Protein 4ZQE (pdb70)

Sequence (800 aa):
TLQSLAILGATGSIGDSTLAIIRQHPNRYRIHALTGFSRVDKLLALAMEFHPVKICTSPDNYAQLSQKVTDAGLDTIILSGDEGLIEIASDEAVDTVVAAIVGAAGLSSTLAAAGAGKRILLANKESLVMAGDLVIKTAKKHGATILPIDSEHNAIYQCLPAAIQADNTAIHHTSYGIKKLWLTASGGSFLDKSIKQMQNASVKEAVNQKISIDSATMMNKGLELIEACHLFDLKEHHQIQVVIHPNSVVHSLVEYVDGSFLAQLGTPDMKTPIAHALAYPERIKSGVMPLDLYQLGSLKFLAPDLDKFACLKLARYAARLGTGACIALNTANEIAVEAFLAEKICLTDIAVIVKACLDDKTIAQDYSQDFGDEEVLGLERILTMDKKVRKIATAKIKLLKQTLQSLAILGATGSIGDSTLAIIRQHPNRYRIHALTGFSRVDKLLALAMEFHPVKICTSPDNYAQLSQKVTDAGLDTIILSGDEGLIEIASDEAVDTVVAAIVGAAGLSSTLAAAGAGKRILLANKESLVMAGDLVIKTAKKHGATILPIDDSEHNAIYQCLPAAIQADNTAIHHTSYGIKKLWLTASGGSFLDKSIKQMQNASVKEAVQKISIDSATMMNKGLELIEACHLFDLKEHQIQVVIHPNSVVHSLVEYVDGSFLAQLGTPDMKTPIAHALAYPERIKSGVMPLDLYQLGSLKFLAPDLDKFACLKLARYAARLGTGACIALNTANEIAVEAFLAEKICLTDIAVIVKACLDDKTIAQDYSQDFGDEVLGLERILTMDKKVRKIATAKIKLLKQG

B-factor: mean 39.27, std 13.98, range [19.8, 108.77]

Foldseek 3Di:
DAFEEEEEAQQDQLNVLLVLQCVVCVPHYAYQEYEEAPCLVSRLVVCVVRVHQEYEYAPVCQVVSVVVCVVVVHPHHYYYDLVRLLCRLQPPSHAEYEQADEAPSRQVNLLSNLQNQHAYADDHLNNCLLQLLQNLVSNVVRNHQYAYLDLQVLFVLVAADPVCSRPLVCVPPCVSQFQAKEAEALCAQCNVPDLVCQQVDAPVSQQCPLVSLCSSLVLNVLSVLSSCCRVNVHASVRYYYKYKNQCQWRIWIAGNVGDIDTDGWDPRSLVSSQVSSVPVDGDDSPDPTDDVVPGDDIDIHHRDCVSNVSNVQSNVLRVLDNLLSLLLVLLLVLLSVCSNVVLHGSVCSSVLSVCSSPPPVSSVLSPDDLNDNPCNVVSSVVSSVVSNVSSVVVSVVVRD/DAFEEEEEALQDQVNVLLVLQCVVCVPHYAYQEYEEAPCLVSRLVVCVVRVHQEYEYAPVCQVVSVVVCVVVVHDHHYYYALVSLLCRLQPPNHAEYEQADEAPSRQPSLLSNLQNQHAYADDHLNNCLLQLLQSLVSNVVRNYQYAYLDQQVLFVLVQADPVCNRPLVCVPPCVSQFQAKEAEALCAPCNVPDLVCQQVPALVRQQPLVSLCNSLVLNVLSVLSSCCRVNVHASVRYYYKYKNQCQFRIWIAGNVGDIDTDGWDNRSLQSSQVSSVPVDGDDSPDPTDDPVDDDDIDIHHHDCVSNVSNVQSNVLRVLDSLLSLLLVLLLVLLVVCVNVVLHTSVCSSVLSVCSSPPPVSSVLSPDDLNDNPCNVVSSVVSSVVSNVVSVVVSVVVSPD

CATH classification: 3.40.50.720 (+1 more: 1.10.1740.10)

Secondary structure (DSSP, 8-state):
-PEEEEEES-SSHHHHHHHHHHHH-TTTEEEEEEE-SS-HHHHHHHHHHH--SEEEB-GGGHHHHHHHHHHTT---B--BHHHHHHHHHH-TT--EEEE---GGGGHHHHHHHHHTT-EEEE--HHHHHHHHHHHHHHHHHHT-EEEE-SHHHHHHHHTS-HHHHH-GGGGG-GGG-EEEEEEEE---TTTTS-HHHHHH--HHHHH--HHHHHHHHTHHHHHHHHHHHHHHT--GGGEEEEE-TT--EEEEEEETTS-EEEEE--S-THHHHHHHHHTTS-----PPPP-GGG---B--B---TTT-HHHHHHHHHHHH-HHHHHHHHHHHHHHHHHHHTTSS-TTHHHHHHHHHHT-HHHHTTTTS-TT-TTTHHHHHHHHHHHHHHHHHHHHHHHH-/-PEEEEEES-SSHHHHHHHHHHHH-TTTEEEEEEE-SS-HHHHHHHHHHH--SEEEE-GGGHHHHHHHHHHTT---EEEEHHHHHHHHHH-TT-SEEEE---GGGGHHHHHHHHHTT-EEEE--HHHHHHHHHHHHHHHHHHT-EEEE-SHHHHHHHHTS-HHHHH-GGGGGSGGG-EEEEEEEE---TTTTS-HHHHHT--HHHH--HHHHHHHHTHHHHHHHHHHHHHHT--GGGEEEEE-TT--EEEEEEETTS-EEEEE--S-THHHHHHHHHTTS----------GGGPPPB--B---TTT-HHHHHHHHHHHH-HHHHHHHHHHHHHHHHHHHTTSS-GGGHHHHHHHHHH-HHHHTTTTS-TT-TTTHHHHHHHHHHHHHHHHHHHHHHHTT-

Radius of gyration: 30.83 Å; Cα contacts (8 Å, |Δi|>4): 1662; chains: 2; bounding box: 64×92×59 Å

Structure (mmCIF, N/CA/C/O backbone):
data_4ZQE
#
_entry.id   4ZQE
#
_cell.length_a   133.210
_cell.length_b   133.210
_cell.length_c   77.510
_cell.angle_alpha   90.00
_cell.angle_beta   90.00
_cell.angle_gamma   90.00
#
_symmetry.space_group_name_H-M   'P 41'
#
loop_
_entity.id
_entity.type
_entity.pdbx_description
1 polymer '1-deoxy-D-xylulose 5-phosphate reductoisomerase'
2 non-polymer 'SULFATE ION'
3 non-polymer GLYCEROL
4 water water
#
loop_
_atom_site.group_PDB
_atom_site.id
_atom_site.type_symbol
_atom_site.label_atom_id
_atom_site.label_alt_id
_atom_site.label_comp_id
_atom_site.label_asym_id
_atom_site.label_entity_id
_atom_site.label_seq_id
_atom_site.pdbx_PDB_ins_code
_atom_site.Cartn_x
_atom_site.Cartn_y
_atom_site.Cartn_z
_atom_site.occupancy
_atom_site.B_iso_or_equiv
_atom_site.auth_seq_id
_atom_site.auth_comp_id
_atom_site.auth_asym_id
_atom_site.auth_atom_id
_atom_site.pdbx_PDB_model_num
ATOM 1 N N . THR A 1 22 ? 31.966 -2.471 18.734 1.00 69.46 4 THR A N 1
ATOM 2 C CA . THR A 1 22 ? 33.218 -1.798 18.239 1.00 64.19 4 THR A CA 1
ATOM 3 C C . THR A 1 22 ? 34.510 -2.546 18.584 1.00 56.47 4 THR A C 1
ATOM 4 O O . THR A 1 22 ? 35.477 -2.346 17.864 1.00 53.47 4 THR A O 1
ATOM 8 N N . LEU A 1 23 ? 34.550 -3.366 19.646 1.00 51.74 5 LEU A N 1
ATOM 9 C CA . LEU A 1 23 ? 35.762 -4.117 20.015 1.00 47.58 5 LEU A CA 1
ATOM 10 C C . LEU A 1 23 ? 36.195 -5.035 18.853 1.00 44.41 5 LEU A C 1
ATOM 11 O O . LEU A 1 23 ? 35.400 -5.821 18.376 1.00 45.57 5 LEU A O 1
ATOM 16 N N . GLN A 1 24 ? 37.426 -4.910 18.375 1.00 38.18 6 GLN A N 1
ATOM 17 C CA . GLN A 1 24 ? 37.908 -5.790 17.333 1.00 37.35 6 GLN A CA 1
ATOM 18 C C . GLN A 1 24 ? 38.818 -6.852 17.904 1.00 35.36 6 GLN A C 1
ATOM 19 O O . GLN A 1 24 ? 39.746 -6.559 18.694 1.00 33.49 6 GLN A O 1
ATOM 25 N N . SER A 1 25 ? 38.616 -8.061 17.456 1.00 34.87 7 SER A N 1
ATOM 26 C CA . SER A 1 25 ? 39.502 -9.135 17.771 1.00 35.06 7 SER A CA 1
ATOM 27 C C . SER A 1 25 ? 40.600 -9.285 16.637 1.00 33.76 7 SER A C 1
ATOM 28 O O . SER A 1 25 ? 40.259 -9.483 15.435 1.00 32.01 7 SER A O 1
ATOM 31 N N . LEU A 1 26 ? 41.868 -9.242 17.036 1.00 29.90 8 LEU A N 1
ATOM 32 C CA . LEU A 1 26 ? 43.010 -9.207 16.139 1.00 30.56 8 LEU A CA 1
ATOM 33 C C . LEU A 1 26 ? 43.824 -10.476 16.115 1.00 29.49 8 LEU A C 1
ATOM 34 O O . LEU A 1 26 ? 44.026 -11.166 17.130 1.00 28.51 8 LEU A O 1
ATOM 39 N N . ALA A 1 27 ? 44.281 -10.779 14.916 1.00 27.56 9 ALA A N 1
ATOM 40 C CA . ALA A 1 27 ? 45.342 -11.733 14.720 1.00 26.58 9 ALA A CA 1
ATOM 41 C C . ALA A 1 27 ? 46.536 -10.997 14.159 1.00 26.52 9 ALA A C 1
ATOM 42 O O . ALA A 1 27 ? 46.404 -10.231 13.159 1.00 25.17 9 ALA A O 1
ATOM 44 N N . ILE A 1 28 ? 47.693 -11.179 14.791 1.00 26.28 10 ILE A N 1
ATOM 45 C CA . ILE A 1 28 ? 48.891 -10.551 14.276 1.00 26.11 10 ILE A CA 1
ATOM 46 C C . ILE A 1 28 ? 49.766 -11.609 13.685 1.00 26.77 10 ILE A C 1
ATOM 47 O O . ILE A 1 28 ? 50.293 -12.474 14.425 1.00 28.24 10 ILE A O 1
ATOM 52 N N . LEU A 1 29 ? 49.879 -11.593 12.350 1.00 26.04 11 LEU A N 1
ATOM 53 C CA . LEU A 1 29 ? 50.685 -12.542 11.600 1.00 27.75 11 LEU A CA 1
ATOM 54 C C . LEU A 1 29 ? 52.110 -11.902 11.465 1.00 27.75 11 LEU A C 1
ATOM 55 O O . LEU A 1 29 ? 52.282 -10.974 10.731 1.00 27.62 11 LEU A O 1
ATOM 60 N N . GLY A 1 30 ? 53.072 -12.389 12.244 1.00 28.88 12 GLY A N 1
ATOM 61 C CA . GLY A 1 30 ? 54.469 -11.812 12.340 1.00 28.79 12 GLY A CA 1
ATOM 62 C C . GLY A 1 30 ? 54.475 -10.794 13.447 1.00 28.73 12 GLY A C 1
ATOM 63 O O . GLY A 1 30 ? 54.545 -9.582 13.200 1.00 28.77 12 GLY A O 1
ATOM 64 N N . ALA A 1 31 ? 54.259 -11.285 14.661 1.00 27.67 13 ALA A N 1
ATOM 65 C CA . ALA A 1 31 ? 54.043 -10.457 15.832 1.00 28.30 13 ALA A CA 1
ATOM 66 C C . ALA A 1 31 ? 55.291 -10.057 16.673 1.00 29.14 13 ALA A C 1
ATOM 67 O O . ALA A 1 31 ? 55.187 -9.231 17.579 1.00 29.01 13 ALA A O 1
ATOM 69 N N . THR A 1 32 ? 56.436 -10.633 16.345 1.00 30.35 14 THR A N 1
ATOM 70 C CA . THR A 1 32 ? 57.636 -10.489 17.154 1.00 33.46 14 THR A CA 1
ATOM 71 C C . THR A 1 32 ? 58.644 -9.459 16.643 1.00 34.49 14 THR A C 1
ATOM 72 O O . THR A 1 32 ? 59.607 -9.203 17.344 1.00 35.38 14 THR A O 1
ATOM 76 N N . GLY A 1 33 ? 58.393 -8.857 15.477 1.00 32.84 15 GLY A N 1
ATOM 77 C CA . GLY A 1 33 ? 59.222 -7.787 14.928 1.00 33.23 15 GLY A CA 1
ATOM 78 C C . GLY A 1 33 ? 58.627 -6.408 15.162 1.00 31.56 15 GLY A C 1
ATOM 79 O O . GLY A 1 33 ? 57.788 -6.211 16.035 1.00 29.27 15 GLY A O 1
ATOM 80 N N . SER A 1 34 ? 59.091 -5.472 14.356 1.00 30.47 16 SER A N 1
ATOM 81 C CA . SER A 1 34 ? 58.793 -4.072 14.449 1.00 31.68 16 SER A CA 1
ATOM 82 C C . SER A 1 34 ? 57.292 -3.740 14.345 1.00 29.28 16 SER A C 1
ATOM 83 O O . SER A 1 34 ? 56.744 -3.039 15.185 1.00 29.52 16 SER A O 1
ATOM 86 N N . ILE A 1 35 ? 56.616 -4.297 13.362 1.00 27.79 17 ILE A N 1
ATOM 87 C CA . ILE A 1 35 ? 55.181 -4.055 13.191 1.00 27.59 17 ILE A CA 1
ATOM 88 C C . ILE A 1 35 ? 54.406 -4.581 14.371 1.00 27.16 17 ILE A C 1
ATOM 89 O O . ILE A 1 35 ? 53.506 -3.944 14.882 1.00 27.35 17 ILE A O 1
ATOM 94 N N . GLY A 1 36 ? 54.768 -5.768 14.829 1.00 26.51 18 GLY A N 1
ATOM 95 C CA . GLY A 1 36 ? 54.169 -6.348 15.976 1.00 26.51 18 GLY A CA 1
ATOM 96 C C . GLY A 1 36 ? 54.369 -5.556 17.239 1.00 27.05 18 GLY A C 1
ATOM 97 O O . GLY A 1 36 ? 53.411 -5.333 17.993 1.00 25.76 18 GLY A O 1
ATOM 98 N N . ASP A 1 37 ? 55.577 -5.038 17.433 1.00 27.60 19 ASP A N 1
ATOM 99 C CA . ASP A 1 37 ? 55.841 -4.212 18.594 1.00 28.44 19 ASP A CA 1
ATOM 100 C C . ASP A 1 37 ? 54.931 -2.998 18.564 1.00 27.33 19 ASP A C 1
ATOM 101 O O . ASP A 1 37 ? 54.363 -2.607 19.584 1.00 26.45 19 ASP A O 1
ATOM 106 N N . SER A 1 38 ? 54.891 -2.310 17.422 1.00 27.05 20 SER A N 1
ATOM 107 C CA . SER A 1 38 ? 54.129 -1.069 17.369 1.00 26.36 20 SER A CA 1
ATOM 108 C C . SER A 1 38 ? 52.607 -1.328 17.534 1.00 26.58 20 SER A C 1
ATOM 109 O O . SER A 1 38 ? 51.890 -0.564 18.242 1.00 26.80 20 SER A O 1
ATOM 112 N N . THR A 1 39 ? 52.144 -2.411 16.906 1.00 24.52 21 THR A N 1
ATOM 113 C CA . THR A 1 39 ? 50.741 -2.770 17.009 1.00 25.33 21 THR A CA 1
ATOM 114 C C . THR A 1 39 ? 50.361 -3.092 18.454 1.00 26.07 21 THR A C 1
ATOM 115 O O . THR A 1 39 ? 49.351 -2.593 18.954 1.00 26.65 21 THR A O 1
ATOM 119 N N . LEU A 1 40 ? 51.157 -3.917 19.103 1.00 25.78 22 LEU A N 1
ATOM 120 C CA . LEU A 1 40 ? 50.884 -4.303 20.476 1.00 26.86 22 LEU A CA 1
ATOM 121 C C . LEU A 1 40 ? 50.949 -3.149 21.440 1.00 27.26 22 LEU A C 1
ATOM 122 O O . LEU A 1 40 ? 50.123 -3.091 22.359 1.00 28.86 22 LEU A O 1
ATOM 127 N N . ALA A 1 41 ? 51.814 -2.153 21.181 1.00 27.16 23 ALA A N 1
ATOM 128 C CA . ALA A 1 41 ? 51.902 -0.988 21.992 1.00 26.54 23 ALA A CA 1
ATOM 129 C C . ALA A 1 41 ? 50.612 -0.200 21.880 1.00 29.19 23 ALA A C 1
ATOM 130 O O . ALA A 1 41 ? 50.150 0.346 22.868 1.00 28.94 23 ALA A O 1
ATOM 132 N N . ILE A 1 42 ? 50.033 -0.112 20.678 1.00 28.01 24 ILE A N 1
ATOM 133 C CA . ILE A 1 42 ? 48.729 0.557 20.553 1.00 29.12 24 ILE A CA 1
ATOM 134 C C . ILE A 1 42 ? 47.616 -0.193 21.293 1.00 28.59 24 ILE A C 1
ATOM 135 O O . ILE A 1 42 ? 46.784 0.414 22.012 1.00 29.50 24 ILE A O 1
ATOM 140 N N . ILE A 1 43 ? 47.646 -1.504 21.208 1.00 28.49 25 ILE A N 1
ATOM 141 C CA . ILE A 1 43 ? 46.642 -2.293 21.896 1.00 30.84 25 ILE A CA 1
ATOM 142 C C . ILE A 1 43 ? 46.711 -2.135 23.434 1.00 32.33 25 ILE A C 1
ATOM 143 O O . ILE A 1 43 ? 45.678 -2.077 24.102 1.00 32.41 25 ILE A O 1
ATOM 148 N N . ARG A 1 44 ? 47.919 -2.116 23.991 1.00 30.28 26 ARG A N 1
ATOM 149 C CA . ARG A 1 44 ? 48.118 -1.791 25.404 1.00 31.83 26 ARG A CA 1
ATOM 150 C C . ARG A 1 44 ? 47.454 -0.513 25.819 1.00 30.94 26 ARG A C 1
ATOM 151 O O . ARG A 1 44 ? 46.912 -0.454 26.893 1.00 34.50 26 ARG A O 1
ATOM 159 N N . GLN A 1 45 ? 47.489 0.509 24.985 1.00 31.34 27 GLN A N 1
ATOM 160 C CA . GLN A 1 45 ? 46.885 1.774 25.273 1.00 33.26 27 GLN A CA 1
ATOM 161 C C . GLN A 1 45 ? 45.352 1.783 25.049 1.00 33.08 27 GLN A C 1
ATOM 162 O O . GLN A 1 45 ? 44.681 2.682 25.490 1.00 33.19 27 GLN A O 1
ATOM 168 N N . HIS A 1 46 ? 44.809 0.831 24.319 1.00 31.13 28 HIS A N 1
ATOM 169 C CA . HIS A 1 46 ? 43.369 0.921 23.967 1.00 31.64 28 HIS A CA 1
ATOM 170 C C . HIS A 1 46 ? 42.654 -0.406 24.124 1.00 32.58 28 HIS A C 1
ATOM 171 O O . HIS A 1 46 ? 42.125 -0.934 23.145 1.00 31.92 28 HIS A O 1
ATOM 178 N N . PRO A 1 47 ? 42.610 -0.958 25.360 1.00 35.03 29 PRO A N 1
ATOM 179 C CA . PRO A 1 47 ? 41.971 -2.257 25.619 1.00 36.06 29 PRO A CA 1
ATOM 180 C C . PRO A 1 47 ? 40.471 -2.278 25.301 1.00 37.94 29 PRO A C 1
ATOM 181 O O . PRO A 1 47 ? 39.939 -3.322 25.012 1.00 39.24 29 PRO A O 1
ATOM 185 N N . ASN A 1 48 ? 39.780 -1.154 25.343 1.00 39.04 30 ASN A N 1
ATOM 186 C CA . ASN A 1 48 ? 38.361 -1.191 24.969 1.00 41.91 30 ASN A CA 1
ATOM 187 C C . ASN A 1 48 ? 38.109 -1.343 23.470 1.00 40.62 30 ASN A C 1
ATOM 188 O O . ASN A 1 48 ? 37.016 -1.701 23.093 1.00 41.09 30 ASN A O 1
ATOM 193 N N . ARG A 1 49 ? 39.107 -1.118 22.633 1.00 36.02 31 ARG A N 1
ATOM 194 C CA . ARG A 1 49 ? 38.894 -1.196 21.214 1.00 36.55 31 ARG A CA 1
ATOM 195 C C . ARG A 1 49 ? 39.495 -2.440 20.585 1.00 35.42 31 ARG A C 1
ATOM 196 O O . ARG A 1 49 ? 38.992 -2.940 19.567 1.00 35.14 31 ARG A O 1
ATOM 204 N N . TYR A 1 50 ? 40.587 -2.941 21.155 1.00 32.60 32 TYR A N 1
ATOM 205 C CA . TYR A 1 50 ? 41.326 -4.031 20.516 1.00 31.63 32 TYR A CA 1
ATOM 206 C C . TYR A 1 50 ? 41.655 -5.080 21.527 1.00 34.19 32 TYR A C 1
ATOM 207 O O . TYR A 1 50 ? 42.118 -4.775 22.668 1.00 34.51 32 TYR A O 1
ATOM 216 N N . ARG A 1 51 ? 41.454 -6.320 21.135 1.00 35.18 33 ARG A N 1
ATOM 217 C CA . ARG A 1 51 ? 41.931 -7.491 21.892 1.00 38.52 33 ARG A CA 1
ATOM 218 C C . ARG A 1 51 ? 42.604 -8.526 20.954 1.00 39.10 33 ARG A C 1
ATOM 219 O O . ARG A 1 51 ? 42.221 -8.673 19.769 1.00 38.74 33 ARG A O 1
ATOM 227 N N . ILE A 1 52 ? 43.607 -9.199 21.489 1.00 32.14 34 ILE A N 1
ATOM 228 C CA . ILE A 1 52 ? 44.374 -10.162 20.779 1.00 32.50 34 ILE A CA 1
ATOM 229 C C . ILE A 1 52 ? 43.742 -11.521 20.818 1.00 33.18 34 ILE A C 1
ATOM 230 O O . ILE A 1 52 ? 43.556 -12.095 21.896 1.00 32.66 34 ILE A O 1
ATOM 235 N N . HIS A 1 53 ? 43.431 -12.057 19.640 1.00 29.53 35 HIS A N 1
ATOM 236 C CA . HIS A 1 53 ? 42.993 -13.401 19.526 1.00 31.81 35 HIS A CA 1
ATOM 237 C C . HIS A 1 53 ? 44.148 -14.346 19.197 1.00 31.38 35 HIS A C 1
ATOM 238 O O . HIS A 1 53 ? 44.152 -15.501 19.661 1.00 31.82 35 HIS A O 1
ATOM 245 N N . ALA A 1 54 ? 45.123 -13.898 18.397 1.00 28.69 36 ALA A N 1
ATOM 246 C CA . ALA A 1 54 ? 46.204 -14.794 17.976 1.00 29.14 36 ALA A CA 1
ATOM 247 C C . ALA A 1 54 ? 47.460 -14.039 17.588 1.00 29.92 36 ALA A C 1
ATOM 248 O O . ALA A 1 54 ? 47.406 -12.883 17.157 1.00 29.39 36 ALA A O 1
ATOM 250 N N . LEU A 1 55 ? 48.586 -14.707 17.764 1.00 30.22 37 LEU A N 1
ATOM 251 C CA . LEU A 1 55 ? 49.891 -14.150 17.444 1.00 30.45 37 LEU A CA 1
ATOM 252 C C . LEU A 1 55 ? 50.708 -15.217 16.805 1.00 31.20 37 LEU A C 1
ATOM 253 O O . LEU A 1 55 ? 50.601 -16.424 17.139 1.00 31.12 37 LEU A O 1
ATOM 258 N N . THR A 1 56 ? 51.555 -14.810 15.889 1.00 30.03 38 THR A N 1
ATOM 259 C CA . THR A 1 56 ? 52.430 -15.749 15.241 1.00 29.74 38 THR A CA 1
ATOM 260 C C . THR A 1 56 ? 53.851 -15.262 15.237 1.00 32.15 38 THR A C 1
ATOM 261 O O . THR A 1 56 ? 54.094 -14.066 15.228 1.00 30.60 38 THR A O 1
ATOM 265 N N . GLY A 1 57 ? 54.791 -16.211 15.213 1.00 31.54 39 GLY A N 1
ATOM 266 C CA . GLY A 1 57 ? 56.210 -15.856 15.132 1.00 33.04 39 GLY A CA 1
ATOM 267 C C . GLY A 1 57 ? 56.997 -17.104 14.835 1.00 35.06 39 GLY A C 1
ATOM 268 O O . GLY A 1 57 ? 56.969 -18.066 15.595 1.00 36.28 39 GLY A O 1
ATOM 269 N N . PHE A 1 58 ? 57.749 -17.029 13.775 1.00 37.20 40 PHE A N 1
ATOM 270 C CA . PHE A 1 58 ? 58.371 -18.164 13.211 1.00 45.90 40 PHE A CA 1
ATOM 271 C C . PHE A 1 58 ? 59.651 -18.570 14.032 1.00 48.15 40 PHE A C 1
ATOM 272 O O . PHE A 1 58 ? 59.901 -19.761 14.226 1.00 45.06 40 PHE A O 1
ATOM 280 N N . SER A 1 59 ? 60.387 -17.575 14.535 1.00 47.77 41 SER A N 1
ATOM 281 C CA . SER A 1 59 ? 61.721 -17.759 15.090 1.00 51.46 41 SER A CA 1
ATOM 282 C C . SER A 1 59 ? 61.918 -17.349 16.550 1.00 51.38 41 SER A C 1
ATOM 283 O O . SER A 1 59 ? 62.767 -17.924 17.215 1.00 54.52 41 SER A O 1
ATOM 286 N N . ARG A 1 60 ? 61.163 -16.381 17.050 1.00 45.83 42 ARG A N 1
ATOM 287 C CA . ARG A 1 60 ? 61.403 -15.816 18.345 1.00 46.11 42 ARG A CA 1
ATOM 288 C C . ARG A 1 60 ? 60.525 -16.407 19.365 1.00 44.00 42 ARG A C 1
ATOM 289 O O . ARG A 1 60 ? 59.537 -15.804 19.826 1.00 41.07 42 ARG A O 1
ATOM 297 N N . VAL A 1 61 ? 60.929 -17.597 19.787 1.00 42.31 43 VAL A N 1
ATOM 298 C CA . VAL A 1 61 ? 60.076 -18.423 20.606 1.00 42.06 43 VAL A CA 1
ATOM 299 C C . VAL A 1 61 ? 59.873 -17.812 21.965 1.00 39.47 43 VAL A C 1
ATOM 300 O O . VAL A 1 61 ? 58.762 -17.789 22.493 1.00 40.35 43 VAL A O 1
ATOM 304 N N . ASP A 1 62 ? 60.961 -17.355 22.578 1.00 41.78 44 ASP A N 1
ATOM 305 C CA . ASP A 1 62 ? 60.831 -16.775 23.918 1.00 42.34 44 ASP A CA 1
ATOM 306 C C . ASP A 1 62 ? 60.036 -15.495 23.916 1.00 38.57 44 ASP A C 1
ATOM 307 O O . ASP A 1 62 ? 59.173 -15.275 24.793 1.00 38.13 44 ASP A O 1
ATOM 312 N N . LYS A 1 63 ? 60.301 -14.644 22.938 1.00 38.97 45 LYS A N 1
ATOM 313 C CA . LYS A 1 63 ? 59.447 -13.405 22.818 1.00 39.91 45 LYS A CA 1
ATOM 314 C C . LYS A 1 63 ? 57.963 -13.762 22.575 1.00 37.80 45 LYS A C 1
ATOM 315 O O . LYS A 1 63 ? 57.038 -13.258 23.260 1.00 35.35 45 LYS A O 1
ATOM 321 N N . LEU A 1 64 ? 57.725 -14.727 21.667 1.00 40.95 46 LEU A N 1
ATOM 322 C CA . LEU A 1 64 ? 56.317 -15.153 21.405 1.00 38.00 46 LEU A CA 1
ATOM 323 C C . LEU A 1 64 ? 55.706 -15.638 22.679 1.00 40.43 46 LEU A C 1
ATOM 324 O O . LEU A 1 64 ? 54.581 -15.258 23.049 1.00 36.86 46 LEU A O 1
ATOM 329 N N . LEU A 1 65 ? 56.475 -16.449 23.449 1.00 42.10 47 LEU A N 1
ATOM 330 C CA . LEU A 1 65 ? 55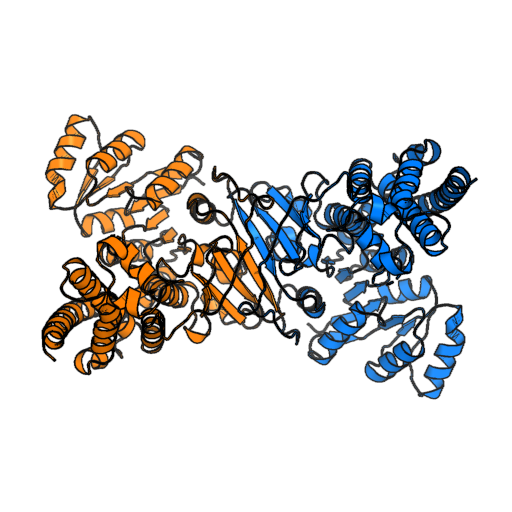.948 -16.916 24.726 1.00 43.04 47 LEU A CA 1
ATOM 331 C C . LEU A 1 65 ? 55.616 -15.756 25.643 1.00 41.52 47 LEU A C 1
ATOM 332 O O . LEU A 1 65 ? 54.533 -15.710 26.249 1.00 41.03 47 LEU A O 1
ATOM 337 N N . ALA A 1 66 ? 56.535 -14.791 25.767 1.00 43.42 48 ALA A N 1
ATOM 338 C CA . ALA A 1 66 ? 56.235 -13.616 26.618 1.00 41.52 48 ALA A CA 1
ATOM 339 C C . ALA A 1 66 ? 54.967 -12.842 26.175 1.00 37.63 48 ALA A C 1
ATOM 340 O O . ALA A 1 66 ? 54.178 -12.393 27.006 1.00 37.75 48 ALA A O 1
ATOM 342 N N . LEU A 1 67 ? 54.775 -12.708 24.864 1.00 39.77 49 LEU A N 1
ATOM 343 C CA . LEU A 1 67 ? 53.560 -12.041 24.339 1.00 36.85 49 LEU A CA 1
ATOM 344 C C . LEU A 1 67 ? 52.322 -12.818 24.677 1.00 38.24 49 LEU A C 1
ATOM 345 O O . LEU A 1 67 ? 51.303 -12.237 25.092 1.00 38.66 49 LEU A O 1
ATOM 350 N N . ALA A 1 68 ? 52.425 -14.147 24.584 1.00 38.59 50 ALA A N 1
ATOM 351 C CA . ALA A 1 68 ? 51.310 -15.019 24.936 1.00 40.20 50 ALA A CA 1
ATOM 352 C C . ALA A 1 68 ? 50.959 -14.924 26.403 1.00 42.72 50 ALA A C 1
ATOM 353 O O . ALA A 1 68 ? 49.766 -14.825 26.787 1.00 40.86 50 ALA A O 1
ATOM 355 N N . MET A 1 69 ? 51.995 -14.898 27.255 1.00 44.82 51 MET A N 1
ATOM 356 C CA . MET A 1 69 ? 51.752 -14.717 28.703 1.00 46.54 51 MET A CA 1
ATOM 357 C C . MET A 1 69 ? 51.104 -13.363 29.013 1.00 43.68 51 MET A C 1
ATOM 358 O O . MET A 1 69 ? 50.261 -13.260 29.900 1.00 42.53 51 MET A O 1
ATOM 363 N N . GLU A 1 70 ? 51.448 -12.324 28.242 1.00 39.06 52 GLU A N 1
ATOM 364 C CA . GLU A 1 70 ? 50.825 -11.017 28.436 1.00 36.39 52 GLU A CA 1
ATOM 365 C C . GLU A 1 70 ? 49.424 -10.912 27.833 1.00 35.23 52 GLU A C 1
ATOM 366 O O . GLU A 1 70 ? 48.517 -10.352 28.449 1.00 33.52 52 GLU A O 1
ATOM 372 N N . PHE A 1 71 ? 49.249 -11.379 26.585 1.00 35.63 53 PHE A N 1
ATOM 373 C CA . PHE A 1 71 ? 47.957 -11.102 25.890 1.00 35.79 53 PHE A CA 1
ATOM 374 C C . PHE A 1 71 ? 46.947 -12.258 25.933 1.00 39.59 53 PHE A C 1
ATOM 375 O O . PHE A 1 71 ? 45.768 -12.035 25.710 1.00 40.32 53 PHE A O 1
ATOM 383 N N . HIS A 1 72 ? 47.373 -13.451 26.328 1.00 39.99 54 HIS A N 1
ATOM 384 C CA . HIS A 1 72 ? 46.466 -14.595 26.452 1.00 42.86 54 HIS A CA 1
ATOM 385 C C . HIS A 1 72 ? 45.701 -14.846 25.131 1.00 40.83 54 HIS A C 1
ATOM 386 O O . HIS A 1 72 ? 44.468 -14.923 25.110 1.00 38.07 54 HIS A O 1
ATOM 393 N N . PRO A 1 73 ? 46.451 -14.956 24.043 1.00 37.27 55 PRO A N 1
ATOM 394 C CA . PRO A 1 73 ? 45.806 -15.352 22.796 1.00 38.18 55 PRO A CA 1
ATOM 395 C C . PRO A 1 73 ? 45.182 -16.745 22.865 1.00 38.53 55 PRO A C 1
ATOM 396 O O . PRO A 1 73 ? 45.709 -17.663 23.542 1.00 39.37 55 PRO A O 1
ATOM 400 N N . VAL A 1 74 ? 44.097 -16.944 22.101 1.00 37.74 56 VAL A N 1
ATOM 401 C CA . VAL A 1 74 ? 43.512 -18.262 21.982 1.00 36.11 56 VAL A CA 1
ATOM 402 C C . VAL A 1 74 ? 44.490 -19.189 21.231 1.00 35.05 56 VAL A C 1
ATOM 403 O O . VAL A 1 74 ? 44.598 -20.348 21.529 1.00 34.25 56 VAL A O 1
ATOM 407 N N . LYS A 1 75 ? 45.166 -18.665 20.225 1.00 32.19 57 LYS A N 1
ATOM 408 C CA . LYS A 1 75 ? 46.044 -19.447 19.371 1.00 32.95 57 LYS A CA 1
ATOM 409 C C . LYS A 1 75 ? 47.340 -18.732 19.053 1.00 30.01 57 LYS A C 1
ATOM 410 O O . LYS A 1 75 ? 47.365 -17.504 18.962 1.00 30.83 57 LYS A O 1
ATOM 416 N N . ILE A 1 76 ? 48.407 -19.494 18.864 1.00 29.36 58 ILE A N 1
ATOM 417 C CA . ILE A 1 76 ? 49.648 -18.965 18.372 1.00 30.70 58 ILE A CA 1
ATOM 418 C C . ILE A 1 76 ? 50.216 -19.936 17.420 1.00 31.36 58 ILE A C 1
ATOM 419 O O . ILE A 1 76 ? 49.779 -21.031 17.414 1.00 34.51 58 ILE A O 1
ATOM 424 N N . CYS A 1 77 ? 51.158 -19.540 16.581 1.00 29.70 59 CYS A N 1
ATOM 425 C CA . CYS A 1 77 ? 51.715 -20.392 15.567 1.00 29.72 59 CYS A CA 1
ATOM 426 C C . CYS A 1 77 ? 53.179 -20.088 15.441 1.00 31.44 59 CYS A C 1
ATOM 427 O O . CYS A 1 77 ? 53.580 -18.917 15.518 1.00 33.17 59 CYS A O 1
ATOM 430 N N . THR A 1 78 ? 53.992 -21.107 15.237 1.00 31.72 60 THR A N 1
ATOM 431 C CA . THR A 1 78 ? 55.400 -20.910 15.036 1.00 32.64 60 THR A CA 1
ATOM 432 C C . THR A 1 78 ? 55.814 -21.812 13.920 1.00 33.41 60 THR A C 1
ATOM 433 O O . THR A 1 78 ? 54.972 -22.439 13.299 1.00 35.06 60 THR A O 1
ATOM 437 N N . SER A 1 79 ? 57.098 -21.930 13.655 1.00 35.44 61 SER A N 1
ATOM 438 C CA . SER A 1 79 ? 57.582 -22.811 12.566 1.00 38.09 61 SER A CA 1
ATOM 439 C C . SER A 1 79 ? 57.487 -24.274 13.005 1.00 40.49 61 SER A C 1
ATOM 440 O O . SER A 1 79 ? 57.507 -24.552 14.228 1.00 38.81 61 SER A O 1
ATOM 443 N N . PRO A 1 80 ? 57.413 -25.194 12.052 1.00 41.32 62 PRO A N 1
ATOM 444 C CA . PRO A 1 80 ? 57.424 -26.637 12.390 1.00 46.05 62 PRO A CA 1
ATOM 445 C C . PRO A 1 80 ? 58.614 -27.071 13.292 1.00 47.41 62 PRO A C 1
ATOM 446 O O . PRO A 1 80 ? 58.421 -27.777 14.286 1.00 47.97 62 PRO A O 1
ATOM 450 N N . ASP A 1 81 ? 59.805 -26.589 12.969 1.00 50.88 63 ASP A N 1
ATOM 451 C CA . ASP A 1 81 ? 61.006 -26.823 13.794 1.00 55.71 63 ASP A CA 1
ATOM 452 C C . ASP A 1 81 ? 60.927 -26.289 15.228 1.00 55.34 63 ASP A C 1
ATOM 453 O O . ASP A 1 81 ? 61.553 -26.885 16.099 1.00 55.55 63 ASP A O 1
ATOM 458 N N . ASN A 1 82 ? 60.182 -25.209 15.496 1.00 46.76 64 ASN A N 1
ATOM 459 C CA . ASN A 1 82 ? 60.091 -24.681 16.864 1.00 45.49 64 ASN A CA 1
ATOM 460 C C . ASN A 1 82 ? 58.863 -25.088 17.632 1.00 43.59 64 ASN A C 1
ATOM 461 O O . ASN A 1 82 ? 58.686 -24.667 18.765 1.00 43.04 64 ASN A O 1
ATOM 466 N N . TYR A 1 83 ? 57.998 -25.870 17.010 1.00 40.96 65 TYR A N 1
ATOM 467 C CA . TYR A 1 83 ? 56.767 -26.257 17.622 1.00 41.18 65 TYR A CA 1
ATOM 468 C C . TYR A 1 83 ? 56.977 -26.972 18.979 1.00 41.28 65 TYR A C 1
ATOM 469 O O . TYR A 1 83 ? 56.290 -26.635 19.943 1.00 42.59 65 TYR A O 1
ATOM 478 N N . ALA A 1 84 ? 57.842 -27.983 19.011 1.00 44.12 66 ALA A N 1
ATOM 479 C CA . ALA A 1 84 ? 58.048 -28.802 20.248 1.00 46.72 66 ALA A CA 1
ATOM 480 C C . ALA A 1 84 ? 58.570 -27.900 21.384 1.00 48.25 66 ALA A C 1
ATOM 481 O O . ALA A 1 84 ? 57.964 -27.834 22.468 1.00 48.21 66 ALA A O 1
ATOM 483 N N . GLN A 1 85 ? 59.609 -27.126 21.106 1.00 47.53 67 GLN A N 1
ATOM 484 C CA . GLN A 1 85 ? 60.096 -26.166 22.076 1.00 48.83 67 GLN A CA 1
ATOM 485 C C . GLN A 1 85 ? 59.060 -25.194 22.581 1.00 49.25 67 GLN A C 1
ATOM 486 O O . GLN A 1 85 ? 58.903 -24.987 23.807 1.00 45.19 67 GLN A O 1
ATOM 492 N N . LEU A 1 86 ? 58.332 -24.555 21.659 1.00 46.86 68 LEU A N 1
ATOM 493 C CA . LEU A 1 86 ? 57.308 -23.632 22.090 1.00 43.58 68 LEU A CA 1
ATOM 494 C C . LEU A 1 86 ? 56.231 -24.339 22.927 1.00 45.58 68 LEU A C 1
ATOM 495 O O . LEU A 1 86 ? 55.712 -23.764 23.902 1.00 46.13 68 LEU A O 1
ATOM 500 N N . SER A 1 87 ? 55.794 -25.520 22.486 1.00 47.97 69 SER A N 1
ATOM 501 C CA . SER A 1 87 ? 54.735 -26.215 23.237 1.00 53.17 69 SER A CA 1
ATOM 502 C C . SER A 1 87 ? 55.186 -26.559 24.686 1.00 53.12 69 SER A C 1
ATOM 503 O O . SER A 1 87 ? 54.427 -26.332 25.642 1.00 51.93 69 SER A O 1
ATOM 506 N N . GLN A 1 88 ? 56.417 -27.021 24.827 1.00 53.60 70 GLN A N 1
ATOM 507 C CA . GLN A 1 88 ? 57.067 -27.202 26.150 1.00 59.61 70 GLN A CA 1
ATOM 508 C C . GLN A 1 88 ? 56.933 -25.972 27.078 1.00 57.50 70 GLN A C 1
ATOM 509 O O . GLN A 1 88 ? 56.511 -26.093 28.277 1.00 55.90 70 GLN A O 1
ATOM 515 N N . LYS A 1 89 ? 57.302 -24.811 26.521 1.00 52.41 71 LYS A N 1
ATOM 516 C CA . LYS A 1 89 ? 57.372 -23.568 27.294 1.00 51.49 71 LYS A CA 1
ATOM 517 C C . LYS A 1 89 ? 55.994 -23.076 27.650 1.00 50.26 71 LYS A C 1
ATOM 518 O O . LYS A 1 89 ? 55.754 -22.586 28.748 1.00 50.47 71 LYS A O 1
ATOM 524 N N . VAL A 1 90 ? 55.056 -23.291 26.757 1.00 48.37 72 VAL A N 1
ATOM 525 C CA . VAL A 1 90 ? 53.698 -22.859 26.996 1.00 48.72 72 VAL A CA 1
ATOM 526 C C . VAL A 1 90 ? 53.091 -23.647 28.162 1.00 51.74 72 VAL A C 1
ATOM 527 O O . VAL A 1 90 ? 52.384 -23.089 29.021 1.00 49.60 72 VAL A O 1
ATOM 531 N N . THR A 1 91 ? 53.351 -24.954 28.157 1.00 54.90 73 THR A N 1
ATOM 532 C CA . THR A 1 91 ? 52.756 -25.842 29.153 1.00 55.30 73 THR A CA 1
ATOM 533 C C . THR A 1 91 ? 53.462 -25.640 30.500 1.00 56.45 73 THR A C 1
ATOM 534 O O . THR A 1 91 ? 52.776 -25.628 31.550 1.00 56.97 73 THR A O 1
ATOM 538 N N . ASP A 1 92 ? 54.782 -25.406 30.479 1.00 55.00 74 ASP A N 1
ATOM 539 C CA . ASP A 1 92 ? 55.519 -24.943 31.685 1.00 59.93 74 ASP A CA 1
ATOM 540 C C . ASP A 1 92 ? 54.913 -23.711 32.341 1.00 59.53 74 ASP A C 1
ATOM 541 O O . ASP A 1 92 ? 54.981 -23.579 33.584 1.00 62.24 74 ASP A O 1
ATOM 546 N N . ALA A 1 93 ? 54.406 -22.775 31.538 1.00 52.75 75 ALA A N 1
ATOM 547 C CA . ALA A 1 93 ? 53.861 -21.551 32.087 1.00 52.60 75 ALA A CA 1
ATOM 548 C C . ALA A 1 93 ? 52.388 -21.744 32.467 1.00 55.20 75 ALA A C 1
ATOM 549 O O . ALA A 1 93 ? 51.751 -20.803 32.907 1.00 56.63 75 ALA A O 1
ATOM 551 N N . GLY A 1 94 ? 51.827 -22.942 32.297 1.00 54.98 76 GLY A N 1
ATOM 552 C CA . GLY A 1 94 ? 50.443 -23.188 32.723 1.00 58.13 76 GLY A CA 1
ATOM 553 C C . GLY A 1 94 ? 49.401 -22.514 31.824 1.00 56.86 76 GLY A C 1
ATOM 554 O O . GLY A 1 94 ? 48.235 -22.372 32.205 1.00 57.40 76 GLY A O 1
ATOM 555 N N . LEU A 1 95 ? 49.826 -22.137 30.627 1.00 55.04 77 LEU A N 1
ATOM 556 C CA . LEU A 1 95 ? 48.959 -21.481 29.638 1.00 55.62 77 LEU A CA 1
ATOM 557 C C . LEU A 1 95 ? 48.069 -22.443 28.867 1.00 52.52 77 LEU A C 1
ATOM 558 O O . LEU A 1 95 ? 48.494 -23.496 28.428 1.00 50.38 77 LEU A O 1
ATOM 563 N N . ASP A 1 96 ? 46.864 -21.998 28.639 1.00 52.32 78 ASP A N 1
ATOM 564 C CA . ASP A 1 96 ? 45.844 -22.737 27.934 1.00 56.16 78 ASP A CA 1
ATOM 565 C C . ASP A 1 96 ? 45.858 -22.579 26.375 1.00 54.64 78 ASP A C 1
ATOM 566 O O . ASP A 1 96 ? 44.933 -23.023 25.631 1.00 54.47 78 ASP A O 1
ATOM 571 N N . THR A 1 97 ? 46.905 -21.984 25.852 1.00 46.61 79 THR A N 1
ATOM 572 C CA . THR A 1 97 ? 46.864 -21.573 24.437 1.00 45.31 79 THR A CA 1
ATOM 573 C C . THR A 1 97 ? 47.014 -22.757 23.439 1.00 42.56 79 THR A C 1
ATOM 574 O O . THR A 1 97 ? 47.692 -23.749 23.673 1.00 40.00 79 THR A O 1
ATOM 578 N N . ILE A 1 98 ? 46.322 -22.649 22.320 1.00 40.01 80 ILE A N 1
ATOM 579 C CA . ILE A 1 98 ? 46.444 -23.629 21.256 1.00 39.57 80 ILE A CA 1
ATOM 580 C C . ILE A 1 98 ? 47.691 -23.313 20.439 1.00 39.65 80 ILE A C 1
ATOM 581 O O . ILE A 1 98 ? 47.826 -22.183 19.923 1.00 37.98 80 ILE A O 1
ATOM 586 N N . ILE A 1 99 ? 48.555 -24.282 20.192 1.00 39.17 81 ILE A N 1
ATOM 587 C CA . ILE A 1 99 ? 49.701 -23.985 19.429 1.00 41.90 81 ILE A CA 1
ATOM 588 C C . ILE A 1 99 ? 49.629 -23.847 17.882 1.00 48.92 81 ILE A C 1
ATOM 589 O O . ILE A 1 99 ? 49.537 -22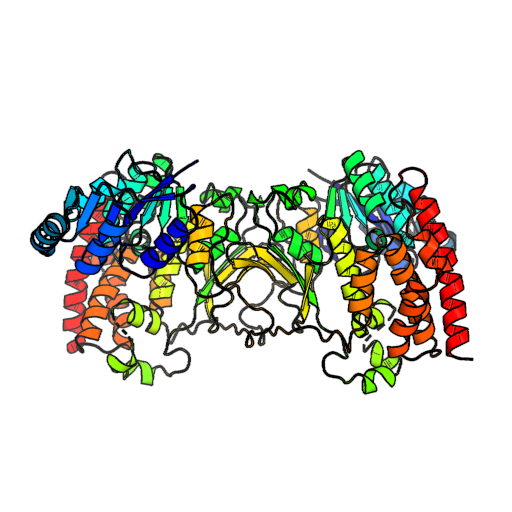.756 17.393 1.00 69.97 81 ILE A O 1
ATOM 594 N N . LEU A 1 100 ? 49.742 -24.820 17.079 1.00 49.16 82 LEU A N 1
ATOM 595 C CA . LEU A 1 100 ? 49.830 -24.496 15.584 1.00 39.17 82 LEU A CA 1
ATOM 596 C C . LEU A 1 100 ? 51.190 -24.225 15.020 1.00 39.06 82 LEU A C 1
ATOM 597 O O . LEU A 1 100 ? 52.055 -23.551 15.619 1.00 35.47 82 LEU A O 1
ATOM 602 N N . SER A 1 101 ? 51.419 -24.808 13.861 1.00 37.57 83 SER A N 1
ATOM 603 C CA . SER A 1 101 ? 52.663 -24.606 13.187 1.00 40.41 83 SER A CA 1
ATOM 604 C C . SER A 1 101 ? 52.506 -24.522 11.663 1.00 39.30 83 SER A C 1
ATOM 605 O O . SER A 1 101 ? 51.531 -25.024 11.090 1.00 37.36 83 SER A O 1
ATOM 608 N N . GLY A 1 102 ? 53.465 -23.888 11.012 1.00 36.43 84 GLY A N 1
ATOM 609 C CA . GLY A 1 102 ? 53.605 -24.008 9.541 1.00 36.97 84 GLY A CA 1
ATOM 610 C C . GLY A 1 102 ? 52.591 -23.156 8.756 1.00 34.29 84 GLY A C 1
ATOM 611 O O . GLY A 1 102 ? 51.824 -22.377 9.317 1.00 31.37 84 GLY A O 1
ATOM 612 N N . ASP A 1 103 ? 52.585 -23.363 7.439 1.00 36.74 85 ASP A N 1
ATOM 613 C CA . ASP A 1 103 ? 51.764 -22.562 6.513 1.00 36.68 85 ASP A CA 1
ATOM 614 C C . ASP A 1 103 ? 50.286 -22.699 6.869 1.00 32.02 85 ASP A C 1
ATOM 615 O O . ASP A 1 103 ? 49.567 -21.718 6.888 1.00 29.59 85 ASP A O 1
ATOM 620 N N . GLU A 1 104 ? 49.850 -23.899 7.212 1.00 32.44 86 GLU A N 1
ATOM 621 C CA . GLU A 1 104 ? 48.427 -24.124 7.478 1.00 32.02 86 GLU A CA 1
ATOM 622 C C . GLU A 1 104 ? 48.031 -23.569 8.818 1.00 31.55 86 GLU A C 1
ATOM 623 O O . GLU A 1 104 ? 46.896 -23.178 9.025 1.00 30.61 86 GLU A O 1
ATOM 629 N N . GLY A 1 105 ? 48.971 -23.469 9.757 1.00 31.60 87 GLY A N 1
ATOM 630 C CA . GLY A 1 105 ? 48.612 -22.742 10.992 1.00 31.22 87 GLY A CA 1
ATOM 631 C C . GLY A 1 105 ? 48.328 -21.280 10.806 1.00 28.30 87 GLY A C 1
ATOM 632 O O . GLY A 1 105 ? 47.431 -20.722 11.424 1.00 28.54 87 GLY A O 1
ATOM 633 N N . LEU A 1 106 ? 49.120 -20.628 9.963 1.00 28.97 88 LEU A N 1
ATOM 634 C CA . LEU A 1 106 ? 48.890 -19.210 9.589 1.00 28.09 88 LEU A CA 1
ATOM 635 C C . LEU A 1 106 ? 47.575 -19.013 8.919 1.00 27.03 88 LEU A C 1
ATOM 636 O O . LEU A 1 106 ? 46.820 -18.096 9.240 1.00 26.99 88 LEU A O 1
ATOM 641 N N . ILE A 1 107 ? 47.285 -19.892 7.950 1.00 28.06 89 ILE A N 1
ATOM 642 C CA . ILE A 1 107 ? 45.982 -19.842 7.270 1.00 27.42 89 ILE A CA 1
ATOM 643 C C . ILE A 1 107 ? 44.834 -20.006 8.233 1.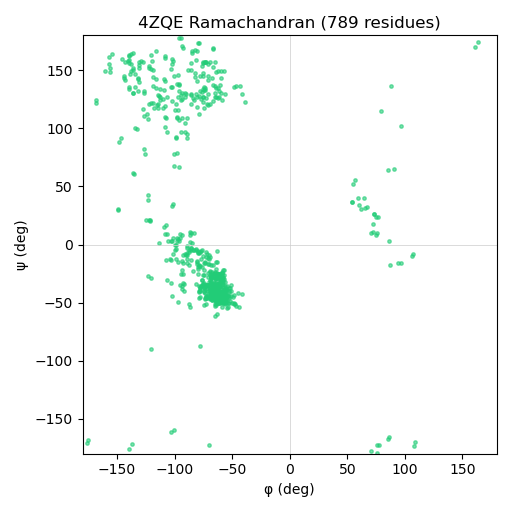00 27.88 89 ILE A C 1
ATOM 644 O O . ILE A 1 107 ? 43.847 -19.280 8.168 1.00 28.75 89 ILE A O 1
ATOM 649 N N . GLU A 1 108 ? 44.921 -21.001 9.125 1.00 30.20 90 GLU A N 1
ATOM 650 C CA . GLU A 1 108 ? 43.871 -21.183 10.130 1.00 30.17 90 GLU A CA 1
ATOM 651 C C . GLU A 1 108 ? 43.667 -19.914 10.930 1.00 29.21 90 GLU A C 1
ATOM 652 O O . GLU A 1 108 ? 42.533 -19.407 11.089 1.00 28.73 90 GLU A O 1
ATOM 658 N N . ILE A 1 109 ? 44.758 -19.332 11.405 1.00 29.94 91 ILE A N 1
ATOM 659 C CA . ILE A 1 109 ? 44.597 -18.123 12.234 1.00 30.78 91 ILE A CA 1
ATOM 660 C C . ILE A 1 109 ? 43.968 -16.937 11.453 1.00 31.94 91 ILE A C 1
ATOM 661 O O . ILE A 1 109 ? 43.075 -16.224 11.949 1.00 32.32 91 ILE A O 1
ATOM 666 N N . ALA A 1 110 ? 44.427 -16.763 10.215 1.00 30.70 92 ALA A N 1
ATOM 667 C CA . ALA A 1 110 ? 43.983 -15.636 9.386 1.00 29.77 92 ALA A CA 1
ATOM 668 C C . ALA A 1 110 ? 42.530 -15.771 8.986 1.00 29.19 92 ALA A C 1
ATOM 669 O O . ALA A 1 110 ? 41.867 -14.774 8.715 1.00 30.23 92 ALA A O 1
ATOM 671 N N . SER A 1 111 ? 42.031 -16.994 8.892 1.00 29.11 93 SER A N 1
ATOM 672 C CA . SER A 1 111 ? 40.636 -17.217 8.453 1.00 31.19 93 SER A CA 1
ATOM 673 C C . SER A 1 111 ? 39.641 -17.531 9.551 1.00 33.22 93 SER A C 1
ATOM 674 O O . SER A 1 111 ? 38.466 -17.825 9.298 1.00 31.41 93 SER A O 1
ATOM 677 N N . ASP A 1 112 ? 40.117 -17.518 10.781 1.00 33.67 94 ASP A N 1
ATOM 678 C CA . ASP A 1 112 ? 39.341 -17.870 11.977 1.00 35.16 94 ASP A CA 1
ATOM 679 C C . ASP A 1 112 ? 38.150 -16.969 12.121 1.00 33.90 94 ASP A C 1
ATOM 680 O O . ASP A 1 112 ? 38.238 -15.754 12.056 1.00 31.07 94 ASP A O 1
ATOM 685 N N . GLU A 1 113 ? 36.987 -17.568 12.334 1.00 34.08 95 GLU A N 1
ATOM 686 C CA . GLU A 1 113 ? 35.765 -16.839 12.532 1.00 38.31 95 GLU A CA 1
ATOM 687 C C . GLU A 1 113 ? 35.777 -15.858 13.733 1.00 35.03 95 GLU A C 1
ATOM 688 O O . GLU A 1 113 ? 35.084 -14.867 13.724 1.00 34.03 95 GLU A O 1
ATOM 694 N N . ALA A 1 114 ? 36.515 -16.149 14.765 1.00 34.67 96 ALA A N 1
ATOM 695 C CA . ALA A 1 114 ? 36.581 -15.238 15.927 1.00 37.38 96 ALA A CA 1
ATOM 696 C C . ALA A 1 114 ? 37.505 -14.016 15.676 1.00 38.05 96 ALA A C 1
ATOM 697 O O . ALA A 1 114 ? 37.562 -13.069 16.494 1.00 40.67 96 ALA A O 1
ATOM 699 N N . VAL A 1 115 ? 38.214 -13.998 14.533 1.00 34.39 97 VAL A N 1
ATOM 700 C CA . VAL A 1 115 ? 39.107 -12.847 14.181 1.00 31.26 97 VAL A CA 1
ATOM 701 C C . VAL A 1 115 ? 38.346 -11.807 13.359 1.00 32.06 97 VAL A C 1
ATOM 702 O O . VAL A 1 115 ? 37.682 -12.159 12.384 1.00 32.45 97 VAL A O 1
ATOM 706 N N . ASP A 1 116 ? 38.415 -10.537 13.731 1.00 31.13 98 ASP A N 1
ATOM 707 C CA . ASP A 1 116 ? 37.877 -9.450 12.904 1.00 31.44 98 ASP A CA 1
ATOM 708 C C . ASP A 1 116 ? 38.946 -8.870 11.950 1.00 31.95 98 ASP A C 1
ATOM 709 O O . ASP A 1 116 ? 38.633 -8.524 10.793 1.00 28.80 98 ASP A O 1
ATOM 714 N N . THR A 1 117 ? 40.179 -8.722 12.441 1.00 30.29 99 THR A N 1
ATOM 715 C CA . THR A 1 117 ? 41.199 -7.896 11.799 1.00 28.46 99 THR A CA 1
ATOM 716 C C . THR A 1 117 ? 42.477 -8.627 11.810 1.00 27.58 99 THR A C 1
ATOM 717 O O . THR A 1 117 ? 42.900 -9.133 12.878 1.00 27.07 99 THR A O 1
ATOM 721 N N . VAL A 1 118 ? 43.124 -8.698 10.648 1.00 24.08 100 VAL A N 1
ATOM 722 C CA . VAL A 1 118 ? 44.401 -9.409 10.502 1.00 24.50 100 VAL A CA 1
ATOM 723 C C . VAL A 1 118 ? 45.478 -8.373 10.202 1.00 24.43 100 VAL A C 1
ATOM 724 O O . VAL A 1 118 ? 45.342 -7.564 9.244 1.00 23.41 100 VAL A O 1
ATOM 728 N N . VAL A 1 119 ? 46.522 -8.356 11.018 1.00 23.64 101 VAL A N 1
ATOM 729 C CA . VAL A 1 119 ? 47.703 -7.565 10.770 1.00 24.03 101 VAL A CA 1
ATOM 730 C C . VAL A 1 119 ? 48.701 -8.446 10.037 1.00 25.10 101 VAL A C 1
ATOM 731 O O . VAL A 1 119 ? 49.229 -9.428 10.587 1.00 26.23 101 VAL A O 1
ATOM 735 N N . ALA A 1 120 ? 48.914 -8.153 8.749 1.00 24.60 102 ALA A N 1
ATOM 736 C CA . ALA A 1 120 ? 49.689 -9.028 7.921 1.00 25.39 102 ALA A CA 1
ATOM 737 C C . ALA A 1 120 ? 51.105 -8.522 7.789 1.00 27.70 102 ALA A C 1
ATOM 738 O O . ALA A 1 120 ? 51.415 -7.652 6.919 1.00 26.51 102 ALA A O 1
ATOM 740 N N . ALA A 1 121 ? 51.988 -9.016 8.681 1.00 26.66 103 ALA A N 1
ATOM 741 C CA . ALA A 1 121 ? 53.325 -8.516 8.785 1.00 28.09 103 ALA A CA 1
ATOM 742 C C . ALA A 1 121 ? 54.347 -9.580 8.577 1.00 31.05 103 ALA A C 1
ATOM 743 O O . ALA A 1 121 ? 55.455 -9.400 8.995 1.00 29.96 103 ALA A O 1
ATOM 745 N N . ILE A 1 122 ? 53.999 -10.694 7.926 1.00 29.69 104 ILE A N 1
ATOM 746 C CA . ILE A 1 122 ? 54.965 -11.687 7.630 1.00 34.43 104 ILE A CA 1
ATOM 747 C C . ILE A 1 122 ? 55.664 -11.283 6.341 1.00 42.29 104 ILE A C 1
ATOM 748 O O . ILE A 1 122 ? 55.011 -11.120 5.311 1.00 49.25 104 ILE A O 1
ATOM 753 N N . VAL A 1 123 ? 56.972 -11.211 6.395 1.00 46.78 105 VAL A N 1
ATOM 754 C CA . VAL A 1 123 ? 57.812 -10.770 5.232 1.00 56.80 105 VAL A CA 1
ATOM 755 C C . VAL A 1 123 ? 57.920 -11.822 4.122 1.00 54.27 105 VAL A C 1
ATOM 756 O O . VAL A 1 123 ? 58.199 -12.991 4.395 1.00 53.54 105 VAL A O 1
ATOM 760 N N . GLY A 1 124 ? 57.769 -11.395 2.873 1.00 54.29 106 GLY A N 1
ATOM 761 C CA . GLY A 1 124 ? 58.128 -12.229 1.702 1.00 51.47 106 GLY A CA 1
ATOM 762 C C . GLY A 1 124 ? 57.013 -13.147 1.277 1.00 52.14 106 GLY A C 1
ATOM 763 O O . GLY A 1 124 ? 55.889 -12.976 1.720 1.00 55.70 106 GLY A O 1
ATOM 764 N N . ALA A 1 125 ? 57.338 -14.124 0.447 1.00 46.31 107 ALA A N 1
ATOM 765 C CA . ALA A 1 125 ? 56.399 -15.169 -0.025 1.00 47.87 107 ALA A CA 1
ATOM 766 C C . ALA A 1 125 ? 55.753 -16.009 1.065 1.00 44.89 107 ALA A C 1
ATOM 767 O O . ALA A 1 125 ? 54.645 -16.534 0.887 1.00 43.81 107 ALA A O 1
ATOM 769 N N . ALA A 1 126 ? 56.427 -16.120 2.204 1.00 41.40 108 ALA A N 1
ATOM 770 C CA . ALA A 1 126 ? 55.872 -16.851 3.346 1.00 39.87 108 ALA A CA 1
ATOM 771 C C . ALA A 1 126 ? 54.523 -16.305 3.779 1.00 35.08 108 ALA A C 1
ATOM 772 O O . ALA A 1 126 ? 53.736 -16.997 4.402 1.00 36.25 108 ALA A O 1
ATOM 774 N N . GLY A 1 127 ? 54.257 -15.017 3.520 1.00 31.39 109 GLY A N 1
ATOM 775 C CA . GLY A 1 127 ? 53.025 -14.386 3.927 1.00 29.99 109 GLY A CA 1
ATOM 776 C C . GLY A 1 127 ? 51.882 -14.460 2.968 1.00 28.55 109 GLY A C 1
ATOM 777 O O . GLY A 1 127 ? 50.780 -14.041 3.282 1.00 29.03 109 GLY A O 1
ATOM 778 N N . LEU A 1 128 ? 52.141 -14.927 1.776 1.00 29.29 110 LEU A N 1
ATOM 779 C CA . LEU A 1 128 ? 51.135 -14.837 0.711 1.00 28.49 110 LEU A CA 1
ATOM 780 C C . LEU A 1 128 ? 49.869 -15.668 1.005 1.00 27.90 110 LEU A C 1
ATOM 781 O O . LEU A 1 128 ? 48.775 -15.154 0.947 1.00 29.21 110 LEU A O 1
ATOM 786 N N . SER A 1 129 ? 49.997 -16.932 1.351 1.00 30.24 111 SER A N 1
ATOM 787 C CA . SER A 1 129 ? 48.785 -17.777 1.462 1.00 29.94 111 SER A CA 1
ATOM 788 C C . SER A 1 129 ? 47.917 -17.384 2.640 1.00 28.36 111 SER A C 1
ATOM 789 O O . SER A 1 129 ? 46.681 -17.397 2.511 1.00 26.89 111 SER A O 1
ATOM 792 N N . SER A 1 130 ? 48.496 -16.859 3.746 1.00 26.76 112 SER A N 1
ATOM 793 C CA . SER A 1 130 ? 47.619 -16.405 4.846 1.00 25.89 112 SER A CA 1
ATOM 794 C C . SER A 1 130 ? 46.963 -15.098 4.500 1.00 24.94 112 SER A C 1
ATOM 795 O O . SER A 1 130 ? 45.880 -14.789 4.926 1.00 24.46 112 SER A O 1
ATOM 798 N N . THR A 1 131 ? 47.649 -14.247 3.774 1.00 24.76 113 THR A N 1
ATOM 799 C CA . THR A 1 131 ? 47.012 -13.013 3.310 1.00 25.42 113 THR A CA 1
ATOM 800 C C . THR A 1 131 ? 45.810 -13.328 2.399 1.00 25.36 113 THR A C 1
ATOM 801 O O . THR A 1 131 ? 44.762 -12.736 2.552 1.00 26.67 113 THR A O 1
ATOM 805 N N . LEU A 1 132 ? 45.978 -14.250 1.488 1.00 25.26 114 LEU A N 1
ATOM 806 C CA . LEU A 1 132 ? 44.868 -14.686 0.634 1.00 27.04 114 LEU A CA 1
ATOM 807 C C . LEU A 1 132 ? 43.734 -15.273 1.472 1.00 29.29 114 LEU A C 1
ATOM 808 O O . LEU A 1 132 ? 42.582 -15.019 1.198 1.00 26.75 114 LEU A O 1
ATOM 813 N N . ALA A 1 133 ? 44.067 -16.067 2.495 1.00 30.88 115 ALA A N 1
ATOM 814 C CA . ALA A 1 133 ? 43.004 -16.663 3.384 1.00 30.72 115 ALA A CA 1
ATOM 815 C C . ALA A 1 133 ? 42.270 -15.605 4.104 1.00 28.24 115 ALA A C 1
ATOM 816 O O . ALA A 1 133 ? 41.031 -15.645 4.171 1.00 27.93 115 ALA A O 1
ATOM 818 N N . ALA A 1 134 ? 42.979 -14.577 4.608 1.00 27.52 116 ALA A N 1
ATOM 819 C CA . ALA A 1 134 ? 42.286 -13.507 5.287 1.00 26.66 116 ALA A CA 1
ATOM 820 C C . ALA A 1 134 ? 41.325 -12.762 4.310 1.00 27.93 116 ALA A C 1
ATOM 821 O O . ALA A 1 134 ? 40.210 -12.339 4.649 1.00 26.20 116 ALA A O 1
ATOM 823 N N . ALA A 1 135 ? 41.831 -12.522 3.098 1.00 26.73 117 ALA A N 1
ATOM 824 C CA . ALA A 1 135 ? 41.011 -11.834 2.062 1.00 26.17 117 ALA A CA 1
ATOM 825 C C . ALA A 1 135 ? 39.775 -12.671 1.754 1.00 25.52 117 ALA A C 1
ATOM 826 O O . ALA A 1 135 ? 38.668 -12.133 1.644 1.00 28.14 117 ALA A O 1
ATOM 828 N N . GLY A 1 136 ? 40.001 -13.950 1.596 1.00 26.49 118 GLY A N 1
ATOM 829 C CA . GLY A 1 136 ? 38.963 -14.927 1.262 1.00 29.74 118 GLY A CA 1
ATOM 830 C C . GLY A 1 136 ? 37.904 -15.029 2.391 1.00 33.09 118 GLY A C 1
ATOM 831 O O . GLY A 1 136 ? 36.765 -15.330 2.105 1.00 30.38 118 GLY A O 1
ATOM 832 N N . ALA A 1 137 ? 38.277 -14.702 3.640 1.00 29.82 119 ALA A N 1
ATOM 833 C CA . ALA A 1 137 ? 37.360 -14.740 4.790 1.00 30.95 119 ALA A CA 1
ATOM 834 C C . ALA A 1 137 ? 36.755 -13.407 5.096 1.00 32.47 119 ALA A C 1
ATOM 835 O O . ALA A 1 137 ? 36.035 -13.261 6.093 1.00 33.66 119 ALA A O 1
ATOM 837 N N . GLY A 1 138 ? 37.032 -12.374 4.301 1.00 29.57 120 GLY A N 1
ATOM 838 C CA . GLY A 1 138 ? 36.366 -11.100 4.502 1.00 30.08 120 GLY A CA 1
ATOM 839 C C . GLY A 1 138 ? 36.889 -10.288 5.652 1.00 30.58 120 GLY A C 1
ATOM 840 O O . GLY A 1 138 ? 36.173 -9.452 6.181 1.00 28.16 120 GLY A O 1
ATOM 841 N N . LYS A 1 139 ? 38.149 -10.512 6.056 1.00 29.43 121 LYS A N 1
ATOM 842 C CA . LYS A 1 139 ? 38.724 -9.773 7.193 1.00 27.28 121 LYS A CA 1
ATOM 843 C C . LYS A 1 139 ? 39.116 -8.376 6.855 1.00 28.68 121 LYS A C 1
ATOM 844 O O . LYS A 1 139 ? 39.407 -8.066 5.670 1.00 28.68 121 LYS A O 1
ATOM 850 N N . ARG A 1 140 ? 39.131 -7.490 7.857 1.00 26.57 122 ARG A N 1
ATOM 851 C CA . ARG A 1 140 ? 39.887 -6.277 7.688 1.00 28.72 122 ARG A CA 1
ATOM 852 C C . ARG A 1 140 ? 41.391 -6.615 7.761 1.00 28.41 122 ARG A C 1
ATOM 853 O O . ARG A 1 140 ? 41.811 -7.311 8.647 1.00 27.27 122 ARG A O 1
ATOM 861 N N . ILE A 1 141 ? 42.149 -6.215 6.739 1.00 26.33 123 ILE A N 1
ATOM 862 C CA . ILE A 1 141 ? 43.582 -6.543 6.592 1.00 25.63 123 ILE A CA 1
ATOM 863 C C . ILE A 1 141 ? 44.425 -5.284 6.697 1.00 25.60 123 ILE A C 1
ATOM 864 O O . ILE A 1 141 ? 44.269 -4.345 5.890 1.00 26.79 123 ILE A O 1
ATOM 869 N N . LEU A 1 142 ? 45.293 -5.211 7.712 1.00 24.79 124 LEU A N 1
ATOM 870 C CA . LEU A 1 142 ? 46.247 -4.144 7.853 1.00 24.02 124 LEU A CA 1
ATOM 871 C C . LEU A 1 142 ? 47.531 -4.705 7.236 1.00 24.32 124 LEU A C 1
ATOM 872 O O . LEU A 1 142 ? 48.189 -5.605 7.775 1.00 24.04 124 LEU A O 1
ATOM 877 N N . LEU A 1 143 ? 47.859 -4.204 6.064 1.00 23.32 125 LEU A N 1
ATOM 878 C CA . LEU A 1 143 ? 48.854 -4.828 5.243 1.00 25.40 125 LEU A CA 1
ATOM 879 C C . LEU A 1 143 ? 50.236 -4.202 5.385 1.00 25.32 125 LEU A C 1
ATOM 880 O O . LEU A 1 143 ? 50.454 -3.054 5.011 1.00 24.42 125 LEU A O 1
ATOM 885 N N . ALA A 1 144 ? 51.188 -4.992 5.896 1.00 27.15 126 ALA A N 1
ATOM 886 C CA . ALA A 1 144 ? 52.582 -4.631 5.974 1.00 29.27 126 ALA A CA 1
ATOM 887 C C . ALA A 1 144 ? 53.498 -5.590 5.238 1.00 32.76 126 ALA A C 1
ATOM 888 O O . ALA A 1 144 ? 54.622 -5.626 5.541 1.00 45.92 126 ALA A O 1
ATOM 890 N N . ASN A 1 145 ? 53.048 -6.349 4.304 1.00 36.44 127 ASN A N 1
ATOM 891 C CA . ASN A 1 145 ? 53.797 -7.425 3.641 1.00 38.37 127 ASN A CA 1
ATOM 892 C C . ASN A 1 145 ? 53.665 -7.086 2.162 1.00 36.49 127 ASN A C 1
ATOM 893 O O . ASN A 1 145 ? 52.857 -7.754 1.429 1.00 34.65 127 ASN A O 1
ATOM 898 N N . LYS A 1 146 ? 54.501 -6.177 1.668 1.00 34.69 128 LYS A N 1
ATOM 899 C CA . LYS A 1 146 ? 54.361 -5.745 0.305 1.00 34.74 128 LYS A CA 1
ATOM 900 C C . LYS A 1 146 ? 54.632 -6.845 -0.767 1.00 33.32 128 LYS A C 1
ATOM 901 O O . LYS A 1 146 ? 54.084 -6.751 -1.871 1.00 30.96 128 LYS A O 1
ATOM 907 N N . GLU A 1 147 ? 55.426 -7.852 -0.444 1.00 32.77 129 GLU A N 1
ATOM 908 C CA . GLU A 1 147 ? 55.709 -8.915 -1.399 1.00 34.16 129 GLU A CA 1
ATOM 909 C C . GLU A 1 147 ? 54.465 -9.697 -1.778 1.00 34.22 129 GLU A C 1
ATOM 910 O O . GLU A 1 147 ? 54.382 -10.254 -2.886 1.00 31.50 129 GLU A O 1
ATOM 916 N N . SER A 1 148 ? 53.441 -9.718 -0.930 1.00 32.49 130 SER A N 1
ATOM 917 C CA . SER A 1 148 ? 52.225 -10.394 -1.331 1.00 31.45 130 SER A CA 1
ATOM 918 C C . SER A 1 148 ? 51.544 -9.694 -2.495 1.00 28.68 130 SER A C 1
ATOM 919 O O . SER A 1 148 ? 50.936 -10.356 -3.362 1.00 31.84 130 SER A O 1
ATOM 922 N N . LEU A 1 149 ? 51.600 -8.359 -2.560 1.00 26.50 131 LEU A N 1
ATOM 923 C CA . LEU A 1 149 ? 51.065 -7.657 -3.705 1.00 26.86 131 LEU A CA 1
ATOM 924 C C . LEU A 1 149 ? 52.013 -7.672 -4.906 1.00 27.35 131 LEU A C 1
ATOM 925 O O . LEU A 1 149 ? 51.554 -7.495 -6.058 1.00 27.96 131 LEU A O 1
ATOM 930 N N . VAL A 1 150 ? 53.309 -7.809 -4.685 1.00 26.55 132 VAL A N 1
ATOM 931 C CA . VAL A 1 150 ? 54.224 -7.839 -5.836 1.00 27.11 132 VAL A CA 1
ATOM 932 C C . VAL A 1 150 ? 54.014 -9.160 -6.568 1.00 27.28 132 VAL A C 1
ATOM 933 O O . VAL A 1 150 ? 53.957 -9.207 -7.792 1.00 27.33 132 VAL A O 1
ATOM 937 N N . MET A 1 151 ? 53.925 -10.237 -5.792 1.00 27.10 133 MET A N 1
ATOM 938 C CA . MET A 1 151 ? 53.762 -11.602 -6.303 1.00 28.27 133 MET A CA 1
ATOM 939 C C . MET A 1 151 ? 52.330 -11.924 -6.781 1.00 26.76 133 MET A C 1
ATOM 940 O O . MET A 1 151 ? 52.142 -12.721 -7.709 1.00 27.63 133 MET A O 1
ATOM 945 N N . ALA A 1 152 ? 51.320 -11.295 -6.170 1.00 25.42 134 ALA A N 1
ATOM 946 C CA . ALA A 1 152 ? 49.949 -11.763 -6.254 1.00 25.26 134 ALA A CA 1
ATOM 947 C C . ALA A 1 152 ? 48.944 -10.681 -6.185 1.00 26.18 134 ALA A C 1
ATOM 948 O O . ALA A 1 152 ? 47.786 -10.899 -5.750 1.00 27.36 134 ALA A O 1
ATOM 950 N N . GLY A 1 153 ? 49.311 -9.506 -6.679 1.00 26.05 135 GLY A N 1
ATOM 951 C CA . GLY A 1 153 ? 48.508 -8.374 -6.434 1.00 26.88 135 GLY A CA 1
ATOM 952 C C . GLY A 1 153 ? 47.092 -8.436 -6.992 1.00 28.33 135 GLY A C 1
ATOM 953 O O . GLY A 1 153 ? 46.114 -8.072 -6.298 1.00 27.32 135 GLY A O 1
ATOM 954 N N . ASP A 1 154 ? 46.957 -8.850 -8.215 1.00 27.75 136 ASP A N 1
ATOM 955 C CA . ASP A 1 154 ? 45.626 -8.954 -8.833 1.00 31.56 136 ASP A CA 1
ATOM 956 C C . ASP A 1 154 ? 44.805 -10.010 -8.056 1.00 27.51 136 ASP A C 1
ATOM 957 O O . ASP A 1 154 ? 43.646 -9.813 -7.845 1.00 27.15 136 ASP A O 1
ATOM 962 N N . LEU A 1 155 ? 45.410 -11.135 -7.745 1.00 26.35 137 LEU A N 1
ATOM 963 C CA . LEU A 1 155 ? 44.707 -12.198 -7.053 1.00 26.30 137 LEU A CA 1
ATOM 964 C C . LEU A 1 155 ? 44.266 -11.744 -5.648 1.00 26.89 137 LEU A C 1
ATOM 965 O O . LEU A 1 155 ? 43.119 -11.960 -5.276 1.00 26.79 137 LEU A O 1
ATOM 970 N N . VAL A 1 156 ? 45.157 -11.090 -4.915 1.00 25.35 138 VAL A N 1
ATOM 971 C CA . VAL A 1 156 ? 44.798 -10.595 -3.605 1.00 25.70 138 VAL A CA 1
ATOM 972 C C . VAL A 1 156 ? 43.695 -9.541 -3.646 1.00 25.98 138 VAL A C 1
ATOM 973 O O . VAL A 1 156 ? 42.723 -9.640 -2.887 1.00 26.58 138 VAL A O 1
ATOM 977 N N . ILE A 1 157 ? 43.832 -8.528 -4.478 1.00 25.86 139 ILE A N 1
ATOM 978 C CA . ILE A 1 157 ? 42.865 -7.504 -4.552 1.00 28.81 139 ILE A CA 1
ATOM 979 C C . ILE A 1 157 ? 41.478 -8.054 -5.019 1.00 30.79 139 ILE A C 1
ATOM 980 O O . ILE A 1 157 ? 40.426 -7.664 -4.481 1.00 29.18 139 ILE A O 1
ATOM 985 N N . LYS A 1 158 ? 41.470 -8.894 -6.055 1.00 31.08 140 LYS A N 1
ATOM 986 C CA . LYS A 1 158 ? 40.193 -9.456 -6.521 1.00 31.75 140 LYS A CA 1
ATOM 987 C C . LYS A 1 158 ? 39.534 -10.263 -5.406 1.00 29.22 140 LYS A C 1
ATOM 988 O O . LYS A 1 158 ? 38.292 -10.210 -5.252 1.00 30.19 140 LYS A O 1
ATOM 994 N N . THR A 1 159 ? 40.315 -11.098 -4.723 1.00 27.41 141 THR A N 1
ATOM 995 C CA . THR A 1 159 ? 39.757 -11.991 -3.689 1.00 27.98 141 THR A CA 1
ATOM 996 C C . THR A 1 159 ? 39.149 -11.123 -2.559 1.00 28.72 141 THR A C 1
ATOM 997 O O . THR A 1 159 ? 38.047 -11.359 -2.068 1.00 28.12 141 THR A O 1
ATOM 1001 N N . ALA A 1 160 ? 39.867 -10.070 -2.172 1.00 28.80 142 ALA A N 1
ATOM 1002 C CA . ALA A 1 160 ? 39.372 -9.209 -1.112 1.00 28.63 142 ALA A CA 1
ATOM 1003 C C . ALA A 1 160 ? 38.054 -8.537 -1.542 1.00 30.13 142 ALA A C 1
ATOM 1004 O O . ALA A 1 160 ? 37.113 -8.348 -0.732 1.00 29.59 142 ALA A O 1
ATOM 1006 N N . LYS A 1 161 ? 38.010 -8.072 -2.791 1.00 30.52 143 LYS A N 1
ATOM 1007 C CA . LYS A 1 161 ? 36.832 -7.407 -3.288 1.00 33.70 143 LYS A CA 1
ATOM 1008 C C . LYS A 1 161 ? 35.619 -8.387 -3.310 1.00 33.62 143 LYS A C 1
ATOM 1009 O O . LYS A 1 161 ? 34.534 -8.018 -2.909 1.00 31.53 143 LYS A O 1
ATOM 1015 N N . LYS A 1 162 ? 35.872 -9.626 -3.742 1.00 33.43 144 LYS A N 1
ATOM 1016 C CA . LYS A 1 162 ? 34.809 -10.637 -3.862 1.00 37.78 144 LYS A CA 1
ATOM 1017 C C . LYS A 1 162 ? 34.234 -10.983 -2.497 1.00 36.49 144 LYS A C 1
ATOM 1018 O O . LYS A 1 162 ? 33.029 -11.138 -2.362 1.00 35.26 144 LYS A O 1
ATOM 1024 N N . HIS A 1 163 ? 35.073 -10.982 -1.463 1.00 32.54 145 HIS A N 1
ATOM 1025 C CA . HIS A 1 163 ? 34.634 -11.399 -0.143 1.00 33.53 145 HIS A CA 1
ATOM 1026 C C . HIS A 1 163 ? 34.453 -10.345 0.851 1.00 34.21 145 HIS A C 1
ATOM 1027 O O . HIS A 1 163 ? 34.232 -10.618 2.012 1.00 34.62 145 HIS A O 1
ATOM 1034 N N . GLY A 1 164 ? 34.528 -9.096 0.423 1.00 34.90 146 GLY A N 1
ATOM 1035 C CA . GLY A 1 164 ? 34.257 -8.012 1.333 1.00 36.51 146 GLY A CA 1
ATOM 1036 C C . GLY A 1 164 ? 35.367 -7.759 2.380 1.00 34.74 146 GLY A C 1
ATOM 1037 O O . GLY A 1 164 ? 35.075 -7.185 3.418 1.00 32.65 146 GLY A O 1
ATOM 1038 N N . ALA A 1 165 ? 36.614 -8.119 2.082 1.00 31.97 147 ALA A N 1
ATOM 1039 C CA . ALA A 1 165 ? 37.743 -7.801 2.950 1.00 32.49 147 ALA A CA 1
ATOM 1040 C C . ALA A 1 165 ? 38.153 -6.389 2.647 1.00 34.96 147 ALA A C 1
ATOM 1041 O O . ALA A 1 165 ? 37.924 -5.890 1.533 1.00 42.29 147 ALA A O 1
ATOM 1043 N N . THR A 1 166 ? 38.567 -5.645 3.651 1.00 33.22 148 THR A N 1
ATOM 1044 C CA . THR A 1 166 ? 38.943 -4.241 3.491 1.00 32.22 148 THR A CA 1
ATOM 1045 C C . THR A 1 166 ? 40.476 -4.242 3.683 1.00 30.77 148 TH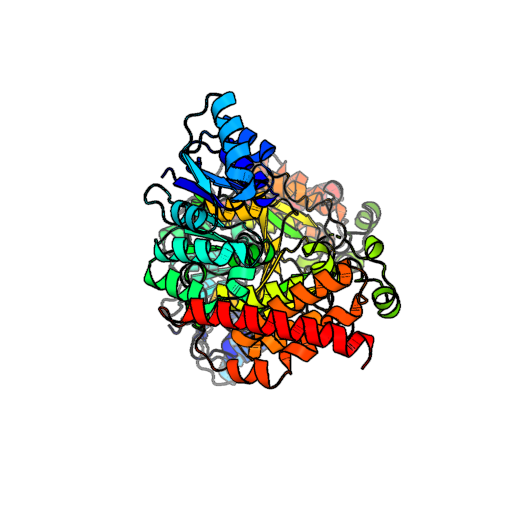R A C 1
ATOM 1046 O O . THR A 1 166 ? 40.958 -4.736 4.721 1.00 30.45 148 THR A O 1
ATOM 1050 N N . ILE A 1 167 ? 41.238 -3.720 2.735 1.00 27.77 149 ILE A N 1
ATOM 1051 C CA . ILE A 1 167 ? 42.724 -3.610 2.862 1.00 25.95 149 ILE A CA 1
ATOM 1052 C C . ILE A 1 167 ? 43.086 -2.189 3.206 1.00 26.66 149 ILE A C 1
ATOM 1053 O O . ILE A 1 167 ? 42.714 -1.218 2.486 1.00 26.39 149 ILE A O 1
ATOM 1058 N N . LEU A 1 168 ? 43.812 -2.032 4.324 1.00 26.02 150 LEU A N 1
ATOM 1059 C CA . LEU A 1 168 ? 44.371 -0.752 4.749 1.00 27.99 150 LEU A CA 1
ATOM 1060 C C . LEU A 1 168 ? 45.914 -0.901 4.788 1.00 27.48 150 LEU A C 1
ATOM 1061 O O . LEU A 1 168 ? 46.403 -1.725 5.500 1.00 26.2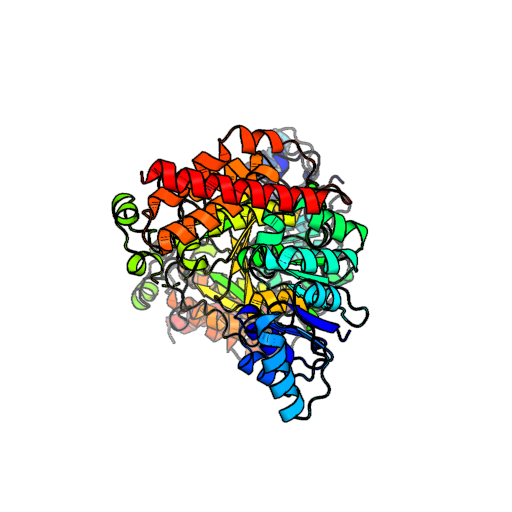9 150 LEU A O 1
ATOM 1066 N N . PRO A 1 169 ? 46.649 -0.086 4.035 1.00 24.27 151 PRO A N 1
ATOM 1067 C CA . PRO A 1 169 ? 48.127 -0.194 4.018 1.00 24.84 151 PRO A CA 1
ATOM 1068 C C . PRO A 1 169 ? 48.683 0.371 5.298 1.00 23.80 151 PRO A C 1
ATOM 1069 O O . PRO A 1 169 ? 48.261 1.426 5.729 1.00 21.92 151 PRO A O 1
ATOM 1073 N N . ILE A 1 170 ? 49.585 -0.360 5.907 1.00 24.97 152 ILE A N 1
ATOM 1074 C CA . ILE A 1 170 ? 50.277 0.224 7.034 1.00 26.65 152 ILE A CA 1
ATOM 1075 C C . ILE A 1 170 ? 51.795 0.448 6.775 1.00 29.42 152 ILE A C 1
ATOM 1076 O O . ILE A 1 170 ? 52.434 0.981 7.645 1.00 29.89 152 ILE A O 1
ATOM 1081 N N . ASP A 1 171 ? 52.290 0.131 5.595 1.00 28.79 153 ASP A N 1
ATOM 1082 C CA . ASP A 1 171 ? 53.611 0.636 5.162 1.00 32.66 153 ASP A CA 1
ATOM 1083 C C . ASP A 1 171 ? 53.535 2.157 5.169 1.00 30.97 153 ASP A C 1
ATOM 1084 O O . ASP A 1 171 ? 52.570 2.739 4.718 1.00 28.98 153 ASP A O 1
ATOM 1089 N N . SER A 1 172 ? 54.621 2.792 5.549 1.00 28.77 154 SER A N 1
ATOM 1090 C CA . SER A 1 172 ? 54.632 4.251 5.744 1.00 29.09 154 SER A CA 1
ATOM 1091 C C . SER A 1 172 ? 54.203 5.040 4.522 1.00 27.03 154 SER A C 1
ATOM 1092 O O . SER A 1 172 ? 53.330 5.939 4.630 1.00 25.80 154 SER A O 1
ATOM 1095 N N . GLU A 1 173 ? 54.788 4.726 3.372 1.00 24.73 155 GLU A N 1
ATOM 1096 C CA . GLU A 1 173 ? 54.531 5.477 2.172 1.00 27.56 155 GLU A CA 1
ATOM 1097 C C . GLU A 1 173 ? 53.074 5.279 1.681 1.00 26.01 155 GLU A C 1
ATOM 1098 O O . GLU A 1 173 ? 52.423 6.228 1.352 1.00 24.69 155 GLU A O 1
ATOM 1104 N N . HIS A 1 174 ? 52.624 4.050 1.663 1.00 27.03 156 HIS A N 1
ATOM 1105 C CA . HIS A 1 174 ? 51.291 3.754 1.131 1.00 27.15 156 HIS A CA 1
ATOM 1106 C C . HIS A 1 174 ? 50.223 4.229 2.107 1.00 24.90 156 HIS A C 1
ATOM 1107 O O . HIS A 1 174 ? 49.211 4.668 1.689 1.00 23.34 156 HIS A O 1
ATOM 1114 N N . ASN A 1 175 ? 50.495 4.133 3.405 1.00 24.15 157 ASN A N 1
ATOM 1115 C CA . ASN A 1 175 ? 49.582 4.715 4.401 1.00 23.94 157 ASN A CA 1
ATOM 1116 C C . ASN A 1 175 ? 49.467 6.188 4.219 1.00 24.55 157 ASN A C 1
ATOM 1117 O O . ASN A 1 175 ? 48.342 6.779 4.229 1.00 23.39 157 ASN A O 1
ATOM 1122 N N . ALA A 1 176 ? 50.608 6.852 3.970 1.00 24.41 158 ALA A N 1
ATOM 1123 C CA . ALA A 1 176 ? 50.594 8.283 3.724 1.00 23.87 158 ALA A CA 1
ATOM 1124 C C . ALA A 1 176 ? 49.724 8.649 2.494 1.00 23.93 158 ALA A C 1
ATOM 1125 O O . ALA A 1 176 ? 48.885 9.551 2.541 1.00 23.55 158 ALA A O 1
ATOM 1127 N N . ILE A 1 177 ? 49.947 7.976 1.385 1.00 23.36 159 ILE A N 1
ATOM 1128 C CA . ILE A 1 177 ? 49.124 8.167 0.168 1.00 22.89 159 ILE A CA 1
ATOM 1129 C C . ILE A 1 177 ? 47.605 7.964 0.467 1.00 22.84 159 ILE A C 1
ATOM 1130 O O . ILE A 1 177 ? 46.781 8.807 0.153 1.00 23.30 159 ILE A O 1
ATOM 1135 N N . TYR A 1 178 ? 47.291 6.898 1.164 1.00 22.98 160 TYR A N 1
ATOM 1136 C CA . TYR A 1 178 ? 45.924 6.573 1.559 1.00 23.52 160 TYR A CA 1
ATOM 1137 C C . TYR A 1 178 ? 45.284 7.679 2.355 1.00 23.09 160 TYR A C 1
ATOM 1138 O O . TYR A 1 178 ? 44.174 8.119 2.006 1.00 22.84 160 TYR A O 1
ATOM 1147 N N . GLN A 1 179 ? 46.019 8.263 3.304 1.00 22.28 161 GLN A N 1
ATOM 1148 C CA . GLN A 1 179 ? 45.509 9.341 4.109 1.00 22.03 161 GLN A CA 1
ATOM 1149 C C . GLN A 1 179 ? 45.222 10.554 3.285 1.00 23.05 161 GLN A C 1
ATOM 1150 O O . GLN A 1 179 ? 44.391 11.405 3.676 1.00 21.85 161 GLN A O 1
ATOM 1156 N N . CYS A 1 180 ? 45.978 10.736 2.173 1.00 22.51 162 CYS A N 1
ATOM 1157 C CA . CYS A 1 180 ? 45.875 11.863 1.336 1.00 22.65 162 CYS A CA 1
ATOM 1158 C C . CYS A 1 180 ? 44.961 11.711 0.108 1.00 22.64 162 CYS A C 1
ATOM 1159 O O . CYS A 1 180 ? 44.908 12.611 -0.759 1.00 24.45 162 CYS A O 1
ATOM 1162 N N . LEU A 1 181 ? 44.233 10.630 0.057 1.00 23.43 163 LEU A N 1
ATOM 1163 C CA . LEU A 1 181 ? 43.180 10.432 -0.938 1.00 24.04 163 LEU A CA 1
ATOM 1164 C C . LEU A 1 181 ? 41.763 10.664 -0.329 1.00 26.33 163 LEU A C 1
ATOM 1165 O O . LEU A 1 181 ? 41.542 10.417 0.861 1.00 24.25 163 LEU A O 1
ATOM 1170 N N . PRO A 1 182 ? 40.784 11.025 -1.183 1.00 28.34 164 PRO A N 1
ATOM 1171 C CA . PRO A 1 182 ? 39.412 11.260 -0.655 1.00 28.13 164 PRO A CA 1
ATOM 1172 C C . PRO A 1 182 ? 38.737 10.008 -0.202 1.00 27.10 164 PRO A C 1
ATOM 1173 O O . PRO A 1 182 ? 39.077 8.909 -0.646 1.00 26.71 164 PRO A O 1
ATOM 1177 N N . ALA A 1 183 ? 37.746 10.128 0.689 1.00 25.73 165 ALA A N 1
ATOM 1178 C CA . ALA A 1 183 ? 37.126 8.959 1.270 1.00 25.59 165 ALA A CA 1
ATOM 1179 C C . ALA A 1 183 ? 36.545 7.967 0.247 1.00 25.75 165 ALA A C 1
ATOM 1180 O O . ALA A 1 183 ? 36.615 6.765 0.443 1.00 24.43 165 ALA A O 1
ATOM 1182 N N . ALA A 1 184 ? 35.997 8.462 -0.841 1.00 26.63 166 ALA A N 1
ATOM 1183 C CA . ALA A 1 184 ? 35.362 7.563 -1.793 1.00 27.34 166 ALA A CA 1
ATOM 1184 C C . ALA A 1 184 ? 36.435 6.650 -2.431 1.00 26.65 166 ALA A C 1
ATOM 1185 O O . ALA A 1 184 ? 36.158 5.472 -2.720 1.00 25.50 166 ALA A O 1
ATOM 1187 N N . ILE A 1 185 ? 37.627 7.191 -2.636 1.00 25.47 167 ILE A N 1
ATOM 1188 C CA . ILE A 1 185 ? 38.753 6.425 -3.219 1.00 25.15 167 ILE A CA 1
ATOM 1189 C C . ILE A 1 185 ? 39.436 5.511 -2.200 1.00 25.15 167 ILE A C 1
ATOM 1190 O O . ILE A 1 185 ? 39.829 4.391 -2.522 1.00 25.15 167 ILE A O 1
ATOM 1195 N N . GLN A 1 186 ? 39.533 5.953 -0.954 1.00 25.17 168 GLN A N 1
ATOM 1196 C CA . GLN A 1 186 ? 39.895 5.026 0.142 1.00 25.71 168 GLN A CA 1
ATOM 1197 C C . GLN A 1 186 ? 39.014 3.815 0.216 1.00 27.79 168 GLN A C 1
ATOM 1198 O O . GLN A 1 186 ? 39.503 2.691 0.388 1.00 27.49 168 GLN A O 1
ATOM 1204 N N . ALA A 1 187 ? 37.688 4.005 0.092 1.00 28.09 169 ALA A N 1
ATOM 1205 C CA . ALA A 1 187 ? 36.768 2.837 0.176 1.00 29.12 169 ALA A CA 1
ATOM 1206 C C . ALA A 1 187 ? 36.748 1.989 -1.112 1.00 30.61 169 ALA A C 1
ATOM 1207 O O . ALA A 1 187 ? 36.671 0.782 -1.063 1.00 31.33 169 ALA A O 1
ATOM 1209 N N . ASP A 1 188 ? 36.870 2.633 -2.262 1.00 31.85 170 ASP A N 1
ATOM 1210 C CA . ASP A 1 188 ? 36.854 1.919 -3.538 1.00 32.60 170 ASP A CA 1
ATOM 1211 C C . ASP A 1 188 ? 38.016 2.398 -4.428 1.00 29.63 170 ASP A C 1
ATOM 1212 O O . ASP A 1 188 ? 37.940 3.461 -5.029 1.00 28.03 170 ASP A O 1
ATOM 1217 N N . ASN A 1 189 ? 39.100 1.611 -4.448 1.00 29.69 171 ASN A N 1
ATOM 1218 C CA . ASN A 1 189 ? 40.302 2.058 -5.128 1.00 28.71 171 ASN A CA 1
ATOM 1219 C C . ASN A 1 189 ? 40.049 2.419 -6.596 1.00 28.57 171 ASN A C 1
ATOM 1220 O O . ASN A 1 189 ? 40.695 3.340 -7.125 1.00 26.54 171 ASN A O 1
ATOM 1225 N N . THR A 1 190 ? 39.099 1.726 -7.248 1.00 30.54 172 THR A N 1
ATOM 1226 C CA . THR A 1 190 ? 38.798 1.986 -8.682 1.00 30.96 172 THR A CA 1
ATOM 1227 C C . THR A 1 190 ? 38.205 3.342 -8.908 1.00 31.84 172 THR A C 1
ATOM 1228 O O . THR A 1 190 ? 38.246 3.846 -10.019 1.00 29.88 172 THR A O 1
ATOM 1232 N N . ALA A 1 191 ? 37.691 3.972 -7.856 1.00 29.63 173 ALA A N 1
ATOM 1233 C CA . ALA A 1 191 ? 37.111 5.308 -8.049 1.00 30.41 173 ALA A CA 1
ATOM 1234 C C . ALA A 1 191 ? 38.131 6.339 -8.475 1.00 29.23 173 ALA A C 1
ATOM 1235 O O . ALA A 1 191 ? 37.779 7.414 -9.002 1.00 31.04 173 ALA A O 1
ATOM 1237 N N . ILE A 1 192 ? 39.415 6.004 -8.318 1.00 27.88 174 ILE A N 1
ATOM 1238 C CA . ILE A 1 192 ? 40.468 6.914 -8.728 1.00 27.34 174 ILE A CA 1
ATOM 1239 C C . ILE A 1 192 ? 40.410 7.290 -10.177 1.00 27.97 174 ILE A C 1
ATOM 1240 O O . ILE A 1 192 ? 40.985 8.309 -10.596 1.00 28.62 174 ILE A O 1
ATOM 1245 N N . HIS A 1 193 ? 39.761 6.473 -10.978 1.00 29.46 175 HIS A N 1
ATOM 1246 C CA . HIS A 1 193 ? 39.703 6.748 -12.388 1.00 31.95 175 HIS A CA 1
ATOM 1247 C C . HIS A 1 193 ? 38.549 7.688 -12.730 1.00 34.04 175 HIS A C 1
ATOM 1248 O O . HIS A 1 193 ? 38.436 8.074 -13.885 1.00 35.55 175 HIS A O 1
ATOM 1255 N N . HIS A 1 194 ? 37.701 8.074 -11.789 1.00 33.97 176 HIS A N 1
ATOM 1256 C CA . HIS A 1 194 ? 36.713 9.123 -12.085 1.00 35.92 176 HIS A CA 1
ATOM 1257 C C . HIS A 1 194 ? 37.454 10.448 -12.047 1.00 34.75 176 HIS A C 1
ATOM 1258 O O . HIS A 1 194 ? 38.070 10.862 -11.030 1.00 33.98 176 HIS A O 1
ATOM 1265 N N . THR A 1 195 ? 37.335 11.155 -13.123 1.00 33.03 177 THR A N 1
ATOM 1266 C CA . THR A 1 195 ? 37.985 12.420 -13.334 1.00 36.82 177 THR A CA 1
ATOM 1267 C C . THR A 1 195 ? 37.602 13.503 -12.277 1.00 35.30 177 THR A C 1
ATOM 1268 O O . THR A 1 195 ? 38.380 14.377 -11.958 1.00 35.32 177 THR A O 1
ATOM 1272 N N . SER A 1 196 ? 36.400 13.422 -11.750 1.00 33.59 178 SER A N 1
ATOM 1273 C CA . SER A 1 196 ? 35.917 14.442 -10.829 1.00 33.43 178 SER A CA 1
ATOM 1274 C C . SER A 1 196 ? 36.780 14.521 -9.542 1.00 32.09 178 SER A C 1
ATOM 1275 O O . SER A 1 196 ? 36.828 15.598 -8.951 1.00 30.88 178 SER A O 1
ATOM 1278 N N . TYR A 1 197 ? 37.444 13.427 -9.146 1.00 30.19 179 TYR A N 1
ATOM 1279 C CA . TYR A 1 197 ? 38.315 13.465 -7.923 1.00 30.43 179 TYR A CA 1
ATOM 1280 C C . TYR A 1 197 ? 39.642 14.174 -8.145 1.00 30.17 179 TYR A C 1
ATOM 1281 O O . TYR A 1 197 ? 40.317 14.560 -7.186 1.00 28.24 179 TYR A O 1
ATOM 1290 N N . GLY A 1 198 ? 40.032 14.307 -9.424 1.00 29.75 180 GLY A N 1
ATOM 1291 C CA . GLY A 1 198 ? 41.165 15.075 -9.830 1.00 29.15 180 GLY A CA 1
ATOM 1292 C C . GLY A 1 198 ? 42.518 14.547 -9.345 1.00 29.25 180 GLY A C 1
ATOM 1293 O O . GLY A 1 198 ? 43.433 15.366 -9.157 1.00 29.26 180 GLY A O 1
ATOM 1294 N N . ILE A 1 199 ? 42.676 13.226 -9.181 1.00 28.96 181 ILE A N 1
ATOM 1295 C CA . ILE A 1 199 ? 44.007 12.689 -8.867 1.00 30.21 181 ILE A CA 1
ATOM 1296 C C . ILE A 1 199 ? 44.848 12.715 -10.143 1.00 30.18 181 ILE A C 1
ATOM 1297 O O . ILE A 1 199 ? 44.467 12.129 -11.158 1.00 29.76 181 ILE A O 1
ATOM 1302 N N . LYS A 1 200 ? 45.972 13.395 -10.092 1.00 29.47 182 LYS A N 1
ATOM 1303 C CA . LYS A 1 200 ? 46.831 13.490 -11.235 1.00 29.45 182 LYS A CA 1
ATOM 1304 C C . LYS A 1 200 ? 47.948 12.454 -11.128 1.00 30.80 182 LYS A C 1
ATOM 1305 O O . LYS A 1 200 ? 48.113 11.729 -12.094 1.00 30.34 182 LYS A O 1
ATOM 1311 N N . LYS A 1 201 ? 48.650 12.349 -9.986 1.00 28.79 183 LYS A N 1
ATOM 1312 C CA . LYS A 1 201 ? 49.850 11.484 -9.776 1.00 30.45 183 LYS A CA 1
ATOM 1313 C C . LYS A 1 201 ? 50.023 11.169 -8.331 1.00 28.82 183 LYS A C 1
ATOM 1314 O O . LYS A 1 201 ? 49.707 12.010 -7.514 1.00 28.61 183 LYS A O 1
ATOM 1320 N N . LEU A 1 202 ? 50.560 9.998 -8.001 1.00 26.82 184 LEU A N 1
ATOM 1321 C CA . LEU A 1 202 ? 51.095 9.693 -6.678 1.00 26.93 184 LEU A CA 1
ATOM 1322 C C . LEU A 1 202 ? 52.590 9.891 -6.677 1.00 28.13 184 LEU A C 1
ATOM 1323 O O . LEU A 1 202 ? 53.273 9.673 -7.747 1.00 27.07 184 LEU A O 1
ATOM 1328 N N . TRP A 1 203 ? 53.088 10.336 -5.546 1.00 25.75 185 TRP A N 1
ATOM 1329 C CA . TRP A 1 203 ? 54.493 10.606 -5.340 1.00 27.21 185 TRP A CA 1
ATOM 1330 C C . TRP A 1 203 ? 55.013 9.809 -4.170 1.00 26.91 185 TRP A C 1
ATOM 1331 O O . TRP A 1 203 ? 54.680 10.072 -3.040 1.00 26.88 185 TRP A O 1
ATOM 1342 N N . LEU A 1 204 ? 55.816 8.786 -4.456 1.00 26.54 186 LEU A N 1
ATOM 1343 C CA . LEU A 1 204 ? 56.471 8.053 -3.404 1.00 25.74 186 LEU A CA 1
ATOM 1344 C C . LEU A 1 204 ? 57.763 8.744 -3.028 1.00 27.34 186 LEU A C 1
ATOM 1345 O O . LEU A 1 204 ? 58.567 9.007 -3.917 1.00 28.17 186 LEU A O 1
ATOM 1350 N N . THR A 1 205 ? 57.995 8.993 -1.741 1.00 26.29 187 THR A N 1
ATOM 1351 C CA . THR A 1 205 ? 59.237 9.511 -1.278 1.00 27.12 187 THR A CA 1
ATOM 1352 C C . THR A 1 205 ? 60.168 8.326 -0.997 1.00 27.12 187 THR A C 1
ATOM 1353 O O . THR A 1 205 ? 59.743 7.249 -0.641 1.00 27.32 187 THR A O 1
ATOM 1357 N N . ALA A 1 206 ? 61.456 8.574 -1.162 1.00 27.50 188 ALA A N 1
ATOM 1358 C CA . ALA A 1 206 ? 62.530 7.572 -0.982 1.00 27.13 188 ALA A CA 1
ATOM 1359 C C . ALA A 1 206 ? 63.689 8.187 -0.295 1.00 27.25 188 ALA A C 1
ATOM 1360 O O . ALA A 1 206 ? 64.139 9.238 -0.696 1.00 27.03 188 ALA A O 1
ATOM 1362 N N . SER A 1 207 ? 64.239 7.545 0.688 1.00 27.58 189 SER A N 1
ATOM 1363 C CA . SER A 1 207 ? 65.341 8.162 1.375 1.00 30.11 189 SER A CA 1
ATOM 1364 C C . SER A 1 207 ? 66.610 8.226 0.474 1.00 32.17 189 SER A C 1
ATOM 1365 O O . SER A 1 207 ? 67.482 9.068 0.718 1.00 30.84 189 SER A O 1
ATOM 1368 N N . GLY A 1 208 ? 66.692 7.347 -0.511 1.00 30.74 190 GLY A N 1
ATOM 1369 C CA . GLY A 1 208 ? 67.896 7.264 -1.390 1.00 32.55 190 GLY A CA 1
ATOM 1370 C C . GLY A 1 208 ? 68.890 6.194 -0.983 1.00 32.55 190 GLY A C 1
ATOM 1371 O O . GLY A 1 208 ? 69.741 5.852 -1.782 1.00 36.39 190 GLY A O 1
ATOM 1372 N N . GLY A 1 209 ? 68.783 5.679 0.233 1.00 30.23 191 GLY A N 1
ATOM 1373 C CA . GLY A 1 209 ? 69.635 4.649 0.758 1.00 32.15 191 GLY A CA 1
ATOM 1374 C C . GLY A 1 209 ? 71.081 5.163 1.048 1.00 32.41 191 GLY A C 1
ATOM 1375 O O . GLY A 1 209 ? 71.393 6.341 0.854 1.00 30.81 191 GLY A O 1
ATOM 1376 N N . SER A 1 210 ? 71.943 4.266 1.496 1.00 33.33 192 SER A N 1
ATOM 1377 C CA . SER A 1 210 ? 73.298 4.646 1.921 1.00 36.18 192 SER A CA 1
ATOM 1378 C C . SER A 1 210 ? 74.273 5.037 0.796 1.00 36.64 192 SER A C 1
ATOM 1379 O O . SER A 1 210 ? 75.340 5.560 1.066 1.00 36.77 192 SER A O 1
ATOM 1382 N N . PHE A 1 211 ? 73.899 4.859 -0.474 1.00 33.64 193 PHE A N 1
ATOM 1383 C CA . PHE A 1 211 ? 74.761 5.268 -1.559 1.00 33.09 193 PHE A CA 1
ATOM 1384 C C . PHE A 1 211 ? 74.254 6.422 -2.262 1.00 33.73 193 PHE A C 1
ATOM 1385 O O . PHE A 1 211 ? 74.717 6.746 -3.391 1.00 33.80 193 PHE A O 1
ATOM 1393 N N . LEU A 1 212 ? 73.285 7.114 -1.647 1.00 32.94 194 LEU A N 1
ATOM 1394 C CA . LEU A 1 212 ? 72.740 8.257 -2.326 1.00 34.44 194 LEU A CA 1
ATOM 1395 C C . LEU A 1 212 ? 73.857 9.248 -2.728 1.00 34.56 194 LEU A C 1
ATOM 1396 O O . LEU A 1 212 ? 73.801 9.823 -3.838 1.00 34.41 194 LEU A O 1
ATOM 1401 N N . ASP A 1 213 ? 74.777 9.512 -1.820 1.00 37.37 195 ASP A N 1
ATOM 1402 C CA . ASP A 1 213 ? 75.908 10.460 -2.081 1.00 42.69 195 ASP A CA 1
ATOM 1403 C C . ASP A 1 213 ? 77.235 9.749 -2.392 1.00 42.94 195 ASP A C 1
ATOM 1404 O O . ASP A 1 213 ? 78.307 10.256 -2.060 1.00 41.87 195 ASP A O 1
ATOM 1409 N N . LYS A 1 214 ? 77.141 8.603 -3.045 1.00 41.40 196 LYS A N 1
ATOM 1410 C CA . LYS A 1 214 ? 78.313 7.800 -3.468 1.00 40.74 196 LYS A CA 1
ATOM 1411 C C . LYS A 1 214 ? 78.247 7.473 -4.933 1.00 39.81 196 LYS A C 1
ATOM 1412 O O . LYS A 1 214 ? 77.176 7.482 -5.535 1.00 37.81 196 LYS A O 1
ATOM 1418 N N . SER A 1 215 ? 79.387 7.185 -5.560 1.00 37.25 197 SER A N 1
ATOM 1419 C CA . SER A 1 215 ? 79.357 6.964 -6.997 1.00 35.81 197 SER A CA 1
ATOM 1420 C C . SER A 1 215 ? 78.979 5.511 -7.269 1.00 34.20 197 SER A C 1
ATOM 1421 O O . SER A 1 215 ? 79.119 4.618 -6.415 1.00 32.88 197 SER A O 1
ATOM 1424 N N . ILE A 1 216 ? 78.649 5.265 -8.544 1.00 34.22 198 ILE A N 1
ATOM 1425 C CA . ILE A 1 216 ? 78.436 3.936 -9.035 1.00 33.10 198 ILE A CA 1
ATOM 1426 C C . ILE A 1 216 ? 79.659 3.081 -8.762 1.00 33.04 198 ILE A C 1
ATOM 1427 O O . ILE A 1 216 ? 79.558 1.924 -8.369 1.00 32.78 198 ILE A O 1
ATOM 1432 N N . LYS A 1 217 ? 80.848 3.638 -8.917 1.00 34.20 199 LYS A N 1
ATOM 1433 C CA . LYS A 1 217 ? 82.053 2.885 -8.623 1.00 36.01 199 LYS A CA 1
ATOM 1434 C C . LYS A 1 217 ? 82.133 2.449 -7.126 1.00 34.89 199 LYS A C 1
ATOM 1435 O O . LYS A 1 217 ? 82.586 1.325 -6.783 1.00 34.51 199 LYS A O 1
ATOM 1441 N N . GLN A 1 218 ? 81.750 3.324 -6.236 1.00 34.51 200 GLN A N 1
ATOM 1442 C CA . GLN A 1 218 ? 81.799 2.907 -4.810 1.00 36.79 200 GLN A CA 1
ATOM 1443 C C . GLN A 1 218 ? 80.730 1.808 -4.513 1.00 36.73 200 GLN A C 1
ATOM 1444 O O . GLN A 1 218 ? 80.912 0.935 -3.646 1.00 36.68 200 GLN A O 1
ATOM 1450 N N . MET A 1 219 ? 79.645 1.815 -5.294 1.00 35.68 201 MET A N 1
ATOM 1451 C CA . MET A 1 219 ? 78.654 0.715 -5.168 1.00 36.90 201 MET A CA 1
ATOM 1452 C C . MET A 1 219 ? 79.226 -0.595 -5.638 1.00 35.89 201 MET A C 1
ATOM 1453 O O . MET A 1 219 ? 79.147 -1.611 -4.943 1.00 35.89 201 MET A O 1
ATOM 1458 N N . GLN A 1 220 ? 79.842 -0.537 -6.818 1.00 36.98 202 GLN A N 1
ATOM 1459 C CA . GLN A 1 220 ? 80.478 -1.663 -7.414 1.00 38.06 202 GLN A CA 1
ATOM 1460 C C . GLN A 1 220 ? 81.448 -2.269 -6.432 1.00 39.92 202 GLN A C 1
ATOM 1461 O O . GLN A 1 220 ? 81.538 -3.496 -6.332 1.00 38.85 202 GLN A O 1
ATOM 1467 N N . ASN A 1 221 ? 82.181 -1.428 -5.683 1.00 40.91 203 ASN A N 1
ATOM 1468 C CA . ASN A 1 221 ? 83.271 -1.946 -4.857 1.00 41.95 203 ASN A CA 1
ATOM 1469 C C . ASN A 1 221 ? 82.835 -2.137 -3.399 1.00 42.40 203 ASN A C 1
ATOM 1470 O O . ASN A 1 221 ? 83.654 -2.522 -2.571 1.00 43.54 203 ASN A O 1
ATOM 1475 N N . ALA A 1 222 ? 81.570 -1.884 -3.081 1.00 42.26 204 ALA A N 1
ATOM 1476 C CA . ALA A 1 222 ? 81.077 -1.987 -1.679 1.00 43.90 204 ALA A CA 1
ATOM 1477 C C . ALA A 1 222 ? 81.172 -3.374 -1.069 1.00 45.00 204 ALA A C 1
ATOM 1478 O O . ALA A 1 222 ? 80.845 -4.392 -1.711 1.00 43.49 204 ALA A O 1
ATOM 1480 N N . SER A 1 223 ? 81.655 -3.437 0.175 1.00 46.08 205 SER A N 1
ATOM 1481 C CA . SER A 1 223 ? 81.699 -4.688 0.920 1.00 46.45 205 SER A CA 1
ATOM 1482 C C . SER A 1 223 ? 80.313 -4.893 1.522 1.00 47.65 205 SER A C 1
ATOM 1483 O O . SER A 1 223 ? 79.490 -3.958 1.563 1.00 43.94 205 SER A O 1
ATOM 1486 N N . VAL A 1 224 ? 80.050 -6.102 2.022 1.00 49.46 206 VAL A N 1
ATOM 1487 C CA . VAL A 1 224 ? 78.735 -6.344 2.598 1.00 51.82 206 VAL A CA 1
ATOM 1488 C C . VAL A 1 224 ? 78.513 -5.422 3.775 1.00 53.31 206 VAL A C 1
ATOM 1489 O O . VAL A 1 224 ? 77.458 -4.779 3.875 1.00 51.04 206 VAL A O 1
ATOM 1493 N N . LYS A 1 225 ? 79.504 -5.395 4.686 1.00 58.68 207 LYS A N 1
ATOM 1494 C CA . LYS A 1 225 ? 79.520 -4.437 5.816 1.00 56.88 207 LYS A CA 1
ATOM 1495 C C . LYS A 1 225 ? 79.134 -3.039 5.311 1.00 51.94 207 LYS A C 1
ATOM 1496 O O . LYS A 1 225 ? 78.194 -2.447 5.807 1.00 52.12 207 LYS A O 1
ATOM 1498 N N . GLU A 1 226 ? 79.810 -2.516 4.283 1.00 69.21 208 GLU A N 1
ATOM 1499 C CA . GLU A 1 226 ? 79.512 -1.149 3.806 1.00 66.88 208 GLU A CA 1
ATOM 1500 C C . GLU A 1 226 ? 78.062 -0.977 3.288 1.00 64.65 208 GLU A C 1
ATOM 1501 O O . GLU A 1 226 ? 77.458 0.103 3.432 1.00 60.31 208 GLU A O 1
ATOM 1507 N N . ALA A 1 227 ? 77.515 -2.047 2.691 1.00 63.75 209 ALA A N 1
ATOM 1508 C CA . ALA A 1 227 ? 76.167 -2.008 2.046 1.00 64.56 209 ALA A CA 1
ATOM 1509 C C . ALA A 1 227 ? 74.974 -1.992 3.025 1.00 65.63 209 ALA A C 1
ATOM 1510 O O . ALA A 1 227 ? 74.032 -1.238 2.818 1.00 63.76 209 ALA A O 1
ATOM 1512 N N . VAL A 1 228 ? 75.055 -2.778 4.113 1.00 72.19 210 VAL A N 1
ATOM 1513 C CA . VAL A 1 228 ? 73.976 -2.814 5.128 1.00 73.52 210 VAL A CA 1
ATOM 1514 C C . VAL A 1 228 ? 73.978 -1.524 5.998 1.00 76.83 210 VAL A C 1
ATOM 1515 O O . VAL A 1 228 ? 72.925 -0.930 6.294 1.00 72.58 210 VAL A O 1
ATOM 1519 N N . ASN A 1 229 ? 75.173 -1.074 6.387 1.00 83.73 211 ASN A N 1
ATOM 1520 C CA . ASN A 1 229 ? 75.311 0.133 7.204 1.00 87.45 211 ASN A CA 1
ATOM 1521 C C . ASN A 1 229 ? 75.212 -0.171 8.722 1.00 87.37 211 ASN A C 1
ATOM 1522 O O . ASN A 1 229 ? 74.228 0.156 9.388 1.00 83.12 211 ASN A O 1
ATOM 1527 N N . GLN A 1 237 ? 71.061 -8.722 6.111 1.00 75.95 219 GLN A N 1
ATOM 1528 C CA . GLN A 1 237 ? 69.736 -8.144 6.058 1.00 74.61 219 GLN A CA 1
ATOM 1529 C C . GLN A 1 237 ? 69.295 -7.723 4.625 1.00 76.12 219 GLN A C 1
ATOM 1530 O O . GLN A 1 237 ? 69.662 -6.635 4.072 1.00 70.12 219 GLN A O 1
ATOM 1536 N N . LYS A 1 238 ? 68.452 -8.579 4.047 1.00 74.77 220 LYS A N 1
ATOM 1537 C CA . LYS A 1 238 ? 67.799 -8.300 2.777 1.00 68.91 220 LYS A CA 1
ATOM 1538 C C . LYS A 1 238 ? 67.291 -6.864 2.642 1.00 62.00 220 LYS A C 1
ATOM 1539 O O . LYS A 1 238 ? 67.371 -6.253 1.568 1.00 57.47 220 LYS A O 1
ATOM 1545 N N . ILE A 1 239 ? 66.687 -6.356 3.703 1.00 61.16 221 ILE A N 1
ATOM 1546 C CA . ILE A 1 239 ? 65.957 -5.072 3.642 1.00 57.63 221 ILE A CA 1
ATOM 1547 C C . ILE A 1 239 ? 66.919 -3.889 3.410 1.00 52.80 221 ILE A C 1
ATOM 1548 O O . ILE A 1 239 ? 66.603 -2.931 2.683 1.00 46.71 221 ILE A O 1
ATOM 1552 N N . SER A 1 240 ? 68.094 -3.962 4.064 1.00 56.64 222 SER A N 1
ATOM 1553 C CA . SER A 1 240 ? 69.094 -2.885 3.913 1.00 56.10 222 SER A CA 1
ATOM 1554 C C . SER A 1 240 ? 69.669 -2.912 2.456 1.00 48.95 222 SER A C 1
ATOM 1555 O O . SER A 1 240 ? 69.769 -1.881 1.837 1.00 47.67 222 SER A O 1
ATOM 1558 N N . ILE A 1 241 ? 69.963 -4.102 1.923 1.00 47.10 223 ILE A N 1
ATOM 1559 C CA . ILE A 1 241 ? 70.416 -4.221 0.521 1.00 44.47 223 ILE A CA 1
ATOM 1560 C C . ILE A 1 241 ? 69.391 -3.611 -0.423 1.00 40.64 223 ILE A C 1
ATOM 1561 O O . ILE A 1 241 ? 69.717 -2.748 -1.258 1.00 37.94 223 ILE A O 1
ATOM 1566 N N . ASP A 1 242 ? 68.107 -3.975 -0.271 1.00 39.46 224 ASP A N 1
ATOM 1567 C CA . ASP A 1 242 ? 67.079 -3.413 -1.142 1.00 37.29 224 ASP A CA 1
ATOM 1568 C C . ASP A 1 242 ? 66.936 -1.948 -1.049 1.00 35.03 224 ASP A C 1
ATOM 1569 O O . ASP A 1 242 ? 66.624 -1.250 -2.007 1.00 32.39 224 ASP A O 1
ATOM 1574 N N . SER A 1 243 ? 67.169 -1.417 0.121 1.00 37.12 225 SER A N 1
ATOM 1575 C CA . SER A 1 243 ? 67.244 0.015 0.264 1.00 37.54 225 SER A CA 1
ATOM 1576 C C . SER A 1 243 ? 68.542 0.648 -0.440 1.00 34.63 225 SER A C 1
ATOM 1577 O O . SER A 1 243 ? 68.483 1.650 -1.097 1.00 34.55 225 SER A O 1
ATOM 1580 N N . ALA A 1 244 ? 69.675 0.051 -0.216 1.00 36.91 226 ALA A N 1
ATOM 1581 C CA . ALA A 1 244 ? 70.959 0.389 -0.960 1.00 37.21 226 ALA A CA 1
ATOM 1582 C C . ALA A 1 244 ? 70.774 0.442 -2.499 1.00 35.80 226 ALA A C 1
ATOM 1583 O O . ALA A 1 244 ? 71.123 1.438 -3.143 1.00 35.65 226 ALA A O 1
ATOM 1585 N N . THR A 1 245 ? 70.051 -0.528 -3.049 1.00 36.17 227 THR A N 1
ATOM 1586 C CA . THR A 1 245 ? 69.876 -0.592 -4.521 1.00 33.85 227 THR A CA 1
ATOM 1587 C C . THR A 1 245 ? 68.697 0.160 -5.049 1.00 33.07 227 THR A C 1
ATOM 1588 O O . THR A 1 245 ? 68.563 0.394 -6.285 1.00 29.36 227 THR A O 1
ATOM 1592 N N . MET A 1 246 ? 67.803 0.578 -4.125 1.00 35.55 228 MET A N 1
ATOM 1593 C CA . MET A 1 246 ? 66.512 1.187 -4.480 1.00 32.98 228 MET A CA 1
ATOM 1594 C C . MET A 1 246 ? 65.486 0.127 -5.000 1.00 29.51 228 MET A C 1
ATOM 1595 O O . MET A 1 246 ? 64.432 0.519 -5.471 1.00 29.90 228 MET A O 1
ATOM 1600 N N . MET A 1 247 ? 65.791 -1.151 -4.919 1.00 29.46 229 MET A N 1
ATOM 1601 C CA . MET A 1 247 ? 64.820 -2.160 -5.250 1.00 29.55 229 MET A CA 1
ATOM 1602 C C . MET A 1 247 ? 63.610 -2.037 -4.287 1.00 30.24 229 MET A C 1
ATOM 1603 O O . MET A 1 247 ? 62.488 -2.343 -4.666 1.00 28.34 229 MET A O 1
ATOM 1608 N N . ASN A 1 248 ? 63.880 -1.664 -3.039 1.00 30.99 230 ASN A N 1
ATOM 1609 C CA . ASN A 1 248 ? 62.843 -1.463 -2.034 1.00 32.84 230 ASN A CA 1
ATOM 1610 C C . ASN A 1 248 ? 61.758 -0.572 -2.569 1.00 31.41 230 ASN A C 1
ATOM 1611 O O . ASN A 1 248 ? 60.550 -0.909 -2.554 1.00 30.74 230 ASN A O 1
ATOM 1616 N N . LYS A 1 249 ? 62.172 0.560 -3.120 1.00 27.59 231 LYS A N 1
ATOM 1617 C CA . LYS A 1 249 ? 61.276 1.486 -3.737 1.00 28.05 231 LYS A CA 1
ATOM 1618 C C . LYS A 1 249 ? 60.574 0.974 -4.998 1.00 27.18 231 LYS A C 1
ATOM 1619 O O . LYS A 1 249 ? 59.420 1.350 -5.280 1.00 26.98 231 LYS A O 1
ATOM 1625 N N . GLY A 1 250 ? 61.266 0.209 -5.797 1.00 25.56 232 GLY A N 1
ATOM 1626 C CA . GLY A 1 250 ? 60.639 -0.370 -6.971 1.00 26.26 232 GLY A CA 1
ATOM 1627 C C . GLY A 1 250 ? 59.538 -1.371 -6.565 1.00 25.49 232 GLY A C 1
ATOM 1628 O O . GLY A 1 250 ? 58.509 -1.381 -7.197 1.00 26.27 232 GLY A O 1
ATOM 1629 N N . LEU A 1 251 ? 59.775 -2.175 -5.524 1.00 24.82 233 LEU A N 1
ATOM 1630 C CA . LEU A 1 251 ? 58.771 -3.067 -4.991 1.00 26.42 233 LEU A CA 1
ATOM 1631 C C . LEU A 1 251 ? 57.585 -2.270 -4.401 1.00 27.62 233 LEU A C 1
ATOM 1632 O O . LEU A 1 251 ? 56.449 -2.667 -4.579 1.00 26.36 233 LEU A O 1
ATOM 1637 N N . GLU A 1 252 ? 57.846 -1.163 -3.713 1.00 26.15 234 GLU A N 1
ATOM 1638 C CA . GLU A 1 252 ? 56.802 -0.271 -3.229 1.00 27.08 234 GLU A CA 1
ATOM 1639 C C . GLU A 1 252 ? 55.987 0.308 -4.380 1.00 27.41 234 GLU A C 1
ATOM 1640 O O . GLU A 1 252 ? 54.793 0.493 -4.231 1.00 27.02 234 GLU A O 1
ATOM 1646 N N . LEU A 1 253 ? 56.613 0.596 -5.509 1.00 25.99 235 LEU A N 1
ATOM 1647 C CA . LEU A 1 253 ? 55.939 1.137 -6.645 1.00 27.75 235 LEU A CA 1
ATOM 1648 C C . LEU A 1 253 ? 54.938 0.112 -7.174 1.00 26.43 235 LEU A C 1
ATOM 1649 O O . LEU A 1 253 ? 53.767 0.420 -7.420 1.00 26.57 235 LEU A O 1
ATOM 1654 N N . ILE A 1 254 ? 55.397 -1.117 -7.317 1.00 26.54 236 ILE A N 1
ATOM 1655 C CA . ILE A 1 254 ? 54.501 -2.211 -7.717 1.00 26.90 236 ILE A CA 1
ATOM 1656 C C . ILE A 1 254 ? 53.334 -2.388 -6.768 1.00 27.90 236 ILE A C 1
ATOM 1657 O O . ILE A 1 254 ? 52.149 -2.516 -7.165 1.00 26.16 236 ILE A O 1
ATOM 1662 N N . GLU A 1 255 ? 53.645 -2.397 -5.497 1.00 27.41 237 GLU A N 1
ATOM 1663 C CA . GLU A 1 255 ? 52.627 -2.449 -4.467 1.00 28.32 237 GLU A CA 1
ATOM 1664 C C . GLU A 1 255 ? 51.604 -1.345 -4.588 1.00 28.32 237 GLU A C 1
ATOM 1665 O O . GLU A 1 255 ? 50.370 -1.611 -4.506 1.00 29.76 237 GLU A O 1
ATOM 1671 N N . ALA A 1 256 ? 52.060 -0.135 -4.801 1.00 26.49 238 ALA A N 1
ATOM 1672 C CA . ALA A 1 256 ? 51.181 0.986 -5.040 1.00 26.95 238 ALA A CA 1
ATOM 1673 C C . ALA A 1 256 ? 50.301 0.864 -6.264 1.00 26.29 238 ALA A C 1
ATOM 1674 O O . ALA A 1 256 ? 49.113 1.295 -6.225 1.00 26.67 238 ALA A O 1
ATOM 1676 N N . CYS A 1 257 ? 50.836 0.365 -7.341 1.00 25.67 239 CYS A N 1
ATOM 1677 C CA . CYS A 1 257 ? 50.005 0.082 -8.548 1.00 26.43 239 CYS A CA 1
ATOM 1678 C C . CYS A 1 257 ? 48.736 -0.770 -8.206 1.00 27.32 239 CYS A C 1
ATOM 1679 O O . CYS A 1 257 ? 47.586 -0.404 -8.585 1.00 26.43 239 CYS A O 1
ATOM 1682 N N . HIS A 1 258 ? 48.916 -1.802 -7.394 1.00 25.46 240 HIS A N 1
ATOM 1683 C CA . HIS A 1 258 ? 47.805 -2.591 -6.947 1.00 26.84 240 HIS A CA 1
ATOM 1684 C C . HIS A 1 258 ? 46.924 -1.963 -5.954 1.00 25.90 240 HIS A C 1
ATOM 1685 O O . HIS A 1 258 ? 45.710 -1.970 -6.116 1.00 29.05 240 HIS A O 1
ATOM 1692 N N . LEU A 1 259 ? 47.461 -1.424 -4.870 1.00 27.34 241 LEU A N 1
ATOM 1693 C CA . LEU A 1 259 ? 46.653 -0.882 -3.813 1.00 28.13 241 LEU A CA 1
ATOM 1694 C C . LEU A 1 259 ? 45.817 0.261 -4.352 1.00 28.12 241 LEU A C 1
ATOM 1695 O O . LEU A 1 259 ? 44.665 0.414 -3.965 1.00 27.36 241 LEU A O 1
ATOM 1700 N N . PHE A 1 260 ? 46.421 1.101 -5.199 1.00 26.16 242 PHE A N 1
ATOM 1701 C CA . PHE A 1 260 ? 45.746 2.310 -5.675 1.00 26.37 242 PHE A CA 1
ATOM 1702 C C . PHE A 1 260 ? 45.172 2.209 -7.088 1.00 26.11 242 PHE A C 1
ATOM 1703 O O . PHE A 1 260 ? 44.608 3.207 -7.586 1.00 26.48 242 PHE A O 1
ATOM 1711 N N . ASP A 1 261 ? 45.234 1.040 -7.665 1.00 27.07 243 ASP A N 1
ATOM 1712 C CA . ASP A 1 261 ? 44.590 0.709 -8.970 1.00 28.51 243 ASP A CA 1
ATOM 1713 C C . ASP A 1 261 ? 45.098 1.609 -10.141 1.00 29.64 243 ASP A C 1
ATOM 1714 O O . ASP A 1 261 ? 44.306 2.112 -10.967 1.00 30.40 243 ASP A O 1
ATOM 1719 N N . LEU A 1 262 ? 46.398 1.878 -10.140 1.00 28.86 244 LEU A N 1
ATOM 1720 C CA . LEU A 1 262 ? 47.022 2.721 -11.138 1.00 28.99 244 LEU A CA 1
ATOM 1721 C C . LEU A 1 262 ? 48.109 1.940 -11.928 1.00 30.34 244 LEU A C 1
ATOM 1722 O O . LEU A 1 262 ? 48.629 0.943 -11.457 1.00 31.15 244 LEU A O 1
ATOM 1727 N N . LYS A 1 263 ? 48.427 2.415 -13.115 1.00 30.41 245 LYS A N 1
ATOM 1728 C CA . LYS A 1 263 ? 49.606 1.997 -13.841 1.00 32.94 245 LYS A CA 1
ATOM 1729 C C . LYS A 1 263 ? 50.840 2.733 -13.352 1.00 31.14 245 LYS A C 1
ATOM 1730 O O . LYS A 1 263 ? 50.749 3.853 -12.787 1.00 27.50 245 LYS A O 1
ATOM 1736 N N . GLU A 1 264 ? 52.022 2.151 -13.609 1.00 29.80 246 GLU A N 1
ATOM 1737 C CA . GLU A 1 264 ? 53.234 2.696 -13.059 1.00 28.43 246 GLU A CA 1
ATOM 1738 C C . GLU A 1 264 ? 53.492 4.139 -13.522 1.00 29.13 246 GLU A C 1
ATOM 1739 O O . GLU A 1 264 ? 54.107 4.871 -12.780 1.00 28.41 246 GLU A O 1
ATOM 1745 N N A HIS A 1 265 ? 53.045 4.538 -14.714 0.50 30.04 247 HIS A N 1
ATOM 1746 N N B HIS A 1 265 ? 53.049 4.525 -14.711 0.50 29.62 247 HIS A N 1
ATOM 1747 C CA A HIS A 1 265 ? 53.376 5.890 -15.200 0.50 33.59 247 HIS A CA 1
ATOM 1748 C CA B HIS A 1 265 ? 53.403 5.854 -15.188 0.50 32.52 247 HIS A CA 1
ATOM 1749 C C A HIS A 1 265 ? 52.748 6.939 -14.281 0.50 31.72 247 HIS A C 1
ATOM 1750 C C B HIS A 1 265 ? 52.665 6.948 -14.379 0.50 31.58 247 HIS A C 1
ATOM 1751 O O A HIS A 1 265 ? 53.254 8.036 -14.210 0.50 30.48 247 HIS A O 1
ATOM 1752 O O B HIS A 1 265 ? 52.989 8.098 -14.510 0.50 31.16 247 HIS A O 1
ATOM 1765 N N . GLN A 1 266 ? 51.693 6.578 -13.551 1.00 30.35 248 GLN A N 1
ATOM 1766 C CA . GLN A 1 266 ? 50.972 7.567 -12.741 1.00 31.47 248 GLN A CA 1
ATOM 1767 C C . GLN A 1 266 ? 51.557 7.637 -11.299 1.00 30.08 248 GLN A C 1
ATOM 1768 O O . GLN A 1 266 ? 51.010 8.323 -10.450 1.00 27.38 248 GLN A O 1
ATOM 1774 N N . ILE A 1 267 ? 52.649 6.930 -11.052 1.00 28.01 249 ILE A N 1
ATOM 1775 C CA . ILE A 1 267 ? 53.309 6.903 -9.749 1.00 28.98 249 ILE A CA 1
ATOM 1776 C C . ILE A 1 267 ? 54.780 7.316 -9.920 1.00 30.46 249 ILE A C 1
ATOM 1777 O O . ILE A 1 267 ? 55.568 6.608 -10.594 1.00 30.89 249 ILE A O 1
ATOM 1782 N N . GLN A 1 268 ? 55.140 8.457 -9.390 1.00 28.06 250 GLN A N 1
ATOM 1783 C CA . GLN A 1 268 ? 56.481 8.956 -9.527 1.00 30.80 250 GLN A CA 1
ATOM 1784 C C . GLN A 1 268 ? 57.247 8.870 -8.182 1.00 31.36 250 GLN A C 1
ATOM 1785 O O . GLN A 1 268 ? 56.643 8.599 -7.128 1.00 29.22 250 GLN A O 1
ATOM 1791 N N . VAL A 1 269 ? 58.589 8.951 -8.255 1.00 28.78 251 VAL A N 1
ATOM 1792 C CA . VAL A 1 269 ? 59.451 8.804 -7.070 1.00 30.61 251 VAL A CA 1
ATOM 1793 C C . VAL A 1 269 ? 60.228 10.095 -6.889 1.00 29.52 251 VAL A C 1
ATOM 1794 O O . VAL A 1 269 ? 60.728 10.685 -7.876 1.00 30.32 251 VAL A O 1
ATOM 1798 N N . VAL A 1 270 ? 60.300 10.549 -5.653 1.00 28.70 252 VAL A N 1
ATOM 1799 C CA . VAL A 1 270 ? 61.128 11.736 -5.317 1.00 28.24 252 VAL A CA 1
ATOM 1800 C C . VAL A 1 270 ? 62.048 11.355 -4.188 1.00 28.15 252 VAL A C 1
ATOM 1801 O O . VAL A 1 270 ? 61.650 10.726 -3.192 1.00 27.50 252 VAL A O 1
ATOM 1805 N N . ILE A 1 271 ? 63.332 11.674 -4.326 1.00 27.60 253 ILE A N 1
ATOM 1806 C CA . ILE A 1 271 ? 64.285 11.398 -3.262 1.00 27.82 253 ILE A CA 1
ATOM 1807 C C . ILE A 1 271 ? 64.140 12.460 -2.179 1.00 27.29 253 ILE A C 1
ATOM 1808 O O . ILE A 1 271 ? 64.072 13.626 -2.503 1.00 28.77 253 ILE A O 1
ATOM 1813 N N . HIS A 1 272 ? 64.069 12.013 -0.934 1.00 28.29 254 HIS A N 1
ATOM 1814 C CA . HIS A 1 272 ? 63.802 12.869 0.230 1.00 27.15 254 HIS A CA 1
ATOM 1815 C C . HIS A 1 272 ? 64.552 12.282 1.342 1.00 27.09 254 HIS A C 1
ATOM 1816 O O . HIS A 1 272 ? 64.050 11.428 2.092 1.00 27.51 254 HIS A O 1
ATOM 1823 N N . PRO A 1 273 ? 65.805 12.745 1.550 1.00 28.59 255 PRO A N 1
ATOM 1824 C CA . PRO A 1 273 ? 66.644 12.029 2.501 1.00 30.35 255 PRO A CA 1
ATOM 1825 C C . PRO A 1 273 ? 66.241 12.124 3.961 1.00 30.87 255 PRO A C 1
ATOM 1826 O O . PRO A 1 273 ? 66.564 11.255 4.765 1.00 30.94 255 PRO A O 1
ATOM 1830 N N . ASN A 1 274 ? 65.562 13.200 4.322 1.00 31.91 256 ASN A N 1
ATOM 1831 C CA . ASN A 1 274 ? 65.099 13.409 5.730 1.00 33.84 256 ASN A CA 1
ATOM 1832 C C . ASN A 1 274 ? 63.985 12.434 6.157 1.00 33.04 256 ASN A C 1
ATOM 1833 O O . ASN A 1 274 ? 63.822 12.193 7.318 1.00 33.69 256 ASN A O 1
ATOM 1838 N N . SER A 1 275 ? 63.244 11.875 5.200 1.00 32.05 257 SER A N 1
ATOM 1839 C CA . SER A 1 275 ? 62.092 10.959 5.462 1.00 35.39 257 SER A CA 1
ATOM 1840 C C . SER A 1 275 ? 61.060 11.613 6.432 1.00 33.54 257 SER A C 1
ATOM 1841 O O . SER A 1 275 ? 60.494 10.969 7.233 1.00 38.73 257 SER A O 1
ATOM 1844 N N . VAL A 1 276 ? 60.856 12.906 6.325 1.00 30.61 258 VAL A N 1
ATOM 1845 C CA . VAL A 1 276 ? 59.771 13.582 7.087 1.00 28.91 258 VAL A CA 1
ATOM 1846 C C . VAL A 1 276 ? 58.470 13.495 6.295 1.00 25.41 258 VAL A C 1
ATOM 1847 O O . VAL A 1 276 ? 57.442 13.107 6.826 1.00 25.03 258 VAL A O 1
ATOM 1851 N N . VAL A 1 277 ? 58.495 13.941 5.037 1.00 24.25 259 VAL A N 1
ATOM 1852 C CA . VAL A 1 277 ? 57.400 13.732 4.126 1.00 25.13 259 VAL A CA 1
ATOM 1853 C C . VAL A 1 277 ? 57.308 12.270 3.724 1.00 26.79 259 VAL A C 1
ATOM 1854 O O . VAL A 1 277 ? 58.285 11.729 3.200 1.00 24.90 259 VAL A O 1
ATOM 1858 N N . HIS A 1 278 ? 56.176 11.609 4.003 1.00 24.02 260 HIS A N 1
ATOM 1859 C CA . HIS A 1 278 ? 56.130 10.183 3.846 1.00 24.37 260 HIS A CA 1
ATOM 1860 C C . HIS A 1 278 ? 55.609 9.723 2.493 1.00 23.41 260 HIS A C 1
ATOM 1861 O O . HIS A 1 278 ? 55.726 8.562 2.200 1.00 23.64 260 HIS A O 1
ATOM 1868 N N . SER A 1 279 ? 55.001 10.646 1.742 1.00 23.28 261 SER A N 1
ATOM 1869 C CA . SER A 1 279 ? 54.605 10.537 0.374 1.00 23.49 261 SER A CA 1
ATOM 1870 C C . SER A 1 279 ? 53.581 11.597 0.103 1.00 23.26 261 SER A C 1
ATOM 1871 O O . SER A 1 279 ? 53.167 12.336 1.048 1.00 23.48 261 SER A O 1
ATOM 1874 N N . LEU A 1 280 ? 53.227 11.792 -1.165 1.00 23.23 262 LEU A N 1
ATOM 1875 C CA . LEU A 1 280 ? 52.290 12.849 -1.570 1.00 23.42 262 LEU A CA 1
ATOM 1876 C C . LEU A 1 280 ? 51.338 12.409 -2.632 1.00 24.09 262 LEU A C 1
ATOM 1877 O O . LEU A 1 280 ? 51.619 11.421 -3.329 1.00 25.79 262 LEU A O 1
ATOM 1882 N N . VAL A 1 281 ? 50.213 13.131 -2.726 1.00 23.16 263 VAL A N 1
ATOM 1883 C CA . VAL A 1 281 ? 49.215 12.975 -3.788 1.00 22.89 263 VAL A CA 1
ATOM 1884 C C . VAL A 1 281 ? 49.078 14.260 -4.523 1.00 24.18 263 VAL A C 1
ATOM 1885 O O . VAL A 1 281 ? 48.761 15.311 -3.912 1.00 23.94 263 VAL A O 1
ATOM 1889 N N . GLU A 1 282 ? 49.322 14.246 -5.852 1.00 23.44 264 GLU A N 1
ATOM 1890 C CA . GLU A 1 282 ? 49.176 15.446 -6.656 1.00 23.75 264 GLU A CA 1
ATOM 1891 C C . GLU A 1 282 ? 47.851 15.498 -7.331 1.00 24.31 264 GLU A C 1
ATOM 1892 O O . GLU A 1 282 ? 47.456 14.529 -8.036 1.00 25.72 264 GLU A O 1
ATOM 1898 N N . TYR A 1 283 ? 47.131 16.619 -7.133 1.00 24.30 265 TYR A N 1
ATOM 1899 C CA . TYR A 1 283 ? 45.802 16.862 -7.691 1.00 25.53 265 TYR A CA 1
ATOM 1900 C C . TYR A 1 283 ? 45.895 17.799 -8.908 1.00 26.26 265 TYR A C 1
ATOM 1901 O O . TYR A 1 283 ? 46.827 18.572 -9.017 1.00 27.70 265 TYR A O 1
ATOM 1910 N N . VAL A 1 284 ? 44.860 17.782 -9.757 1.00 27.71 266 VAL A N 1
ATOM 1911 C CA . VAL A 1 284 ? 44.866 18.497 -11.026 1.00 28.91 266 VAL A CA 1
ATOM 1912 C C . VAL A 1 284 ? 44.782 19.983 -10.869 1.00 31.17 266 VAL A C 1
ATOM 1913 O O . VAL A 1 284 ? 45.079 20.713 -11.826 1.00 28.37 266 VAL A O 1
ATOM 1917 N N . ASP A 1 285 ? 44.372 20.492 -9.676 1.00 27.98 267 ASP A N 1
ATOM 1918 C CA . ASP A 1 285 ? 44.398 21.950 -9.484 1.00 27.74 267 ASP A CA 1
ATOM 1919 C C . ASP A 1 285 ? 45.738 22.479 -9.082 1.00 27.24 267 ASP A C 1
ATOM 1920 O O . ASP A 1 285 ? 45.903 23.706 -8.942 1.00 29.05 267 ASP A O 1
ATOM 1925 N N . GLY A 1 286 ? 46.709 21.596 -8.859 1.00 27.94 268 GLY A N 1
ATOM 1926 C CA . GLY A 1 286 ? 48.033 22.013 -8.389 1.00 27.99 268 GLY A CA 1
ATOM 1927 C C . GLY A 1 286 ? 48.323 21.684 -6.924 1.00 27.93 268 GLY A C 1
ATOM 1928 O O . GLY A 1 286 ? 49.460 21.820 -6.460 1.00 28.16 268 GLY A O 1
ATOM 1929 N N . SER A 1 287 ? 47.314 21.220 -6.197 1.00 27.61 269 SER A N 1
ATOM 1930 C CA . SER A 1 287 ? 47.491 20.908 -4.783 1.00 28.17 269 SER A CA 1
ATOM 1931 C C . SER A 1 287 ? 48.238 19.609 -4.634 1.00 26.78 269 SER A C 1
ATOM 1932 O O . SER A 1 287 ? 47.878 18.610 -5.260 1.00 26.59 269 SER A O 1
ATOM 1935 N N . PHE A 1 288 ? 49.267 19.599 -3.796 1.00 24.65 270 PHE A N 1
ATOM 1936 C CA . PHE A 1 288 ? 49.866 18.412 -3.391 1.00 24.39 270 PHE A CA 1
ATOM 1937 C C . PHE A 1 288 ? 49.491 18.175 -1.945 1.00 23.69 270 PHE A C 1
ATOM 1938 O O . PHE A 1 288 ? 49.838 19.016 -1.117 1.00 28.17 270 PHE A O 1
ATOM 1946 N N . LEU A 1 289 ? 48.810 17.061 -1.639 1.00 22.90 271 LEU A N 1
ATOM 1947 C CA 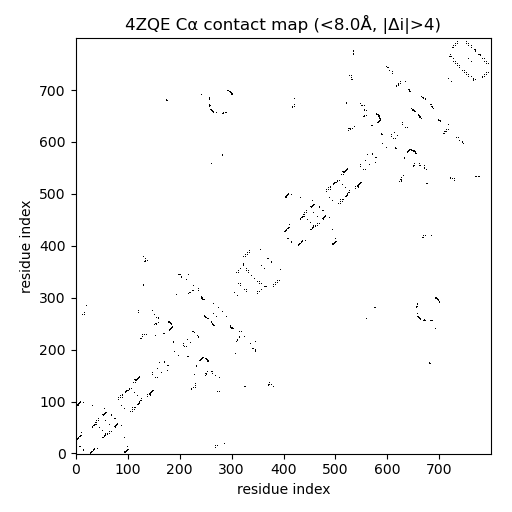. LEU A 1 289 ? 48.528 16.697 -0.259 1.00 23.58 271 LEU A CA 1
ATOM 1948 C C . LEU A 1 289 ? 49.597 15.704 0.194 1.00 24.25 271 LEU A C 1
ATOM 1949 O O . LEU A 1 289 ? 49.970 14.745 -0.504 1.00 24.73 271 LEU A O 1
ATOM 1954 N N . ALA A 1 290 ? 50.153 15.959 1.367 1.00 24.39 272 ALA A N 1
ATOM 1955 C CA . ALA A 1 290 ? 51.146 15.071 1.944 1.00 22.85 272 ALA A CA 1
ATOM 1956 C C . ALA A 1 290 ? 50.866 14.711 3.373 1.00 24.40 272 ALA A C 1
ATOM 1957 O O . ALA A 1 290 ? 50.225 15.465 4.125 1.00 23.52 272 ALA A O 1
ATOM 1959 N N . GLN A 1 291 ? 51.422 13.596 3.807 1.00 22.94 273 GLN A N 1
ATOM 1960 C CA . GLN A 1 291 ? 51.468 13.242 5.226 1.00 23.33 273 GLN A CA 1
ATOM 1961 C C . GLN A 1 291 ? 52.935 13.291 5.675 1.00 23.90 273 GLN A C 1
ATOM 1962 O O . GLN A 1 291 ? 53.836 12.803 4.934 1.00 24.92 273 GLN A O 1
ATOM 1968 N N . LEU A 1 292 ? 53.160 13.916 6.802 1.00 23.80 274 LEU A N 1
ATOM 1969 C CA . LEU A 1 292 ? 54.444 14.039 7.437 1.00 25.06 274 LEU A CA 1
ATOM 1970 C C . LEU A 1 292 ? 54.402 13.396 8.767 1.00 25.65 274 LEU A C 1
ATOM 1971 O O . LEU A 1 292 ? 53.352 13.394 9.433 1.00 26.07 274 LEU A O 1
ATOM 1976 N N . GLY A 1 293 ? 55.537 12.868 9.229 1.00 26.03 275 GLY A N 1
ATOM 1977 C CA . GLY A 1 293 ? 55.578 12.255 10.515 1.00 25.97 275 GLY A CA 1
ATOM 1978 C C . GLY A 1 293 ? 56.978 11.813 10.885 1.00 25.91 275 GLY A C 1
ATOM 1979 O O . GLY A 1 293 ? 57.926 12.267 10.295 1.00 26.28 275 GLY A O 1
ATOM 1980 N N . THR A 1 294 ? 57.081 11.086 11.959 1.00 27.66 276 THR A N 1
ATOM 1981 C CA . THR A 1 294 ? 58.339 10.496 12.380 1.00 27.79 276 THR A CA 1
ATOM 1982 C C . THR A 1 294 ? 58.402 9.102 11.848 1.00 30.07 276 THR A C 1
ATOM 1983 O O . THR A 1 294 ? 57.415 8.638 11.260 1.00 30.25 276 THR A O 1
ATOM 1987 N N . PRO A 1 295 ? 59.539 8.365 12.083 1.00 31.24 277 PRO A N 1
ATOM 1988 C CA . PRO A 1 295 ? 59.569 6.979 11.575 1.00 31.06 277 PRO A CA 1
ATOM 1989 C C . PRO A 1 295 ? 58.748 6.017 12.405 1.00 31.59 277 PRO A C 1
ATOM 1990 O O . PRO A 1 295 ? 58.639 4.863 12.013 1.00 30.57 277 PRO A O 1
ATOM 1994 N N . ASP A 1 296 ? 58.163 6.443 13.536 1.00 27.93 278 ASP A N 1
ATOM 1995 C CA . ASP A 1 296 ? 57.505 5.517 14.442 1.00 28.27 278 ASP A CA 1
ATOM 1996 C C . ASP A 1 296 ? 56.248 4.911 13.759 1.00 27.77 278 ASP A C 1
ATOM 1997 O O . ASP A 1 296 ? 55.300 5.637 13.360 1.00 27.97 278 ASP A O 1
ATOM 2002 N N . MET A 1 297 ? 56.224 3.585 13.687 1.00 27.05 279 MET A N 1
ATOM 2003 C CA . MET A 1 297 ? 55.194 2.857 12.918 1.00 28.38 279 MET A CA 1
ATOM 2004 C C . MET A 1 297 ? 53.847 2.859 13.661 1.00 27.44 279 MET A C 1
ATOM 2005 O O . MET A 1 297 ? 52.841 2.521 13.083 1.00 26.07 279 MET A O 1
ATOM 2010 N N . LYS A 1 298 ? 53.813 3.291 14.920 1.00 26.72 280 LYS A N 1
ATOM 2011 C CA . LYS A 1 298 ? 52.526 3.505 15.573 1.00 25.78 280 LYS A CA 1
ATOM 2012 C C . LYS A 1 298 ? 51.601 4.507 14.871 1.00 25.30 280 LYS A C 1
ATOM 2013 O O . LYS A 1 298 ? 50.404 4.442 15.042 1.00 24.73 280 LYS A O 1
ATOM 2019 N N . THR A 1 299 ? 52.173 5.477 14.152 1.00 24.02 281 THR A N 1
ATOM 2020 C CA . THR A 1 299 ? 51.393 6.464 13.490 1.00 24.84 281 THR A CA 1
ATOM 2021 C C . THR A 1 299 ? 50.472 5.815 12.379 1.00 23.64 281 THR A C 1
ATOM 2022 O O . THR A 1 299 ? 49.240 5.941 12.445 1.00 24.34 281 THR A O 1
ATOM 2026 N N . PRO A 1 300 ? 51.076 5.147 11.385 1.00 23.70 282 PRO A N 1
ATOM 2027 C CA . PRO A 1 300 ? 50.239 4.503 10.321 1.00 23.02 282 PRO A CA 1
ATOM 2028 C C . PRO A 1 300 ? 49.420 3.367 10.860 1.00 23.91 282 PRO A C 1
ATOM 2029 O O . PRO A 1 300 ? 48.311 3.155 10.404 1.00 22.76 282 PRO A O 1
ATOM 2033 N N . ILE A 1 301 ? 49.943 2.616 11.829 1.00 23.42 283 ILE A N 1
ATOM 2034 C CA . ILE A 1 301 ? 49.166 1.564 12.398 1.00 24.50 283 ILE A CA 1
ATOM 2035 C C . ILE A 1 301 ? 47.949 2.054 13.179 1.00 24.85 283 ILE A C 1
ATOM 2036 O O . ILE A 1 301 ? 46.853 1.441 13.038 1.00 23.84 283 ILE A O 1
ATOM 2041 N N . ALA A 1 302 ? 48.086 3.172 13.922 1.00 23.84 284 ALA A N 1
ATOM 2042 C CA . ALA A 1 302 ? 46.959 3.692 14.619 1.00 23.94 284 ALA A CA 1
ATOM 2043 C C . ALA A 1 302 ? 45.955 4.236 13.621 1.00 23.32 284 ALA A C 1
ATOM 2044 O O . ALA A 1 302 ? 44.765 4.151 13.851 1.00 24.54 284 ALA A O 1
ATOM 2046 N N . HIS A 1 303 ? 46.423 4.880 12.561 1.00 23.85 285 HIS A N 1
ATOM 2047 C CA . HIS A 1 303 ? 45.527 5.395 11.535 1.00 23.78 285 HIS A CA 1
ATOM 2048 C C . HIS A 1 303 ? 44.655 4.265 10.960 1.00 23.67 285 HIS A C 1
ATOM 2049 O O . HIS A 1 303 ? 43.426 4.411 10.849 1.00 23.78 285 HIS A O 1
ATOM 2056 N N . ALA A 1 304 ? 45.262 3.124 10.698 1.00 25.04 286 ALA A N 1
ATOM 2057 C CA . ALA A 1 304 ? 44.591 2.003 10.036 1.00 24.63 286 ALA A CA 1
ATOM 2058 C C . ALA A 1 304 ? 43.726 1.264 11.021 1.00 26.13 286 ALA A C 1
ATOM 2059 O O . ALA A 1 304 ? 42.623 0.886 10.659 1.00 25.53 286 ALA A O 1
ATOM 2061 N N . LEU A 1 305 ? 44.191 1.060 12.259 1.00 25.64 287 LEU A N 1
ATOM 2062 C CA . LEU A 1 305 ? 43.389 0.377 13.252 1.00 26.11 287 LEU A CA 1
ATOM 2063 C C . LEU A 1 305 ? 42.065 1.077 13.512 1.00 26.17 287 LEU A C 1
ATOM 2064 O O . LEU A 1 305 ? 41.035 0.429 13.623 1.00 25.91 287 LEU A O 1
ATOM 2069 N N . ALA A 1 306 ? 42.097 2.373 13.670 1.00 24.25 288 ALA A N 1
ATOM 2070 C CA . ALA A 1 306 ? 40.924 3.099 14.060 1.00 24.38 288 ALA A CA 1
ATOM 2071 C C . ALA A 1 306 ? 40.032 3.528 12.861 1.00 24.87 288 ALA A C 1
ATOM 2072 O O . ALA A 1 306 ? 38.893 3.928 13.062 1.00 25.17 288 ALA A O 1
ATOM 2074 N N . TYR A 1 307 ? 40.600 3.523 11.644 1.00 23.46 289 TYR A N 1
ATOM 2075 C CA . TYR A 1 307 ? 39.935 4.030 10.433 1.00 24.76 289 TYR A CA 1
ATOM 2076 C C . TYR A 1 307 ? 38.435 3.585 10.440 1.00 25.87 289 TYR A C 1
ATOM 2077 O O . TYR A 1 307 ? 38.200 2.388 10.644 1.00 26.28 289 TYR A O 1
ATOM 2086 N N . PRO A 1 308 ? 37.479 4.488 10.242 1.00 26.36 290 PRO A N 1
ATOM 2087 C CA . PRO A 1 308 ? 37.679 5.861 9.775 1.00 26.89 290 PRO A CA 1
ATOM 2088 C C . PRO A 1 308 ? 37.911 6.890 10.883 1.00 26.48 290 PRO A C 1
ATOM 2089 O O . PRO A 1 308 ? 38.182 8.088 10.603 1.00 27.33 290 PRO A O 1
ATOM 2093 N N . GLU A 1 309 ? 37.836 6.432 12.121 1.00 25.37 291 GLU A N 1
ATOM 2094 C CA . GLU A 1 309 ? 38.167 7.302 13.259 1.00 24.95 291 GLU A CA 1
ATOM 2095 C C . GLU A 1 309 ? 39.691 7.388 13.429 1.00 24.33 291 GLU A C 1
ATOM 2096 O O . GLU A 1 309 ? 40.464 6.694 12.753 1.00 24.18 291 GLU A O 1
ATOM 2102 N N . ARG A 1 310 ? 40.088 8.256 14.332 1.00 24.20 292 ARG A N 1
ATOM 2103 C CA . ARG A 1 310 ? 41.491 8.424 14.713 1.00 25.71 292 ARG A CA 1
ATOM 2104 C C . ARG A 1 310 ? 41.622 8.186 16.227 1.00 26.62 292 ARG A C 1
ATOM 2105 O O . ARG A 1 310 ? 40.642 8.376 16.988 1.00 27.35 292 ARG A O 1
ATOM 2113 N N . ILE A 1 311 ? 42.799 7.730 16.648 1.00 25.83 293 ILE A N 1
ATOM 2114 C CA . ILE A 1 311 ? 43.077 7.472 18.036 1.00 27.36 293 ILE A CA 1
ATOM 2115 C C . ILE A 1 311 ? 44.469 7.969 18.417 1.00 27.10 293 ILE A C 1
ATOM 2116 O O . ILE A 1 311 ? 45.346 8.074 17.575 1.00 25.04 293 ILE A O 1
ATOM 2121 N N . LYS A 1 312 ? 44.659 8.265 19.694 1.00 28.03 294 LYS A N 1
ATOM 2122 C CA . LYS A 1 312 ? 46.007 8.543 20.194 1.00 29.32 294 LYS A CA 1
ATOM 2123 C C . LYS A 1 312 ? 46.907 7.334 19.993 1.00 28.16 294 LYS A C 1
ATOM 2124 O O . LYS A 1 312 ? 46.492 6.199 20.221 1.00 26.74 294 LYS A O 1
ATOM 2130 N N . SER A 1 313 ? 48.136 7.569 19.552 1.00 28.09 295 SER A N 1
ATOM 2131 C CA . SER A 1 313 ? 49.061 6.520 19.281 1.00 28.69 295 SER A CA 1
ATOM 2132 C C . SER A 1 313 ? 50.198 6.402 20.297 1.00 29.92 295 SER A C 1
ATOM 2133 O O . SER A 1 313 ? 50.941 5.480 20.195 1.00 31.16 295 SER A O 1
ATOM 2136 N N . GLY A 1 314 ? 50.390 7.390 21.148 1.00 29.87 296 GLY A N 1
ATOM 2137 C CA . GLY A 1 314 ? 51.519 7.435 22.045 1.00 32.26 296 GLY A CA 1
ATOM 2138 C C . GLY A 1 314 ? 52.880 7.826 21.437 1.00 31.47 296 GLY A C 1
ATOM 2139 O O . GLY A 1 314 ? 53.872 7.657 22.086 1.00 33.77 296 GLY A O 1
ATOM 2140 N N . VAL A 1 315 ? 52.944 8.290 20.202 1.00 29.01 297 VAL A N 1
ATOM 2141 C CA . VAL A 1 315 ? 54.249 8.589 19.578 1.00 29.03 297 VAL A CA 1
ATOM 2142 C C . VAL A 1 315 ? 54.800 9.855 20.190 1.00 28.36 297 VAL A C 1
ATOM 2143 O O . VAL A 1 315 ? 54.042 10.684 20.711 1.00 27.45 297 VAL A O 1
ATOM 2147 N N . MET A 1 316 ? 56.112 10.015 20.119 1.00 28.54 298 MET A N 1
ATOM 2148 C CA . MET A 1 316 ? 56.706 11.341 20.288 1.00 29.04 298 MET A CA 1
ATOM 2149 C C . MET A 1 316 ? 56.397 12.042 18.980 1.00 29.26 298 MET A C 1
ATOM 2150 O O . MET A 1 316 ? 56.886 11.637 17.890 1.00 29.00 298 MET A O 1
ATOM 2155 N N . PRO A 1 317 ? 55.631 13.125 19.029 1.00 28.97 299 PRO A N 1
ATOM 2156 C CA . PRO A 1 317 ? 55.283 13.691 17.704 1.00 28.20 299 PRO A CA 1
ATOM 2157 C C . PRO A 1 317 ? 56.409 14.391 16.997 1.00 28.15 299 PRO A C 1
ATOM 2158 O O . PRO A 1 317 ? 57.345 14.906 17.669 1.00 27.19 299 PRO A O 1
ATOM 2162 N N . LEU A 1 318 ? 56.287 14.488 15.689 1.00 26.60 300 LEU A N 1
ATOM 2163 C CA . LEU A 1 318 ? 57.143 15.322 14.899 1.00 29.45 300 LEU A CA 1
ATOM 2164 C C . LEU A 1 318 ? 57.252 16.726 15.504 1.00 30.51 300 LEU A C 1
ATOM 2165 O O . LEU A 1 318 ? 56.250 17.285 15.926 1.00 28.85 300 LEU A O 1
ATOM 2170 N N . ASP A 1 319 ? 58.478 17.261 15.568 1.00 31.56 301 ASP A N 1
ATOM 2171 C CA . ASP A 1 319 ? 58.740 18.544 16.142 1.00 34.73 301 ASP A CA 1
ATOM 2172 C C . ASP A 1 319 ? 59.036 19.494 14.996 1.00 35.84 301 ASP A C 1
ATOM 2173 O O . ASP A 1 319 ? 60.188 19.589 14.521 1.00 35.62 301 ASP A O 1
ATOM 2178 N N . LEU A 1 320 ? 58.030 20.242 14.570 1.00 34.04 302 LEU A N 1
ATOM 2179 C CA . LEU A 1 320 ? 58.197 21.112 13.419 1.00 35.20 302 LEU A CA 1
ATOM 2180 C C . LEU A 1 320 ? 59.239 22.204 13.601 1.00 35.24 302 LEU A C 1
ATOM 2181 O O . LEU A 1 320 ? 59.780 22.707 12.626 1.00 36.02 302 LEU A O 1
ATOM 2186 N N . TYR A 1 321 ? 59.429 22.628 14.817 1.00 35.96 303 TYR A N 1
ATOM 2187 C CA . TYR A 1 321 ? 60.353 23.694 15.085 1.00 41.38 303 TYR A CA 1
ATOM 2188 C C . TYR A 1 321 ? 61.805 23.198 14.972 1.00 45.41 303 TYR A C 1
ATOM 2189 O O . TYR A 1 321 ? 62.716 24.011 14.926 1.00 48.99 303 TYR A O 1
ATOM 2198 N N . GLN A 1 322 ? 62.017 21.880 14.978 1.00 45.24 304 GLN A N 1
ATOM 2199 C CA . GLN A 1 322 ? 63.377 21.324 15.071 1.00 46.70 304 GLN A CA 1
ATOM 2200 C C . GLN A 1 322 ? 63.608 20.447 13.914 1.00 47.70 304 GLN A C 1
ATOM 2201 O O . GLN A 1 322 ? 64.118 19.375 14.080 1.00 52.31 304 GLN A O 1
ATOM 2207 N N . LEU A 1 323 ? 63.201 20.867 12.741 1.00 56.04 305 LEU A N 1
ATOM 2208 C CA . LEU A 1 323 ? 63.474 20.073 11.598 1.00 58.41 305 LEU A CA 1
ATOM 2209 C C . LEU A 1 323 ? 64.713 20.692 10.995 1.00 61.62 305 LEU A C 1
ATOM 2210 O O . LEU A 1 323 ? 64.801 21.917 10.889 1.00 61.50 305 LEU A O 1
ATOM 2215 N N . GLY A 1 324 ? 65.649 19.866 10.548 1.00 61.89 306 GLY A N 1
ATOM 2216 C CA . GLY A 1 324 ? 66.657 20.374 9.609 1.00 60.19 306 GLY A CA 1
ATOM 2217 C C . GLY A 1 324 ? 65.910 20.708 8.317 1.00 55.68 306 GLY A C 1
ATOM 2218 O O . GLY A 1 324 ? 64.735 20.327 8.173 1.00 59.38 306 GLY A O 1
ATOM 2219 N N . SER A 1 325 ? 66.578 21.392 7.411 1.00 49.00 307 SER A N 1
ATOM 2220 C CA . SER A 1 325 ? 66.215 21.516 6.015 1.00 47.59 307 SER A CA 1
ATOM 2221 C C . SER A 1 325 ? 65.655 20.259 5.380 1.00 43.15 307 SER A C 1
ATOM 2222 O O . SER A 1 325 ? 66.353 19.287 5.347 1.00 43.88 307 SER A O 1
ATOM 2225 N N . LEU A 1 326 ? 64.444 20.298 4.820 1.00 39.69 308 LEU A N 1
ATOM 2226 C CA . LEU A 1 326 ? 63.936 19.205 4.032 1.00 36.70 308 LEU A CA 1
ATOM 2227 C C . LEU A 1 326 ? 64.389 19.316 2.568 1.00 35.59 308 LEU A C 1
ATOM 2228 O O . LEU A 1 326 ? 64.122 20.328 1.900 1.00 36.28 308 LEU A O 1
ATOM 2233 N N . LYS A 1 327 ? 64.948 18.256 2.027 1.00 34.88 309 LYS A N 1
ATOM 2234 C CA . LYS A 1 327 ? 65.449 18.267 0.678 1.00 35.60 309 LYS A CA 1
ATOM 2235 C C . LYS A 1 327 ? 64.763 17.276 -0.179 1.00 33.58 309 LYS A C 1
ATOM 2236 O O . LYS A 1 327 ? 64.403 16.177 0.263 1.00 33.24 309 LYS A O 1
ATOM 2242 N N . PHE A 1 328 ? 64.579 17.644 -1.423 1.00 33.24 310 PHE A N 1
ATOM 2243 C CA . PHE A 1 328 ? 63.964 16.827 -2.424 1.00 34.21 310 PHE A CA 1
ATOM 2244 C C . PHE A 1 328 ? 64.828 16.833 -3.681 1.00 35.28 310 PHE A C 1
ATOM 2245 O O . PHE A 1 328 ? 65.362 17.862 -4.024 1.00 38.63 310 PHE A O 1
ATOM 2253 N N . LEU A 1 329 ? 64.930 15.707 -4.360 1.00 34.69 311 LEU A N 1
ATOM 2254 C CA . LEU A 1 329 ? 65.622 15.665 -5.648 1.00 36.62 311 LEU A CA 1
ATOM 2255 C C . LEU A 1 329 ? 65.196 14.525 -6.524 1.00 33.60 311 LEU A C 1
ATOM 2256 O O . LEU A 1 329 ? 64.590 13.584 -6.054 1.00 30.94 311 LEU A O 1
ATOM 2261 N N . ALA A 1 330 ? 65.497 14.650 -7.822 1.00 33.85 312 ALA A N 1
ATOM 2262 C CA . ALA A 1 330 ? 65.214 13.614 -8.826 1.00 35.28 312 ALA A CA 1
ATOM 2263 C C . ALA A 1 330 ? 66.016 12.382 -8.542 1.00 32.79 312 ALA A C 1
ATOM 2264 O O . ALA A 1 330 ? 67.108 12.480 -8.073 1.00 32.59 312 ALA A O 1
ATOM 2266 N N . PRO A 1 331 ? 65.408 11.215 -8.640 1.00 32.19 313 PRO A N 1
ATOM 2267 C CA . PRO A 1 331 ? 66.173 9.956 -8.460 1.00 32.69 313 PRO A CA 1
ATOM 2268 C C . PRO A 1 331 ? 67.118 9.711 -9.673 1.00 34.31 313 PRO A C 1
ATOM 2269 O O . PRO A 1 331 ? 66.783 10.041 -10.832 1.00 34.69 313 PRO A O 1
ATOM 2273 N N . ASP A 1 332 ? 68.281 9.212 -9.374 1.00 33.78 314 ASP A N 1
ATOM 2274 C CA . ASP A 1 332 ? 69.319 8.955 -10.446 1.00 35.57 314 ASP A CA 1
ATOM 2275 C C . ASP A 1 332 ? 69.122 7.526 -10.937 1.00 33.33 314 ASP A C 1
ATOM 2276 O O . ASP A 1 332 ? 69.531 6.543 -10.284 1.00 29.61 314 ASP A O 1
ATOM 2281 N N . LEU A 1 333 ? 68.394 7.387 -12.034 1.00 34.14 315 LEU A N 1
ATOM 2282 C CA . LEU A 1 333 ? 67.980 6.043 -12.481 1.00 37.73 315 LEU A CA 1
ATOM 2283 C C . LEU A 1 333 ? 69.083 5.260 -13.176 1.00 38.50 315 LEU A C 1
ATOM 2284 O O . LEU A 1 333 ? 68.964 4.045 -13.362 1.00 37.95 315 LEU A O 1
ATOM 2289 N N . ASP A 1 334 ? 70.106 5.954 -13.634 1.00 37.87 316 ASP A N 1
ATOM 2290 C CA . ASP A 1 334 ? 71.319 5.292 -14.134 1.00 39.99 316 ASP A CA 1
ATOM 2291 C C . ASP A 1 334 ? 72.024 4.647 -12.949 1.00 36.17 316 ASP A C 1
ATOM 2292 O O . ASP A 1 334 ? 72.278 3.484 -12.988 1.00 35.11 316 ASP A O 1
ATOM 2297 N N . LYS A 1 335 ? 72.124 5.309 -11.817 1.00 34.24 317 LYS A N 1
ATOM 2298 C CA . LYS A 1 335 ? 72.683 4.643 -10.647 1.00 33.96 317 LYS A CA 1
ATOM 2299 C C . LYS A 1 335 ? 71.744 3.603 -10.021 1.00 34.55 317 LYS A C 1
ATOM 2300 O O . LYS A 1 335 ? 72.135 2.506 -9.628 1.00 33.34 317 LYS A O 1
ATOM 2306 N N . PHE A 1 336 ? 70.474 3.961 -9.888 1.00 34.67 318 PHE A N 1
ATOM 2307 C CA . PHE A 1 336 ? 69.516 3.026 -9.248 1.00 34.24 318 PHE A CA 1
ATOM 2308 C C . PHE A 1 336 ? 68.734 2.201 -10.246 1.00 32.52 318 PHE A C 1
ATOM 2309 O O . PHE A 1 336 ? 67.493 2.357 -10.433 1.00 29.32 318 PHE A O 1
ATOM 2317 N N . ALA A 1 337 ? 69.495 1.336 -10.939 1.00 31.39 319 ALA A N 1
ATOM 2318 C CA . ALA A 1 337 ? 68.971 0.587 -12.080 1.00 29.93 319 ALA A CA 1
ATOM 2319 C C . ALA A 1 337 ? 67.826 -0.346 -11.585 1.00 28.91 319 ALA A C 1
ATOM 2320 O O . ALA A 1 337 ? 66.943 -0.643 -12.325 1.00 28.95 319 ALA A O 1
ATOM 2322 N N . CYS A 1 338 ? 67.850 -0.792 -10.350 1.00 28.53 320 CYS A N 1
ATOM 2323 C CA . CYS A 1 338 ? 66.726 -1.634 -9.860 1.00 29.96 320 CYS A CA 1
ATOM 2324 C C . CYS A 1 338 ? 65.353 -0.948 -9.932 1.00 29.96 320 CYS A C 1
ATOM 2325 O O . CYS A 1 338 ? 64.350 -1.566 -10.204 1.00 30.20 320 CYS A O 1
ATOM 2328 N N . LEU A 1 339 ? 65.307 0.373 -9.796 1.00 30.46 321 LEU A N 1
ATOM 2329 C CA . LEU A 1 339 ? 64.078 1.098 -9.820 1.00 28.99 321 LEU A CA 1
ATOM 2330 C C . LEU A 1 339 ? 63.550 1.185 -11.188 1.00 29.68 321 LEU A C 1
ATOM 2331 O O . LEU A 1 339 ? 62.353 1.027 -11.476 1.00 26.61 321 LEU A O 1
ATOM 2336 N N . LYS A 1 340 ? 64.468 1.344 -12.123 1.00 29.59 322 LYS A N 1
ATOM 2337 C CA . LYS A 1 340 ? 64.107 1.238 -13.500 1.00 29.69 322 LYS A CA 1
ATOM 2338 C C . LYS A 1 340 ? 63.574 -0.172 -13.922 1.00 26.42 322 LYS A C 1
ATOM 2339 O O . LYS A 1 340 ? 62.627 -0.300 -14.727 1.00 27.13 322 LYS A O 1
ATOM 2343 N N . LEU A 1 341 ? 64.239 -1.201 -13.456 1.00 25.83 323 LEU A N 1
ATOM 2344 C CA . LEU A 1 341 ? 63.827 -2.586 -13.755 1.00 25.90 323 LEU A CA 1
ATOM 2345 C C . LEU A 1 341 ? 62.417 -2.868 -13.143 1.00 25.83 323 LEU A C 1
ATOM 2346 O O . LEU A 1 341 ? 61.588 -3.492 -13.792 1.00 25.86 323 LEU A O 1
ATOM 2351 N N . ALA A 1 342 ? 62.158 -2.344 -11.945 1.00 25.82 324 ALA A N 1
ATOM 2352 C CA . ALA A 1 342 ? 60.829 -2.470 -11.300 1.00 26.33 324 ALA A CA 1
ATOM 2353 C C . ALA A 1 342 ? 59.728 -1.852 -12.123 1.00 27.10 324 ALA A C 1
ATOM 2354 O O . ALA A 1 342 ? 58.691 -2.471 -12.354 1.00 28.09 324 ALA A O 1
ATOM 2356 N N . ARG A 1 343 ? 59.984 -0.688 -12.711 1.00 25.80 325 ARG A N 1
ATOM 2357 C CA . ARG A 1 343 ? 59.037 -0.023 -13.492 1.00 28.63 325 ARG A CA 1
ATOM 2358 C C . ARG A 1 343 ? 58.750 -0.780 -14.792 1.00 28.95 325 ARG A C 1
ATOM 2359 O O . ARG A 1 343 ? 57.572 -0.894 -15.285 1.00 26.46 325 ARG A O 1
ATOM 2367 N N . TYR A 1 344 ? 59.811 -1.359 -15.385 1.00 27.80 326 TYR A N 1
ATOM 2368 C CA . TYR A 1 344 ? 59.635 -2.248 -16.591 1.00 29.42 326 TYR A CA 1
ATOM 2369 C C . TYR A 1 344 ? 58.781 -3.475 -16.225 1.00 26.30 326 TYR A C 1
ATOM 2370 O O . TYR A 1 344 ? 57.859 -3.809 -16.920 1.00 27.78 326 TYR A O 1
ATOM 2379 N N . ALA A 1 345 ? 59.064 -4.083 -15.109 1.00 24.93 327 ALA A N 1
ATOM 2380 C CA . ALA A 1 345 ? 58.333 -5.253 -14.632 1.00 25.69 327 ALA A CA 1
ATOM 2381 C C . ALA A 1 345 ? 56.868 -4.935 -14.393 1.00 27.04 327 ALA A C 1
ATOM 2382 O O . ALA A 1 345 ? 55.996 -5.647 -14.871 1.00 29.02 327 ALA A O 1
ATOM 2384 N N . ALA A 1 346 ? 56.612 -3.783 -13.796 1.00 26.83 328 ALA A N 1
ATOM 2385 C CA . ALA A 1 346 ? 55.225 -3.312 -13.655 1.00 27.16 328 ALA A CA 1
ATOM 2386 C C . ALA A 1 346 ? 54.470 -3.191 -14.957 1.00 31.67 328 ALA A C 1
ATOM 2387 O O . ALA A 1 346 ? 53.296 -3.618 -15.071 1.00 32.01 328 ALA A O 1
ATOM 2389 N N . ARG A 1 347 ? 55.093 -2.660 -15.991 1.00 31.52 329 ARG A N 1
ATOM 2390 C CA . ARG A 1 347 ? 54.434 -2.590 -17.265 1.00 33.87 329 ARG A CA 1
ATOM 2391 C C . ARG A 1 347 ? 54.191 -3.953 -17.832 1.00 33.29 329 ARG A C 1
ATOM 2392 O O . ARG A 1 347 ? 53.276 -4.117 -18.576 1.00 36.47 329 ARG A O 1
ATOM 2400 N N . LEU A 1 348 ? 55.054 -4.913 -17.589 1.00 33.56 330 LEU A N 1
ATOM 2401 C CA . LEU A 1 348 ? 54.857 -6.236 -18.177 1.00 36.79 330 LEU A CA 1
ATOM 2402 C C . LEU A 1 348 ? 53.829 -7.109 -17.423 1.00 37.66 330 LEU A C 1
ATOM 2403 O O . LEU A 1 348 ? 53.416 -8.129 -17.926 1.00 39.47 330 LEU A O 1
ATOM 2408 N N . GLY A 1 349 ? 53.564 -6.794 -16.162 1.00 32.99 331 GLY A N 1
ATOM 2409 C CA . GLY A 1 349 ? 52.490 -7.456 -15.413 1.00 31.57 331 GLY A CA 1
ATOM 2410 C C . GLY A 1 349 ? 53.041 -8.374 -14.367 1.00 27.75 331 GLY A C 1
ATOM 2411 O O . GLY A 1 349 ? 54.247 -8.386 -14.066 1.00 25.41 331 GLY A O 1
ATOM 2412 N N . THR A 1 350 ? 52.142 -9.171 -13.773 1.00 26.89 332 THR A N 1
ATOM 2413 C CA . THR A 1 350 ? 52.460 -9.921 -12.578 1.00 25.44 332 THR A CA 1
ATOM 2414 C C . THR A 1 350 ? 53.560 -10.927 -12.777 1.00 24.27 332 THR A C 1
ATOM 2415 O O . THR A 1 350 ? 54.413 -11.152 -11.918 1.00 23.23 332 THR A O 1
ATOM 2419 N N . GLY A 1 351 ? 53.597 -11.559 -13.955 1.00 24.32 333 GLY A N 1
ATOM 2420 C CA . GLY A 1 351 ? 54.635 -12.513 -14.214 1.00 23.98 333 GLY A CA 1
ATOM 2421 C C . GLY A 1 351 ? 56.052 -11.967 -14.145 1.00 22.98 333 GLY A C 1
ATOM 2422 O O . GLY A 1 351 ? 56.941 -12.543 -13.529 1.00 23.15 333 GLY A O 1
ATOM 2423 N N . ALA A 1 352 ? 56.200 -10.802 -14.697 1.00 24.84 334 ALA A N 1
ATOM 2424 C CA . ALA A 1 352 ? 57.468 -10.066 -14.642 1.00 24.67 334 ALA A CA 1
ATOM 2425 C C . ALA A 1 352 ? 57.754 -9.534 -13.236 1.00 24.11 334 ALA A C 1
ATOM 2426 O O . ALA A 1 352 ? 58.912 -9.599 -12.769 1.00 23.79 334 ALA A O 1
ATOM 2428 N N . CYS A 1 353 ? 56.708 -9.130 -12.500 1.00 23.95 335 CYS A N 1
ATOM 2429 C CA . CYS A 1 353 ? 56.909 -8.732 -11.088 1.00 24.25 335 CYS A CA 1
ATOM 2430 C C . CYS A 1 353 ? 57.385 -9.879 -10.208 1.00 23.51 335 CYS A C 1
ATOM 2431 O O . CYS A 1 353 ? 58.286 -9.735 -9.389 1.00 23.13 335 CYS A O 1
ATOM 2434 N N . ILE A 1 354 ? 56.841 -11.087 -10.413 1.00 24.43 336 ILE A N 1
ATOM 2435 C CA . ILE A 1 354 ? 57.354 -12.242 -9.718 1.00 24.63 336 ILE A CA 1
ATOM 2436 C C . ILE A 1 354 ? 58.795 -12.499 -10.086 1.00 23.56 336 ILE A C 1
ATOM 2437 O O . ILE A 1 354 ? 59.623 -12.716 -9.233 1.00 25.45 336 ILE A O 1
ATOM 2442 N N . ALA A 1 355 ? 59.124 -12.436 -11.366 1.00 24.15 337 ALA A N 1
ATOM 2443 C CA . ALA A 1 355 ? 60.494 -12.685 -11.791 1.00 23.37 337 ALA A CA 1
ATOM 2444 C C . ALA A 1 355 ? 61.462 -11.689 -11.162 1.00 24.35 337 ALA A C 1
ATOM 2445 O O . ALA A 1 355 ? 62.523 -12.056 -10.668 1.00 25.18 337 ALA A O 1
ATOM 2447 N N . LEU A 1 356 ? 61.063 -10.421 -11.198 1.00 24.38 338 LEU A N 1
ATOM 2448 C CA . LEU A 1 356 ? 61.859 -9.364 -10.573 1.00 24.61 338 LEU A CA 1
ATOM 2449 C C . LEU A 1 356 ? 62.058 -9.642 -9.132 1.00 24.61 338 LEU A C 1
ATOM 2450 O O . LEU A 1 356 ? 63.200 -9.565 -8.623 1.00 24.65 338 LEU A O 1
ATOM 2455 N N . ASN A 1 357 ? 60.965 -9.927 -8.437 1.00 23.61 339 ASN A N 1
ATOM 2456 C CA . ASN A 1 357 ? 61.084 -10.163 -6.997 1.00 24.84 339 ASN A CA 1
ATOM 2457 C C . ASN A 1 357 ? 61.900 -11.372 -6.615 1.00 25.39 339 ASN A C 1
ATOM 2458 O O . ASN A 1 357 ? 62.687 -11.337 -5.661 1.00 27.05 339 ASN A O 1
ATOM 2463 N N . THR A 1 358 ? 61.669 -12.477 -7.311 1.00 25.58 340 THR A N 1
ATOM 2464 C CA . THR A 1 358 ? 62.380 -13.697 -7.035 1.00 27.27 340 THR A CA 1
ATOM 2465 C C . THR A 1 358 ? 63.892 -13.592 -7.425 1.00 25.99 340 THR A C 1
ATOM 2466 O O . THR A 1 358 ? 64.726 -13.981 -6.651 1.00 25.21 340 THR A O 1
ATOM 2470 N N . ALA A 1 359 ? 64.198 -13.042 -8.588 1.00 25.46 341 ALA A N 1
ATOM 2471 C CA . ALA A 1 359 ? 65.597 -12.847 -8.992 1.00 26.48 341 ALA A CA 1
ATOM 2472 C C . ALA A 1 359 ? 66.334 -11.904 -8.057 1.00 25.84 341 ALA A C 1
ATOM 2473 O O . ALA A 1 359 ? 67.460 -12.122 -7.646 1.00 26.74 341 ALA A O 1
ATOM 2475 N N . ASN A 1 360 ? 65.673 -10.837 -7.652 1.00 25.97 342 ASN A N 1
ATOM 2476 C CA . ASN A 1 360 ? 66.242 -9.946 -6.676 1.00 27.35 342 ASN A CA 1
ATOM 2477 C C . ASN A 1 360 ? 66.564 -10.677 -5.399 1.00 29.69 342 ASN A C 1
ATOM 2478 O O . ASN A 1 360 ? 67.648 -10.494 -4.812 1.00 29.95 342 ASN A O 1
ATOM 2483 N N . GLU A 1 361 ? 65.633 -11.511 -4.923 1.00 29.27 343 GLU A N 1
ATOM 2484 C CA . GLU A 1 361 ? 65.924 -12.258 -3.669 1.00 31.73 343 GLU A CA 1
ATOM 2485 C C . GLU A 1 361 ? 67.169 -13.165 -3.806 1.00 30.28 343 GLU A C 1
ATOM 2486 O O . GLU A 1 361 ? 68.036 -13.230 -2.932 1.00 30.43 343 GLU A O 1
ATOM 2489 N N . ILE A 1 362 ? 67.241 -13.913 -4.884 1.00 29.34 344 ILE A N 1
ATOM 2490 C CA . ILE A 1 362 ? 68.350 -14.851 -5.082 1.00 30.85 344 ILE A CA 1
ATOM 2491 C C . ILE A 1 362 ? 69.655 -14.038 -5.271 1.00 30.67 344 ILE A C 1
ATOM 2492 O O . ILE A 1 362 ? 70.705 -14.377 -4.710 1.00 32.31 344 ILE A O 1
ATOM 2497 N N . ALA A 1 363 ? 69.574 -12.902 -5.964 1.00 29.73 345 ALA A N 1
ATOM 2498 C CA . ALA A 1 363 ? 70.775 -12.021 -6.127 1.00 31.01 345 ALA A CA 1
ATOM 2499 C C . ALA A 1 363 ? 71.215 -11.349 -4.850 1.00 31.88 345 ALA A C 1
ATOM 2500 O O . ALA A 1 363 ? 72.395 -11.267 -4.589 1.00 32.54 345 ALA A O 1
ATOM 2502 N N . VAL A 1 364 ? 70.279 -10.872 -4.043 1.00 33.46 346 VAL A N 1
ATOM 2503 C CA . VAL A 1 364 ? 70.639 -10.356 -2.740 1.00 34.23 346 VAL A CA 1
ATOM 2504 C C . VAL A 1 364 ? 71.354 -11.386 -1.863 1.00 36.26 346 VAL A C 1
ATOM 2505 O O . VAL A 1 364 ? 72.381 -11.046 -1.210 1.00 36.06 346 VAL A O 1
ATOM 2509 N N . GLU A 1 365 ? 70.838 -12.598 -1.822 1.00 36.68 347 GLU A N 1
ATOM 2510 C CA . GLU A 1 365 ? 71.462 -13.708 -1.036 1.00 40.36 347 GLU A CA 1
ATOM 2511 C C . GLU A 1 365 ? 72.896 -13.960 -1.543 1.00 42.49 347 GLU A C 1
ATOM 2512 O O . GLU A 1 365 ? 73.826 -14.139 -0.754 1.00 46.73 347 GLU A O 1
ATOM 2514 N N . ALA A 1 366 ? 73.074 -13.966 -2.862 1.00 40.04 348 ALA A N 1
ATOM 2515 C CA . ALA A 1 366 ? 74.372 -14.132 -3.461 1.00 40.60 348 ALA A CA 1
ATOM 2516 C C . ALA A 1 366 ? 75.318 -12.958 -3.100 1.00 41.00 348 ALA A C 1
ATOM 2517 O O . ALA A 1 366 ? 76.516 -13.168 -2.826 1.00 43.19 348 ALA A O 1
ATOM 2519 N N . PHE A 1 367 ? 74.812 -11.735 -3.070 1.00 38.89 349 PHE A N 1
ATOM 2520 C CA . PHE A 1 367 ? 75.635 -10.621 -2.674 1.00 40.53 349 PHE A CA 1
ATOM 2521 C C . PHE A 1 367 ? 76.104 -10.818 -1.230 1.00 44.23 349 PHE A C 1
ATOM 2522 O O . PHE A 1 367 ? 77.273 -10.570 -0.917 1.00 43.31 349 PHE A O 1
ATOM 2530 N N . LEU A 1 368 ? 75.189 -11.270 -0.381 1.00 43.99 350 LEU A N 1
ATOM 2531 C CA . LEU A 1 368 ? 75.473 -11.429 1.022 1.00 46.05 350 LEU A CA 1
ATOM 2532 C C . LEU A 1 368 ? 76.453 -12.525 1.222 1.00 47.50 350 LEU A C 1
ATOM 2533 O O . LEU A 1 368 ? 77.218 -12.452 2.141 1.00 50.31 350 LEU A O 1
ATOM 2538 N N . ALA A 1 369 ? 76.444 -13.534 0.365 1.00 46.61 351 ALA A N 1
ATOM 2539 C CA . ALA A 1 369 ? 77.413 -14.611 0.421 1.00 49.88 351 ALA A CA 1
ATOM 2540 C C . ALA A 1 369 ? 78.731 -14.240 -0.292 1.00 50.49 351 ALA A C 1
ATOM 2541 O O . ALA A 1 369 ? 79.564 -15.109 -0.494 1.00 50.43 351 ALA A O 1
ATOM 2543 N N . GLU A 1 370 ? 78.905 -12.969 -0.683 1.00 49.46 352 GLU A N 1
ATOM 2544 C CA . GLU A 1 370 ? 80.121 -12.475 -1.356 1.00 50.09 352 GLU A CA 1
ATOM 2545 C C . GLU A 1 370 ? 80.414 -13.184 -2.680 1.00 47.89 352 GLU A C 1
ATOM 2546 O O . GLU A 1 370 ? 81.550 -13.357 -3.081 1.00 48.52 352 GLU A O 1
ATOM 2552 N N . LYS A 1 371 ? 79.375 -13.547 -3.383 1.00 45.38 353 LYS A N 1
ATOM 2553 C CA . LYS A 1 371 ? 79.511 -14.163 -4.680 1.00 46.68 353 LYS A CA 1
ATOM 2554 C C . LYS A 1 371 ? 79.423 -13.183 -5.846 1.00 43.89 353 LYS A C 1
ATOM 2555 O O . LYS A 1 371 ? 79.877 -13.495 -6.963 1.00 42.47 353 LYS A O 1
ATOM 2561 N N . ILE A 1 372 ? 78.751 -12.074 -5.614 1.00 40.83 354 ILE A N 1
ATOM 2562 C CA . ILE A 1 372 ? 78.628 -11.027 -6.624 1.00 40.17 354 ILE A CA 1
ATOM 2563 C C . ILE A 1 372 ? 78.758 -9.687 -5.952 1.00 39.08 354 ILE A C 1
ATOM 2564 O O . ILE A 1 372 ? 78.628 -9.606 -4.737 1.00 41.56 354 ILE A O 1
ATOM 2569 N N . CYS A 1 373 ? 79.016 -8.639 -6.728 1.00 39.44 355 CYS A N 1
ATOM 2570 C CA . CYS A 1 373 ? 79.071 -7.342 -6.155 1.00 39.54 355 CYS A CA 1
ATOM 2571 C C . CYS A 1 373 ? 77.701 -6.682 -6.241 1.00 38.07 355 CYS A C 1
ATOM 2572 O O . CYS A 1 373 ? 76.775 -7.202 -6.893 1.00 35.87 355 CYS A O 1
ATOM 2575 N N . LEU A 1 374 ? 77.569 -5.564 -5.539 1.00 36.89 356 LEU A N 1
ATOM 2576 C CA . LEU A 1 374 ? 76.274 -4.921 -5.317 1.00 37.30 356 LEU A CA 1
ATOM 2577 C C . LEU A 1 374 ? 75.640 -4.511 -6.639 1.00 35.20 356 LEU A C 1
ATOM 2578 O O . LEU A 1 374 ? 74.429 -4.662 -6.818 1.00 33.99 356 LEU A O 1
ATOM 2583 N N . THR A 1 375 ? 76.442 -3.962 -7.548 1.00 33.08 357 THR A N 1
ATOM 2584 C CA . THR A 1 375 ? 75.947 -3.536 -8.855 1.00 32.57 357 THR A CA 1
ATOM 2585 C C . THR A 1 375 ? 75.601 -4.706 -9.765 1.00 32.45 357 THR A C 1
ATOM 2586 O O . THR A 1 375 ? 74.911 -4.519 -10.800 1.00 35.18 357 THR A O 1
ATOM 2590 N N . ASP A 1 376 ? 75.987 -5.925 -9.402 1.00 31.96 358 ASP A N 1
ATOM 2591 C CA . ASP A 1 376 ? 75.598 -7.074 -10.172 1.00 32.22 358 ASP A CA 1
ATOM 2592 C C . ASP A 1 376 ? 74.155 -7.540 -9.843 1.00 30.04 358 ASP A C 1
ATOM 2593 O O . ASP A 1 376 ? 73.616 -8.366 -10.527 1.00 30.24 358 ASP A O 1
ATOM 2598 N N . ILE A 1 377 ? 73.575 -7.077 -8.774 1.00 30.34 359 ILE A N 1
ATOM 2599 C CA . ILE A 1 377 ? 72.148 -7.413 -8.454 1.00 29.99 359 ILE A CA 1
ATOM 2600 C C . ILE A 1 377 ? 71.237 -7.063 -9.622 1.00 28.19 359 ILE A C 1
ATOM 2601 O O . ILE A 1 377 ? 70.523 -7.936 -10.122 1.00 27.66 359 ILE A O 1
ATOM 2606 N N . ALA A 1 378 ? 71.281 -5.832 -10.079 1.00 27.84 360 ALA A N 1
ATOM 2607 C CA . ALA A 1 378 ? 70.501 -5.420 -11.273 1.00 27.90 360 ALA A CA 1
ATOM 2608 C C . ALA A 1 378 ? 70.816 -6.214 -12.525 1.00 27.75 360 ALA A C 1
ATOM 2609 O O . ALA A 1 378 ? 69.958 -6.398 -13.383 1.00 27.51 360 ALA A O 1
ATOM 2611 N N . VAL A 1 379 ? 72.053 -6.688 -12.615 1.00 27.92 361 VAL A N 1
ATOM 2612 C CA . VAL A 1 379 ? 72.460 -7.441 -13.765 1.00 28.10 361 VAL A CA 1
ATOM 2613 C C . VAL A 1 379 ? 71.699 -8.801 -13.765 1.00 27.79 361 VAL A C 1
ATOM 2614 O O . VAL A 1 379 ? 71.236 -9.248 -14.789 1.00 27.58 361 VAL A O 1
ATOM 2618 N N . ILE A 1 380 ? 71.648 -9.471 -12.614 1.00 28.40 362 ILE A N 1
ATOM 2619 C CA . ILE A 1 380 ? 70.985 -10.759 -12.493 1.00 28.65 362 ILE A CA 1
ATOM 2620 C C . ILE A 1 380 ? 69.506 -10.582 -12.739 1.00 28.24 362 ILE A C 1
ATOM 2621 O O . ILE A 1 380 ? 68.872 -11.368 -13.444 1.00 30.44 362 ILE A O 1
ATOM 2626 N N . VAL A 1 381 ? 68.939 -9.525 -12.176 1.00 28.05 363 VAL A N 1
ATOM 2627 C CA . VAL A 1 381 ? 67.490 -9.250 -12.321 1.00 27.44 363 VAL A CA 1
ATOM 2628 C C . VAL A 1 381 ? 67.130 -9.025 -13.758 1.00 27.53 363 VAL A C 1
ATOM 2629 O O . VAL A 1 381 ? 66.150 -9.548 -14.253 1.00 26.22 363 VAL A O 1
ATOM 2633 N N . LYS A 1 382 ? 67.923 -8.193 -14.456 1.00 27.68 364 LYS A N 1
ATOM 2634 C CA . LYS A 1 382 ? 67.636 -7.925 -15.832 1.00 28.08 364 LYS A CA 1
ATOM 2635 C C . LYS A 1 382 ? 67.749 -9.181 -16.653 1.00 26.88 364 LYS A C 1
ATOM 2636 O O . LYS A 1 382 ? 66.938 -9.385 -17.541 1.00 26.80 364 LYS A O 1
ATOM 2642 N N . ALA A 1 383 ? 68.761 -10.004 -16.388 1.00 26.75 365 ALA A N 1
ATOM 2643 C CA . ALA A 1 383 ? 68.947 -11.227 -17.188 1.00 27.59 365 ALA A CA 1
ATOM 2644 C C . ALA A 1 383 ? 67.755 -12.182 -17.032 1.00 27.25 365 ALA A C 1
ATOM 2645 O O . ALA A 1 383 ? 67.380 -12.905 -17.964 1.00 26.68 365 ALA A O 1
ATOM 2647 N N . CYS A 1 384 ? 67.172 -12.209 -15.823 1.00 26.91 366 CYS A N 1
ATOM 2648 C CA . CYS A 1 384 ? 65.948 -13.027 -15.613 1.00 26.33 366 CYS A CA 1
ATOM 2649 C C . CYS A 1 384 ? 64.726 -12.398 -16.285 1.00 26.30 366 CYS A C 1
ATOM 2650 O O . CYS A 1 384 ? 63.969 -13.084 -16.985 1.00 27.36 366 CYS A O 1
ATOM 2653 N N . LEU A 1 385 ? 64.538 -11.096 -16.131 1.00 25.73 367 LEU A N 1
ATOM 2654 C CA . LEU A 1 385 ? 63.449 -10.421 -16.772 1.00 27.05 367 LEU A CA 1
ATOM 2655 C C . LEU A 1 385 ? 63.405 -10.625 -18.314 1.00 28.49 367 LEU A C 1
ATOM 2656 O O . LEU A 1 385 ? 62.298 -10.654 -18.901 1.00 28.48 367 LEU A O 1
ATOM 2661 N N . ASP A 1 386 ? 64.574 -10.693 -18.912 1.00 29.41 368 ASP A N 1
ATOM 2662 C CA . ASP A 1 386 ? 64.715 -10.745 -20.371 1.00 32.86 368 ASP A CA 1
ATOM 2663 C C . ASP A 1 386 ? 64.782 -12.201 -20.875 1.00 33.09 368 ASP A C 1
ATOM 2664 O O . ASP A 1 386 ? 64.825 -12.430 -22.054 1.00 33.62 368 ASP A O 1
ATOM 2669 N N . ASP A 1 387 ? 64.897 -13.164 -19.959 1.00 32.79 369 ASP A N 1
ATOM 2670 C CA . ASP A 1 387 ? 65.097 -14.581 -20.304 1.00 34.48 369 ASP A CA 1
ATOM 2671 C C . ASP A 1 387 ? 63.850 -15.055 -21.044 1.00 35.47 369 ASP A C 1
ATOM 2672 O O . ASP A 1 387 ? 62.723 -14.887 -20.577 1.00 32.23 369 ASP A O 1
ATOM 2677 N N . LYS A 1 388 ? 64.032 -15.636 -22.210 1.00 36.73 370 LYS A N 1
ATOM 2678 C CA . LYS A 1 388 ? 62.856 -16.011 -23.024 1.00 40.84 370 LYS A CA 1
ATOM 2679 C C . LYS A 1 388 ? 61.974 -17.078 -22.385 1.00 37.07 370 LYS A C 1
ATOM 2680 O O . LYS A 1 388 ? 60.779 -17.106 -22.615 1.00 35.43 370 LYS A O 1
ATOM 2686 N N . THR A 1 389 ? 62.584 -17.930 -21.583 1.00 36.80 371 THR A N 1
ATOM 2687 C CA . THR A 1 389 ? 61.888 -19.032 -20.932 1.00 38.27 371 THR A CA 1
ATOM 2688 C C . THR A 1 389 ? 60.991 -18.522 -19.817 1.00 35.58 371 THR A C 1
ATOM 2689 O O . THR A 1 389 ? 59.873 -19.017 -19.627 1.00 33.24 371 THR A O 1
ATOM 2693 N N . ILE A 1 390 ? 61.441 -17.468 -19.136 1.00 31.98 372 ILE A N 1
ATOM 2694 C CA . ILE A 1 390 ? 60.626 -16.751 -18.131 1.00 28.81 372 ILE A CA 1
ATOM 2695 C C . ILE A 1 390 ? 59.563 -15.926 -18.807 1.00 29.26 372 ILE A C 1
ATOM 2696 O O . ILE A 1 390 ? 58.323 -15.983 -18.462 1.00 28.37 372 ILE A O 1
ATOM 2701 N N . ALA A 1 391 ? 59.969 -15.184 -19.848 1.00 30.22 373 ALA A N 1
ATOM 2702 C CA . ALA A 1 391 ? 59.060 -14.247 -20.486 1.00 31.69 373 ALA A CA 1
ATOM 2703 C C . ALA A 1 391 ? 57.899 -14.903 -21.191 1.00 33.69 373 ALA A C 1
ATOM 2704 O O . ALA A 1 391 ? 56.873 -14.262 -21.381 1.00 37.01 373 ALA A O 1
ATOM 2706 N N . GLN A 1 392 ? 58.055 -16.128 -21.608 1.00 34.72 374 GLN A N 1
ATOM 2707 C CA . GLN A 1 392 ? 56.952 -16.889 -22.191 1.00 39.39 374 GLN A CA 1
ATOM 2708 C C . GLN A 1 392 ? 55.771 -17.041 -21.257 1.00 36.01 374 GLN A C 1
ATOM 2709 O O . GLN A 1 392 ? 54.675 -17.234 -21.723 1.00 37.32 374 GLN A O 1
ATOM 2715 N N . ASP A 1 393 ? 56.018 -16.956 -19.952 1.00 34.82 375 ASP A N 1
ATOM 2716 C CA . ASP A 1 393 ? 54.950 -17.074 -18.931 1.00 32.89 375 ASP A CA 1
ATOM 2717 C C . ASP A 1 393 ? 54.241 -15.777 -18.577 1.00 32.86 375 ASP A C 1
ATOM 2718 O O . ASP A 1 393 ? 53.263 -15.797 -17.813 1.00 31.18 375 ASP A O 1
ATOM 2723 N N . TYR A 1 394 ? 54.691 -14.633 -19.134 1.00 31.22 376 TYR A N 1
ATOM 2724 C CA . TYR A 1 394 ? 54.177 -13.377 -18.767 1.00 30.96 376 TYR A CA 1
ATOM 2725 C C . TYR A 1 394 ? 52.753 -13.255 -19.155 1.00 33.60 376 TYR A C 1
ATOM 2726 O O . TYR A 1 394 ? 52.030 -12.498 -18.509 1.00 32.78 376 TYR A O 1
ATOM 2735 N N . SER A 1 395 ? 52.322 -13.942 -20.210 1.00 34.13 377 SER A N 1
ATOM 2736 C CA . SER A 1 395 ? 50.921 -13.782 -20.633 1.00 36.38 377 SER A CA 1
ATOM 2737 C C . SER A 1 395 ? 49.904 -14.603 -19.785 1.00 35.88 377 SER A C 1
ATOM 2738 O O . SER A 1 395 ? 48.695 -14.425 -19.948 1.00 37.14 377 SER A O 1
ATOM 2741 N N . GLN A 1 396 ? 50.351 -15.439 -18.851 1.00 34.40 378 GLN A N 1
ATOM 2742 C CA . GLN A 1 396 ? 49.404 -16.162 -17.935 1.00 33.14 378 GLN A CA 1
ATOM 2743 C C . GLN A 1 396 ? 48.546 -15.251 -17.095 1.00 34.41 378 GLN A C 1
ATOM 2744 O O . GLN A 1 396 ? 48.953 -14.130 -16.736 1.00 32.95 378 GLN A O 1
ATOM 2750 N N . ASP A 1 397 ? 47.333 -15.700 -16.761 1.00 32.64 379 ASP A N 1
ATOM 2751 C CA . ASP A 1 397 ? 46.445 -14.925 -15.871 1.00 33.93 379 ASP A CA 1
ATOM 2752 C C . ASP A 1 397 ? 46.767 -15.354 -14.430 1.00 31.97 379 ASP A C 1
ATOM 2753 O O . ASP A 1 397 ? 46.262 -16.374 -13.904 1.00 30.46 379 ASP A O 1
ATOM 2758 N N . PHE A 1 398 ? 47.647 -14.578 -13.786 1.00 30.19 380 PHE A N 1
ATOM 2759 C CA . PHE A 1 398 ? 48.064 -14.847 -12.405 1.00 28.94 380 PHE A CA 1
ATOM 2760 C C . PHE A 1 398 ? 47.010 -14.355 -11.389 1.00 28.83 380 PHE A C 1
ATOM 2761 O O . PHE A 1 398 ? 47.199 -14.580 -10.205 1.00 30.73 380 PHE A O 1
ATOM 2769 N N . GLY A 1 399 ? 45.988 -13.651 -11.870 1.00 28.53 381 GLY A N 1
ATOM 2770 C CA . GLY A 1 399 ? 44.820 -13.269 -11.163 1.00 30.46 381 GLY A CA 1
ATOM 2771 C C . GLY A 1 399 ? 43.663 -14.291 -11.125 1.00 29.29 381 GLY A C 1
ATOM 2772 O O . GLY A 1 399 ? 42.624 -14.018 -10.505 1.00 29.68 381 GLY A O 1
ATOM 2773 N N . ASP A 1 400 ? 43.847 -15.401 -11.800 1.00 28.75 382 ASP A N 1
ATOM 2774 C CA . ASP A 1 400 ? 42.785 -16.455 -11.897 1.00 28.89 382 ASP A CA 1
ATOM 2775 C C . ASP A 1 400 ? 42.511 -17.013 -10.532 1.00 27.29 382 ASP A C 1
ATOM 2776 O O . ASP A 1 400 ? 43.386 -17.454 -9.862 1.00 27.31 382 ASP A O 1
ATOM 2781 N N . GLU A 1 401 ? 41.279 -17.025 -10.125 1.00 28.08 383 GLU A N 1
ATOM 2782 C CA A GLU A 1 401 ? 40.944 -17.396 -8.794 0.50 29.07 383 GLU A CA 1
ATOM 2783 C CA B GLU A 1 401 ? 40.927 -17.388 -8.791 0.50 30.31 383 GLU A CA 1
ATOM 2784 C C . GLU A 1 401 ? 41.382 -18.818 -8.418 1.00 29.03 383 GLU A C 1
ATOM 2785 O O . GLU A 1 401 ? 41.905 -19.054 -7.296 1.00 28.60 383 GLU A O 1
ATOM 2796 N N . VAL A 1 402 ? 41.214 -19.775 -9.332 1.00 26.94 384 VAL A N 1
ATOM 2797 C CA . VAL A 1 402 ? 41.490 -21.151 -9.043 1.00 26.97 384 VAL A CA 1
ATOM 2798 C C . VAL A 1 402 ? 42.893 -21.573 -9.389 1.00 26.18 384 VAL A C 1
ATOM 2799 O O . VAL A 1 402 ? 43.460 -22.480 -8.752 1.00 27.11 384 VAL A O 1
ATOM 2803 N N . LEU A 1 403 ? 43.440 -20.992 -10.443 1.00 25.62 385 LEU A N 1
ATOM 2804 C CA . LEU A 1 403 ? 44.763 -21.390 -10.979 1.00 26.85 385 LEU A CA 1
ATOM 2805 C C . LEU A 1 403 ? 45.893 -20.384 -10.622 1.00 26.54 385 LEU A C 1
ATOM 2806 O O . LEU A 1 403 ? 47.058 -20.687 -10.786 1.00 26.98 385 LEU A O 1
ATOM 2811 N N . GLY A 1 404 ? 45.496 -19.234 -10.147 1.00 26.05 386 GLY A N 1
ATOM 2812 C CA . GLY A 1 404 ? 46.411 -18.139 -9.902 1.00 26.87 386 GLY A CA 1
ATOM 2813 C C . GLY A 1 404 ? 47.505 -18.489 -8.934 1.00 26.80 386 GLY A C 1
ATOM 2814 O O . GLY A 1 404 ? 48.691 -18.270 -9.245 1.00 26.01 386 GLY A O 1
ATOM 2815 N N . LEU A 1 405 ? 47.173 -18.990 -7.748 1.00 26.55 387 LEU A N 1
ATOM 2816 C CA . LEU A 1 405 ? 48.213 -19.221 -6.760 1.00 26.29 387 LEU A CA 1
ATOM 2817 C C . LEU A 1 405 ? 49.222 -20.231 -7.258 1.00 28.05 387 LEU A C 1
ATOM 2818 O O . LEU A 1 405 ? 50.436 -20.042 -7.082 1.00 26.66 387 LEU A O 1
ATOM 2823 N N . GLU A 1 406 ? 48.761 -21.326 -7.888 1.00 26.68 388 GLU A N 1
ATOM 2824 C CA . GLU A 1 406 ? 49.659 -22.330 -8.374 1.00 28.21 388 GLU A CA 1
ATOM 2825 C C . GLU A 1 406 ? 50.553 -21.730 -9.504 1.00 26.61 388 GLU A C 1
ATOM 2826 O O . GLU A 1 406 ? 51.711 -22.058 -9.594 1.00 27.73 388 GLU A O 1
ATOM 2832 N N . ARG A 1 407 ? 49.981 -20.934 -10.362 1.00 26.47 389 ARG A N 1
ATOM 2833 C CA . ARG A 1 407 ? 50.793 -20.217 -11.416 1.00 27.35 389 ARG A CA 1
ATOM 2834 C C . ARG A 1 407 ? 51.926 -19.298 -10.820 1.00 27.07 389 ARG A C 1
ATOM 2835 O O . ARG A 1 407 ? 53.056 -19.306 -11.317 1.00 26.38 389 ARG A O 1
ATOM 2843 N N . ILE A 1 408 ? 51.579 -18.586 -9.779 1.00 25.49 390 ILE A N 1
ATOM 2844 C CA . ILE A 1 408 ? 52.500 -17.705 -9.051 1.00 26.97 390 ILE A CA 1
ATOM 2845 C C . ILE A 1 408 ? 53.605 -18.486 -8.449 1.00 27.24 390 ILE A C 1
ATOM 2846 O O . ILE A 1 408 ? 54.764 -18.137 -8.617 1.00 25.96 390 ILE A O 1
ATOM 2851 N N . LEU A 1 409 ? 53.298 -19.564 -7.719 1.00 28.16 391 LEU A N 1
ATOM 2852 C CA . LEU A 1 409 ? 54.302 -20.385 -7.124 1.00 28.76 391 LEU A CA 1
ATOM 2853 C C . LEU A 1 409 ? 55.164 -21.140 -8.096 1.00 29.50 391 LEU A C 1
ATOM 2854 O O . LEU A 1 409 ? 56.342 -21.323 -7.815 1.00 30.54 391 LEU A O 1
ATOM 2859 N N . THR A 1 410 ? 54.579 -21.653 -9.179 1.00 28.01 392 THR A N 1
ATOM 2860 C CA . THR A 1 410 ? 55.302 -22.294 -10.247 1.00 30.77 392 THR A CA 1
ATOM 2861 C C . THR A 1 410 ? 56.322 -21.292 -10.882 1.00 29.31 392 THR A C 1
ATOM 2862 O O . THR A 1 410 ? 57.476 -21.665 -11.140 1.00 30.25 392 THR A O 1
ATOM 2866 N N . MET A 1 411 ? 55.896 -20.059 -11.096 1.00 32.56 393 MET A N 1
ATOM 2867 C CA . MET A 1 411 ? 56.761 -19.007 -11.678 1.00 31.35 393 MET A CA 1
ATOM 2868 C C . MET A 1 411 ? 57.897 -18.689 -10.735 1.00 29.62 393 MET A C 1
ATOM 2869 O O . MET A 1 411 ? 59.039 -18.622 -11.163 1.00 29.95 393 MET A O 1
ATOM 2874 N N . ASP A 1 412 ? 57.612 -18.509 -9.464 1.00 29.67 394 ASP A N 1
ATOM 2875 C CA . ASP A 1 412 ? 58.626 -18.306 -8.473 1.00 30.83 394 ASP A CA 1
ATOM 2876 C C . ASP A 1 412 ? 59.721 -19.453 -8.542 1.00 31.64 394 ASP A C 1
ATOM 2877 O O . ASP A 1 412 ? 60.941 -19.156 -8.559 1.00 29.25 394 ASP A O 1
ATOM 2882 N N . LYS A 1 413 ? 59.293 -20.703 -8.539 1.00 33.46 395 LYS A N 1
ATOM 2883 C CA . LYS A 1 413 ? 60.258 -21.816 -8.505 1.00 37.82 395 LYS A CA 1
ATOM 2884 C C . LYS A 1 413 ? 61.070 -21.796 -9.762 1.00 34.19 395 LYS A C 1
ATOM 2885 O O . LYS A 1 413 ? 62.253 -22.043 -9.699 1.00 32.48 395 LYS A O 1
ATOM 2891 N N . LYS A 1 414 ? 60.443 -21.529 -10.892 1.00 33.24 396 LYS A N 1
ATOM 2892 C CA . LYS A 1 414 ? 61.179 -21.506 -12.155 1.00 34.63 396 LYS A CA 1
ATOM 2893 C C . LYS A 1 414 ? 62.222 -20.417 -12.212 1.00 32.29 396 LYS A C 1
ATOM 2894 O O . LYS A 1 414 ? 63.378 -20.654 -12.680 1.00 32.01 396 LYS A O 1
ATOM 2900 N N . VAL A 1 415 ? 61.891 -19.267 -11.670 1.00 29.85 397 VAL A N 1
ATOM 2901 C CA . VAL A 1 415 ? 62.798 -18.125 -11.652 1.00 29.29 397 VAL A CA 1
ATOM 2902 C C . VAL A 1 415 ? 63.908 -18.273 -10.639 1.00 32.07 397 VAL A C 1
ATOM 2903 O O . VAL A 1 415 ? 65.029 -17.864 -10.886 1.00 29.34 397 VAL A O 1
ATOM 2907 N N . ARG A 1 416 ? 63.638 -18.915 -9.516 1.00 30.83 398 ARG A N 1
ATOM 2908 C CA . ARG A 1 416 ? 64.647 -19.174 -8.548 1.00 34.74 398 ARG A CA 1
ATOM 2909 C C . ARG A 1 416 ? 65.805 -20.031 -9.186 1.00 35.74 398 ARG A C 1
ATOM 2910 O O . ARG A 1 416 ? 67.002 -19.793 -8.911 1.00 35.03 398 ARG A O 1
ATOM 2918 N N . LYS A 1 417 ? 65.427 -21.043 -9.950 1.00 36.79 399 LYS A N 1
ATOM 2919 C CA . LYS A 1 417 ? 66.413 -21.942 -10.597 1.00 40.64 399 LYS A CA 1
ATOM 2920 C C . LYS A 1 417 ? 67.235 -21.136 -11.661 1.00 37.15 399 LYS A C 1
ATOM 2921 O O . LYS A 1 417 ? 68.450 -21.255 -11.714 1.00 35.43 399 LYS A O 1
ATOM 2927 N N . ILE A 1 418 ? 66.541 -20.341 -12.480 1.00 32.78 400 ILE A N 1
ATOM 2928 C CA . ILE A 1 418 ? 67.165 -19.605 -13.537 1.00 31.83 400 ILE A CA 1
ATOM 2929 C C . ILE A 1 418 ? 68.079 -18.517 -12.996 1.00 31.39 400 ILE A C 1
ATOM 2930 O O . ILE A 1 418 ? 69.226 -18.339 -13.481 1.00 31.99 400 ILE A O 1
ATOM 2935 N N . ALA A 1 419 ? 67.677 -17.856 -11.942 1.00 28.68 401 ALA A N 1
ATOM 2936 C CA . ALA A 1 419 ? 68.504 -16.845 -11.352 1.00 29.31 401 ALA A CA 1
ATOM 2937 C C . ALA A 1 419 ? 69.805 -17.398 -10.752 1.00 32.40 401 ALA A C 1
ATOM 2938 O O . ALA A 1 419 ? 70.845 -16.770 -10.806 1.00 29.30 401 ALA A O 1
ATOM 2940 N N . THR A 1 420 ? 69.694 -18.536 -10.083 1.00 32.26 402 THR A N 1
ATOM 2941 C CA . THR A 1 420 ? 70.850 -19.252 -9.609 1.00 33.89 402 THR A CA 1
ATOM 2942 C C . THR A 1 420 ? 71.806 -19.567 -10.774 1.00 33.06 402 THR A C 1
ATOM 2943 O O . THR A 1 420 ? 72.988 -19.417 -10.608 1.00 34.84 402 THR A O 1
ATOM 2947 N N . ALA A 1 421 ? 71.281 -20.015 -11.903 1.00 32.75 403 ALA A N 1
ATOM 2948 C CA . ALA A 1 421 ? 72.096 -20.385 -13.056 1.00 34.76 403 ALA A CA 1
ATOM 2949 C C . ALA A 1 421 ? 72.749 -19.112 -13.681 1.00 34.01 403 ALA A C 1
ATOM 2950 O O . ALA A 1 421 ? 73.895 -19.173 -14.109 1.00 34.38 403 ALA A O 1
ATOM 2952 N N . LYS A 1 422 ? 72.054 -17.976 -13.673 1.00 31.18 404 LYS A N 1
ATOM 2953 C CA . LYS A 1 422 ? 72.618 -16.716 -14.154 1.00 31.15 404 LYS A CA 1
ATOM 2954 C C . LYS A 1 422 ? 73.726 -16.250 -13.281 1.00 29.82 404 LYS A C 1
ATOM 2955 O O . LYS A 1 422 ? 74.697 -15.690 -13.809 1.00 32.09 404 LYS A O 1
ATOM 2961 N N . ILE A 1 423 ? 73.644 -16.431 -11.958 1.00 30.10 405 ILE A N 1
ATOM 2962 C CA . ILE A 1 423 ? 74.738 -16.112 -11.070 1.00 30.96 405 ILE A CA 1
ATOM 2963 C C . ILE A 1 423 ? 75.991 -16.923 -11.397 1.00 35.10 405 ILE A C 1
ATOM 2964 O O . ILE A 1 423 ? 77.116 -16.371 -11.437 1.00 34.82 405 ILE A O 1
ATOM 2969 N N . LYS A 1 424 ? 75.805 -18.201 -11.683 1.00 36.22 406 LYS A N 1
ATOM 2970 C CA . LYS A 1 424 ? 76.931 -19.044 -12.090 1.00 41.51 406 LYS A CA 1
ATOM 2971 C C . LYS A 1 424 ? 77.531 -18.622 -13.437 1.00 37.30 406 LYS A C 1
ATOM 2972 O O . LYS A 1 424 ? 78.697 -18.628 -13.574 1.00 36.46 406 LYS A O 1
ATOM 2978 N N . LEU A 1 425 ? 76.685 -18.334 -14.402 1.00 36.30 407 LEU A N 1
ATOM 2979 C CA . LEU A 1 425 ? 77.050 -17.863 -15.724 1.00 37.79 407 LEU A CA 1
ATOM 2980 C C . LEU A 1 425 ? 77.845 -16.570 -15.652 1.00 39.00 407 LEU A C 1
ATOM 2981 O O . LEU A 1 425 ? 78.787 -16.324 -16.443 1.00 38.95 407 LEU A O 1
ATOM 2986 N N . LEU A 1 426 ? 77.518 -15.740 -14.676 1.00 37.69 408 LEU A N 1
ATOM 2987 C CA . LEU A 1 426 ? 78.202 -14.495 -14.526 1.00 39.63 408 LEU A CA 1
ATOM 2988 C C . LEU A 1 426 ? 79.568 -14.641 -13.854 1.00 44.68 408 LEU A C 1
ATOM 2989 O O . LEU A 1 426 ? 80.473 -13.925 -14.183 1.00 47.27 408 LEU A O 1
ATOM 2994 N N . LYS A 1 427 ? 79.678 -15.492 -12.848 1.00 49.04 409 LYS A N 1
ATOM 2995 C CA . LYS A 1 427 ? 80.848 -15.580 -11.993 1.00 55.74 409 LYS A CA 1
ATOM 2996 C C . LYS A 1 427 ? 81.831 -16.635 -12.483 1.00 63.09 409 LYS A C 1
ATOM 2997 O O . LYS A 1 427 ? 82.978 -16.591 -12.148 1.00 62.77 409 LYS A O 1
ATOM 2999 N N . GLN A 1 428 ? 81.356 -17.594 -13.269 1.00 55.21 410 GLN A N 1
ATOM 3000 C CA . GLN A 1 428 ? 82.225 -18.593 -13.983 1.00 67.17 410 GLN A CA 1
ATOM 3001 C C . GLN A 1 428 ? 83.476 -17.932 -14.620 1.00 57.11 410 GLN A C 1
ATOM 3002 O O . GLN A 1 428 ? 84.557 -18.517 -14.587 1.00 71.89 410 GLN A O 1
ATOM 3008 N N . THR B 1 22 ? 24.469 22.614 -11.873 1.00 80.18 4 THR B N 1
ATOM 3009 C CA . THR B 1 22 ? 25.613 22.449 -12.793 1.00 79.53 4 THR B CA 1
ATOM 3010 C C . THR B 1 22 ? 26.331 23.816 -12.986 1.00 73.10 4 THR B C 1
ATOM 3011 O O . THR B 1 22 ? 27.201 24.163 -12.188 1.00 73.48 4 THR B O 1
ATOM 3015 N N . LEU B 1 23 ? 25.930 24.620 -13.964 1.00 66.32 5 LEU B N 1
ATOM 3016 C CA . LEU B 1 23 ? 26.516 25.948 -14.166 1.00 61.18 5 LEU B CA 1
ATOM 3017 C C . LEU B 1 23 ? 26.312 26.902 -12.955 1.00 56.61 5 LEU B C 1
ATOM 3018 O O . LEU B 1 23 ? 25.195 27.078 -12.492 1.00 58.24 5 LEU B O 1
ATOM 3023 N N . GLN B 1 24 ? 27.369 27.495 -12.448 1.00 50.18 6 GLN B N 1
ATOM 3024 C CA . GLN B 1 24 ? 27.235 28.435 -11.351 1.00 49.17 6 GLN B CA 1
ATOM 3025 C C . GLN B 1 24 ? 27.352 29.879 -11.859 1.00 43.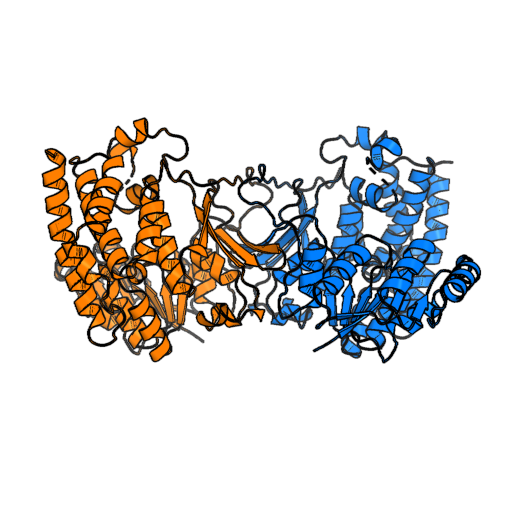91 6 GLN B C 1
ATOM 3026 O O . GLN B 1 24 ? 28.281 30.248 -12.576 1.00 41.01 6 GLN B O 1
ATOM 3032 N N . SER B 1 25 ? 26.469 30.706 -11.373 1.00 42.46 7 SER B N 1
ATOM 3033 C CA . SER B 1 25 ? 26.551 32.127 -11.617 1.00 43.01 7 SER B CA 1
ATOM 3034 C C . SER B 1 25 ? 27.298 32.855 -10.459 1.00 41.08 7 SER B C 1
ATOM 3035 O O . SER B 1 25 ? 26.889 32.777 -9.287 1.00 42.25 7 SER B O 1
ATOM 3038 N N . LEU B 1 26 ? 28.336 33.576 -10.798 1.00 38.71 8 LEU B N 1
ATOM 3039 C CA . LEU B 1 26 ? 29.250 34.207 -9.879 1.00 36.94 8 LEU B CA 1
ATOM 3040 C C . LEU B 1 26 ? 29.143 35.709 -9.798 1.00 37.51 8 LEU B C 1
ATOM 3041 O O . LEU B 1 26 ? 28.955 36.411 -10.821 1.00 34.86 8 LEU B O 1
ATOM 3046 N N . ALA B 1 27 ? 29.276 36.211 -8.560 1.00 32.65 9 ALA B N 1
ATOM 3047 C CA . ALA B 1 27 ? 29.573 37.613 -8.342 1.00 32.07 9 ALA B CA 1
ATOM 3048 C C . ALA B 1 27 ? 30.946 37.742 -7.738 1.00 31.61 9 ALA B C 1
ATOM 3049 O O . ALA B 1 27 ? 31.256 37.051 -6.750 1.00 32.08 9 ALA B O 1
ATOM 3051 N N . ILE B 1 28 ? 31.782 38.563 -8.325 1.00 30.14 10 ILE B N 1
ATOM 3052 C CA . ILE B 1 28 ? 33.083 38.800 -7.765 1.00 31.13 10 ILE B CA 1
ATOM 3053 C C . ILE B 1 28 ? 33.131 40.177 -7.152 1.00 32.13 10 ILE B C 1
ATOM 3054 O O . ILE B 1 28 ? 33.075 41.182 -7.856 1.00 33.30 10 ILE B O 1
ATOM 3059 N N . LEU B 1 29 ? 33.177 40.200 -5.820 1.00 31.63 11 LEU B N 1
ATOM 3060 C CA . LEU B 1 29 ? 33.247 41.409 -5.044 1.00 31.70 11 LEU B CA 1
ATOM 3061 C C . LEU B 1 29 ? 34.728 41.734 -4.870 1.00 31.21 11 LEU B C 1
ATOM 3062 O O . LEU B 1 29 ? 35.471 41.059 -4.138 1.00 29.99 11 LEU B O 1
ATOM 3067 N N . GLY B 1 30 ? 35.189 42.781 -5.533 1.00 31.48 12 GLY B N 1
ATOM 3068 C CA . GLY B 1 30 ? 36.639 43.112 -5.558 1.00 33.55 12 GLY B CA 1
ATOM 3069 C C . GLY B 1 30 ? 37.327 42.318 -6.677 1.00 34.44 12 GLY B C 1
ATOM 3070 O O . GLY B 1 30 ? 38.198 41.430 -6.439 1.00 36.50 12 GLY B O 1
ATOM 3071 N N . ALA B 1 31 ? 36.906 42.624 -7.900 1.00 32.81 13 ALA B N 1
ATOM 3072 C CA . ALA B 1 31 ? 37.297 41.891 -9.068 1.00 33.08 13 ALA B CA 1
ATOM 3073 C C . ALA B 1 31 ? 38.575 42.367 -9.787 1.00 35.05 13 ALA B C 1
ATOM 3074 O O . ALA B 1 31 ? 39.057 41.653 -10.720 1.00 33.62 13 ALA B O 1
ATOM 3076 N N . THR B 1 32 ? 39.133 43.494 -9.362 1.00 37.03 14 THR B N 1
ATOM 3077 C CA . THR B 1 32 ? 40.205 44.142 -10.116 1.00 38.04 14 THR B CA 1
ATOM 3078 C C . THR B 1 32 ? 41.588 43.870 -9.614 1.00 40.08 14 THR B C 1
ATOM 3079 O O . THR B 1 32 ? 42.537 44.352 -10.221 1.00 38.72 14 THR B O 1
ATOM 3083 N N . GLY B 1 33 ? 41.712 43.132 -8.501 1.00 39.18 15 GLY B N 1
ATOM 3084 C CA . GLY B 1 33 ? 43.030 42.789 -7.933 1.00 39.29 15 GLY B CA 1
ATOM 3085 C C . GLY B 1 33 ? 43.420 41.345 -8.252 1.00 40.88 15 GLY B C 1
ATOM 3086 O O . GLY B 1 33 ? 42.880 40.695 -9.158 1.00 37.82 15 GLY B O 1
ATOM 3087 N N . SER B 1 34 ? 44.361 40.854 -7.468 1.00 39.72 16 SER B N 1
ATOM 3088 C CA . SER B 1 34 ? 44.956 39.534 -7.626 1.00 41.40 16 SER B CA 1
ATOM 3089 C C . SER B 1 34 ? 43.942 38.402 -7.592 1.00 38.10 16 SER B C 1
ATOM 3090 O O . SER B 1 34 ? 43.950 37.492 -8.449 1.00 36.73 16 SER B O 1
ATOM 3093 N N . ILE B 1 35 ? 43.038 38.418 -6.603 1.00 34.32 17 ILE B N 1
ATOM 3094 C CA . ILE B 1 35 ? 42.079 37.321 -6.467 1.00 33.13 17 ILE B CA 1
ATOM 3095 C C . ILE B 1 35 ? 41.170 37.327 -7.688 1.00 33.75 17 ILE B C 1
ATOM 3096 O O . ILE B 1 35 ? 40.791 36.279 -8.247 1.00 33.93 17 ILE B O 1
ATOM 3101 N N . GLY B 1 36 ? 40.758 38.515 -8.081 1.00 32.76 18 GLY B N 1
ATOM 3102 C CA . GLY B 1 36 ? 39.934 38.603 -9.267 1.00 32.26 18 GLY B CA 1
ATOM 3103 C C . GLY B 1 36 ? 40.626 38.117 -10.535 1.00 31.74 18 GLY B C 1
ATOM 3104 O O . GLY B 1 36 ? 40.008 37.431 -11.330 1.00 34.31 18 GLY B O 1
ATOM 3105 N N . ASP B 1 37 ? 41.895 38.441 -10.699 1.00 34.72 19 ASP B N 1
ATOM 3106 C CA . ASP B 1 37 ? 42.651 37.983 -11.876 1.00 38.35 19 ASP B CA 1
ATOM 3107 C C . ASP B 1 37 ? 42.670 36.458 -11.922 1.00 37.48 19 ASP B C 1
ATOM 3108 O O . ASP B 1 37 ? 42.419 35.838 -12.977 1.00 37.69 19 ASP B O 1
ATOM 3113 N N . SER B 1 38 ? 42.971 35.815 -10.768 1.00 35.89 20 SER B N 1
ATOM 3114 C CA . SER B 1 38 ? 43.043 34.348 -10.744 1.00 33.78 20 SER B CA 1
ATOM 3115 C C . SER B 1 38 ? 41.689 33.699 -10.984 1.00 34.80 20 SER B C 1
ATOM 3116 O O . SER B 1 38 ? 41.575 32.667 -11.698 1.00 36.25 20 SER B O 1
ATOM 3119 N N . THR B 1 39 ? 40.651 34.288 -10.384 1.00 33.04 21 THR B N 1
ATOM 3120 C CA . THR B 1 39 ? 39.327 33.734 -10.514 1.00 32.69 21 THR B CA 1
ATOM 3121 C C . THR B 1 39 ? 38.855 33.822 -11.969 1.00 33.91 21 THR B C 1
ATOM 3122 O O . THR B 1 39 ? 38.348 32.831 -12.525 1.00 33.62 21 THR B O 1
ATOM 3126 N N . LEU B 1 40 ? 39.036 34.997 -12.560 1.00 33.58 22 LEU B N 1
ATOM 3127 C CA . LEU B 1 40 ? 38.609 35.210 -13.947 1.00 35.02 22 LEU B CA 1
ATOM 3128 C C . LEU B 1 40 ? 39.412 34.332 -14.921 1.00 35.82 22 LEU B C 1
ATOM 3129 O O . LEU B 1 40 ? 38.818 33.775 -15.869 1.00 38.23 22 LEU B O 1
ATOM 3134 N N . ALA B 1 41 ? 40.679 34.084 -14.606 1.00 36.86 23 ALA B N 1
ATOM 3135 C CA . ALA B 1 41 ? 41.489 33.120 -15.418 1.00 39.36 23 ALA B CA 1
ATOM 3136 C C . ALA B 1 41 ? 40.918 31.751 -15.388 1.00 41.23 23 ALA B C 1
ATOM 3137 O O . ALA B 1 41 ? 40.913 31.038 -16.404 1.00 44.00 23 ALA B O 1
ATOM 3139 N N . ILE B 1 42 ? 40.428 31.318 -14.224 1.00 37.94 24 ILE B N 1
ATOM 3140 C CA . ILE B 1 42 ? 39.815 30.014 -14.156 1.00 38.01 24 ILE B CA 1
ATOM 3141 C C . ILE B 1 42 ? 38.520 29.980 -14.974 1.00 38.92 24 ILE B C 1
ATOM 3142 O O . ILE B 1 42 ? 38.181 28.968 -15.647 1.00 41.16 24 ILE B O 1
ATOM 3147 N N . ILE B 1 43 ? 37.751 31.035 -14.858 1.00 38.03 25 ILE B N 1
ATOM 3148 C CA . ILE B 1 43 ? 36.479 31.077 -15.586 1.00 40.98 25 ILE B CA 1
ATOM 3149 C C . ILE B 1 43 ? 36.686 31.042 -17.080 1.00 40.08 25 ILE B C 1
ATOM 3150 O O . ILE B 1 43 ? 35.943 30.362 -17.747 1.00 41.69 25 ILE B O 1
ATOM 3155 N N . ARG B 1 44 ? 37.691 31.756 -17.592 1.00 40.65 26 ARG B N 1
ATOM 3156 C CA . ARG B 1 44 ? 38.075 31.620 -19.017 1.00 45.35 26 ARG B CA 1
ATOM 3157 C C . ARG B 1 44 ? 38.306 30.151 -19.434 1.00 47.75 26 ARG B C 1
ATOM 3158 O O . ARG B 1 44 ? 37.925 29.759 -20.514 1.00 49.47 26 ARG B O 1
ATOM 3166 N N . GLN B 1 45 ? 38.886 29.326 -18.569 1.00 45.87 27 GLN B N 1
ATOM 3167 C CA . GLN B 1 45 ? 39.156 27.932 -18.906 1.00 47.13 27 GLN B CA 1
ATOM 3168 C C . GLN B 1 45 ? 37.932 27.045 -18.785 1.00 45.93 27 GLN B C 1
ATOM 3169 O O . GLN B 1 45 ? 37.904 25.949 -19.305 1.00 45.35 27 GLN B O 1
ATOM 3175 N N . HIS B 1 46 ? 36.922 27.479 -18.053 1.00 44.41 28 HIS B N 1
ATOM 3176 C CA . HIS B 1 46 ? 35.811 26.583 -17.751 1.00 46.05 28 HIS B CA 1
ATOM 3177 C C . HIS B 1 46 ? 34.441 27.266 -17.935 1.00 48.25 28 HIS B C 1
ATOM 3178 O O . HIS B 1 46 ? 33.648 27.325 -16.990 1.00 48.71 28 HIS B O 1
ATOM 3185 N N . PRO B 1 47 ? 34.130 2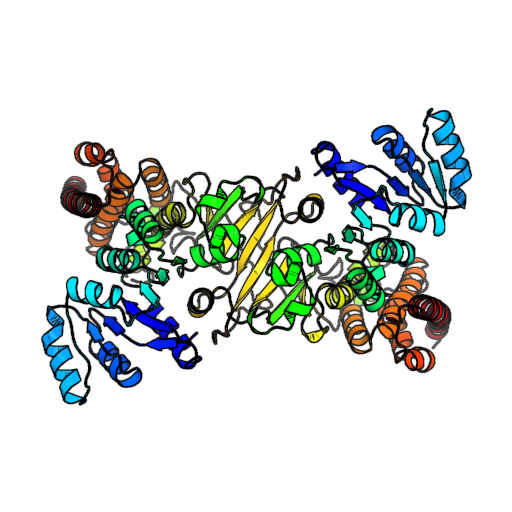7.731 -19.165 1.00 51.53 29 PRO B N 1
ATOM 3186 C CA . PRO B 1 47 ? 32.816 28.373 -19.438 1.00 52.35 29 PRO B CA 1
ATOM 3187 C C . PRO B 1 47 ? 31.601 27.483 -19.214 1.00 52.16 29 PRO B C 1
ATOM 3188 O O . PRO B 1 47 ? 30.535 27.978 -18.914 1.00 52.21 29 PRO B O 1
ATOM 3192 N N . ASN B 1 48 ? 31.714 26.177 -19.298 1.00 54.11 30 ASN B N 1
ATOM 3193 C CA . ASN B 1 48 ? 30.536 25.376 -18.971 1.00 56.93 30 ASN B CA 1
ATOM 3194 C C . ASN B 1 48 ? 30.189 25.284 -17.492 1.00 56.78 30 ASN B C 1
ATOM 3195 O O . ASN B 1 48 ? 29.078 24.870 -17.134 1.00 58.39 30 ASN B O 1
ATOM 3200 N N . ARG B 1 49 ? 31.116 25.635 -16.619 1.00 52.83 31 ARG B N 1
ATOM 3201 C CA . ARG B 1 49 ? 30.839 25.544 -15.178 1.00 53.06 31 ARG B CA 1
ATOM 3202 C C . ARG B 1 49 ? 30.548 26.895 -14.525 1.00 48.13 31 ARG B C 1
ATOM 3203 O O . ARG B 1 49 ? 29.817 26.952 -13.540 1.00 49.79 31 ARG B O 1
ATOM 3211 N N . TYR B 1 50 ? 31.177 27.942 -15.011 1.00 45.15 32 TYR B N 1
ATOM 3212 C CA . TYR B 1 50 ? 31.135 29.234 -14.353 1.00 43.72 32 TYR B CA 1
ATOM 3213 C C . TYR B 1 50 ? 30.798 30.336 -15.359 1.00 46.85 32 TYR B C 1
ATOM 3214 O O . TYR B 1 50 ? 31.389 30.402 -16.441 1.00 48.86 32 TYR B O 1
ATOM 3223 N N . ARG B 1 51 ? 29.839 31.185 -14.981 1.00 48.03 33 ARG B N 1
ATOM 3224 C CA . ARG B 1 51 ? 29.555 32.448 -15.685 1.00 50.56 33 ARG B CA 1
ATOM 3225 C C . ARG B 1 51 ? 29.440 33.654 -14.720 1.00 47.18 33 ARG B C 1
ATOM 3226 O O . ARG B 1 51 ? 28.964 33.522 -13.563 1.00 46.25 33 ARG B O 1
ATOM 3234 N N . ILE B 1 52 ? 29.927 34.794 -15.194 1.00 42.55 34 ILE B N 1
ATOM 3235 C CA . ILE B 1 52 ? 29.951 36.018 -14.460 1.00 42.31 34 ILE B CA 1
ATOM 3236 C C . ILE B 1 52 ? 28.616 36.743 -14.491 1.00 45.04 34 ILE B C 1
ATOM 3237 O O . ILE B 1 52 ? 28.124 37.116 -15.557 1.00 42.94 34 ILE B O 1
ATOM 3242 N N . HIS B 1 53 ? 28.024 36.926 -13.315 1.00 42.56 35 HIS B N 1
ATOM 3243 C CA . HIS B 1 53 ? 26.826 37.717 -13.158 1.00 39.98 35 HIS B CA 1
ATOM 3244 C C . HIS B 1 53 ? 27.154 39.144 -12.792 1.00 39.46 35 HIS B C 1
ATOM 3245 O O . HIS B 1 53 ? 26.466 40.093 -13.274 1.00 38.14 35 HIS B O 1
ATOM 3252 N N . ALA B 1 54 ? 28.208 39.352 -11.986 1.00 36.70 36 ALA B N 1
ATOM 3253 C CA . ALA B 1 54 ? 28.536 40.681 -11.521 1.00 33.36 36 ALA B CA 1
ATOM 3254 C C . ALA B 1 54 ? 29.972 40.827 -11.109 1.00 32.81 36 ALA B C 1
ATOM 3255 O O . ALA B 1 54 ? 30.600 39.853 -10.712 1.00 33.38 36 ALA B O 1
ATOM 3257 N N . LEU B 1 55 ? 30.470 42.050 -11.156 1.00 32.21 37 LEU B N 1
ATOM 3258 C CA . LEU B 1 55 ? 31.797 42.365 -10.836 1.00 33.24 37 LEU B CA 1
ATOM 3259 C C . LEU B 1 55 ? 31.810 43.686 -10.164 1.00 34.24 37 LEU B C 1
ATOM 3260 O O . LEU B 1 55 ? 31.015 44.600 -10.517 1.00 33.99 37 LEU B O 1
ATOM 3265 N N . THR B 1 56 ? 32.712 43.850 -9.196 1.00 32.13 38 THR B N 1
ATOM 3266 C CA . THR B 1 56 ? 32.796 45.117 -8.516 1.00 33.08 38 THR B CA 1
ATOM 3267 C C . THR B 1 56 ? 34.203 45.584 -8.474 1.00 33.77 38 THR B C 1
ATOM 3268 O O . THR B 1 56 ? 35.133 44.765 -8.467 1.00 35.88 38 THR B O 1
ATOM 3272 N N . GLY B 1 57 ? 34.370 46.896 -8.383 1.00 33.27 39 GLY B N 1
ATOM 3273 C CA . GLY B 1 57 ? 35.689 47.472 -8.227 1.00 37.45 39 GLY B CA 1
ATOM 3274 C C . GLY B 1 57 ? 35.594 48.938 -7.862 1.00 42.35 39 GLY B C 1
ATOM 3275 O O . GLY B 1 57 ? 35.009 49.754 -8.601 1.00 43.29 39 GLY B O 1
ATOM 3276 N N . PHE B 1 58 ? 36.161 49.271 -6.739 1.00 44.33 40 PHE B N 1
ATOM 3277 C CA . PHE B 1 58 ? 35.889 50.529 -6.117 1.00 53.50 40 PHE B CA 1
ATOM 3278 C C . PHE B 1 58 ? 36.669 51.643 -6.831 1.00 53.15 40 PHE B C 1
ATOM 3279 O O . PHE B 1 58 ? 36.191 52.760 -6.987 1.00 52.42 40 PHE B O 1
ATOM 3287 N N . SER B 1 59 ? 37.880 51.313 -7.245 1.00 51.75 41 SER B N 1
ATOM 3288 C CA . SER B 1 59 ? 38.864 52.283 -7.617 1.00 53.52 41 SER B CA 1
ATOM 3289 C C . SER B 1 59 ? 39.439 52.145 -9.068 1.00 52.31 41 SER B C 1
ATOM 3290 O O . SER B 1 59 ? 39.804 53.138 -9.677 1.00 53.78 41 SER B O 1
ATOM 3293 N N . ARG B 1 60 ? 39.451 50.950 -9.641 1.00 48.44 42 ARG B N 1
ATOM 3294 C CA . ARG B 1 60 ? 40.082 50.709 -10.941 1.00 47.39 42 ARG B CA 1
ATOM 3295 C C . ARG B 1 60 ? 39.030 50.671 -12.012 1.00 44.29 42 ARG B C 1
ATOM 3296 O O . ARG B 1 60 ? 38.644 49.622 -12.499 1.00 41.31 42 ARG B O 1
ATOM 3304 N N . VAL B 1 61 ? 38.604 51.872 -12.378 1.00 44.39 43 VAL B N 1
ATOM 3305 C CA . VAL B 1 61 ? 37.470 52.053 -13.243 1.00 45.46 43 VAL B CA 1
ATOM 3306 C C . VAL B 1 61 ? 37.757 51.484 -14.608 1.00 44.86 43 VAL B C 1
ATOM 3307 O O . VAL B 1 61 ? 36.895 50.793 -15.180 1.00 45.16 43 VAL B O 1
ATOM 3311 N N . ASP B 1 62 ? 38.922 51.818 -15.170 1.00 45.31 44 ASP B N 1
ATOM 3312 C CA . ASP B 1 62 ? 39.258 51.333 -16.524 1.00 46.49 44 ASP B CA 1
ATOM 3313 C C . ASP B 1 62 ? 39.404 49.848 -16.588 1.00 45.08 44 ASP B C 1
ATOM 3314 O O . ASP B 1 62 ? 38.839 49.173 -17.469 1.00 41.66 44 ASP B O 1
ATOM 3319 N N . LYS B 1 63 ? 40.095 49.295 -15.596 1.00 43.58 45 LYS B N 1
ATOM 3320 C CA . LYS B 1 63 ? 40.115 47.843 -15.525 1.00 42.59 45 LYS B CA 1
ATOM 3321 C C . LYS B 1 63 ? 38.721 47.223 -15.373 1.00 38.88 45 LYS B C 1
ATOM 3322 O O . LYS B 1 63 ? 38.383 46.232 -16.069 1.00 39.11 45 LYS B O 1
ATOM 3328 N N . LEU B 1 64 ? 37.893 47.792 -14.489 1.00 38.34 46 LEU B N 1
ATOM 3329 C CA . LEU B 1 64 ? 36.559 47.242 -14.289 1.00 38.00 46 LEU B CA 1
ATOM 3330 C C . LEU B 1 64 ? 35.751 47.300 -15.608 1.00 38.89 46 LEU B C 1
ATOM 3331 O O . LEU B 1 64 ? 35.031 46.348 -15.966 1.00 37.65 46 LEU B O 1
ATOM 3336 N N . LEU B 1 65 ? 35.890 48.426 -16.308 1.00 41.68 47 LEU B N 1
ATOM 3337 C CA . LEU B 1 65 ? 35.262 48.550 -17.610 1.00 43.00 47 LEU B CA 1
ATOM 3338 C C . LEU B 1 65 ? 35.780 47.438 -18.506 1.00 40.30 47 LEU B C 1
ATOM 3339 O O . LEU B 1 65 ? 34.987 46.761 -19.184 1.00 41.87 47 LEU B O 1
ATOM 3344 N N . ALA B 1 66 ? 37.099 47.249 -18.581 1.00 40.23 48 ALA B N 1
ATOM 3345 C CA . ALA B 1 66 ? 37.632 46.184 -19.505 1.00 41.68 48 ALA B CA 1
ATOM 3346 C C . ALA B 1 66 ? 37.093 44.782 -19.192 1.00 43.15 48 ALA B C 1
ATOM 3347 O O . ALA B 1 66 ? 36.758 43.985 -20.123 1.00 43.51 48 ALA B O 1
ATOM 3349 N N . LEU B 1 67 ? 36.920 44.483 -17.885 1.00 41.50 49 LEU B N 1
ATOM 3350 C CA . LEU B 1 67 ? 36.346 43.190 -17.507 1.00 40.26 49 LEU B CA 1
ATOM 3351 C C . LEU B 1 67 ? 34.884 43.085 -17.900 1.00 39.13 49 LEU B C 1
ATOM 3352 O O . LEU B 1 67 ? 34.446 42.018 -18.350 1.00 42.15 49 LEU B O 1
ATOM 3357 N N . ALA B 1 68 ? 34.138 44.185 -17.715 1.00 40.65 50 ALA B N 1
ATOM 3358 C CA . ALA B 1 68 ? 32.721 44.247 -18.107 1.00 42.14 50 ALA B CA 1
ATOM 3359 C C . ALA B 1 68 ? 32.540 44.029 -19.611 1.00 41.55 50 ALA B C 1
ATOM 3360 O O . ALA B 1 68 ? 31.662 43.239 -20.050 1.00 40.45 50 ALA B O 1
ATOM 3362 N N . MET B 1 69 ? 33.414 44.667 -20.382 1.00 43.53 51 MET B N 1
ATOM 3363 C CA . MET B 1 69 ? 33.439 44.424 -21.851 1.00 47.40 51 MET B CA 1
ATOM 3364 C C . MET B 1 69 ? 33.698 42.973 -22.232 1.00 47.31 51 MET B C 1
ATOM 3365 O O . MET B 1 69 ? 33.079 42.444 -23.152 1.00 48.34 51 MET B O 1
ATOM 3369 N N . GLU B 1 70 ? 34.573 42.295 -21.488 1.00 45.55 52 GLU B N 1
ATOM 3370 C CA . GLU B 1 70 ? 34.828 40.858 -21.732 1.00 44.75 52 GLU B CA 1
ATOM 3371 C C . GLU B 1 70 ? 33.766 39.889 -21.199 1.00 47.01 52 GLU B C 1
ATOM 3372 O O . GLU B 1 70 ? 33.364 38.942 -21.904 1.00 45.75 52 GLU B O 1
ATOM 3378 N N . PHE B 1 71 ? 33.316 40.095 -19.959 1.00 44.14 53 PHE B N 1
ATOM 3379 C CA . PHE B 1 71 ? 32.444 39.099 -19.386 1.00 45.00 53 PHE B CA 1
ATOM 3380 C C . PHE B 1 71 ? 30.964 39.415 -19.496 1.00 45.53 53 PHE B C 1
ATOM 3381 O O . PHE B 1 71 ? 30.159 38.526 -19.305 1.00 48.46 53 PHE B O 1
ATOM 3389 N N . HIS B 1 72 ? 30.599 40.663 -19.802 1.00 46.92 54 HIS B N 1
ATOM 3390 C CA . HIS B 1 72 ? 29.187 41.023 -19.921 1.00 48.99 54 HIS B CA 1
ATOM 3391 C C . HIS B 1 72 ? 28.370 40.708 -18.660 1.00 43.80 54 HIS B C 1
ATOM 3392 O O . HIS B 1 72 ? 27.336 40.024 -18.714 1.00 41.23 54 HIS B O 1
ATOM 3399 N N . PRO B 1 73 ? 28.809 41.246 -17.522 1.00 42.22 55 PRO B N 1
ATOM 3400 C CA . PRO B 1 73 ? 28.010 41.103 -16.299 1.00 41.25 55 PRO B CA 1
ATOM 3401 C C . PRO B 1 73 ? 26.640 41.814 -16.412 1.00 42.08 55 PRO B C 1
ATOM 3402 O O . PRO B 1 73 ? 26.526 42.839 -17.073 1.00 42.28 55 PRO B O 1
ATOM 3406 N N . VAL B 1 74 ? 25.630 41.279 -15.755 1.00 42.39 56 VAL B N 1
ATOM 3407 C CA . VAL B 1 74 ? 24.360 41.952 -15.618 1.00 42.31 56 VAL B CA 1
ATOM 3408 C C . VAL B 1 74 ? 24.512 43.219 -14.767 1.00 42.19 56 VAL B C 1
ATOM 3409 O O . VAL B 1 74 ? 23.936 44.255 -15.095 1.00 40.00 56 VAL B O 1
ATOM 3413 N N . LYS B 1 75 ? 25.363 43.180 -13.729 1.00 37.24 57 LYS B N 1
ATOM 3414 C CA . LYS B 1 75 ? 25.607 44.330 -12.862 1.00 36.71 57 LYS B CA 1
ATOM 3415 C C . LYS B 1 75 ? 27.072 44.542 -12.532 1.00 35.70 57 LYS B C 1
ATOM 3416 O O . LYS B 1 75 ? 27.844 43.558 -12.431 1.00 36.56 57 LYS B O 1
ATOM 3422 N N . ILE B 1 76 ? 27.455 45.789 -12.303 1.00 34.85 58 ILE B N 1
ATOM 3423 C CA . ILE B 1 76 ? 28.719 46.119 -11.706 1.00 34.64 58 ILE B CA 1
ATOM 3424 C C . ILE B 1 76 ? 28.521 47.193 -10.681 1.00 36.23 58 ILE B C 1
ATOM 3425 O O . ILE B 1 76 ? 27.484 47.862 -10.676 1.00 36.35 58 ILE B O 1
ATOM 3430 N N . CYS B 1 77 ? 29.521 47.400 -9.824 1.00 34.78 59 CYS B N 1
ATOM 3431 C CA . CYS B 1 77 ? 29.418 48.377 -8.783 1.00 35.35 59 CYS B CA 1
ATOM 3432 C C . CYS B 1 77 ? 30.741 49.021 -8.581 1.00 35.15 59 CYS B C 1
ATOM 3433 O O . CYS B 1 77 ? 31.768 48.360 -8.697 1.00 36.73 59 CYS B O 1
ATOM 3436 N N . THR B 1 78 ? 30.748 50.320 -8.293 1.00 34.96 60 THR B N 1
ATOM 3437 C CA . THR B 1 78 ? 31.992 51.050 -8.026 1.00 34.86 60 THR B CA 1
ATOM 3438 C C . THR B 1 78 ? 31.724 51.990 -6.895 1.00 36.06 60 THR B C 1
ATOM 3439 O O . THR B 1 78 ? 30.655 51.955 -6.331 1.00 36.08 60 THR B O 1
ATOM 3443 N N . SER B 1 79 ? 32.684 52.807 -6.534 1.00 39.21 61 SER B N 1
ATOM 3444 C CA . SER B 1 79 ? 32.500 53.777 -5.468 1.00 43.17 61 SER B CA 1
ATOM 3445 C C . SER B 1 79 ? 31.550 54.920 -5.915 1.00 45.49 61 SER B C 1
ATOM 3446 O O . SER B 1 79 ? 31.441 55.197 -7.105 1.00 44.54 61 SER B O 1
ATOM 3449 N N . PRO B 1 80 ? 30.893 55.584 -4.950 1.00 47.39 62 PRO B N 1
ATOM 3450 C CA . PRO B 1 80 ? 30.043 56.726 -5.263 1.00 48.42 62 PRO B CA 1
ATOM 3451 C C . PRO B 1 80 ? 30.777 57.797 -6.098 1.00 48.90 62 PRO B C 1
ATOM 3452 O O . PRO B 1 80 ? 30.239 58.287 -7.101 1.00 48.11 62 PRO B O 1
ATOM 3456 N N . ASP B 1 81 ? 31.991 58.131 -5.694 1.00 49.54 63 ASP B N 1
ATOM 3457 C CA . ASP B 1 81 ? 32.829 59.090 -6.430 1.00 52.00 63 ASP B CA 1
ATOM 3458 C C . ASP B 1 81 ? 33.118 58.684 -7.864 1.00 49.04 63 ASP B C 1
ATOM 3459 O O . ASP B 1 81 ? 33.334 59.556 -8.676 1.00 49.67 63 ASP B O 1
ATOM 3464 N N . ASN B 1 82 ? 33.195 57.398 -8.181 1.00 45.67 64 ASN B N 1
ATOM 3465 C CA . ASN B 1 82 ? 33.537 56.979 -9.554 1.00 44.05 64 ASN B CA 1
ATOM 3466 C C . ASN B 1 82 ? 32.326 56.588 -10.372 1.00 42.12 64 ASN B C 1
ATOM 3467 O O . ASN B 1 82 ? 32.469 56.189 -11.523 1.00 41.28 64 ASN B O 1
ATOM 3472 N N . TYR B 1 83 ? 31.149 56.644 -9.792 1.00 38.84 65 TYR B N 1
ATOM 3473 C CA . TYR B 1 83 ? 29.953 56.212 -10.506 1.00 41.83 65 TYR B CA 1
ATOM 3474 C C . TYR B 1 83 ? 29.714 56.977 -11.861 1.00 43.49 65 TYR B C 1
ATOM 3475 O O . TYR B 1 83 ? 29.383 56.362 -12.887 1.00 42.73 65 TYR B O 1
ATOM 3484 N N . ALA B 1 84 ? 29.812 58.305 -11.828 1.00 44.28 66 ALA B N 1
ATOM 3485 C CA . ALA B 1 84 ? 29.508 59.123 -13.054 1.00 47.53 66 ALA B CA 1
ATOM 3486 C C . ALA B 1 84 ? 30.550 58.766 -14.163 1.00 47.64 66 ALA B C 1
ATOM 3487 O O . ALA B 1 84 ? 30.189 58.416 -15.280 1.00 45.34 66 ALA B O 1
ATOM 3489 N N . GLN B 1 85 ? 31.835 58.792 -13.812 1.00 46.94 67 GLN B N 1
ATOM 3490 C CA . GLN B 1 85 ? 32.880 58.394 -14.750 1.00 48.94 67 GLN B CA 1
ATOM 3491 C C . GLN B 1 85 ? 32.649 57.009 -15.341 1.00 48.10 67 GLN B C 1
ATOM 3492 O O . GLN B 1 85 ? 32.757 56.815 -16.549 1.00 46.97 67 GLN B O 1
ATOM 3498 N N . LEU B 1 86 ? 32.402 56.020 -14.476 1.00 44.12 68 LEU B N 1
ATOM 3499 C CA . LEU B 1 86 ? 32.181 54.667 -14.959 1.00 42.47 68 LEU B CA 1
ATOM 3500 C C . LEU B 1 86 ? 30.959 54.610 -15.852 1.00 42.87 68 LEU B C 1
ATOM 3501 O O . LEU B 1 86 ? 30.926 53.870 -16.810 1.00 41.15 68 LEU B O 1
ATOM 3506 N N . SER B 1 87 ? 29.905 55.283 -15.438 1.00 46.07 69 SER B N 1
ATOM 3507 C CA . SER B 1 87 ? 28.654 55.298 -16.222 1.00 52.21 69 SER B CA 1
ATOM 3508 C C . SER B 1 87 ? 28.871 55.881 -17.664 1.00 51.87 69 SER B C 1
ATOM 3509 O O . SER B 1 87 ? 28.474 55.269 -18.649 1.00 48.77 69 SER B O 1
ATOM 3512 N N . GLN B 1 88 ? 29.577 56.996 -17.741 1.00 53.29 70 GLN B N 1
ATOM 3513 C CA . GLN B 1 88 ? 30.057 57.562 -19.017 1.00 60.04 70 GLN B CA 1
ATOM 3514 C C . GLN B 1 88 ? 30.758 56.523 -19.920 1.00 58.07 70 GLN B C 1
ATOM 3515 O O . GLN B 1 88 ? 30.450 56.400 -21.129 1.00 55.00 70 GLN B O 1
ATOM 3521 N N . LYS B 1 89 ? 31.711 55.797 -19.324 1.00 50.01 71 LYS B N 1
ATOM 3522 C CA . LYS B 1 89 ? 32.568 54.874 -20.087 1.00 47.83 71 LYS B CA 1
ATOM 3523 C C . LYS B 1 89 ? 31.791 53.653 -20.508 1.00 46.54 71 LYS B C 1
ATOM 3524 O O . LYS B 1 89 ? 31.964 53.156 -21.596 1.00 49.75 71 LYS B O 1
ATOM 3530 N N . VAL B 1 90 ? 30.880 53.212 -19.683 1.00 45.12 72 VAL B N 1
ATOM 3531 C CA . VAL B 1 90 ? 30.063 52.084 -20.016 1.00 46.07 72 VAL B CA 1
ATOM 3532 C C . VAL B 1 90 ? 29.163 52.453 -21.215 1.00 48.19 72 VAL B C 1
ATOM 3533 O O . VAL B 1 90 ? 28.949 51.648 -22.117 1.00 47.82 72 VAL B O 1
ATOM 3537 N N . THR B 1 91 ? 28.639 53.668 -21.187 1.00 51.37 73 THR B N 1
ATOM 3538 C CA . THR B 1 91 ? 27.744 54.136 -22.250 1.00 55.54 73 THR B CA 1
ATOM 3539 C C . THR B 1 91 ? 28.547 54.191 -23.543 1.00 54.78 73 THR B C 1
ATOM 3540 O O . THR B 1 91 ? 28.155 53.603 -24.550 1.00 52.85 73 THR B O 1
ATOM 3544 N N . ASP B 1 92 ? 29.690 54.872 -23.459 1.00 54.69 74 ASP B N 1
ATOM 3545 C CA . ASP B 1 92 ? 30.581 55.076 -24.611 1.00 54.94 74 ASP B CA 1
ATOM 3546 C C . ASP B 1 92 ? 31.049 53.776 -25.240 1.00 51.23 74 ASP B C 1
ATOM 3547 O O . ASP B 1 92 ? 31.266 53.740 -26.462 1.00 48.31 74 ASP B O 1
ATOM 3552 N N . ALA B 1 93 ? 31.222 52.720 -24.447 1.00 46.20 75 ALA B N 1
ATOM 3553 C CA . ALA B 1 93 ? 31.616 51.429 -25.005 1.00 46.73 75 ALA B CA 1
ATOM 3554 C C . ALA B 1 93 ? 30.420 50.606 -25.518 1.00 46.42 75 ALA B C 1
ATOM 3555 O O . ALA B 1 93 ? 30.596 49.480 -25.936 1.00 47.33 75 ALA B O 1
ATOM 3557 N N . GLY B 1 94 ? 29.202 51.120 -25.441 1.00 47.56 76 GLY B N 1
ATOM 3558 C CA . GLY B 1 94 ? 28.031 50.398 -26.007 1.00 51.00 76 GLY B CA 1
ATOM 3559 C C . GLY B 1 94 ? 27.346 49.373 -25.111 1.00 53.15 76 GLY B C 1
ATOM 3560 O O . GLY B 1 94 ? 26.341 48.744 -25.486 1.00 48.78 76 GLY B O 1
ATOM 3561 N N . LEU B 1 95 ? 27.833 49.273 -23.867 1.00 55.61 77 LEU B N 1
ATOM 3562 C CA . LEU B 1 95 ? 27.383 48.214 -22.937 1.00 54.22 77 LEU B CA 1
ATOM 3563 C C . LEU B 1 95 ? 26.043 48.444 -22.273 1.00 54.03 77 LEU B C 1
ATOM 3564 O O . LEU B 1 95 ? 25.689 49.556 -21.893 1.00 55.53 77 LEU B O 1
ATOM 3569 N N . ASP B 1 96 ? 25.343 47.348 -22.087 1.00 55.37 78 ASP B N 1
ATOM 3570 C CA . ASP B 1 96 ? 24.028 47.267 -21.472 1.00 61.43 78 ASP B CA 1
ATOM 3571 C C . ASP B 1 96 ? 23.971 47.135 -19.886 1.00 65.74 78 ASP B C 1
ATOM 3572 O O . ASP B 1 96 ? 22.915 46.890 -19.253 1.00 70.61 78 ASP B O 1
ATOM 3577 N N . THR B 1 97 ? 25.102 47.269 -19.230 1.00 60.38 79 THR B N 1
ATOM 3578 C CA . THR B 1 97 ? 25.191 46.806 -17.854 1.00 58.80 79 THR B CA 1
ATOM 3579 C C . THR B 1 97 ? 24.482 47.759 -16.864 1.00 56.39 79 THR B C 1
ATOM 3580 O O . THR B 1 97 ? 24.503 48.976 -17.022 1.00 52.76 79 THR B O 1
ATOM 3584 N N . ILE B 1 98 ? 23.931 47.184 -15.801 1.00 46.50 80 ILE B N 1
ATOM 3585 C CA . ILE B 1 98 ? 23.420 47.987 -14.693 1.00 44.70 80 ILE B CA 1
ATOM 3586 C C . ILE B 1 98 ? 24.578 48.454 -13.817 1.00 43.81 80 ILE B C 1
ATOM 3587 O O . ILE B 1 98 ? 25.385 47.630 -13.331 1.00 44.28 80 ILE B O 1
ATOM 3592 N N . ILE B 1 99 ? 24.670 49.742 -13.544 1.00 42.94 81 ILE B N 1
ATOM 3593 C CA . ILE B 1 99 ? 25.767 50.229 -12.724 1.00 43.27 81 ILE B CA 1
ATOM 3594 C C . ILE B 1 99 ? 25.247 50.593 -11.352 1.00 42.54 81 ILE B C 1
ATOM 3595 O O . ILE B 1 99 ? 24.337 51.388 -11.249 1.00 40.90 81 ILE B O 1
ATOM 3600 N N . LEU B 1 100 ? 25.851 50.051 -10.288 1.00 39.59 82 LEU B N 1
ATOM 3601 C CA . LEU B 1 100 ? 25.454 50.381 -8.899 1.00 39.33 82 LEU B CA 1
ATOM 3602 C C . LEU B 1 100 ? 26.630 51.063 -8.250 1.00 40.07 82 LEU B C 1
ATOM 3603 O O . LEU B 1 100 ? 27.740 51.102 -8.809 1.00 38.28 82 LEU B O 1
ATOM 3608 N N . SER B 1 101 ? 26.408 51.686 -7.102 1.00 40.40 83 SER B N 1
ATOM 3609 C CA . SER B 1 101 ? 27.515 52.260 -6.355 1.00 42.40 83 SER B CA 1
ATOM 3610 C C . SER B 1 101 ? 27.362 52.062 -4.815 1.00 40.46 83 SER B C 1
ATOM 3611 O O . SER B 1 101 ? 26.273 51.805 -4.305 1.00 39.17 83 SER B O 1
ATOM 3614 N N . GLY B 1 102 ? 28.481 52.124 -4.115 1.00 38.06 84 GLY B N 1
ATOM 3615 C CA . GLY B 1 102 ? 28.470 52.183 -2.658 1.00 38.11 84 GLY B CA 1
ATOM 3616 C C . GLY B 1 102 ? 28.160 50.876 -1.946 1.00 37.09 84 GLY B C 1
ATOM 3617 O O . GLY B 1 102 ? 28.008 49.809 -2.558 1.00 35.47 84 GLY B O 1
ATOM 3618 N N . ASP B 1 103 ? 27.996 50.987 -0.625 1.00 37.86 85 ASP B N 1
ATOM 3619 C CA . ASP B 1 103 ? 27.785 49.818 0.216 1.00 39.37 85 ASP B CA 1
ATOM 3620 C C . ASP B 1 103 ? 26.532 49.061 -0.183 1.00 35.34 85 ASP B C 1
ATOM 3621 O O . ASP B 1 103 ? 26.530 47.835 -0.206 1.00 33.00 85 ASP B O 1
ATOM 3626 N N . GLU B 1 104 ? 25.457 49.767 -0.510 1.00 33.56 86 GLU B N 1
ATOM 3627 C CA . GLU B 1 104 ? 24.192 49.129 -0.839 1.00 33.36 86 GLU B CA 1
ATOM 3628 C C . GLU B 1 104 ? 24.205 48.481 -2.211 1.00 33.41 86 GLU B C 1
ATOM 3629 O O . GLU B 1 104 ? 23.534 47.504 -2.446 1.00 31.74 86 GLU B O 1
ATOM 3635 N N . GLY B 1 105 ? 25.038 48.976 -3.100 1.00 34.23 87 GLY B N 1
ATOM 3636 C CA . GLY B 1 105 ? 25.236 48.246 -4.347 1.00 35.78 87 GLY B CA 1
ATOM 3637 C C . GLY B 1 105 ? 25.908 46.901 -4.168 1.00 33.85 87 GLY B C 1
ATOM 3638 O O . GLY B 1 105 ? 25.551 45.944 -4.828 1.00 34.39 87 GLY B O 1
ATOM 3639 N N . LEU B 1 106 ? 26.907 46.849 -3.285 1.00 33.05 88 LEU B N 1
ATOM 3640 C CA . LEU B 1 106 ? 27.608 45.559 -2.959 1.00 32.63 88 LEU B CA 1
ATOM 3641 C C . LEU B 1 106 ? 26.678 44.567 -2.339 1.00 30.86 88 LEU B C 1
ATOM 3642 O O . LEU B 1 106 ? 26.628 43.409 -2.707 1.00 29.37 88 LEU B O 1
ATOM 3647 N N . ILE B 1 107 ? 25.835 45.056 -1.418 1.00 30.55 89 ILE B N 1
ATOM 3648 C CA . ILE B 1 107 ? 24.815 44.202 -0.797 1.00 28.55 89 ILE B CA 1
ATOM 3649 C C . ILE B 1 107 ? 23.862 43.686 -1.791 1.00 29.49 89 ILE B C 1
ATOM 3650 O O . ILE B 1 107 ? 23.492 42.503 -1.745 1.00 29.42 89 ILE B O 1
ATOM 3655 N N . GLU B 1 108 ? 23.370 44.566 -2.689 1.00 31.85 90 GLU B N 1
ATOM 3656 C CA . GLU B 1 108 ? 22.469 44.115 -3.749 1.00 31.40 90 GLU B CA 1
ATOM 3657 C C . GLU B 1 108 ? 23.114 43.005 -4.592 1.00 31.34 90 GLU B C 1
ATOM 3658 O O . GLU B 1 108 ? 22.514 41.925 -4.831 1.00 31.29 90 GLU B O 1
ATOM 3664 N N . ILE B 1 109 ? 24.349 43.208 -4.982 1.00 32.16 91 ILE B N 1
ATOM 3665 C CA . ILE B 1 109 ? 25.013 42.184 -5.832 1.00 33.34 91 ILE B CA 1
ATOM 3666 C C . ILE B 1 109 ? 25.213 40.844 -5.098 1.00 33.29 91 ILE B C 1
ATOM 3667 O O . ILE B 1 109 ? 24.973 39.759 -5.644 1.00 33.62 91 ILE B O 1
ATOM 3672 N N . ALA B 1 110 ? 25.582 40.937 -3.817 1.00 32.45 92 ALA B N 1
ATOM 3673 C CA . ALA B 1 110 ? 25.868 39.752 -2.995 1.00 31.63 92 ALA B CA 1
ATOM 3674 C C . ALA B 1 110 ? 24.630 38.953 -2.653 1.00 32.96 92 ALA B C 1
ATOM 3675 O O . ALA B 1 110 ? 24.715 37.754 -2.460 1.00 33.38 92 ALA B O 1
ATOM 3677 N N . SER B 1 111 ? 23.469 39.605 -2.589 1.00 32.67 93 SER B N 1
ATOM 3678 C CA . SER B 1 111 ? 22.244 38.956 -2.207 1.00 34.47 93 SER B CA 1
ATOM 3679 C C . SER B 1 111 ? 21.278 38.687 -3.365 1.00 37.70 93 SER B C 1
ATOM 3680 O O . SER B 1 111 ? 20.189 38.148 -3.162 1.00 36.91 93 SER B O 1
ATOM 3683 N N . ASP B 1 112 ? 21.714 39.024 -4.569 1.00 37.85 94 ASP B N 1
ATOM 3684 C CA . ASP B 1 112 ? 20.954 38.819 -5.803 1.00 40.74 94 ASP B CA 1
ATOM 3685 C C . ASP B 1 112 ? 20.558 37.345 -5.975 1.00 39.88 94 ASP B C 1
ATOM 3686 O O . ASP B 1 112 ? 21.391 36.422 -5.901 1.00 34.96 94 ASP B O 1
ATOM 3691 N N . GLU B 1 113 ? 19.287 37.119 -6.236 1.00 40.83 95 GLU B N 1
ATOM 3692 C CA . GLU B 1 113 ? 18.766 35.765 -6.496 1.00 44.64 95 GLU B CA 1
ATOM 3693 C C . GLU B 1 113 ? 19.423 35.045 -7.689 1.00 42.32 95 GLU B C 1
ATOM 3694 O O . GLU B 1 113 ? 19.459 33.832 -7.739 1.00 40.38 95 GLU B O 1
ATOM 3700 N N . ALA B 1 114 ? 19.896 35.788 -8.665 1.00 41.20 96 ALA B N 1
ATOM 3701 C CA . ALA B 1 114 ? 20.526 35.181 -9.828 1.00 43.64 96 ALA B CA 1
ATOM 3702 C C . ALA B 1 114 ? 21.967 34.746 -9.529 1.00 43.37 96 ALA B C 1
ATOM 3703 O O . ALA B 1 114 ? 22.614 34.087 -10.379 1.00 42.77 96 ALA B O 1
ATOM 3705 N N . VAL B 1 115 ? 22.486 35.096 -8.342 1.00 38.94 97 VAL B N 1
ATOM 3706 C CA . VAL B 1 115 ? 23.877 34.719 -7.986 1.00 37.90 97 VAL B CA 1
ATOM 3707 C C . VAL B 1 115 ? 23.907 33.412 -7.215 1.00 38.75 97 VAL B C 1
ATOM 3708 O O . VAL B 1 115 ? 23.121 33.241 -6.313 1.00 40.98 97 VAL B O 1
ATOM 3712 N N . ASP B 1 116 ? 24.753 32.452 -7.604 1.00 38.76 98 ASP B N 1
ATOM 3713 C CA . ASP B 1 116 ? 24.948 31.226 -6.810 1.00 37.50 98 ASP B CA 1
ATOM 3714 C C . ASP B 1 116 ? 26.123 31.331 -5.851 1.00 34.12 98 ASP B C 1
ATOM 3715 O O . ASP B 1 116 ? 26.030 30.862 -4.693 1.00 33.30 98 ASP B O 1
ATOM 3720 N N . THR B 1 117 ? 27.185 31.966 -6.311 1.00 31.73 99 THR B N 1
ATOM 3721 C CA . THR B 1 117 ? 28.474 31.970 -5.621 1.00 31.07 99 THR B CA 1
ATOM 3722 C C . THR B 1 117 ? 29.088 33.333 -5.603 1.00 30.09 99 THR B C 1
ATOM 3723 O O . THR B 1 117 ? 29.141 34.021 -6.633 1.00 29.30 99 THR B O 1
ATOM 3727 N N . VAL B 1 118 ? 29.514 33.761 -4.412 1.00 27.93 100 VAL B N 1
ATOM 3728 C CA . VAL B 1 118 ? 30.103 35.056 -4.215 1.00 28.23 100 VAL B CA 1
ATOM 3729 C C . VAL B 1 118 ? 31.557 34.898 -3.859 1.00 27.78 100 VAL B C 1
ATOM 3730 O O . VAL B 1 118 ? 31.888 34.136 -2.930 1.00 29.56 100 VAL B O 1
ATOM 3734 N N . VAL B 1 119 ? 32.423 35.585 -4.603 1.00 27.69 101 VAL B N 1
ATOM 3735 C CA . VAL B 1 119 ? 33.823 35.630 -4.349 1.00 28.43 101 VAL B CA 1
ATOM 3736 C C . VAL B 1 119 ? 34.042 36.916 -3.590 1.00 29.79 101 VAL B C 1
ATOM 3737 O O . VAL B 1 119 ? 33.904 38.028 -4.112 1.00 30.35 101 VAL B O 1
ATOM 3741 N N . ALA B 1 120 ? 34.342 36.779 -2.296 1.00 29.03 102 ALA B N 1
ATOM 3742 C CA . ALA B 1 120 ? 34.438 37.913 -1.412 1.00 28.62 102 ALA B CA 1
ATOM 3743 C C . ALA B 1 120 ? 35.854 38.344 -1.208 1.00 29.74 102 ALA B C 1
ATOM 3744 O O . ALA B 1 120 ? 36.595 37.824 -0.332 1.00 29.60 102 ALA B O 1
ATOM 3746 N N . ALA B 1 121 ? 36.292 39.275 -2.043 1.00 31.06 103 ALA B N 1
ATOM 3747 C CA . ALA B 1 121 ? 37.675 39.665 -2.125 1.00 32.40 103 ALA B CA 1
ATOM 3748 C C . ALA B 1 121 ? 37.845 41.133 -1.924 1.00 33.78 103 ALA B C 1
ATOM 3749 O O . ALA B 1 121 ? 38.859 41.689 -2.300 1.00 34.61 103 ALA B O 1
ATOM 3751 N N . ILE B 1 122 ? 36.885 41.790 -1.307 1.00 32.95 104 ILE B N 1
ATOM 3752 C CA . ILE B 1 122 ? 37.077 43.186 -0.948 1.00 36.35 104 ILE B CA 1
ATOM 3753 C C . ILE B 1 122 ? 37.893 43.223 0.336 1.00 43.72 104 ILE B C 1
ATOM 3754 O O . ILE B 1 122 ? 37.439 42.678 1.329 1.00 46.80 104 ILE B O 1
ATOM 3759 N N . VAL B 1 123 ? 38.989 43.978 0.328 1.00 47.11 105 VAL B N 1
ATOM 3760 C CA . VAL B 1 123 ? 39.886 44.130 1.493 1.00 56.32 105 VAL B CA 1
ATOM 3761 C C . VAL B 1 123 ? 39.314 45.004 2.622 1.00 54.95 105 VAL B C 1
ATOM 3762 O O . VAL B 1 123 ? 38.776 46.092 2.370 1.00 54.80 105 VAL B O 1
ATOM 3766 N N . GLY B 1 124 ? 39.414 44.533 3.861 1.00 51.33 106 GLY B N 1
ATOM 3767 C CA . GLY B 1 124 ? 39.136 45.362 5.035 1.00 48.84 106 GLY B CA 1
ATOM 3768 C C . GLY B 1 124 ? 37.683 45.395 5.413 1.00 52.43 106 GLY B C 1
ATOM 3769 O O . GLY B 1 124 ? 36.882 44.600 4.927 1.00 54.24 106 GLY B O 1
ATOM 3770 N N . ALA B 1 125 ? 37.323 46.325 6.292 1.00 48.71 107 ALA B N 1
ATOM 3771 C CA . ALA B 1 125 ? 35.948 46.497 6.747 1.00 50.37 107 ALA B CA 1
ATOM 3772 C C . ALA B 1 125 ? 34.940 46.795 5.628 1.00 46.59 107 ALA B C 1
ATOM 3773 O O . ALA B 1 125 ? 33.706 46.618 5.797 1.00 44.19 107 ALA B O 1
ATOM 3775 N N . ALA B 1 126 ? 35.431 47.344 4.528 1.00 42.33 108 ALA B N 1
ATOM 3776 C CA . ALA B 1 126 ? 34.545 47.700 3.409 1.00 40.05 108 ALA B CA 1
ATOM 3777 C C . ALA B 1 126 ? 33.786 46.458 2.893 1.00 36.25 108 ALA B C 1
ATOM 3778 O O . ALA B 1 126 ? 32.729 46.568 2.293 1.00 35.07 108 ALA B O 1
ATOM 3780 N N . GLY B 1 127 ? 34.339 45.257 3.133 1.00 33.84 109 GLY B N 1
ATOM 3781 C CA . GLY B 1 127 ? 33.700 44.009 2.713 1.00 31.40 109 GLY B CA 1
ATOM 3782 C C . GLY B 1 127 ? 32.705 43.372 3.661 1.00 30.77 109 GLY B C 1
ATOM 3783 O O . GLY B 1 127 ? 32.059 42.432 3.329 1.00 29.61 109 GLY B O 1
ATOM 3784 N N . LEU B 1 128 ? 32.569 43.908 4.869 1.00 31.16 110 LEU B N 1
ATOM 3785 C CA . LEU B 1 128 ? 31.802 43.220 5.871 1.00 31.26 110 LEU B CA 1
ATOM 3786 C C . LEU B 1 128 ? 30.349 43.115 5.517 1.00 30.04 110 LEU B C 1
ATOM 3787 O O . LEU B 1 128 ? 29.760 42.042 5.578 1.00 28.73 110 LEU B O 1
ATOM 3792 N N . SER B 1 129 ? 29.684 44.226 5.187 1.00 30.58 111 SER B N 1
ATOM 3793 C CA . SER B 1 129 ? 28.218 44.106 5.064 1.00 30.59 111 SER B CA 1
ATOM 3794 C C . SER B 1 129 ? 27.763 43.264 3.867 1.00 30.48 111 SER B C 1
ATOM 3795 O O . SER B 1 129 ? 26.753 42.574 3.948 1.00 29.04 111 SER B O 1
ATOM 3798 N N . SER B 1 130 ? 28.508 43.276 2.769 1.00 29.38 112 SER B N 1
ATOM 3799 C CA . SER B 1 130 ? 28.167 42.418 1.645 1.00 27.72 112 SER B CA 1
ATOM 3800 C C . SER B 1 130 ? 28.457 40.972 1.949 1.00 27.86 112 SER B C 1
ATOM 3801 O O . SER B 1 130 ? 27.754 40.077 1.509 1.00 27.05 112 SER B O 1
ATOM 3804 N N . THR B 1 131 ? 29.532 40.717 2.695 1.00 27.66 113 THR B N 1
ATOM 3805 C CA . THR B 1 131 ? 29.733 39.332 3.162 1.00 27.63 113 THR B CA 1
ATOM 3806 C C . THR B 1 131 ? 28.581 38.823 4.027 1.00 26.40 113 THR B C 1
ATOM 3807 O O . THR B 1 131 ? 28.050 37.711 3.832 1.00 25.84 113 THR B O 1
ATOM 3811 N N . LEU B 1 132 ? 28.115 39.658 4.952 1.00 27.89 114 LEU B N 1
ATOM 3812 C CA . LEU B 1 132 ? 26.928 39.285 5.716 1.00 27.62 114 LEU B CA 1
ATOM 3813 C C . LEU B 1 132 ? 25.719 39.055 4.852 1.00 27.92 114 LEU B C 1
ATOM 3814 O O . LEU B 1 132 ? 24.922 38.153 5.123 1.00 28.94 114 LEU B O 1
ATOM 3819 N N . ALA B 1 133 ? 25.510 39.916 3.848 1.00 28.74 115 ALA B N 1
ATOM 3820 C CA . ALA B 1 133 ? 24.312 39.788 2.969 1.00 29.88 115 ALA B CA 1
ATOM 3821 C C . ALA B 1 133 ? 24.410 38.516 2.188 1.00 29.16 115 ALA B C 1
ATOM 3822 O O . ALA B 1 133 ? 23.443 37.796 2.049 1.00 29.97 115 ALA B O 1
ATOM 3824 N N . ALA B 1 134 ? 25.605 38.178 1.709 1.00 28.79 116 ALA B N 1
ATOM 3825 C CA . ALA B 1 134 ? 25.721 36.882 0.977 1.00 28.53 116 ALA B CA 1
ATOM 3826 C C . ALA B 1 134 ? 25.421 35.708 1.889 1.00 28.85 116 ALA B C 1
ATOM 3827 O O . ALA B 1 134 ? 24.755 34.722 1.534 1.00 29.48 116 ALA B O 1
ATOM 3829 N N . ALA B 1 135 ? 25.912 35.787 3.116 1.00 28.73 117 ALA B N 1
ATOM 3830 C CA . ALA B 1 135 ? 25.615 34.725 4.086 1.00 28.09 117 ALA B CA 1
ATOM 3831 C C . ALA B 1 135 ? 24.124 34.631 4.362 1.00 28.86 117 ALA B C 1
ATOM 3832 O O . ALA B 1 135 ? 23.547 33.513 4.450 1.00 29.43 117 ALA B O 1
ATOM 3834 N N . GLY B 1 136 ? 23.522 35.791 4.570 1.00 29.35 118 GLY B N 1
ATOM 3835 C CA . GLY B 1 136 ? 22.087 35.857 4.864 1.00 32.20 118 GLY B CA 1
ATOM 3836 C C . GLY B 1 136 ? 21.260 35.333 3.681 1.00 32.82 118 GLY B C 1
ATOM 3837 O O . GLY B 1 136 ? 20.161 34.865 3.871 1.00 32.74 118 GLY B O 1
ATOM 3838 N N . ALA B 1 137 ? 21.791 35.397 2.459 1.00 31.93 119 ALA B N 1
ATOM 3839 C CA . ALA B 1 137 ? 21.047 34.925 1.281 1.00 32.73 119 ALA B CA 1
ATOM 3840 C C . ALA B 1 137 ? 21.417 33.480 0.937 1.00 33.81 119 ALA B C 1
ATOM 3841 O O . ALA B 1 137 ? 20.959 32.951 -0.048 1.00 34.38 119 ALA B O 1
ATOM 3843 N N . GLY B 1 138 ? 22.224 32.816 1.772 1.00 33.77 120 GLY B N 1
ATOM 3844 C CA . GLY B 1 138 ? 22.503 31.401 1.569 1.00 33.49 120 GLY B CA 1
ATOM 3845 C C . GLY B 1 138 ? 23.464 31.120 0.418 1.00 33.66 120 GLY B C 1
ATOM 3846 O O . GLY B 1 138 ? 23.390 30.059 -0.173 1.00 36.01 120 GLY B O 1
ATOM 3847 N N . LYS B 1 139 ? 24.299 32.080 0.051 1.00 32.08 121 LYS B N 1
ATOM 3848 C CA . LYS B 1 139 ? 25.200 31.886 -1.069 1.00 32.30 121 LYS B CA 1
ATOM 3849 C C . LYS B 1 139 ? 26.366 30.980 -0.703 1.00 34.62 121 LYS B C 1
ATOM 3850 O O . LYS B 1 139 ? 26.729 30.835 0.476 1.00 30.52 121 LYS B O 1
ATOM 3856 N N . ARG B 1 140 ? 26.975 30.356 -1.728 1.00 31.62 122 ARG B N 1
ATOM 3857 C CA . ARG B 1 140 ? 28.305 29.842 -1.520 1.00 32.59 122 ARG B CA 1
ATOM 3858 C C . ARG B 1 140 ? 29.273 30.969 -1.525 1.00 29.63 122 ARG B C 1
ATOM 3859 O O . ARG B 1 140 ? 29.236 31.795 -2.443 1.00 30.63 122 ARG B O 1
ATOM 3867 N N . ILE B 1 141 ? 30.096 31.075 -0.495 1.00 26.06 123 ILE B N 1
ATOM 3868 C CA . ILE B 1 141 ? 30.989 32.159 -0.331 1.00 27.16 123 ILE B CA 1
ATOM 3869 C C . ILE B 1 141 ? 32.417 31.693 -0.402 1.00 28.00 123 ILE B C 1
ATOM 3870 O O . ILE B 1 141 ? 32.819 30.842 0.414 1.00 28.62 123 ILE B O 1
ATOM 3875 N N . LEU B 1 142 ? 33.185 32.228 -1.363 1.00 29.52 124 LEU B N 1
ATOM 3876 C CA . LEU B 1 142 ? 34.597 31.961 -1.462 1.00 29.41 124 LEU B CA 1
ATOM 3877 C C . LEU B 1 142 ? 35.265 33.139 -0.810 1.00 29.67 124 LEU B C 1
ATOM 3878 O O . LEU B 1 142 ? 35.270 34.264 -1.317 1.00 28.13 124 LEU B O 1
ATOM 3883 N N . LEU B 1 143 ? 35.840 32.887 0.348 1.00 27.79 125 LEU B N 1
ATOM 3884 C CA . LEU B 1 143 ? 36.245 33.984 1.207 1.00 30.73 125 LEU B CA 1
ATOM 3885 C C . LEU B 1 143 ? 37.714 34.317 1.130 1.00 30.83 125 LEU B C 1
ATOM 3886 O O . LEU B 1 143 ? 38.541 33.512 1.520 1.00 29.72 125 LEU B O 1
ATOM 3891 N N . ALA B 1 144 ? 38.033 35.523 0.660 1.00 31.35 126 ALA B N 1
ATOM 3892 C CA . ALA B 1 144 ? 39.378 36.053 0.650 1.00 34.52 126 ALA B CA 1
ATOM 3893 C C . ALA B 1 144 ? 39.501 37.363 1.444 1.00 39.16 126 ALA B C 1
ATOM 3894 O O . ALA B 1 144 ? 40.357 38.122 1.159 1.00 51.22 126 ALA B O 1
ATOM 3896 N N . ASN B 1 145 ? 38.601 37.660 2.345 1.00 37.71 127 ASN B N 1
ATOM 3897 C CA . ASN B 1 145 ? 38.504 38.988 3.000 1.00 39.05 127 ASN B CA 1
ATOM 3898 C C . ASN B 1 145 ? 38.545 38.659 4.488 1.00 39.00 127 ASN B C 1
ATOM 3899 O O . ASN B 1 145 ? 37.474 38.669 5.166 1.00 35.70 127 ASN B O 1
ATOM 3904 N N . LYS B 1 146 ? 39.744 38.385 5.002 1.00 36.21 128 LYS B N 1
ATOM 3905 C CA . LYS B 1 146 ? 39.857 37.899 6.368 1.00 38.30 128 LYS B CA 1
ATOM 3906 C C . LYS B 1 146 ? 39.362 38.918 7.412 1.00 35.36 128 LYS B C 1
ATOM 3907 O O . LYS B 1 146 ? 38.953 38.518 8.501 1.00 35.90 128 LYS B O 1
ATOM 3913 N N . GLU B 1 147 ? 39.419 40.203 7.103 1.00 33.83 129 GLU B N 1
ATOM 3914 C CA . GLU B 1 147 ? 38.944 41.197 8.068 1.00 37.84 129 GLU B CA 1
ATOM 3915 C C . GLU B 1 147 ? 37.465 41.078 8.438 1.00 35.32 129 GLU B C 1
ATOM 3916 O O . GLU B 1 147 ? 37.082 41.457 9.558 1.00 34.51 129 GLU B O 1
ATOM 3922 N N . SER B 1 148 ? 36.655 40.535 7.557 1.00 32.05 130 SER B N 1
ATOM 3923 C CA . SER B 1 148 ? 35.272 40.276 7.907 1.00 33.11 130 SER B CA 1
ATOM 3924 C C . SER B 1 148 ? 35.111 39.301 9.067 1.00 35.66 130 SER B C 1
ATOM 3925 O O . SER B 1 148 ? 34.199 39.462 9.904 1.00 32.24 130 SER B O 1
ATOM 3928 N N . LEU B 1 149 ? 35.991 38.295 9.141 1.00 30.69 131 LEU B N 1
ATOM 3929 C CA . LEU B 1 149 ? 35.950 37.398 10.260 1.00 31.03 131 LEU B CA 1
ATOM 3930 C C . LEU B 1 149 ? 36.691 37.899 11.473 1.00 29.42 131 LEU B C 1
ATOM 3931 O O . LEU B 1 149 ? 36.361 37.514 12.581 1.00 30.54 131 LEU B O 1
ATOM 3936 N N . VAL B 1 150 ? 37.640 38.799 11.302 1.00 28.67 132 VAL B N 1
ATOM 3937 C CA . VAL B 1 150 ? 38.285 39.378 12.462 1.00 29.03 132 VAL B CA 1
ATOM 3938 C C . VAL B 1 150 ? 37.263 40.298 13.208 1.00 30.80 132 VAL B C 1
ATOM 3939 O O . VAL B 1 150 ? 37.211 40.323 14.424 1.00 29.70 132 VAL B O 1
ATOM 3943 N N . MET B 1 151 ? 36.571 41.117 12.438 1.00 29.72 133 MET B N 1
ATOM 3944 C CA . MET B 1 151 ? 35.609 42.082 12.957 1.00 31.49 133 MET B CA 1
ATOM 3945 C C . MET B 1 151 ? 34.276 41.444 13.387 1.00 29.42 133 MET B C 1
ATOM 3946 O O . MET B 1 151 ? 33.643 41.907 14.303 1.00 29.67 133 MET B O 1
ATOM 3951 N N . ALA B 1 152 ? 33.872 40.371 12.740 1.00 29.12 134 ALA B N 1
ATOM 3952 C CA . ALA B 1 152 ? 32.487 39.898 12.792 1.00 29.37 134 ALA B CA 1
ATOM 3953 C C . ALA B 1 152 ? 32.359 38.428 12.657 1.00 28.83 134 ALA B C 1
ATOM 3954 O O . ALA B 1 152 ? 31.355 37.896 12.182 1.00 28.73 134 ALA B O 1
ATOM 3956 N N . GLY B 1 153 ? 33.369 37.708 13.095 1.00 28.72 135 GLY B N 1
ATOM 3957 C CA . GLY B 1 153 ? 33.381 36.285 12.798 1.00 26.71 135 GLY B CA 1
ATOM 3958 C C . GLY B 1 153 ? 32.225 35.478 13.329 1.00 26.70 135 GLY B C 1
ATOM 3959 O O . GLY B 1 153 ? 31.690 34.653 12.641 1.00 25.58 135 GLY B O 1
ATOM 3960 N N . ASP B 1 154 ? 31.866 35.657 14.590 1.00 28.92 136 ASP B N 1
ATOM 3961 C CA . ASP B 1 154 ? 30.735 34.915 15.162 1.00 32.44 136 ASP B CA 1
ATOM 3962 C C . ASP B 1 154 ? 29.475 35.270 14.395 1.00 28.96 136 ASP B C 1
ATOM 3963 O O . ASP B 1 154 ? 28.669 34.407 14.088 1.00 27.72 136 ASP B O 1
ATOM 3968 N N . LEU B 1 155 ? 29.298 36.541 14.109 1.00 28.00 137 LEU B N 1
ATOM 3969 C CA . LEU B 1 155 ? 28.065 37.001 13.363 1.00 26.61 137 LEU B CA 1
ATOM 3970 C C . LEU B 1 155 ? 28.045 36.414 11.971 1.00 26.36 137 LEU B C 1
ATOM 3971 O O . LEU B 1 155 ? 27.030 35.867 11.542 1.00 27.02 137 LEU B O 1
ATOM 3976 N N . VAL B 1 156 ? 29.184 36.430 11.287 1.00 27.71 138 VAL B N 1
ATOM 3977 C CA . VAL B 1 156 ? 29.200 35.874 9.912 1.00 27.41 138 VAL B CA 1
ATOM 3978 C C . VAL B 1 156 ? 28.951 34.379 9.911 1.00 28.12 138 VAL B C 1
ATOM 3979 O O . VAL B 1 156 ? 28.146 33.873 9.140 1.00 26.69 138 VAL B O 1
ATOM 3983 N N . ILE B 1 157 ? 29.651 33.636 10.787 1.00 28.06 139 ILE B N 1
ATOM 3984 C CA . ILE B 1 157 ? 29.498 32.216 10.803 1.00 27.84 139 ILE B CA 1
ATOM 3985 C C . ILE B 1 157 ? 28.081 31.833 11.202 1.00 28.07 139 ILE B C 1
ATOM 3986 O O . ILE B 1 157 ? 27.468 30.903 10.623 1.00 27.75 139 ILE B O 1
ATOM 3991 N N . LYS B 1 158 ? 27.532 32.467 12.244 1.00 28.84 140 LYS B N 1
ATOM 3992 C CA . LYS B 1 158 ? 26.167 32.130 12.643 1.00 30.26 140 LYS B CA 1
ATOM 3993 C C . LYS B 1 158 ? 25.135 32.407 11.528 1.00 29.50 140 LYS B C 1
ATOM 3994 O O . LYS B 1 158 ? 24.178 31.642 11.291 1.00 28.11 140 LYS B O 1
ATOM 4000 N N . THR B 1 159 ? 25.285 33.542 10.896 1.00 28.24 141 THR B N 1
ATOM 4001 C CA . THR B 1 159 ? 24.358 33.910 9.843 1.00 28.79 141 THR B CA 1
ATOM 4002 C C . THR B 1 159 ? 24.447 32.890 8.688 1.00 29.04 141 THR B C 1
ATOM 4003 O O . THR B 1 159 ? 23.424 32.438 8.131 1.00 28.40 141 THR B O 1
ATOM 4007 N N . ALA B 1 160 ? 25.648 32.474 8.373 1.00 28.32 142 ALA B N 1
ATOM 4008 C CA . ALA B 1 160 ? 25.804 31.515 7.266 1.00 28.35 142 ALA B CA 1
ATOM 4009 C C . ALA B 1 160 ? 25.159 30.177 7.630 1.00 29.75 142 ALA B C 1
ATOM 4010 O O . ALA B 1 160 ? 24.514 29.518 6.812 1.00 30.17 142 ALA B O 1
ATOM 4012 N N . LYS B 1 161 ? 25.350 29.762 8.881 1.00 31.85 143 LYS B N 1
ATOM 4013 C CA . LYS B 1 161 ? 24.771 28.522 9.354 1.00 32.08 143 LYS B CA 1
ATOM 4014 C C . LYS B 1 161 ? 23.237 28.614 9.288 1.00 33.51 143 LYS B C 1
ATOM 4015 O O . LYS B 1 161 ? 22.596 27.645 8.844 1.00 31.44 143 LYS B O 1
ATOM 4018 N N . LYS B 1 162 ? 22.650 29.732 9.758 1.00 33.57 144 LYS B N 1
ATOM 4019 C CA . LYS B 1 162 ? 21.208 29.858 9.806 1.00 37.65 144 LYS B CA 1
ATOM 4020 C C . LYS B 1 162 ? 20.615 29.789 8.395 1.00 36.82 144 LYS B C 1
ATOM 4021 O O . LYS B 1 162 ? 19.549 29.276 8.223 1.00 35.41 144 LYS B O 1
ATOM 4027 N N . HIS B 1 163 ? 21.310 30.320 7.407 1.00 34.64 145 HIS B N 1
ATOM 4028 C CA . HIS B 1 163 ? 20.750 30.434 6.073 1.00 35.55 145 HIS B CA 1
ATOM 4029 C C . HIS B 1 163 ? 21.328 29.487 5.024 1.00 36.07 145 HIS B C 1
ATOM 4030 O O . HIS B 1 163 ? 21.015 29.597 3.879 1.00 36.91 145 HIS B O 1
ATOM 4037 N N . GLY B 1 164 ? 22.141 28.536 5.435 1.00 34.70 146 GLY B N 1
ATOM 4038 C CA . GLY B 1 164 ? 22.629 27.531 4.539 1.00 36.29 146 GLY B CA 1
ATOM 4039 C C . GLY B 1 164 ? 23.674 28.026 3.568 1.00 35.75 146 GLY B C 1
ATOM 4040 O O . GLY B 1 164 ? 23.803 27.473 2.487 1.00 35.72 146 GLY B O 1
ATOM 4041 N N . ALA B 1 165 ? 24.412 29.072 3.932 1.00 34.94 147 ALA B N 1
ATOM 4042 C CA . ALA B 1 165 ? 25.489 29.541 3.106 1.00 34.68 147 ALA B CA 1
ATOM 4043 C C . ALA B 1 165 ? 26.684 28.659 3.425 1.00 36.66 147 ALA B C 1
ATOM 4044 O O . ALA B 1 165 ? 26.795 28.167 4.527 1.00 43.12 147 ALA B O 1
ATOM 4046 N N . THR B 1 166 ? 27.534 28.408 2.441 1.00 34.26 148 THR B N 1
ATOM 4047 C CA . THR B 1 166 ? 28.709 27.495 2.593 1.00 32.82 148 THR B CA 1
ATOM 4048 C C . THR B 1 166 ? 29.894 28.392 2.431 1.00 31.12 148 THR B C 1
ATOM 4049 O O . THR B 1 166 ? 30.022 29.035 1.382 1.00 33.31 148 THR B O 1
ATOM 4053 N N . ILE B 1 167 ? 30.754 28.460 3.441 1.00 27.29 149 ILE B N 1
ATOM 4054 C CA . ILE B 1 167 ? 31.962 29.235 3.398 1.00 26.86 149 ILE B CA 1
ATOM 4055 C C . ILE B 1 167 ? 33.176 28.337 3.057 1.00 29.05 149 ILE B C 1
ATOM 4056 O O . ILE B 1 167 ? 33.423 27.343 3.746 1.00 29.76 149 ILE B O 1
ATOM 4061 N N . LEU B 1 168 ? 33.863 28.663 1.948 1.00 27.98 150 LEU B N 1
ATOM 4062 C CA . LEU B 1 168 ? 35.069 28.007 1.525 1.00 28.16 150 LEU B CA 1
ATOM 4063 C C . LEU B 1 168 ? 36.167 29.021 1.526 1.00 27.81 150 LEU B C 1
ATOM 4064 O O . LEU B 1 168 ? 36.087 30.038 0.827 1.00 28.58 150 LEU B O 1
ATOM 4069 N N . PRO B 1 169 ? 37.211 28.836 2.344 1.00 26.42 151 PRO B N 1
ATOM 4070 C CA . PRO B 1 169 ? 38.296 29.802 2.385 1.00 27.10 151 PRO B CA 1
ATOM 4071 C C . PRO B 1 169 ? 39.184 29.705 1.179 1.00 28.43 151 PRO B C 1
ATOM 4072 O O . PRO B 1 169 ? 39.467 28.603 0.738 1.00 28.21 151 PRO B O 1
ATOM 4076 N N . ILE B 1 170 ? 39.537 30.841 0.604 1.00 27.91 152 ILE B N 1
ATOM 4077 C CA . ILE B 1 170 ? 40.438 30.792 -0.507 1.00 30.16 152 ILE B CA 1
ATOM 4078 C C . ILE B 1 170 ? 41.754 31.479 -0.215 1.00 31.18 152 ILE B C 1
ATOM 4079 O O . ILE B 1 170 ? 42.602 31.481 -1.082 1.00 34.92 152 ILE B O 1
ATOM 4084 N N A ASP B 1 171 ? 41.923 32.053 0.980 0.50 30.88 153 ASP B N 1
ATOM 4085 N N B ASP B 1 171 ? 41.980 32.090 0.942 0.50 31.72 153 ASP B N 1
ATOM 4086 C CA A ASP B 1 171 ? 43.249 32.434 1.456 0.50 32.50 153 ASP B CA 1
ATOM 4087 C CA B ASP B 1 171 ? 43.365 32.459 1.162 0.50 34.15 153 ASP B CA 1
ATOM 4088 C C A ASP B 1 171 ? 44.141 31.127 1.467 0.50 31.23 153 ASP B C 1
ATOM 4089 C C B ASP B 1 171 ? 44.142 31.131 1.367 0.50 32.07 153 ASP B C 1
ATOM 4090 O O A ASP B 1 171 ? 43.656 30.078 1.851 0.50 30.03 153 ASP B O 1
ATOM 4091 O O B ASP B 1 171 ? 43.609 30.107 1.785 0.50 30.81 153 ASP B O 1
ATOM 4100 N N . SER B 1 172 ? 45.408 31.226 1.077 1.00 31.20 154 SER B N 1
ATOM 4101 C CA . SER B 1 172 ? 46.279 30.081 0.882 1.00 32.10 154 SER B CA 1
ATOM 4102 C C . SER B 1 172 ? 46.361 29.161 2.090 1.00 30.94 154 SER B C 1
ATOM 4103 O O . SER B 1 172 ? 46.118 27.926 1.963 1.00 28.30 154 SER B O 1
ATOM 4106 N N . GLU B 1 173 ? 46.608 29.768 3.270 1.00 31.18 155 GLU B N 1
ATOM 4107 C CA . GLU B 1 173 ? 46.753 29.002 4.483 1.00 30.49 155 GLU B CA 1
ATOM 4108 C C . GLU B 1 173 ? 45.482 28.298 4.886 1.00 29.10 155 GLU B C 1
ATOM 4109 O O . GLU B 1 173 ? 45.472 27.108 5.211 1.00 26.88 155 GLU B O 1
ATOM 4115 N N . HIS B 1 174 ? 44.358 29.011 4.882 1.00 28.33 156 HIS B N 1
ATOM 4116 C CA . HIS B 1 174 ? 43.146 28.438 5.363 1.00 26.91 156 HIS B CA 1
ATOM 4117 C C . HIS B 1 174 ? 42.602 27.468 4.393 1.00 24.83 156 HIS B C 1
ATOM 4118 O O . HIS B 1 174 ? 41.998 26.505 4.767 1.00 23.88 156 HIS B O 1
ATOM 4125 N N . ASN B 1 175 ? 42.799 27.718 3.119 1.00 25.23 157 ASN B N 1
ATOM 4126 C CA . ASN B 1 175 ? 42.382 26.722 2.108 1.00 25.01 157 ASN B CA 1
ATOM 4127 C C . ASN B 1 175 ? 43.169 25.412 2.270 1.00 24.27 157 ASN B C 1
ATOM 4128 O O . ASN B 1 175 ? 42.616 24.308 2.201 1.00 24.30 157 ASN B O 1
ATOM 4133 N N . ALA B 1 176 ? 44.449 25.554 2.575 1.00 25.30 158 ALA B N 1
ATOM 4134 C CA . ALA B 1 176 ? 45.309 24.365 2.836 1.00 25.35 158 ALA B CA 1
ATOM 4135 C C . ALA B 1 176 ? 44.803 23.567 4.020 1.00 24.00 158 ALA B C 1
ATOM 4136 O O . ALA B 1 176 ? 44.656 22.339 3.948 1.00 22.98 158 ALA B O 1
ATOM 4138 N N . ILE B 1 177 ? 44.519 24.261 5.122 1.00 23.51 159 ILE B N 1
ATOM 4139 C CA . ILE B 1 177 ? 43.929 23.588 6.318 1.00 23.44 159 ILE B CA 1
ATOM 4140 C C . ILE B 1 177 ? 42.640 22.862 5.973 1.00 23.63 159 ILE B C 1
ATOM 4141 O O . ILE B 1 177 ? 42.430 21.685 6.304 1.00 22.60 159 ILE B O 1
ATOM 4146 N N . TYR B 1 178 ? 41.766 23.554 5.213 1.00 23.29 160 TYR B N 1
ATOM 4147 C CA . TYR B 1 178 ? 40.474 23.005 4.847 1.00 22.34 160 TYR B CA 1
ATOM 4148 C C . TYR B 1 178 ? 40.654 21.751 4.046 1.00 22.40 160 TYR B C 1
ATOM 4149 O O . TYR B 1 178 ? 40.005 20.758 4.322 1.00 23.27 160 TYR B O 1
ATOM 4158 N N . GLN B 1 179 ? 41.581 21.758 3.105 1.00 21.44 161 GLN B N 1
ATOM 4159 C CA . GLN B 1 179 ? 41.857 20.564 2.312 1.00 23.28 161 GLN B CA 1
ATOM 4160 C C . GLN B 1 179 ? 42.368 19.369 3.136 1.00 23.11 161 GLN B C 1
ATOM 4161 O O . GLN B 1 179 ? 42.195 18.217 2.742 1.00 23.83 161 GLN B O 1
ATOM 4167 N N . CYS B 1 180 ? 43.033 19.684 4.248 1.00 23.50 162 CYS B N 1
ATOM 4168 C CA . CYS B 1 180 ? 43.611 18.684 5.130 1.00 23.27 162 CYS B CA 1
ATOM 4169 C C . CYS B 1 180 ? 42.733 18.229 6.299 1.00 24.73 162 CYS B C 1
ATOM 4170 O O . CYS B 1 180 ? 43.190 17.467 7.168 1.00 23.32 162 CYS B O 1
ATOM 4173 N N . LEU B 1 181 ? 41.459 18.662 6.294 1.00 25.27 163 LEU B N 1
ATOM 4174 C CA . LEU B 1 181 ? 40.462 18.205 7.273 1.00 24.75 163 LEU B CA 1
ATOM 4175 C C . LEU B 1 181 ? 39.560 17.206 6.652 1.00 24.86 163 LEU B C 1
ATOM 4176 O O . LEU B 1 181 ? 39.294 17.266 5.436 1.00 24.57 163 LEU B O 1
ATOM 4181 N N . PRO B 1 182 ? 39.025 16.284 7.465 1.00 24.75 164 PRO B N 1
ATOM 4182 C CA . PRO B 1 182 ? 38.079 15.335 6.897 1.00 26.92 164 PRO B CA 1
ATOM 4183 C C . PRO B 1 182 ? 36.759 15.966 6.378 1.00 26.77 164 PRO B C 1
ATOM 4184 O O . PRO B 1 182 ? 36.356 17.040 6.852 1.00 24.98 164 PRO B O 1
ATOM 4188 N N . ALA B 1 183 ? 36.107 15.286 5.475 1.00 26.41 165 ALA B N 1
ATOM 4189 C CA . ALA B 1 183 ? 34.908 15.830 4.807 1.00 29.70 165 ALA B CA 1
ATOM 4190 C C . ALA B 1 183 ? 33.804 16.275 5.836 1.00 30.04 165 ALA B C 1
ATOM 4191 O O . ALA B 1 183 ? 33.167 17.270 5.626 1.00 28.00 165 ALA B O 1
ATOM 4193 N N . ALA B 1 184 ? 33.628 15.554 6.918 1.00 28.20 166 ALA B N 1
ATOM 4194 C CA . ALA B 1 184 ? 32.541 15.898 7.886 1.00 28.57 166 ALA B CA 1
ATOM 4195 C C . ALA B 1 184 ? 32.815 17.236 8.529 1.00 26.48 166 ALA B C 1
ATOM 4196 O O . ALA B 1 184 ? 31.886 17.996 8.788 1.00 27.10 166 ALA B O 1
ATOM 4198 N N . ILE B 1 185 ? 34.092 17.559 8.765 1.00 24.44 167 ILE B N 1
ATOM 4199 C CA . ILE B 1 185 ? 34.520 18.805 9.369 1.00 23.97 167 ILE B CA 1
ATOM 4200 C C . ILE B 1 185 ? 34.563 19.942 8.352 1.00 23.85 167 ILE B C 1
ATOM 4201 O O . ILE B 1 185 ? 34.284 21.116 8.662 1.00 23.45 167 ILE B O 1
ATOM 4206 N N . GLN B 1 186 ? 34.904 19.635 7.124 1.00 25.05 168 GLN B N 1
ATOM 4207 C CA . GLN B 1 186 ? 34.727 20.608 6.068 1.00 25.60 168 GLN B CA 1
ATOM 4208 C C . GLN B 1 186 ? 33.242 21.061 5.967 1.00 27.37 168 GLN B C 1
ATOM 4209 O O . GLN B 1 186 ? 32.990 22.227 5.713 1.00 27.78 168 GLN B O 1
ATOM 4215 N N . ALA B 1 187 ? 32.317 20.118 6.023 1.00 27.49 169 ALA B N 1
ATOM 4216 C CA . ALA B 1 187 ? 30.873 20.443 5.846 1.00 32.14 169 ALA B CA 1
ATOM 4217 C C . ALA B 1 187 ? 30.290 21.101 7.111 1.00 32.53 169 ALA B C 1
ATOM 4218 O O . ALA B 1 187 ? 29.564 22.062 7.013 1.00 34.33 169 ALA B O 1
ATOM 4220 N N . ASP B 1 188 ? 30.748 20.695 8.284 1.00 32.27 170 ASP B N 1
ATOM 4221 C CA . ASP B 1 188 ? 30.297 21.290 9.561 1.00 30.67 170 ASP B CA 1
ATOM 4222 C C . ASP B 1 188 ? 31.505 21.577 10.456 1.00 28.86 170 ASP B C 1
ATOM 4223 O O . ASP B 1 188 ? 32.025 20.677 11.133 1.00 27.95 170 ASP B O 1
ATOM 4228 N N . ASN B 1 189 ? 31.929 22.814 10.495 1.00 27.51 171 ASN B N 1
ATOM 4229 C CA . ASN B 1 189 ? 33.085 23.221 11.304 1.00 27.97 171 ASN B CA 1
ATOM 4230 C C . ASN B 1 189 ? 33.050 22.784 12.783 1.00 28.81 171 ASN B C 1
ATOM 4231 O O . ASN B 1 189 ? 34.089 22.408 13.344 1.00 28.91 171 ASN B O 1
ATOM 4236 N N . THR B 1 190 ? 31.864 22.750 13.382 1.00 28.17 172 THR B N 1
ATOM 4237 C CA . THR B 1 190 ? 31.707 22.356 14.781 1.00 28.58 172 THR B CA 1
ATOM 4238 C C . THR B 1 190 ? 31.959 20.913 14.974 1.00 28.32 172 THR B C 1
ATOM 4239 O O . THR B 1 190 ? 32.148 20.478 16.108 1.00 29.41 172 THR B O 1
ATOM 4243 N N . ALA B 1 191 ? 31.941 20.104 13.916 1.00 27.75 173 ALA B N 1
ATOM 4244 C CA . ALA B 1 191 ? 32.254 18.688 14.095 1.00 28.32 173 ALA B CA 1
ATOM 4245 C C . ALA B 1 191 ? 33.705 18.458 14.593 1.00 26.90 173 ALA B C 1
ATOM 4246 O O . ALA B 1 191 ? 34.016 17.399 15.144 1.00 28.48 173 ALA B O 1
ATOM 4248 N N . ILE B 1 192 ? 34.543 19.476 14.503 1.00 26.14 174 ILE B N 1
ATOM 4249 C CA . ILE B 1 192 ? 35.933 19.366 14.976 1.00 26.75 174 ILE B CA 1
ATOM 4250 C C . ILE B 1 192 ? 35.976 18.979 16.449 1.00 29.18 174 ILE B C 1
ATOM 4251 O O . ILE B 1 192 ? 37.014 18.497 16.929 1.00 27.85 174 ILE B O 1
ATOM 4256 N N . HIS B 1 193 ? 34.881 19.237 17.181 1.00 29.78 175 HIS B N 1
ATOM 4257 C CA . HIS B 1 193 ? 34.893 19.006 18.606 1.00 30.90 175 HIS B CA 1
ATOM 4258 C C . HIS B 1 193 ? 34.545 17.576 18.918 1.00 31.89 175 HIS B C 1
ATOM 4259 O O . HIS B 1 193 ? 34.490 17.227 20.097 1.00 33.35 175 HIS B O 1
ATOM 4266 N N . HIS B 1 194 ? 34.223 16.752 17.936 1.00 29.57 176 HIS B N 1
ATOM 4267 C CA . HIS B 1 194 ? 34.030 15.329 18.215 1.00 31.13 176 HIS B CA 1
ATOM 4268 C C . HIS B 1 194 ? 35.414 14.683 18.212 1.00 29.87 176 HIS B C 1
ATOM 4269 O O . HIS B 1 194 ? 36.170 14.732 17.199 1.00 26.64 176 HIS B O 1
ATOM 4276 N N . THR B 1 195 ? 35.720 14.020 19.312 1.00 29.52 177 THR B N 1
ATOM 4277 C CA . THR B 1 195 ? 37.044 13.514 19.522 1.00 32.17 177 THR B CA 1
ATOM 4278 C C . THR B 1 195 ? 37.395 12.419 18.489 1.00 28.77 177 THR B C 1
ATOM 4279 O O . THR B 1 195 ? 38.554 12.209 18.187 1.00 27.75 177 THR B O 1
ATOM 4283 N N . SER B 1 196 ? 36.416 11.750 17.928 1.00 27.69 178 SER B N 1
ATOM 4284 C CA . SER B 1 196 ? 36.688 10.671 16.996 1.00 28.20 178 SER B CA 1
ATOM 4285 C C . SER B 1 196 ? 37.441 11.122 15.746 1.00 25.84 178 SER B C 1
ATOM 4286 O O . SER B 1 196 ? 38.133 10.283 15.141 1.00 25.06 178 SER B O 1
ATOM 4289 N N . TYR B 1 197 ? 37.340 12.385 15.356 1.00 23.72 179 TYR B N 1
ATOM 4290 C CA . TYR B 1 197 ? 38.086 12.882 14.206 1.00 25.46 179 TYR B CA 1
ATOM 4291 C C . TYR B 1 197 ? 39.583 13.083 14.455 1.00 25.59 179 TYR B C 1
ATOM 4292 O O . TYR B 1 197 ? 40.390 13.128 13.500 1.00 24.21 179 TYR B O 1
ATOM 4301 N N . GLY B 1 198 ? 39.929 13.234 15.733 1.00 27.28 180 GLY B N 1
ATOM 4302 C CA . GLY B 1 198 ? 41.320 13.249 16.176 1.00 25.27 180 GLY B CA 1
ATOM 4303 C C . GLY B 1 198 ? 42.113 14.413 15.726 1.00 25.73 180 GLY B C 1
ATOM 4304 O O . GLY B 1 198 ? 43.354 14.259 15.496 1.00 24.61 180 GLY B O 1
ATOM 4305 N N . ILE B 1 199 ? 41.477 15.594 15.575 1.00 24.14 181 ILE B N 1
ATOM 4306 C CA . ILE B 1 199 ? 42.238 16.771 15.270 1.00 24.78 181 ILE B CA 1
ATOM 4307 C C . ILE B 1 199 ? 42.948 17.217 16.543 1.00 26.20 181 ILE B C 1
ATOM 4308 O O . ILE B 1 199 ? 42.298 17.339 17.600 1.00 26.62 181 ILE B O 1
ATOM 4313 N N . LYS B 1 200 ? 44.257 17.403 16.490 1.00 23.61 182 LYS B N 1
ATOM 4314 C CA . LYS B 1 200 ? 45.002 17.849 17.651 1.00 26.77 182 LYS B CA 1
ATOM 4315 C C . LYS B 1 200 ? 45.345 19.328 17.566 1.00 27.10 182 LYS B C 1
ATOM 4316 O O . LYS B 1 200 ? 45.192 20.051 18.524 1.00 28.53 182 LYS B O 1
ATOM 4322 N N . LYS B 1 201 ? 45.802 19.812 16.428 1.00 23.17 183 LYS B N 1
ATOM 4323 C CA . LYS B 1 201 ? 46.261 21.206 16.312 1.00 24.28 183 LYS B CA 1
ATOM 4324 C C . LYS B 1 201 ? 46.262 21.612 14.886 1.00 22.24 183 LYS B C 1
ATOM 4325 O O . LYS B 1 201 ? 46.453 20.749 14.014 1.00 21.61 183 LYS B O 1
ATOM 4329 N N . LEU B 1 202 ? 46.029 22.893 14.602 1.00 20.41 184 LEU B N 1
ATOM 4330 C CA . LEU B 1 202 ? 46.228 23.481 13.308 1.00 21.36 184 LEU B CA 1
ATOM 4331 C C . LEU B 1 202 ? 47.520 24.228 13.307 1.00 21.35 184 LEU B C 1
ATOM 4332 O O . LEU B 1 202 ? 47.937 24.775 14.347 1.00 22.82 184 LEU B O 1
ATOM 4337 N N . TRP B 1 203 ? 48.194 24.192 12.159 1.00 21.29 185 TRP B N 1
ATOM 4338 C CA . TRP B 1 203 ? 49.533 24.818 12.028 1.00 21.98 185 TRP B CA 1
ATOM 4339 C C . TRP B 1 203 ? 49.505 25.749 10.872 1.00 22.94 185 TRP B C 1
ATOM 4340 O O . TRP B 1 203 ? 49.360 25.340 9.703 1.00 23.78 185 TRP B O 1
ATOM 4351 N N . LEU B 1 204 ? 49.582 27.042 11.173 1.00 23.21 186 LEU B N 1
ATOM 4352 C CA . LEU B 1 204 ? 49.675 28.024 10.114 1.00 24.00 186 LEU B CA 1
ATOM 4353 C C . LEU B 1 204 ? 51.116 28.291 9.779 1.00 23.60 186 LEU B C 1
ATOM 4354 O O . LEU B 1 204 ? 51.878 28.589 10.675 1.00 25.03 186 LEU B O 1
ATOM 4359 N N . THR B 1 205 ? 51.463 28.222 8.521 1.00 25.15 187 THR B N 1
ATOM 4360 C CA . THR B 1 205 ? 52.780 28.593 8.081 1.00 26.92 187 THR B CA 1
ATOM 4361 C C . THR B 1 205 ? 52.822 30.105 7.829 1.00 28.30 187 THR B C 1
ATOM 4362 O O . THR B 1 205 ? 51.848 30.702 7.406 1.00 27.19 187 THR B O 1
ATOM 4366 N N . ALA B 1 206 ? 54.004 30.677 8.031 1.00 28.66 188 ALA B N 1
ATOM 4367 C CA . ALA B 1 206 ? 54.259 32.137 7.850 1.00 28.48 188 ALA B CA 1
ATOM 4368 C C . ALA B 1 206 ? 55.593 32.341 7.196 1.00 28.56 188 ALA B C 1
ATOM 4369 O O . ALA B 1 206 ? 56.565 31.788 7.661 1.00 30.03 188 ALA B O 1
ATOM 4371 N N . SER B 1 207 ? 55.678 33.203 6.240 1.00 30.04 189 SER B N 1
ATOM 4372 C CA . SER B 1 207 ? 56.975 33.467 5.610 1.00 34.14 189 SER B CA 1
ATOM 4373 C C . SER B 1 207 ? 57.941 34.139 6.557 1.00 35.28 189 SER B C 1
ATOM 4374 O O . SER B 1 207 ? 59.153 33.998 6.376 1.00 37.14 189 SER B O 1
ATOM 4377 N N . GLY B 1 208 ? 57.432 34.823 7.573 1.00 33.32 190 GLY B N 1
ATOM 4378 C CA . GLY B 1 208 ? 58.271 35.608 8.489 1.00 36.37 190 GLY B CA 1
ATOM 4379 C C . GLY B 1 208 ? 58.430 37.096 8.124 1.00 37.11 190 GLY B C 1
ATOM 4380 O O . GLY B 1 208 ? 58.866 37.868 8.955 1.00 40.29 190 GLY B O 1
ATOM 4381 N N . GLY B 1 209 ? 58.086 37.460 6.897 1.00 37.22 191 GLY B N 1
ATOM 4382 C CA . GLY B 1 209 ? 58.146 38.835 6.410 1.00 42.10 191 GLY B CA 1
ATOM 4383 C C . GLY B 1 209 ? 59.575 39.301 6.108 1.00 45.26 191 GLY B C 1
ATOM 4384 O O . GLY B 1 209 ? 60.526 38.569 6.346 1.00 43.75 191 GLY B O 1
ATOM 4385 N N . SER B 1 210 ? 59.722 40.552 5.679 1.00 50.10 192 SER B N 1
ATOM 4386 C CA . SER B 1 210 ? 61.020 41.086 5.264 1.00 51.85 192 SER B CA 1
ATOM 4387 C C . SER B 1 210 ? 62.024 41.366 6.402 1.00 50.96 192 SER B C 1
ATOM 4388 O O . SER B 1 210 ? 63.199 41.590 6.131 1.00 53.86 192 SER B O 1
ATOM 4391 N N . PHE B 1 211 ? 61.613 41.325 7.649 1.00 47.24 193 PHE B N 1
ATOM 4392 C CA . PHE B 1 211 ? 62.536 41.525 8.751 1.00 48.94 193 PHE B CA 1
ATOM 4393 C C . PHE B 1 211 ? 62.823 40.241 9.490 1.00 46.59 193 PHE B C 1
ATOM 4394 O O . PHE B 1 211 ? 63.333 40.272 10.633 1.00 45.51 193 PHE B O 1
ATOM 4402 N N . LEU B 1 212 ? 62.496 39.100 8.861 1.00 45.51 194 LEU B N 1
ATOM 4403 C CA . LEU B 1 212 ? 62.731 37.827 9.527 1.00 43.59 194 LEU B CA 1
ATOM 4404 C C . LEU B 1 212 ? 64.205 37.731 9.944 1.00 45.21 194 LEU B C 1
ATOM 4405 O O . LEU B 1 212 ? 64.501 37.278 11.066 1.00 42.40 194 LEU B O 1
ATOM 4410 N N . ASP B 1 213 ? 65.091 38.102 9.022 1.00 49.77 195 ASP B N 1
ATOM 4411 C CA . ASP B 1 213 ? 66.561 38.054 9.261 1.00 55.66 195 ASP B CA 1
ATOM 4412 C C . ASP B 1 213 ? 67.186 39.421 9.584 1.00 59.36 195 ASP B C 1
ATOM 4413 O O . ASP B 1 213 ? 68.312 39.696 9.187 1.00 60.95 195 ASP B O 1
ATOM 4418 N N . LYS B 1 214 ? 66.437 40.263 10.292 1.00 58.44 196 LYS B N 1
ATOM 4419 C CA . LYS B 1 214 ? 66.900 41.591 10.703 1.00 59.42 196 LYS B CA 1
ATOM 4420 C C . LYS B 1 214 ? 66.673 41.792 12.192 1.00 57.39 196 LYS B C 1
ATOM 4421 O O . LYS B 1 214 ? 65.862 41.097 12.798 1.00 54.14 196 LYS B O 1
ATOM 4427 N N . SER B 1 215 ? 67.415 42.710 12.806 1.00 56.78 197 SER B N 1
ATOM 4428 C CA . SER B 1 215 ? 67.320 42.857 14.257 1.00 54.85 197 SER B CA 1
ATOM 4429 C C . SER B 1 215 ? 66.157 43.781 14.584 1.00 54.31 197 SER B C 1
ATOM 4430 O O . SER B 1 215 ? 65.647 44.547 13.727 1.00 53.12 197 SER B O 1
ATOM 4433 N N . ILE B 1 216 ? 65.783 43.739 15.845 1.00 54.41 198 ILE B N 1
ATOM 4434 C CA . ILE B 1 216 ? 64.794 44.656 16.358 1.00 57.89 198 ILE B CA 1
ATOM 4435 C C . ILE B 1 216 ? 65.204 46.104 16.089 1.00 59.43 198 ILE B C 1
ATOM 4436 O O . ILE B 1 216 ? 64.335 46.916 15.739 1.00 57.56 198 ILE B O 1
ATOM 4441 N N . LYS B 1 217 ? 66.513 46.428 16.220 1.00 59.94 199 LYS B N 1
ATOM 4442 C CA . LYS B 1 217 ? 66.985 47.791 15.978 1.00 60.15 199 LYS B CA 1
ATOM 4443 C C . LYS B 1 217 ? 66.755 48.180 14.522 1.00 60.04 199 LYS B C 1
ATOM 4444 O O . LYS B 1 217 ? 66.339 49.303 14.230 1.00 61.06 199 LYS B O 1
ATOM 4446 N N . GLN B 1 218 ? 66.962 47.270 13.583 1.00 59.61 200 GLN B N 1
ATOM 4447 C CA . GLN B 1 218 ? 66.702 47.642 12.189 1.00 62.69 200 GLN B CA 1
ATOM 4448 C C . GLN B 1 218 ? 65.188 47.862 11.929 1.00 63.45 200 GLN B C 1
ATOM 4449 O O . GLN B 1 218 ? 64.795 48.644 11.049 1.00 63.17 200 GLN B O 1
ATOM 4455 N N . MET B 1 219 ? 64.337 47.175 12.687 1.00 60.44 201 MET B N 1
ATOM 4456 C CA . MET B 1 219 ? 62.882 47.389 12.547 1.00 61.84 201 MET B CA 1
ATOM 4457 C C . MET B 1 219 ? 62.538 48.769 13.064 1.00 63.88 201 MET B C 1
ATOM 4458 O O . MET B 1 219 ? 61.821 49.522 12.388 1.00 66.59 201 MET B O 1
ATOM 4463 N N . GLN B 1 220 ? 63.067 49.093 14.250 1.00 63.53 202 GLN B N 1
ATOM 4464 C CA . GLN B 1 220 ? 62.838 50.396 14.855 1.00 66.58 202 GLN B CA 1
ATOM 4465 C C . GLN B 1 220 ? 63.196 51.474 13.885 1.00 70.56 202 GLN B C 1
ATOM 4466 O O . GLN B 1 220 ? 62.491 52.469 13.801 1.00 72.91 202 GLN B O 1
ATOM 4472 N N . ASN B 1 221 ? 64.301 51.287 13.161 1.00 72.36 203 ASN B N 1
ATOM 4473 C CA . ASN B 1 221 ? 64.850 52.372 12.335 1.00 74.50 203 ASN B CA 1
ATOM 4474 C C . ASN B 1 221 ? 64.416 52.270 10.875 1.00 74.41 203 ASN B C 1
ATOM 4475 O O . ASN B 1 221 ? 64.863 53.073 10.056 1.00 73.72 203 ASN B O 1
ATOM 4480 N N . ALA B 1 222 ? 63.549 51.302 10.551 1.00 70.22 204 ALA B N 1
ATOM 4481 C CA . ALA B 1 222 ? 63.138 51.107 9.166 1.00 70.31 204 ALA B CA 1
ATOM 4482 C C . ALA B 1 222 ? 62.373 52.302 8.644 1.00 71.91 204 ALA B C 1
ATOM 4483 O O . ALA B 1 222 ? 61.485 52.826 9.319 1.00 69.39 204 ALA B O 1
ATOM 4485 N N . SER B 1 223 ? 62.726 52.716 7.430 1.00 75.85 205 SER B N 1
ATOM 4486 C CA . SER B 1 223 ? 62.006 53.766 6.720 1.00 80.77 205 SER B CA 1
ATOM 4487 C C . SER B 1 223 ? 60.772 53.127 6.086 1.00 80.80 205 SER B C 1
ATOM 4488 O O . SER B 1 223 ? 60.707 51.894 5.968 1.00 73.20 205 SER B O 1
ATOM 4491 N N . VAL B 1 224 ? 59.830 53.962 5.633 1.00 83.89 206 VAL B N 1
ATOM 4492 C CA . VAL B 1 224 ? 58.623 53.426 4.990 1.00 84.14 206 VAL B CA 1
ATOM 4493 C C . VAL B 1 224 ? 59.054 52.625 3.743 1.00 85.37 206 VAL B C 1
ATOM 4494 O O . VAL B 1 224 ? 58.643 51.457 3.581 1.00 81.75 206 VAL B O 1
ATOM 4498 N N . LYS B 1 225 ? 59.917 53.234 2.917 1.00 89.10 207 LYS B N 1
ATOM 4499 C CA . LYS B 1 225 ? 60.537 52.564 1.767 1.00 88.61 207 LYS B CA 1
ATOM 4500 C C . LYS B 1 225 ? 61.084 51.182 2.152 1.00 85.10 207 LYS B C 1
ATOM 4501 O O . LYS B 1 225 ? 60.702 50.192 1.548 1.00 81.73 207 LYS B O 1
ATOM 4503 N N . GLU B 1 226 ? 61.906 51.101 3.199 1.00 86.73 208 GLU B N 1
ATOM 4504 C CA . GLU B 1 226 ? 62.467 49.809 3.631 1.00 87.36 208 GLU B CA 1
ATOM 4505 C C . GLU B 1 226 ? 61.382 48.791 4.059 1.00 88.20 208 GLU B C 1
ATOM 4506 O O . GLU B 1 226 ? 61.549 47.583 3.847 1.00 88.39 208 GLU B O 1
ATOM 4512 N N . ALA B 1 227 ? 60.298 49.267 4.679 1.00 87.92 209 ALA B N 1
ATOM 4513 C CA . ALA B 1 227 ? 59.265 48.384 5.271 1.00 86.99 209 ALA B CA 1
ATOM 4514 C C . ALA B 1 227 ? 58.345 47.678 4.235 1.00 88.95 209 ALA B C 1
ATOM 4515 O O . ALA B 1 227 ? 58.003 46.497 4.424 1.00 87.94 209 ALA B O 1
ATOM 4517 N N . VAL B 1 228 ? 57.966 48.376 3.153 1.00 92.94 210 VAL B N 1
ATOM 4518 C CA . VAL B 1 228 ? 57.045 47.804 2.131 1.00 91.96 210 VAL B CA 1
ATOM 4519 C C . VAL B 1 228 ? 57.616 46.671 1.252 1.00 92.64 210 VAL B C 1
ATOM 4520 O O . VAL B 1 228 ? 58.446 46.898 0.373 1.00 99.78 210 VAL B O 1
ATOM 4524 N N . GLN B 1 237 ? 51.645 50.820 1.637 1.00 90.47 219 GLN B N 1
ATOM 4525 C CA . GLN B 1 237 ? 50.658 49.753 1.455 1.00 89.68 219 GLN B CA 1
ATOM 4526 C C . GLN B 1 237 ? 50.414 48.953 2.747 1.00 84.99 219 GLN B C 1
ATOM 4527 O O . GLN B 1 237 ? 51.313 48.226 3.222 1.00 81.07 219 GLN B O 1
ATOM 4533 N N . LYS B 1 238 ? 49.180 49.048 3.266 1.00 82.28 220 LYS B N 1
ATOM 4534 C CA . LYS B 1 238 ? 48.770 48.356 4.508 1.00 78.21 220 LYS B CA 1
ATOM 4535 C C . LYS B 1 238 ? 49.208 46.898 4.588 1.00 69.48 220 LYS B C 1
ATOM 4536 O O . LYS B 1 238 ? 49.671 46.456 5.636 1.00 65.98 220 LYS B O 1
ATOM 4538 N N . ILE B 1 239 ? 49.085 46.164 3.481 1.00 69.30 221 ILE B N 1
ATOM 4539 C CA . ILE B 1 239 ? 49.335 44.713 3.480 1.00 63.87 221 ILE B CA 1
ATOM 4540 C C . ILE B 1 239 ? 50.822 44.385 3.733 1.00 65.49 221 ILE B C 1
ATOM 4541 O O . ILE B 1 239 ? 51.187 43.392 4.437 1.00 60.57 221 ILE B O 1
ATOM 4545 N N . SER B 1 240 ? 51.699 45.197 3.137 1.00 65.35 222 SER B N 1
ATOM 4546 C CA . SER B 1 240 ? 53.141 44.938 3.277 1.00 66.58 222 SER B CA 1
ATOM 4547 C C . SER B 1 240 ? 53.583 45.240 4.722 1.00 58.99 222 SER B C 1
ATOM 4548 O O . SER B 1 240 ? 54.309 44.461 5.322 1.00 57.23 222 SER B O 1
ATOM 4551 N N . ILE B 1 241 ? 53.082 46.332 5.297 1.00 59.25 223 ILE B N 1
ATOM 4552 C CA . ILE B 1 241 ? 53.359 46.643 6.708 1.00 56.82 223 ILE B CA 1
ATOM 4553 C C . ILE B 1 241 ? 52.914 45.504 7.617 1.00 53.57 223 ILE B C 1
ATOM 4554 O O . ILE B 1 241 ? 53.694 45.012 8.429 1.00 52.33 223 ILE B O 1
ATOM 4559 N N . ASP B 1 242 ? 51.692 44.997 7.432 1.00 52.75 224 ASP B N 1
ATOM 4560 C CA . ASP B 1 242 ? 51.212 43.864 8.260 1.00 49.33 224 ASP B CA 1
ATOM 4561 C C . ASP B 1 242 ? 52.052 42.615 8.119 1.00 46.49 224 ASP B C 1
ATOM 4562 O O . ASP B 1 242 ? 52.192 41.832 9.021 1.00 41.18 224 ASP B O 1
ATOM 4567 N N . SER B 1 243 ? 52.575 42.386 6.941 1.00 51.72 225 SER B N 1
ATOM 4568 C CA . SER B 1 243 ? 53.525 41.260 6.767 1.00 50.79 225 SER B CA 1
ATOM 4569 C C . SER B 1 243 ? 54.892 41.491 7.525 1.00 48.13 225 SER B C 1
ATOM 4570 O O . SER B 1 243 ? 55.399 40.646 8.241 1.00 44.07 225 SER B O 1
ATOM 4573 N N . ALA B 1 244 ? 55.446 42.683 7.348 1.00 50.58 226 ALA B N 1
ATOM 4574 C CA . ALA B 1 244 ? 56.619 43.132 8.116 1.00 49.82 226 ALA B CA 1
ATOM 4575 C C . ALA B 1 244 ? 56.453 42.922 9.625 1.00 50.13 226 ALA B C 1
ATOM 4576 O O . ALA B 1 244 ? 57.352 42.342 10.301 1.00 48.42 226 ALA B O 1
ATOM 4578 N N . THR B 1 245 ? 55.280 43.286 10.173 1.00 46.10 227 THR B N 1
ATOM 4579 C CA . THR B 1 245 ? 55.087 43.188 11.632 1.00 44.17 227 THR B CA 1
ATOM 4580 C C . THR B 1 245 ? 54.644 41.829 12.105 1.00 39.72 227 THR B C 1
ATOM 4581 O O . THR B 1 245 ? 54.644 41.541 13.331 1.00 37.19 227 THR B O 1
ATOM 4585 N N . MET B 1 246 ? 54.225 40.987 11.158 1.00 41.10 228 MET B N 1
ATOM 4586 C CA . MET B 1 246 ? 53.533 39.714 11.469 1.00 41.67 228 MET B CA 1
ATOM 4587 C C . MET B 1 246 ? 52.071 39.912 11.986 1.00 39.80 228 MET B C 1
ATOM 4588 O O . MET B 1 246 ? 51.450 38.959 12.407 1.00 36.45 228 MET B O 1
ATOM 4593 N N . MET B 1 247 ? 51.517 41.109 11.894 1.00 39.70 229 MET B N 1
ATOM 4594 C CA . MET B 1 247 ? 50.107 41.286 12.212 1.00 39.12 229 MET B CA 1
ATOM 4595 C C . MET B 1 247 ? 49.280 40.505 11.229 1.00 38.98 229 MET B C 1
ATOM 4596 O O . MET B 1 247 ? 48.224 40.013 11.567 1.00 36.34 229 MET B O 1
ATOM 4601 N N . ASN B 1 248 ? 49.739 40.441 9.984 1.00 41.17 230 ASN B N 1
ATOM 4602 C CA . ASN B 1 248 ? 49.072 39.656 8.942 1.00 41.56 230 ASN B CA 1
ATOM 4603 C C . ASN B 1 248 ? 48.720 38.234 9.419 1.00 36.87 230 ASN B C 1
ATOM 4604 O O . ASN B 1 248 ? 47.574 37.757 9.352 1.00 36.61 230 ASN B O 1
ATOM 4609 N N . LYS B 1 249 ? 49.711 37.565 9.965 1.00 33.11 231 LYS B N 1
ATOM 4610 C CA . LYS B 1 249 ? 49.556 36.295 10.514 1.00 31.26 231 LYS B CA 1
ATOM 4611 C C . LYS B 1 249 ? 48.691 36.240 11.792 1.00 29.81 231 LYS B C 1
ATOM 4612 O O . LYS B 1 249 ? 48.002 35.225 12.029 1.00 27.92 231 LYS B O 1
ATOM 4618 N N . GLY B 1 250 ? 48.742 37.274 12.627 1.00 28.60 232 GLY B N 1
ATOM 4619 C CA . GLY B 1 250 ? 47.866 37.301 13.788 1.00 28.18 232 GLY B CA 1
ATOM 4620 C C . GLY B 1 250 ? 46.374 37.430 13.355 1.00 26.68 232 GLY B C 1
ATOM 4621 O O . GLY B 1 250 ? 45.530 36.787 13.930 1.00 26.19 232 GLY B O 1
ATOM 4622 N N . LEU B 1 251 ? 46.108 38.202 12.337 1.00 26.93 233 LEU B N 1
ATOM 4623 C CA . LEU B 1 251 ? 44.773 38.329 11.763 1.00 28.18 233 LEU B CA 1
ATOM 4624 C C . LEU B 1 251 ? 44.340 36.998 11.125 1.00 28.80 233 LEU B C 1
ATOM 4625 O O . LEU B 1 251 ? 43.179 36.590 11.230 1.00 25.74 233 LEU B O 1
ATOM 4630 N N . GLU B 1 252 ? 45.279 36.284 10.485 1.00 28.92 234 GLU B N 1
ATOM 4631 C CA . GLU B 1 252 ? 44.951 34.940 9.929 1.00 27.91 234 GLU B CA 1
ATOM 4632 C C . GLU B 1 252 ? 44.605 33.979 11.035 1.00 25.17 234 GLU B C 1
ATOM 4633 O O . GLU B 1 252 ? 43.777 33.132 10.835 1.00 24.80 234 GLU B O 1
ATOM 4639 N N . LEU B 1 253 ? 45.293 34.064 12.149 1.00 24.46 235 LEU B N 1
ATOM 4640 C CA . LEU B 1 253 ? 45.047 33.224 13.283 1.00 26.19 235 LEU B CA 1
ATOM 4641 C C . LEU B 1 253 ? 43.598 33.452 13.811 1.00 24.83 235 LEU B C 1
ATOM 4642 O O . LEU B 1 253 ? 42.842 32.517 14.022 1.00 25.62 235 LEU B O 1
ATOM 4647 N N . ILE B 1 254 ? 43.216 34.712 13.964 1.00 24.40 236 ILE B N 1
ATOM 4648 C CA . ILE B 1 254 ? 41.818 35.047 14.369 1.00 24.55 236 ILE B CA 1
ATOM 4649 C C . ILE B 1 254 ? 40.822 34.518 13.375 1.00 25.00 236 ILE B C 1
ATOM 4650 O O . ILE B 1 254 ? 39.811 33.871 13.742 1.00 23.77 236 ILE B O 1
ATOM 4655 N N . GLU B 1 255 ? 41.093 34.752 12.101 1.00 25.51 237 GLU B N 1
ATOM 4656 C CA . GLU B 1 255 ? 40.287 34.194 11.045 1.00 26.87 237 GLU B CA 1
ATOM 4657 C C . GLU B 1 255 ? 40.101 32.688 11.177 1.00 25.40 237 GLU B C 1
ATOM 4658 O O . GLU B 1 255 ? 39.001 32.166 10.985 1.00 25.71 237 GLU B O 1
ATOM 4664 N N . ALA B 1 256 ? 41.194 31.982 11.392 1.00 24.78 238 ALA B N 1
ATOM 4665 C CA . ALA B 1 256 ? 41.168 30.525 11.543 1.00 25.21 238 ALA B CA 1
ATOM 4666 C C . ALA B 1 256 ? 40.366 30.057 12.734 1.00 23.74 238 ALA B C 1
ATOM 4667 O O . ALA B 1 256 ? 39.692 29.021 12.670 1.00 23.18 238 ALA B O 1
ATOM 4669 N N . CYS B 1 257 ? 40.441 30.792 13.838 1.00 24.20 239 CYS B N 1
ATOM 4670 C CA . CYS B 1 257 ? 39.627 30.479 15.012 1.00 25.39 239 CYS B CA 1
ATOM 4671 C C . CYS B 1 257 ? 38.133 30.405 14.635 1.00 25.69 239 CYS B C 1
ATOM 4672 O O . CYS B 1 257 ? 37.412 29.453 15.017 1.00 24.67 239 CYS B O 1
ATOM 4675 N N . HIS B 1 258 ? 37.672 31.358 13.825 1.00 24.56 240 HIS B N 1
ATOM 4676 C CA . HIS B 1 258 ? 36.296 31.321 13.374 1.00 24.33 240 HIS B CA 1
ATOM 4677 C C . HIS B 1 258 ? 36.026 30.283 12.314 1.00 23.87 240 HIS B C 1
ATOM 4678 O O . HIS B 1 258 ? 35.081 29.536 12.424 1.00 23.12 240 HIS B O 1
ATOM 4685 N N . LEU B 1 259 ? 36.811 30.280 11.232 1.00 22.25 241 LEU B N 1
ATOM 4686 C CA . LEU B 1 259 ? 36.537 29.366 10.179 1.00 23.97 241 LEU B CA 1
ATOM 4687 C C . LEU B 1 259 ? 36.520 27.922 10.713 1.00 22.74 241 LEU B C 1
ATOM 4688 O O . LEU B 1 259 ? 35.699 27.099 10.264 1.00 21.91 241 LEU B O 1
ATOM 4693 N N . PHE B 1 260 ? 37.460 27.604 11.588 1.00 20.85 242 PHE B N 1
ATOM 4694 C CA . PHE B 1 260 ? 37.613 26.210 12.006 1.00 20.11 242 PHE B CA 1
ATOM 4695 C C . PHE B 1 260 ? 37.039 25.931 13.411 1.00 21.68 242 PHE B C 1
ATOM 4696 O O . PHE B 1 260 ? 37.124 24.806 13.892 1.00 21.57 242 PHE B O 1
ATOM 4704 N N . ASP B 1 261 ? 36.431 26.946 14.029 1.00 23.55 243 ASP B N 1
ATOM 4705 C CA . ASP B 1 261 ? 35.680 26.761 15.297 1.00 24.40 243 ASP B CA 1
ATOM 4706 C C . ASP B 1 261 ? 36.553 26.334 16.444 1.00 25.60 243 ASP B C 1
ATOM 4707 O O . ASP B 1 261 ? 36.142 25.504 17.280 1.00 27.45 243 ASP B O 1
ATOM 4712 N N . LEU B 1 262 ? 37.746 26.928 16.512 1.00 23.76 244 LEU B N 1
ATOM 4713 C CA . LEU B 1 262 ? 38.712 26.655 17.559 1.00 24.92 244 LEU B CA 1
ATOM 4714 C C . LEU B 1 262 ? 39.096 27.881 18.368 1.00 27.10 244 LEU B C 1
ATOM 4715 O O . LEU B 1 262 ? 38.867 28.989 17.931 1.00 28.98 244 LEU B O 1
ATOM 4720 N N . LYS B 1 263 ? 39.695 27.666 19.541 1.00 27.91 245 LYS B N 1
ATOM 4721 C CA . LYS B 1 263 ? 40.350 28.687 20.328 1.00 29.68 245 LYS B CA 1
ATOM 4722 C C . LYS B 1 263 ? 41.800 28.883 19.895 1.00 29.22 245 LYS B C 1
ATOM 4723 O O . LYS B 1 263 ? 42.423 27.940 19.306 1.00 26.86 245 LYS B O 1
ATOM 4729 N N . GLU B 1 264 ? 42.352 30.058 20.172 1.00 27.10 246 GLU B N 1
ATOM 4730 C CA . GLU B 1 264 ? 43.687 30.381 19.644 1.00 28.72 246 GLU B CA 1
ATOM 4731 C C . GLU B 1 264 ? 44.783 29.403 20.106 1.00 29.76 246 GLU B C 1
ATOM 4732 O O . GLU B 1 264 ? 45.716 29.156 19.354 1.00 30.35 246 GLU B O 1
ATOM 4738 N N . HIS B 1 265 ? 44.652 28.813 21.280 1.00 29.82 247 HIS B N 1
ATOM 4739 C CA . HIS B 1 265 ? 45.714 27.916 21.760 1.00 33.52 247 HIS B CA 1
ATOM 4740 C C . HIS B 1 265 ? 45.775 26.590 20.953 1.00 32.55 247 HIS B C 1
ATOM 4741 O O . HIS B 1 265 ? 46.727 25.875 21.117 1.00 33.11 247 HIS B O 1
ATOM 4748 N N . GLN B 1 266 ? 44.807 26.321 20.077 1.00 27.65 248 GLN B N 1
ATOM 4749 C CA . GLN B 1 266 ? 44.769 25.121 19.253 1.00 27.23 248 GLN B CA 1
ATOM 4750 C C . GLN B 1 266 ? 45.288 25.372 17.878 1.00 24.51 248 GLN B C 1
ATOM 4751 O O . GLN B 1 266 ? 45.225 24.500 17.007 1.00 22.25 248 GLN B O 1
ATOM 4757 N N . ILE B 1 267 ? 45.800 26.592 17.660 1.00 24.26 249 ILE B N 1
ATOM 4758 C CA . ILE B 1 267 ? 46.304 27.005 16.373 1.00 25.20 249 ILE B CA 1
ATOM 4759 C C . ILE B 1 267 ? 47.724 27.542 16.612 1.00 28.77 249 ILE B C 1
ATOM 4760 O O . ILE B 1 267 ? 47.924 28.538 17.326 1.00 28.63 249 ILE B O 1
ATOM 4765 N N . GLN B 1 268 ? 48.725 26.874 16.015 1.00 26.14 250 GLN B N 1
ATOM 4766 C CA . GLN B 1 268 ? 50.102 27.278 16.160 1.00 28.19 250 GLN B CA 1
ATOM 4767 C C . GLN B 1 268 ? 50.655 27.885 14.878 1.00 25.02 250 GLN B C 1
ATOM 4768 O O . GLN B 1 268 ? 50.046 27.736 13.804 1.00 26.14 250 GLN B O 1
ATOM 4774 N N . VAL B 1 269 ? 51.736 28.641 14.978 1.00 24.69 251 VAL B N 1
ATOM 4775 C CA . VAL B 1 269 ? 52.380 29.271 13.842 1.00 25.88 251 VAL B CA 1
ATOM 4776 C C . VAL B 1 269 ? 53.778 28.718 13.674 1.00 27.48 251 VAL B C 1
ATOM 4777 O O . VAL B 1 269 ? 54.489 28.540 14.655 1.00 28.42 251 VAL B O 1
ATOM 4781 N N . VAL B 1 270 ? 54.140 28.383 12.430 1.00 27.98 252 VAL B N 1
ATOM 4782 C CA . VAL B 1 270 ? 55.501 27.934 12.158 1.00 28.05 252 VAL B CA 1
ATOM 4783 C C . VAL B 1 270 ? 56.050 28.787 11.036 1.00 25.12 252 VAL B C 1
ATOM 4784 O O . VAL B 1 270 ? 55.390 29.046 10.048 1.00 24.42 252 VAL B O 1
ATOM 4788 N N . ILE B 1 271 ? 57.250 29.323 11.245 1.00 25.50 253 ILE B N 1
ATOM 4789 C CA . ILE B 1 271 ? 57.870 30.106 10.222 1.00 26.87 253 ILE B CA 1
ATOM 4790 C C . ILE B 1 271 ? 58.409 29.152 9.136 1.00 26.78 253 ILE B C 1
ATOM 4791 O O . ILE B 1 271 ? 59.097 28.215 9.478 1.00 28.27 253 ILE B O 1
ATOM 4796 N N . HIS B 1 272 ? 58.152 29.462 7.889 1.00 26.35 254 HIS B N 1
ATOM 4797 C CA . HIS B 1 272 ? 58.481 28.662 6.726 1.00 26.73 254 HIS B CA 1
ATOM 4798 C C . HIS B 1 272 ? 58.745 29.591 5.577 1.00 27.32 254 HIS B C 1
ATOM 4799 O O . HIS B 1 272 ? 57.843 29.932 4.804 1.00 27.33 254 HIS B O 1
ATOM 4806 N N . PRO B 1 273 ? 60.025 30.050 5.430 1.00 31.00 255 PRO B N 1
ATOM 4807 C CA . PRO B 1 273 ? 60.298 31.126 4.486 1.00 32.60 255 PRO B CA 1
ATOM 4808 C C . PRO B 1 273 ? 60.026 30.792 3.041 1.00 34.77 255 PRO B C 1
ATOM 4809 O O . PRO B 1 273 ? 59.753 31.668 2.242 1.00 35.39 255 PRO B O 1
ATOM 4813 N N . ASN B 1 274 ? 60.129 29.519 2.679 1.00 33.50 256 ASN B N 1
ATOM 4814 C CA . ASN B 1 274 ? 59.966 29.109 1.290 1.00 36.64 256 ASN B CA 1
ATOM 4815 C C . ASN B 1 274 ? 58.524 29.235 0.848 1.00 35.31 256 ASN B C 1
ATOM 4816 O O . ASN B 1 274 ? 58.279 29.303 -0.294 1.00 34.26 256 ASN B O 1
ATOM 4821 N N . SER B 1 275 ? 57.574 29.184 1.790 1.00 36.03 257 SER B N 1
ATOM 4822 C CA . SER B 1 275 ? 56.123 29.161 1.475 1.00 37.65 257 SER B CA 1
ATOM 4823 C C . SER B 1 275 ? 55.724 28.032 0.482 1.00 38.33 257 SER B C 1
ATOM 4824 O O . SER B 1 275 ? 54.930 28.227 -0.423 1.00 42.16 257 SER B O 1
ATOM 4827 N N . VAL B 1 276 ? 56.350 26.874 0.590 1.00 33.61 258 VAL B N 1
ATOM 4828 C CA . VAL B 1 276 ? 55.925 25.722 -0.224 1.00 30.61 258 VAL B CA 1
ATOM 4829 C C . VAL B 1 276 ? 54.803 24.947 0.522 1.00 26.90 258 VAL B C 1
ATOM 4830 O O . VAL B 1 276 ? 53.780 24.635 -0.051 1.00 28.05 258 VAL B O 1
ATOM 4834 N N . VAL B 1 277 ? 55.048 24.619 1.765 1.00 25.63 259 VAL B N 1
ATOM 4835 C CA . VAL B 1 277 ? 54.020 24.086 2.650 1.00 25.58 259 VAL B CA 1
ATOM 4836 C C . VAL B 1 277 ? 53.044 25.253 3.012 1.00 25.44 259 VAL B C 1
ATOM 4837 O O . VAL B 1 277 ? 53.477 26.242 3.573 1.00 26.50 259 VAL B O 1
ATOM 4841 N N . HIS B 1 278 ? 51.780 25.092 2.682 1.00 26.10 260 HIS B N 1
ATOM 4842 C CA . HIS B 1 278 ? 50.842 26.233 2.802 1.00 26.46 260 HIS B CA 1
ATOM 4843 C C . HIS B 1 278 ? 50.125 26.242 4.157 1.00 25.60 260 HIS B C 1
ATOM 4844 O O . HIS B 1 278 ? 49.528 27.266 4.504 1.00 25.86 260 HIS B O 1
ATOM 4851 N N . SER B 1 279 ? 50.172 25.123 4.872 1.00 24.09 261 SER B N 1
ATOM 4852 C CA . SER B 1 279 ? 49.762 24.998 6.278 1.00 24.92 261 SER B CA 1
ATOM 4853 C C . SER B 1 279 ? 49.592 23.493 6.530 1.00 23.31 261 SER B C 1
ATOM 4854 O O . SER B 1 279 ? 49.700 22.679 5.594 1.00 23.51 261 SER B O 1
ATOM 4857 N N . LEU B 1 280 ? 49.332 23.120 7.785 1.00 22.97 262 LEU B N 1
ATOM 4858 C CA . LEU B 1 280 ? 49.184 21.741 8.157 1.00 23.45 262 LEU B CA 1
ATOM 4859 C C . LEU B 1 280 ? 48.156 21.490 9.253 1.00 22.80 262 LEU B C 1
ATOM 4860 O O . LEU B 1 280 ? 47.810 22.434 9.932 1.00 23.76 262 LEU B O 1
ATOM 4865 N N . VAL B 1 281 ? 47.684 20.248 9.325 1.00 23.55 263 VAL B N 1
ATOM 4866 C CA . VAL B 1 281 ? 46.752 19.765 10.346 1.00 22.98 263 VAL B CA 1
ATOM 4867 C C . VAL B 1 281 ? 47.384 18.607 11.044 1.00 23.00 263 VAL B C 1
ATOM 4868 O O . VAL B 1 281 ? 47.736 17.597 10.415 1.00 24.86 263 VAL B O 1
ATOM 4872 N N . GLU B 1 282 ? 47.563 18.727 12.353 1.00 22.38 264 GLU B N 1
ATOM 4873 C CA . GLU B 1 282 ? 48.142 17.656 13.150 1.00 23.43 264 GLU B CA 1
ATOM 4874 C C . GLU B 1 282 ? 47.007 16.789 13.758 1.00 22.35 264 GLU B C 1
ATOM 4875 O O . GLU B 1 282 ? 46.127 17.353 14.397 1.00 23.72 264 GLU B O 1
ATOM 4881 N N . TYR B 1 283 ? 47.079 15.489 13.583 1.00 23.15 265 TYR B N 1
ATOM 4882 C CA . TYR B 1 283 ? 46.152 14.502 14.125 1.00 23.31 265 TYR B CA 1
ATOM 4883 C C . TYR B 1 283 ? 46.748 13.809 15.354 1.00 26.49 265 TYR B C 1
ATOM 4884 O O . TYR B 1 283 ? 48.005 13.775 15.538 1.00 25.73 265 TYR B O 1
ATOM 4893 N N . VAL B 1 284 ? 45.864 13.251 16.197 1.00 25.04 266 VAL B N 1
ATOM 4894 C CA . VAL B 1 284 ? 46.273 12.689 17.479 1.00 26.52 266 VAL B CA 1
ATOM 4895 C C . VAL B 1 284 ? 47.108 11.453 17.346 1.00 25.62 266 VAL B C 1
ATOM 4896 O O . VAL B 1 284 ? 47.686 11.025 18.343 1.00 25.63 266 VAL B O 1
ATOM 4900 N N . ASP B 1 285 ? 47.116 10.786 16.191 1.00 23.66 267 ASP B N 1
ATOM 4901 C CA . ASP B 1 285 ? 47.996 9.676 15.997 1.00 23.28 267 ASP B CA 1
ATOM 4902 C C . ASP B 1 285 ? 49.457 10.057 15.602 1.00 23.13 267 ASP B C 1
ATOM 4903 O O . ASP B 1 285 ? 50.301 9.161 15.459 1.00 23.91 267 ASP B O 1
ATOM 4908 N N . GLY B 1 286 ? 49.700 11.331 15.390 1.00 22.96 268 GLY B N 1
ATOM 4909 C CA . GLY B 1 286 ? 51.009 11.816 14.979 1.00 25.77 268 GLY B CA 1
ATOM 4910 C C . GLY B 1 286 ? 51.084 12.238 13.531 1.00 25.78 268 GLY B C 1
ATOM 4911 O O . GLY B 1 286 ? 52.071 12.812 13.089 1.00 26.17 268 GLY B O 1
ATOM 4912 N N . SER B 1 287 ? 50.041 11.941 12.762 1.00 24.63 269 SER B N 1
ATOM 4913 C CA . SER B 1 287 ? 50.009 12.323 11.337 1.00 24.77 269 SER B CA 1
ATOM 4914 C C . SER B 1 287 ? 49.844 13.796 11.172 1.00 24.99 269 SER B C 1
ATOM 4915 O O . SER B 1 287 ? 48.969 14.409 11.812 1.00 26.29 269 SER B O 1
ATOM 4918 N N . PHE B 1 288 ? 50.706 14.439 10.354 1.00 24.07 270 PHE B N 1
ATOM 4919 C CA . PHE B 1 288 ? 50.506 15.818 10.009 1.00 23.75 270 PHE B CA 1
ATOM 4920 C C . PHE B 1 288 ? 50.124 15.802 8.542 1.00 25.25 270 PHE B C 1
ATOM 4921 O O . PHE B 1 288 ? 50.938 15.334 7.688 1.00 24.52 270 PHE B O 1
ATOM 4929 N N . LEU B 1 289 ? 48.918 16.252 8.199 1.00 23.93 271 LEU B N 1
ATOM 4930 C CA . LEU B 1 289 ? 48.555 16.341 6.779 1.00 23.88 271 LEU B CA 1
ATOM 4931 C C . LEU B 1 289 ? 48.829 17.783 6.357 1.00 26.18 271 LEU B C 1
ATOM 4932 O O . LEU B 1 289 ? 48.554 18.758 7.093 1.00 27.95 271 LEU B O 1
ATOM 4937 N N . ALA B 1 290 ? 49.413 17.953 5.165 1.00 24.29 272 ALA B N 1
ATOM 4938 C CA . ALA B 1 290 ? 49.777 19.254 4.688 1.00 24.39 272 ALA B CA 1
ATOM 4939 C C . ALA B 1 290 ? 49.383 19.412 3.230 1.00 24.56 272 ALA B C 1
ATOM 4940 O O . ALA B 1 290 ? 49.302 18.426 2.483 1.00 23.11 272 ALA B O 1
ATOM 4942 N N . GLN B 1 291 ? 49.125 20.651 2.831 1.00 24.37 273 GLN B N 1
ATOM 4943 C CA . GLN B 1 291 ? 48.964 20.994 1.441 1.00 24.97 273 GLN B CA 1
ATOM 4944 C C . GLN B 1 291 ? 50.207 21.818 1.034 1.00 25.73 273 GLN B C 1
ATOM 4945 O O . GLN B 1 291 ? 50.626 22.726 1.745 1.00 25.00 273 GLN B O 1
ATOM 4951 N N . LEU B 1 292 ? 50.765 21.431 -0.113 1.00 26.00 274 LEU B N 1
ATOM 4952 C CA . LEU B 1 292 ? 51.900 22.100 -0.703 1.00 26.54 274 LEU B CA 1
ATOM 4953 C C . LEU B 1 292 ? 51.526 22.597 -2.070 1.00 26.61 274 LEU B C 1
ATOM 4954 O O . LEU B 1 292 ? 50.754 21.962 -2.733 1.00 26.84 274 LEU B O 1
ATOM 4959 N N . GLY B 1 293 ? 52.159 23.679 -2.515 1.00 28.37 275 GLY B N 1
ATOM 4960 C CA . GLY B 1 293 ? 51.889 24.185 -3.866 1.00 28.65 275 GLY B CA 1
ATOM 4961 C C . GLY B 1 293 ? 52.794 25.348 -4.198 1.00 29.56 275 GLY B C 1
ATOM 4962 O O . GLY B 1 293 ? 53.723 25.592 -3.513 1.00 29.78 275 GLY B O 1
ATOM 4963 N N . THR B 1 294 ? 52.493 26.046 -5.270 1.00 32.89 276 THR B N 1
ATOM 4964 C CA . THR B 1 294 ? 53.192 27.274 -5.654 1.00 33.36 276 THR B CA 1
ATOM 4965 C C . THR B 1 294 ? 52.377 28.449 -5.118 1.00 36.18 276 THR B C 1
ATOM 4966 O O . THR B 1 294 ? 51.283 28.228 -4.590 1.00 33.24 276 THR B O 1
ATOM 4970 N N . PRO B 1 295 ? 52.854 29.690 -5.320 1.00 38.06 277 PRO B N 1
ATOM 4971 C CA . PRO B 1 295 ? 52.057 30.822 -4.866 1.00 38.68 277 PRO B CA 1
ATOM 4972 C C . PRO B 1 295 ? 50.812 31.113 -5.701 1.00 38.80 277 PRO B C 1
ATOM 4973 O O . PRO B 1 295 ? 50.067 31.998 -5.323 1.00 40.84 277 PRO B O 1
ATOM 4977 N N . ASP B 1 296 ? 50.594 30.442 -6.831 1.00 36.71 278 ASP B N 1
ATOM 4978 C CA . ASP B 1 296 ? 49.547 30.872 -7.774 1.00 36.16 278 ASP B CA 1
ATOM 4979 C C . ASP B 1 296 ? 48.138 30.616 -7.135 1.00 36.27 278 ASP B C 1
ATOM 4980 O O . ASP B 1 296 ? 47.791 29.492 -6.733 1.00 31.76 278 ASP B O 1
ATOM 4985 N N . MET B 1 297 ? 47.376 31.696 -6.989 1.00 34.37 279 MET B N 1
ATOM 4986 C CA . MET B 1 297 ? 46.137 31.661 -6.241 1.00 33.01 279 MET B CA 1
ATOM 4987 C C . MET B 1 297 ? 45.123 30.857 -6.992 1.00 31.12 279 MET B C 1
ATOM 4988 O O . MET B 1 297 ? 44.030 30.537 -6.462 1.00 29.96 279 MET B O 1
ATOM 4993 N N . LYS B 1 298 ? 45.401 30.503 -8.252 1.00 31.10 280 LYS B N 1
ATOM 4994 C CA . LYS B 1 298 ? 44.441 29.639 -8.974 1.00 30.70 280 LYS B CA 1
ATOM 4995 C C . LYS B 1 298 ? 44.232 28.296 -8.341 1.00 28.88 280 LYS B C 1
ATOM 4996 O O . LYS B 1 298 ? 43.224 27.624 -8.528 1.00 29.39 280 LYS B O 1
ATOM 5002 N N . THR B 1 299 ? 45.220 27.825 -7.601 1.00 29.20 281 THR B N 1
ATOM 5003 C CA . THR B 1 299 ? 45.108 26.520 -6.947 1.00 28.22 281 THR B CA 1
ATOM 5004 C C . THR B 1 299 ? 43.991 26.500 -5.856 1.00 26.75 281 THR B C 1
ATOM 5005 O O . THR B 1 299 ? 43.082 25.696 -5.946 1.00 25.57 281 THR B O 1
ATOM 5009 N N . PRO B 1 300 ? 44.128 27.333 -4.818 1.00 27.29 282 PRO B N 1
ATOM 5010 C CA . PRO B 1 300 ? 43.012 27.372 -3.789 1.00 26.84 282 PRO B CA 1
ATOM 5011 C C . PRO B 1 300 ? 41.682 27.812 -4.388 1.00 27.39 282 PRO B C 1
ATOM 5012 O O . PRO B 1 300 ? 40.662 27.299 -3.999 1.00 27.47 282 PRO B O 1
ATOM 5016 N N . ILE B 1 301 ? 41.689 28.747 -5.341 1.00 28.75 283 ILE B N 1
ATOM 5017 C CA . ILE B 1 301 ? 40.457 29.195 -5.943 1.00 28.01 283 ILE B CA 1
ATOM 5018 C C . ILE B 1 301 ? 39.816 28.071 -6.747 1.00 29.07 283 ILE B C 1
ATOM 5019 O O . ILE B 1 301 ? 38.574 27.888 -6.667 1.00 29.17 283 ILE B O 1
ATOM 5024 N N . ALA B 1 302 ? 40.601 27.269 -7.492 1.00 28.77 284 ALA B N 1
ATOM 5025 C CA . ALA B 1 302 ? 39.996 26.169 -8.230 1.00 28.24 284 ALA B CA 1
ATOM 5026 C C . ALA B 1 302 ? 39.503 25.100 -7.271 1.00 27.82 284 ALA B C 1
ATOM 5027 O O . ALA B 1 302 ? 38.515 24.438 -7.529 1.00 28.68 284 ALA B O 1
ATOM 5029 N N . HIS B 1 303 ? 40.249 24.851 -6.204 1.00 27.47 285 HIS B N 1
ATOM 5030 C CA . HIS B 1 303 ? 39.791 23.867 -5.240 1.00 26.83 285 HIS B CA 1
ATOM 5031 C C . HIS B 1 303 ? 38.385 24.267 -4.688 1.00 26.39 285 HIS B C 1
ATOM 5032 O O . HIS B 1 303 ? 37.481 23.431 -4.604 1.00 27.87 285 HIS B O 1
ATOM 5039 N N . ALA B 1 304 ? 38.221 25.537 -4.376 1.00 27.29 286 ALA B N 1
ATOM 5040 C CA . ALA B 1 304 ? 36.976 26.031 -3.740 1.00 29.67 286 ALA B CA 1
ATOM 5041 C C . ALA B 1 304 ? 35.851 26.170 -4.781 1.00 30.07 286 ALA B C 1
ATOM 5042 O O . ALA B 1 304 ? 34.747 25.785 -4.491 1.00 30.25 286 ALA B O 1
ATOM 5044 N N . LEU B 1 305 ? 36.133 26.648 -5.995 1.00 31.48 287 LEU B N 1
ATOM 5045 C CA . LEU B 1 305 ? 35.113 26.689 -7.049 1.00 31.92 287 LEU B CA 1
ATOM 5046 C C . LEU B 1 305 ? 34.498 25.360 -7.366 1.00 32.44 287 LEU B C 1
ATOM 5047 O O . LEU B 1 305 ? 33.293 25.233 -7.516 1.00 32.88 287 LEU B O 1
ATOM 5052 N N . ALA B 1 306 ? 35.307 24.327 -7.476 1.00 31.87 288 ALA B N 1
ATOM 5053 C CA . ALA B 1 306 ? 34.789 23.031 -7.896 1.00 32.08 288 ALA B CA 1
ATOM 5054 C C . ALA B 1 306 ? 34.313 22.157 -6.759 1.00 30.12 288 ALA B C 1
ATOM 5055 O O . ALA B 1 306 ? 33.644 21.152 -6.966 1.00 29.25 288 ALA B O 1
ATOM 5057 N N . TYR B 1 307 ? 34.709 22.491 -5.533 1.00 29.47 289 TYR B N 1
ATOM 5058 C CA . TYR B 1 307 ? 34.421 21.642 -4.348 1.00 28.38 289 TYR B CA 1
ATOM 5059 C C . TYR B 1 307 ? 32.985 21.148 -4.405 1.00 30.40 289 TYR B C 1
ATOM 5060 O O . TYR B 1 307 ? 32.119 21.984 -4.727 1.00 31.61 289 TYR B O 1
ATOM 5069 N N . PRO B 1 308 ? 32.691 19.868 -4.113 1.00 30.47 290 PRO B N 1
ATOM 5070 C CA . PRO B 1 308 ? 33.653 18.836 -3.652 1.00 31.90 290 PRO B CA 1
ATOM 5071 C C . PRO B 1 308 ? 34.509 18.140 -4.766 1.00 32.69 290 PRO B C 1
ATOM 5072 O O . PRO B 1 308 ? 35.392 17.290 -4.466 1.00 30.56 290 PRO B O 1
ATOM 5076 N N . GLU B 1 309 ? 34.230 18.488 -6.014 1.00 31.20 291 GLU B N 1
ATOM 5077 C CA . GLU B 1 309 ? 35.055 18.021 -7.143 1.00 32.36 291 GLU B CA 1
ATOM 5078 C C . GLU B 1 309 ? 36.330 18.836 -7.258 1.00 32.07 291 GLU B C 1
ATOM 5079 O O . GLU B 1 309 ? 36.519 19.872 -6.545 1.00 30.28 291 GLU B O 1
ATOM 5085 N N . ARG B 1 310 ? 37.210 18.388 -8.168 1.00 30.59 292 ARG B N 1
ATOM 5086 C CA . ARG B 1 310 ? 38.424 19.100 -8.528 1.00 30.06 292 ARG B CA 1
ATOM 5087 C C . ARG B 1 310 ? 38.452 19.410 -10.046 1.00 32.06 292 ARG B C 1
ATOM 5088 O O . ARG B 1 310 ? 37.862 18.711 -10.820 1.00 32.72 292 ARG B O 1
ATOM 5096 N N . ILE B 1 311 ? 39.158 20.452 -10.427 1.00 31.94 293 ILE B N 1
ATOM 5097 C CA . ILE B 1 311 ? 39.262 20.841 -11.819 1.00 34.25 293 ILE B CA 1
ATOM 5098 C C . ILE B 1 311 ? 40.680 21.256 -12.084 1.00 33.28 293 ILE B C 1
ATOM 5099 O O . ILE B 1 311 ? 41.392 21.657 -11.196 1.00 32.89 293 ILE B O 1
ATOM 5104 N N . LYS B 1 312 ? 41.070 21.178 -13.337 1.00 35.19 294 LYS B N 1
ATOM 5105 C CA . LYS B 1 312 ? 42.333 21.742 -13.795 1.00 35.94 294 LYS B CA 1
ATOM 5106 C C . LYS B 1 312 ? 42.312 23.238 -13.549 1.00 35.98 294 LYS B C 1
ATOM 5107 O O . LYS B 1 312 ? 41.334 23.908 -13.833 1.00 37.18 294 LYS B O 1
ATOM 5113 N N . SER B 1 313 ? 43.361 23.766 -12.967 1.00 35.72 295 SER B N 1
ATOM 5114 C CA . SER B 1 313 ? 43.445 25.177 -12.687 1.00 36.44 295 SER B CA 1
ATOM 5115 C C . SER B 1 313 ? 44.306 25.971 -13.691 1.00 37.15 295 SER B C 1
ATOM 5116 O O . SER B 1 313 ? 44.376 27.182 -13.576 1.00 36.43 295 SER B O 1
ATOM 5119 N N . GLY B 1 314 ? 45.006 25.302 -14.595 1.00 36.88 296 GLY B N 1
ATOM 5120 C CA . GLY B 1 314 ? 45.986 25.990 -15.450 1.00 39.63 296 GLY B CA 1
ATOM 5121 C C . GLY B 1 314 ? 47.250 26.489 -14.770 1.00 38.96 296 GLY B C 1
ATOM 5122 O O . GLY B 1 314 ? 48.025 27.190 -15.400 1.00 38.97 296 GLY B O 1
ATOM 5123 N N . VAL B 1 315 ? 47.520 26.117 -13.515 1.00 36.40 297 VAL B N 1
ATOM 5124 C CA . VAL B 1 315 ? 48.779 26.547 -12.898 1.00 37.14 297 VAL B CA 1
ATOM 5125 C C . VAL B 1 315 ? 49.965 25.759 -13.477 1.00 37.63 297 VAL B C 1
ATOM 5126 O O . VAL B 1 315 ? 49.805 24.654 -13.981 1.00 37.76 297 VAL B O 1
ATOM 5130 N N . MET B 1 316 ? 51.153 26.335 -13.382 1.00 38.43 298 MET B N 1
ATOM 5131 C CA . MET B 1 316 ? 52.375 25.559 -13.545 1.00 40.44 298 MET B CA 1
ATOM 5132 C C . MET B 1 316 ? 52.600 24.820 -12.187 1.00 38.46 298 MET B C 1
ATOM 5133 O O . MET B 1 316 ? 52.901 25.452 -11.164 1.00 36.46 298 MET B O 1
ATOM 5138 N N . PRO B 1 317 ? 52.467 23.488 -12.172 1.00 35.72 299 PRO B N 1
ATOM 5139 C CA . PRO B 1 317 ? 52.538 22.833 -10.886 1.00 34.10 299 PRO B CA 1
ATOM 5140 C C . PRO B 1 317 ? 53.886 22.882 -10.192 1.00 33.44 299 PRO B C 1
ATOM 5141 O O . PRO B 1 317 ? 54.931 23.002 -10.826 1.00 34.19 299 PRO B O 1
ATOM 5145 N N . LEU B 1 318 ? 53.848 22.811 -8.883 1.00 31.58 300 LEU B N 1
ATOM 5146 C CA . LEU B 1 318 ? 55.055 22.694 -8.062 1.00 32.53 300 LEU B CA 1
ATOM 5147 C C . LEU B 1 318 ? 55.948 21.597 -8.693 1.00 33.93 300 LEU B C 1
ATOM 5148 O O . LEU B 1 318 ? 55.460 20.502 -9.035 1.00 31.49 300 LEU B O 1
ATOM 5153 N N . ASP B 1 319 ? 57.250 21.899 -8.766 1.00 34.85 301 ASP B N 1
ATOM 5154 C CA . ASP B 1 319 ? 58.257 20.965 -9.299 1.00 36.29 301 ASP B CA 1
ATOM 5155 C C . ASP B 1 319 ? 59.083 20.464 -8.148 1.00 34.80 301 ASP B C 1
ATOM 5156 O O . ASP B 1 319 ? 60.003 21.162 -7.622 1.00 35.07 301 ASP B O 1
ATOM 5161 N N . LEU B 1 320 ? 58.760 19.252 -7.710 1.00 32.79 302 LEU B N 1
ATOM 5162 C CA . LEU B 1 320 ? 59.425 18.701 -6.539 1.00 33.91 302 LEU B CA 1
ATOM 5163 C C . LEU B 1 320 ? 60.910 18.475 -6.763 1.00 36.89 302 LEU B C 1
ATOM 5164 O O . LEU B 1 320 ? 61.668 18.385 -5.797 1.00 37.32 302 LEU B O 1
ATOM 5169 N N . TYR B 1 321 ? 61.307 18.319 -8.018 1.00 37.76 303 TYR B N 1
ATOM 5170 C CA . TYR B 1 321 ? 62.690 18.068 -8.295 1.00 42.79 303 TYR B CA 1
ATOM 5171 C C . TYR B 1 321 ? 63.560 19.365 -8.202 1.00 46.72 303 TYR B C 1
ATOM 5172 O O . TYR B 1 321 ? 64.760 19.267 -8.206 1.00 47.41 303 TYR B O 1
ATOM 5181 N N . GLN B 1 322 ? 62.927 20.538 -8.140 1.00 47.89 304 GLN B N 1
ATOM 5182 C CA . GLN B 1 322 ? 63.637 21.805 -8.194 1.00 51.95 304 GLN B CA 1
ATOM 5183 C C . GLN B 1 322 ? 63.332 22.616 -6.981 1.00 50.98 304 GLN B C 1
ATOM 5184 O O . GLN B 1 322 ? 63.134 23.768 -7.109 1.00 55.22 304 GLN B O 1
ATOM 5190 N N . LEU B 1 323 ? 63.213 22.026 -5.815 1.00 51.60 305 LEU B N 1
ATOM 5191 C CA . LEU B 1 323 ? 62.916 22.803 -4.652 1.00 52.85 305 LEU B CA 1
ATOM 5192 C C . LEU B 1 323 ? 64.219 23.099 -3.981 1.00 56.46 305 LEU B C 1
ATOM 5193 O O . LEU B 1 323 ? 65.063 22.201 -3.850 1.00 57.81 305 LEU B O 1
ATOM 5198 N N . GLY B 1 324 ? 64.404 24.333 -3.509 1.00 55.46 306 GLY B N 1
ATOM 5199 C CA . GLY B 1 324 ? 65.466 24.594 -2.534 1.00 54.74 306 GLY B CA 1
ATOM 5200 C C . GLY B 1 324 ? 65.046 23.856 -1.286 1.00 52.38 306 GLY B C 1
ATOM 5201 O O . GLY B 1 324 ? 63.912 23.394 -1.178 1.00 53.16 306 GLY B O 1
ATOM 5202 N N . SER B 1 325 ? 65.937 23.732 -0.334 1.00 49.20 307 SER B N 1
ATOM 5203 C CA . SER B 1 325 ? 65.537 23.080 0.842 1.00 49.64 307 SER B CA 1
ATOM 5204 C C . SER B 1 325 ? 64.492 23.865 1.662 1.00 48.93 307 SER B C 1
ATOM 5205 O O . SER B 1 325 ? 64.500 25.103 1.726 1.00 48.09 307 SER B O 1
ATOM 5208 N N . LEU B 1 326 ? 63.572 23.118 2.257 1.00 44.48 308 LEU B N 1
ATOM 5209 C CA . LEU B 1 326 ? 62.442 23.710 3.011 1.00 41.83 308 LEU B CA 1
ATOM 5210 C C . LEU B 1 326 ? 62.820 23.873 4.481 1.00 41.33 308 LEU B C 1
ATOM 5211 O O . LEU B 1 326 ? 63.275 22.934 5.131 1.00 41.56 308 LEU B O 1
ATOM 5216 N N . LYS B 1 327 ? 62.665 25.086 5.006 1.00 40.99 309 LYS B N 1
ATOM 5217 C CA . LYS B 1 327 ? 63.049 25.397 6.364 1.00 41.37 309 LYS B CA 1
ATOM 5218 C C . LYS B 1 327 ? 61.880 25.770 7.205 1.00 38.49 309 LYS B C 1
ATOM 5219 O O . LYS B 1 327 ? 60.954 26.407 6.733 1.00 36.14 309 LYS B O 1
ATOM 5225 N N . PHE B 1 328 ? 61.916 25.337 8.450 1.00 35.69 310 PHE B N 1
ATOM 5226 C CA . PHE B 1 328 ? 60.893 25.595 9.413 1.00 35.39 310 PHE B CA 1
ATOM 5227 C C . PHE B 1 328 ? 61.544 26.106 10.687 1.00 38.61 310 PHE B C 1
ATOM 5228 O O . PHE B 1 328 ? 62.564 25.616 11.071 1.00 36.50 310 PHE B O 1
ATOM 5236 N N . LEU B 1 329 ? 60.942 27.092 11.338 1.00 38.45 311 LEU B N 1
ATOM 5237 C CA . LEU B 1 329 ? 61.436 27.501 12.648 1.00 40.92 311 LEU B CA 1
ATOM 5238 C C . LEU B 1 329 ? 60.379 28.139 13.521 1.00 37.81 311 LEU B C 1
ATOM 5239 O O . LEU B 1 329 ? 59.344 28.531 13.021 1.00 35.71 311 LEU B O 1
ATOM 5244 N N . ALA B 1 330 ? 60.664 28.229 14.811 1.00 38.96 312 ALA B N 1
ATOM 5245 C CA . ALA B 1 330 ? 59.786 28.880 15.804 1.00 39.20 312 ALA B CA 1
ATOM 5246 C C . ALA B 1 330 ? 59.716 30.346 15.517 1.00 39.69 312 ALA B C 1
ATOM 5247 O O . ALA B 1 330 ? 60.655 30.926 15.099 1.00 39.01 312 ALA B O 1
ATOM 5249 N N . PRO B 1 331 ? 58.531 30.937 15.603 1.00 42.00 313 PRO B N 1
ATOM 5250 C CA . PRO B 1 331 ? 58.427 32.374 15.468 1.00 41.87 313 PRO B CA 1
ATOM 5251 C C . PRO B 1 331 ? 59.024 33.100 16.702 1.00 40.52 313 PRO B C 1
ATOM 5252 O O . PRO B 1 331 ? 58.932 32.616 17.826 1.00 40.35 313 PRO B O 1
ATOM 5256 N N . ASP B 1 332 ? 59.626 34.242 16.452 1.00 43.00 314 ASP B N 1
ATOM 5257 C CA . ASP B 1 332 ? 60.280 35.014 17.512 1.00 45.34 314 ASP B CA 1
ATOM 5258 C C . ASP B 1 332 ? 59.266 36.039 18.008 1.00 44.42 314 ASP B C 1
ATOM 5259 O O . ASP B 1 332 ? 59.045 37.091 17.387 1.00 42.13 314 ASP B O 1
ATOM 5264 N N . LEU B 1 333 ? 58.599 35.695 19.085 1.00 47.98 315 LEU B N 1
ATOM 5265 C CA . LEU B 1 333 ? 57.465 36.510 19.569 1.00 51.74 315 LEU B CA 1
ATOM 5266 C C . LEU B 1 333 ? 57.910 37.785 20.336 1.00 55.17 315 LEU B C 1
ATOM 5267 O O . LEU B 1 333 ? 57.108 38.694 20.524 1.00 52.70 315 LEU B O 1
ATOM 5272 N N . ASP B 1 334 ? 59.160 37.811 20.802 1.00 56.49 316 ASP B N 1
ATOM 5273 C CA . ASP B 1 334 ? 59.762 39.058 21.304 1.00 58.19 316 ASP B CA 1
ATOM 5274 C C . ASP B 1 334 ? 59.887 40.045 20.143 1.00 54.57 316 ASP B C 1
ATOM 5275 O O . ASP B 1 334 ? 59.440 41.154 20.243 1.00 59.08 316 ASP B O 1
ATOM 5280 N N . LYS B 1 335 ? 60.378 39.625 18.994 1.00 49.92 317 LYS B N 1
ATOM 5281 C CA . LYS B 1 335 ? 60.435 40.525 17.864 1.00 49.71 317 LYS B CA 1
ATOM 5282 C C . LYS B 1 335 ? 59.031 40.812 17.260 1.00 51.22 317 LYS B C 1
ATOM 5283 O O . LYS B 1 335 ? 58.706 41.936 16.875 1.00 50.35 317 LYS B O 1
ATOM 5289 N N . PHE B 1 336 ? 58.214 39.777 17.103 1.00 49.39 318 PHE B N 1
ATOM 5290 C CA . PHE B 1 336 ? 56.935 39.952 16.378 1.00 47.82 318 PHE B CA 1
ATOM 5291 C C . PHE B 1 336 ? 55.806 40.086 17.369 1.00 46.71 318 PHE B C 1
ATOM 5292 O O . PHE B 1 336 ? 54.917 39.215 17.495 1.00 43.08 318 PHE B O 1
ATOM 5300 N N . ALA B 1 337 ? 55.867 41.205 18.084 1.00 44.78 319 ALA B N 1
ATOM 5301 C CA . ALA B 1 337 ? 54.944 41.442 19.188 1.00 45.00 319 ALA B CA 1
ATOM 5302 C C . ALA B 1 337 ? 53.486 41.461 18.664 1.00 41.07 319 ALA B C 1
ATOM 5303 O O . ALA B 1 337 ? 52.597 41.119 19.380 1.00 42.12 319 ALA B O 1
ATOM 5305 N N . CYS B 1 338 ? 53.247 41.912 17.442 1.00 40.95 320 CYS B N 1
ATOM 5306 C CA . CYS B 1 338 ? 51.865 41.928 16.905 1.00 41.77 320 CYS B CA 1
ATOM 5307 C C . CYS B 1 338 ? 51.185 40.549 16.894 1.00 41.84 320 CYS B C 1
ATOM 5308 O O . CYS B 1 338 ? 49.975 40.435 17.110 1.00 37.57 320 CYS B O 1
ATOM 5311 N N . LEU B 1 339 ? 51.972 39.482 16.753 1.00 39.69 321 LEU B N 1
ATOM 5312 C CA . LEU B 1 339 ? 51.414 38.173 16.717 1.00 40.72 321 LEU B CA 1
ATOM 5313 C C . LEU B 1 339 ? 51.002 37.793 18.068 1.00 37.57 321 LEU B C 1
ATOM 5314 O O . LEU B 1 339 ? 49.969 37.154 18.312 1.00 35.86 321 LEU B O 1
ATOM 5319 N N . LYS B 1 340 ? 51.838 38.143 19.019 1.00 36.85 322 LYS B N 1
ATOM 5320 C CA . LYS B 1 340 ? 51.470 37.919 20.388 1.00 39.12 322 LYS B CA 1
ATOM 5321 C C . LYS B 1 340 ? 50.151 38.713 20.812 1.00 34.59 322 LYS B C 1
ATOM 5322 O O . LYS B 1 340 ? 49.320 38.246 21.602 1.00 35.31 322 LYS B O 1
ATOM 5328 N N . LEU B 1 341 ? 50.053 39.930 20.358 1.00 34.69 323 LEU B N 1
ATOM 5329 C CA . LEU B 1 341 ? 48.880 40.797 20.672 1.00 35.85 323 LEU B CA 1
ATOM 5330 C C . LEU B 1 341 ? 47.596 40.234 19.993 1.00 33.63 323 LEU B C 1
ATOM 5331 O O . LEU B 1 341 ? 46.542 40.167 20.626 1.00 33.25 323 LEU B O 1
ATOM 5336 N N . ALA B 1 342 ? 47.745 39.709 18.778 1.00 32.94 324 ALA B N 1
ATOM 5337 C CA . ALA B 1 342 ? 46.621 38.984 18.103 1.00 31.89 324 ALA B CA 1
ATOM 5338 C C . ALA B 1 342 ? 46.120 37.831 18.914 1.00 31.98 324 ALA B C 1
ATOM 5339 O O . ALA B 1 342 ? 44.915 37.622 19.145 1.00 29.98 324 ALA B O 1
ATOM 5341 N N . ARG B 1 343 ? 47.022 37.115 19.526 1.00 32.78 325 ARG B N 1
ATOM 5342 C CA . ARG B 1 343 ? 46.624 35.960 20.281 1.00 33.54 325 ARG B CA 1
ATOM 5343 C C . ARG B 1 343 ? 45.884 36.362 21.581 1.00 34.08 325 ARG B C 1
ATOM 5344 O O . ARG B 1 343 ? 44.921 35.716 22.062 1.00 32.13 325 ARG B O 1
ATOM 5352 N N . TYR B 1 344 ? 46.378 37.407 22.205 1.00 35.32 326 TYR B N 1
ATOM 5353 C CA . TYR B 1 344 ? 45.737 37.958 23.420 1.00 37.16 326 TYR B CA 1
ATOM 5354 C C . TYR B 1 344 ? 44.327 38.465 23.061 1.00 32.26 326 TYR B C 1
ATOM 5355 O O . TYR B 1 344 ? 43.372 38.159 23.745 1.00 31.17 326 TYR B O 1
ATOM 5364 N N . ALA B 1 345 ? 44.226 39.152 21.962 1.00 31.42 327 ALA B N 1
ATOM 5365 C CA . ALA B 1 345 ? 42.895 39.609 21.446 1.00 33.17 327 ALA B CA 1
ATOM 5366 C C . ALA B 1 345 ? 41.937 38.487 21.205 1.00 35.15 327 ALA B C 1
ATOM 5367 O O . ALA B 1 345 ? 40.767 38.519 21.646 1.00 35.79 327 ALA B O 1
ATOM 5369 N N . ALA B 1 346 ? 42.422 37.419 20.580 1.00 35.26 328 ALA B N 1
ATOM 5370 C CA . ALA B 1 346 ? 41.584 36.243 20.392 1.00 33.67 328 ALA B CA 1
ATOM 5371 C C . ALA B 1 346 ? 41.045 35.675 21.681 1.00 37.01 328 ALA B C 1
ATOM 5372 O O . ALA B 1 346 ? 39.884 35.265 21.741 1.00 36.57 328 ALA B O 1
ATOM 5374 N N . ARG B 1 347 ? 41.841 35.654 22.746 1.00 36.24 329 ARG B N 1
ATOM 5375 C CA . ARG B 1 347 ? 41.333 35.124 23.983 1.00 39.78 329 ARG B CA 1
ATOM 5376 C C . ARG B 1 347 ? 40.296 36.071 24.559 1.00 38.26 329 ARG B C 1
ATOM 5377 O O . ARG B 1 347 ? 39.461 35.670 25.290 1.00 36.26 329 ARG B O 1
ATOM 5385 N N . LEU B 1 348 ? 40.438 37.346 24.342 1.00 38.20 330 LEU B N 1
ATOM 5386 C CA . LEU B 1 348 ? 39.483 38.282 24.946 1.00 41.38 330 LEU B CA 1
ATOM 5387 C C . LEU B 1 348 ? 38.141 38.393 24.135 1.00 43.72 330 LEU B C 1
ATOM 5388 O O . LEU B 1 348 ? 37.160 38.930 24.629 1.00 43.98 330 LEU B O 1
ATOM 5393 N N . GLY B 1 349 ? 38.136 37.945 22.881 1.00 39.07 331 GLY B N 1
ATOM 5394 C CA . GLY B 1 349 ? 36.887 37.837 22.089 1.00 36.56 331 GLY B CA 1
ATOM 5395 C C . GLY B 1 349 ? 36.823 38.909 21.005 1.00 31.24 331 GLY B C 1
ATOM 5396 O O . GLY B 1 349 ? 37.761 39.653 20.752 1.00 29.67 331 GLY B O 1
ATOM 5397 N N . THR B 1 350 ? 35.686 38.960 20.346 1.00 29.77 332 THR B N 1
ATOM 5398 C CA . THR B 1 350 ? 35.519 39.771 19.174 1.00 28.40 332 THR B CA 1
ATOM 5399 C C . THR B 1 350 ? 35.729 41.199 19.381 1.00 27.26 332 THR B C 1
ATOM 5400 O O . THR B 1 350 ? 36.320 41.930 18.569 1.00 26.03 332 THR B O 1
ATOM 5404 N N . GLY B 1 351 ? 35.314 41.685 20.550 1.00 29.72 333 GLY B N 1
ATOM 5405 C CA . GLY B 1 351 ? 35.556 43.089 20.808 1.00 29.09 333 GLY B CA 1
ATOM 5406 C C . GLY B 1 351 ? 37.008 43.492 20.830 1.00 28.98 333 GLY B C 1
ATOM 5407 O O . GLY B 1 351 ? 37.414 44.516 20.310 1.00 29.88 333 GLY B O 1
ATOM 5408 N N . ALA B 1 352 ? 37.802 42.667 21.469 1.00 29.99 334 ALA B N 1
ATOM 5409 C CA . ALA B 1 352 ? 39.245 42.878 21.443 1.00 30.97 334 ALA B CA 1
ATOM 5410 C C . ALA B 1 352 ? 39.837 42.700 20.010 1.00 29.56 334 ALA B C 1
ATOM 5411 O O . ALA B 1 352 ? 40.739 43.440 19.588 1.00 30.23 334 ALA B O 1
ATOM 5413 N N . CYS B 1 353 ? 39.299 41.757 19.238 1.00 29.24 335 CYS B N 1
ATOM 5414 C CA . CYS B 1 353 ? 39.755 41.620 17.843 1.00 28.11 335 CYS B CA 1
ATOM 5415 C C . CYS B 1 353 ? 39.454 42.794 16.981 1.00 28.12 335 CYS B C 1
ATOM 5416 O O . CYS B 1 353 ? 40.249 43.234 16.176 1.00 27.61 335 CYS B O 1
ATOM 5419 N N . ILE B 1 354 ? 38.284 43.402 17.180 1.00 29.00 336 ILE B N 1
ATOM 5420 C CA . ILE B 1 354 ? 38.009 44.645 16.498 1.00 28.32 336 ILE B CA 1
ATOM 5421 C C . ILE B 1 354 ? 38.988 45.724 16.913 1.00 28.63 336 ILE B C 1
ATOM 5422 O O . ILE B 1 354 ? 39.499 46.435 16.065 1.00 30.12 336 ILE B O 1
ATOM 5427 N N . ALA B 1 355 ? 39.219 45.854 18.208 1.00 29.75 337 ALA B N 1
ATOM 5428 C CA . ALA B 1 355 ? 40.156 46.858 18.743 1.00 33.38 337 ALA B CA 1
ATOM 5429 C C . ALA B 1 355 ? 41.537 46.690 18.140 1.00 35.37 337 ALA B C 1
ATOM 5430 O O . ALA B 1 355 ? 42.137 47.619 17.671 1.00 37.67 337 ALA B O 1
ATOM 5432 N N . LEU B 1 356 ? 42.003 45.443 18.134 1.00 36.24 338 LEU B N 1
ATOM 5433 C CA . LEU B 1 356 ? 43.290 45.103 17.519 1.00 35.07 338 LEU B CA 1
ATOM 5434 C C . LEU B 1 356 ? 43.297 45.461 16.096 1.00 33.60 338 LEU B C 1
ATOM 5435 O O . LEU B 1 356 ? 44.252 46.102 15.601 1.00 34.31 338 LEU B O 1
ATOM 5440 N N . ASN B 1 357 ? 42.267 45.048 15.367 1.00 34.42 339 ASN B N 1
ATOM 5441 C CA . ASN B 1 357 ? 42.279 45.323 13.942 1.00 33.43 339 ASN B CA 1
ATOM 5442 C C . ASN B 1 357 ? 42.198 46.830 13.598 1.00 34.74 339 ASN B C 1
ATOM 5443 O O . ASN B 1 357 ? 42.824 47.311 12.663 1.00 34.52 339 ASN B O 1
ATOM 5448 N N . THR B 1 358 ? 41.377 47.556 14.337 1.00 35.33 340 THR B N 1
ATOM 5449 C CA . THR B 1 358 ? 41.183 48.990 14.118 1.00 36.88 340 THR B CA 1
ATOM 5450 C C . THR B 1 358 ? 42.406 49.789 14.578 1.00 37.58 340 THR B C 1
ATOM 5451 O O . THR B 1 358 ? 42.868 50.639 13.849 1.00 39.87 340 THR B O 1
ATOM 5455 N N . ALA B 1 359 ? 42.931 49.490 15.753 1.00 37.70 341 ALA B N 1
ATOM 5456 C CA . ALA B 1 359 ? 44.147 50.166 16.225 1.00 39.18 341 ALA B CA 1
ATOM 5457 C C . ALA B 1 359 ? 45.311 49.904 15.285 1.00 39.12 341 ALA B C 1
ATOM 5458 O O . ALA B 1 359 ? 46.092 50.808 14.923 1.00 42.95 341 ALA B O 1
ATOM 5460 N N . ASN B 1 360 ? 45.449 48.671 14.831 1.00 39.98 342 ASN B N 1
ATOM 5461 C CA . ASN B 1 360 ? 46.462 48.368 13.830 1.00 40.28 342 ASN B CA 1
ATOM 5462 C C . ASN B 1 360 ? 46.261 49.216 12.600 1.00 40.86 342 ASN B C 1
ATOM 5463 O O . ASN B 1 360 ? 47.247 49.731 12.044 1.00 43.86 342 ASN B O 1
ATOM 5468 N N . GLU B 1 361 ? 45.050 49.311 12.088 1.00 47.65 343 GLU B N 1
ATOM 5469 C CA . GLU B 1 361 ? 44.852 50.110 10.868 1.00 52.04 343 GLU B CA 1
ATOM 5470 C C . GLU B 1 361 ? 45.300 51.601 11.085 1.00 49.93 343 GLU B C 1
ATOM 5471 O O . GLU B 1 361 ? 45.953 52.205 10.246 1.00 48.83 343 GLU B O 1
ATOM 5477 N N . ILE B 1 362 ? 44.932 52.182 12.217 1.00 47.81 344 ILE B N 1
ATOM 5478 C CA . ILE B 1 362 ? 45.251 53.581 12.493 1.00 49.11 344 ILE B CA 1
ATOM 5479 C C . ILE B 1 362 ? 46.763 53.711 12.689 1.00 46.54 344 ILE B C 1
ATOM 5480 O O . ILE B 1 362 ? 47.370 54.663 12.189 1.00 49.19 344 ILE B O 1
ATOM 5485 N N . ALA B 1 363 ? 47.367 52.751 13.395 1.00 43.09 345 ALA B N 1
ATOM 5486 C CA . ALA B 1 363 ? 48.821 52.748 13.568 1.00 40.62 345 ALA B CA 1
ATOM 5487 C C . ALA B 1 363 ? 49.572 52.551 12.265 1.00 42.61 345 ALA B C 1
ATOM 5488 O O . ALA B 1 363 ? 50.574 53.215 12.041 1.00 44.49 345 ALA B O 1
ATOM 5490 N N . VAL B 1 364 ? 49.108 51.672 11.387 1.00 44.21 346 VAL B N 1
ATOM 5491 C CA . VAL B 1 364 ? 49.758 51.514 10.092 1.00 46.19 346 VAL B CA 1
ATOM 5492 C C . VAL B 1 364 ? 49.726 52.807 9.280 1.00 51.96 346 VAL B C 1
ATOM 5493 O O . VAL B 1 364 ? 50.736 53.178 8.659 1.00 50.82 346 VAL B O 1
ATOM 5497 N N . GLU B 1 365 ? 48.567 53.478 9.271 1.00 56.41 347 GLU B N 1
ATOM 5498 C CA . GLU B 1 365 ? 48.395 54.779 8.581 1.00 61.37 347 GLU B CA 1
ATOM 5499 C C . GLU B 1 365 ? 49.411 55.807 9.094 1.00 56.98 347 GLU B C 1
ATOM 5500 O O . GLU B 1 365 ? 50.036 56.514 8.328 1.00 59.12 347 GLU B O 1
ATOM 5506 N N . ALA B 1 366 ? 49.516 55.880 10.407 1.00 55.06 348 ALA B N 1
ATOM 5507 C CA . ALA B 1 366 ? 50.438 56.760 11.063 1.00 56.29 348 ALA B CA 1
ATOM 5508 C C . ALA B 1 366 ? 51.898 56.408 10.728 1.00 61.21 348 ALA B C 1
ATOM 5509 O O . ALA B 1 366 ? 52.722 57.298 10.479 1.00 62.86 348 ALA B O 1
ATOM 5511 N N . PHE B 1 367 ? 52.230 55.116 10.684 1.00 61.09 349 PHE B N 1
ATOM 5512 C CA . PHE B 1 367 ? 53.566 54.737 10.254 1.00 61.55 349 PHE B CA 1
ATOM 5513 C C . PHE B 1 367 ? 53.808 55.233 8.834 1.00 63.56 349 PHE B C 1
ATOM 5514 O O . PHE B 1 367 ? 54.892 55.753 8.535 1.00 69.19 349 PHE B O 1
ATOM 5522 N N . LEU B 1 368 ? 52.823 55.061 7.959 1.00 63.99 350 LEU B N 1
ATOM 5523 C CA . LEU B 1 368 ? 52.991 55.404 6.540 1.00 68.16 350 LEU B CA 1
ATOM 5524 C C . LEU B 1 368 ? 53.131 56.918 6.336 1.00 69.52 350 LEU B C 1
ATOM 5525 O O . LEU B 1 368 ? 53.746 57.360 5.400 1.00 69.10 350 LEU B O 1
ATOM 5530 N N . ALA B 1 369 ? 52.546 57.685 7.247 1.00 70.74 351 ALA B N 1
ATOM 5531 C CA . ALA B 1 369 ? 52.668 59.128 7.266 1.00 74.52 351 ALA B CA 1
ATOM 5532 C C . ALA B 1 369 ? 53.926 59.568 8.026 1.00 75.06 351 ALA B C 1
ATOM 5533 O O . ALA B 1 369 ? 54.073 60.742 8.314 1.00 79.96 351 ALA B O 1
ATOM 5535 N N . GLU B 1 370 ? 54.799 58.625 8.368 1.00 79.10 352 GLU B N 1
ATOM 5536 C CA . GLU B 1 370 ? 56.064 58.896 9.043 1.00 79.20 352 GLU B CA 1
ATOM 5537 C C . GLU B 1 370 ? 55.888 59.541 10.421 1.00 77.48 352 GLU B C 1
ATOM 5538 O O . GLU B 1 370 ? 56.744 60.294 10.870 1.00 78.53 352 GLU B O 1
ATOM 5544 N N . LYS B 1 371 ? 54.794 59.235 11.097 1.00 71.18 353 LYS B N 1
ATOM 5545 C CA . LYS B 1 371 ? 54.522 59.790 12.423 1.00 72.51 353 LYS B CA 1
ATOM 5546 C C . LYS B 1 371 ? 55.015 58.920 13.563 1.00 70.47 353 LYS B C 1
ATOM 5547 O O . LYS B 1 371 ? 55.182 59.396 14.695 1.00 70.13 353 LYS B O 1
ATOM 5553 N N . ILE B 1 372 ? 55.123 57.619 13.305 1.00 68.60 354 ILE B N 1
ATOM 5554 C CA . ILE B 1 372 ? 55.624 56.682 14.284 1.00 66.49 354 ILE B CA 1
ATOM 5555 C C . ILE B 1 372 ? 56.539 55.723 13.571 1.00 65.22 354 ILE B C 1
ATOM 5556 O O . ILE B 1 372 ? 56.542 55.653 12.347 1.00 65.57 354 ILE B O 1
ATOM 5561 N N . CYS B 1 373 ? 57.351 55.001 14.330 1.00 65.28 355 CYS B N 1
ATOM 5562 C CA . CYS B 1 373 ? 58.210 54.014 13.693 1.00 68.19 355 CYS B CA 1
ATOM 5563 C C . CYS B 1 373 ? 57.496 52.644 13.720 1.00 64.52 355 CYS B C 1
ATOM 5564 O O . CYS B 1 373 ? 56.455 52.478 14.380 1.00 61.57 355 CYS B O 1
ATOM 5567 N N . LEU B 1 374 ? 58.084 51.691 13.011 1.00 61.29 356 LEU B N 1
ATOM 5568 C CA . LEU B 1 374 ? 57.482 50.407 12.749 1.00 58.02 356 LEU B CA 1
ATOM 5569 C C . LEU B 1 374 ? 57.213 49.669 14.028 1.00 55.96 356 LEU B C 1
ATOM 5570 O O . LEU B 1 374 ? 56.176 49.082 14.191 1.00 56.52 356 LEU B O 1
ATOM 5575 N N . THR B 1 375 ? 58.162 49.683 14.941 1.00 57.89 357 THR B N 1
ATOM 5576 C CA . THR B 1 375 ? 58.008 48.984 16.225 1.00 56.97 357 THR B CA 1
ATOM 5577 C C . THR B 1 375 ? 56.991 49.645 17.141 1.00 56.43 357 THR B C 1
ATOM 5578 O O . THR B 1 375 ? 56.597 49.050 18.161 1.00 54.64 357 THR B O 1
ATOM 5582 N N . ASP B 1 376 ? 56.567 50.874 16.815 1.00 56.77 358 ASP B N 1
ATOM 5583 C CA . ASP B 1 376 ? 55.515 51.534 17.609 1.00 55.98 358 ASP B CA 1
ATOM 5584 C C . ASP B 1 376 ? 54.109 51.055 17.233 1.00 52.29 358 ASP B C 1
ATOM 5585 O O . ASP B 1 376 ? 53.187 51.325 17.951 1.00 52.42 358 ASP B O 1
ATOM 5590 N N . ILE B 1 377 ? 53.939 50.388 16.101 1.00 51.48 359 ILE B N 1
ATOM 5591 C CA . ILE B 1 377 ? 52.623 49.807 15.741 1.00 47.03 359 ILE B CA 1
ATOM 5592 C C . ILE B 1 377 ? 52.110 48.933 16.858 1.00 45.74 359 ILE B C 1
ATOM 5593 O O . ILE B 1 377 ? 51.030 49.184 17.407 1.00 42.94 359 ILE B O 1
ATOM 5598 N N . ALA B 1 378 ? 52.907 47.972 17.297 1.00 45.08 360 ALA B N 1
ATOM 5599 C CA . ALA B 1 378 ? 52.520 47.136 18.435 1.00 45.33 360 ALA B CA 1
ATOM 5600 C C . ALA B 1 378 ? 52.260 47.897 19.704 1.00 46.95 360 ALA B C 1
ATOM 5601 O O . ALA B 1 378 ? 51.493 47.437 20.589 1.00 45.17 360 ALA B O 1
ATOM 5603 N N . VAL B 1 379 ? 52.993 49.001 19.880 1.00 48.90 361 VAL B N 1
ATOM 5604 C CA . VAL B 1 379 ? 52.845 49.772 21.102 1.00 52.06 361 VAL B CA 1
ATOM 5605 C C . VAL B 1 379 ? 51.443 50.431 21.146 1.00 47.60 361 VAL B C 1
ATOM 5606 O O . VAL B 1 379 ? 50.751 50.390 22.155 1.00 47.13 361 VAL B O 1
ATOM 5610 N N . ILE B 1 380 ? 51.029 50.980 20.027 1.00 48.31 362 ILE B N 1
ATOM 5611 C CA . ILE B 1 380 ? 49.690 51.587 19.903 1.00 50.64 362 ILE B CA 1
ATOM 5612 C C . ILE B 1 380 ? 48.599 50.524 20.101 1.00 48.36 362 ILE B C 1
ATOM 5613 O O . ILE B 1 380 ? 47.612 50.755 20.811 1.00 47.95 362 ILE B O 1
ATOM 5618 N N . VAL B 1 381 ? 48.800 49.350 19.476 1.00 46.75 363 VAL B N 1
ATOM 5619 C CA . VAL B 1 381 ? 47.819 48.269 19.504 1.00 42.03 363 VAL B CA 1
ATOM 5620 C C . VAL B 1 381 ? 47.683 47.777 20.883 1.00 41.94 363 VAL B C 1
ATOM 5621 O O . VAL B 1 381 ? 46.563 47.644 21.389 1.00 43.96 363 VAL B O 1
ATOM 5625 N N . LYS B 1 382 ? 48.795 47.586 21.577 1.00 42.88 364 LYS B N 1
ATOM 5626 C CA . LYS B 1 382 ? 48.700 47.134 22.945 1.00 44.98 364 LYS B CA 1
ATOM 5627 C C . LYS B 1 382 ? 48.001 48.184 23.829 1.00 46.06 364 LYS B C 1
ATOM 5628 O O . LYS B 1 382 ? 47.233 47.830 24.732 1.00 45.87 364 LYS B O 1
ATOM 5634 N N . ALA B 1 383 ? 48.309 49.453 23.616 1.00 49.43 365 ALA B N 1
ATOM 5635 C CA . ALA B 1 383 ? 47.704 50.494 24.498 1.00 51.66 365 ALA B CA 1
ATOM 5636 C C . ALA B 1 383 ? 46.157 50.496 24.314 1.00 48.39 365 ALA B C 1
ATOM 5637 O O . ALA B 1 383 ? 45.399 50.539 25.295 1.00 48.99 365 ALA B O 1
ATOM 5639 N N . CYS B 1 384 ? 45.701 50.351 23.077 1.00 47.23 366 CYS B N 1
ATOM 5640 C CA . CYS B 1 384 ? 44.245 50.214 22.829 1.00 45.95 366 CYS B CA 1
ATOM 5641 C C . CYS B 1 384 ? 43.647 48.962 23.469 1.00 46.81 366 CYS B C 1
ATOM 5642 O O . CYS B 1 384 ? 42.609 49.016 24.161 1.00 48.16 366 CYS B O 1
ATOM 5645 N N . LEU B 1 385 ? 44.291 47.816 23.297 1.00 45.28 367 LEU B N 1
ATOM 5646 C CA . LEU B 1 385 ? 43.759 46.617 23.910 1.00 43.73 367 LEU B CA 1
ATOM 5647 C C . LEU B 1 385 ? 43.595 46.674 25.423 1.00 45.97 367 LEU B C 1
ATOM 5648 O O . LEU B 1 385 ? 42.709 45.996 26.012 1.00 43.99 367 LEU B O 1
ATOM 5653 N N . ASP B 1 386 ? 44.530 47.382 26.057 1.00 48.84 368 ASP B N 1
ATOM 5654 C CA . ASP B 1 386 ? 44.578 47.485 27.506 1.00 53.08 368 ASP B CA 1
ATOM 5655 C C . ASP B 1 386 ? 43.759 48.671 28.046 1.00 53.65 368 ASP B C 1
ATOM 5656 O O . ASP B 1 386 ? 43.568 48.784 29.266 1.00 54.11 368 ASP B O 1
ATOM 5661 N N . ASP B 1 387 ? 43.288 49.541 27.157 1.00 51.19 369 ASP B N 1
ATOM 5662 C CA . ASP B 1 387 ? 42.538 50.723 27.553 1.00 52.78 369 ASP B CA 1
ATOM 5663 C C . ASP B 1 387 ? 41.243 50.312 28.266 1.00 50.70 369 ASP B C 1
ATOM 5664 O O . ASP B 1 387 ? 40.456 49.512 27.730 1.00 49.03 369 ASP B O 1
ATOM 5669 N N . LYS B 1 388 ? 41.015 50.838 29.474 1.00 50.10 370 LYS B N 1
ATOM 5670 C CA . LYS B 1 388 ? 39.869 50.400 30.318 1.00 50.38 370 LYS B CA 1
ATOM 5671 C C . LYS B 1 388 ? 38.523 50.724 29.634 1.00 48.46 370 LYS B C 1
ATOM 5672 O O . LYS B 1 388 ? 37.530 49.971 29.788 1.00 48.50 370 LYS B O 1
ATOM 5674 N N . THR B 1 389 ? 38.519 51.787 28.821 1.00 47.69 371 THR B N 1
ATOM 5675 C CA . THR B 1 389 ? 37.305 52.252 28.140 1.00 51.35 371 THR B CA 1
ATOM 5676 C C . THR B 1 389 ? 36.883 51.290 26.999 1.00 48.36 371 THR B C 1
ATOM 5677 O O . THR B 1 389 ? 35.692 51.070 26.780 1.00 49.95 371 THR B O 1
ATOM 5681 N N . ILE B 1 390 ? 37.882 50.759 26.280 1.00 47.47 372 ILE B N 1
ATOM 5682 C CA . ILE B 1 390 ? 37.692 49.789 25.189 1.00 41.94 372 ILE B CA 1
ATOM 5683 C C . ILE B 1 390 ? 37.297 48.486 25.804 1.00 42.67 372 ILE B C 1
ATOM 5684 O O . ILE B 1 390 ? 36.296 47.856 25.409 1.00 43.09 372 ILE B O 1
ATOM 5689 N N . ALA B 1 391 ? 38.014 48.101 26.855 1.00 43.48 373 ALA B N 1
ATOM 5690 C CA . ALA B 1 391 ? 37.831 46.780 27.452 1.00 44.96 373 ALA B CA 1
ATOM 5691 C C . ALA B 1 391 ? 36.510 46.543 28.128 1.00 47.96 373 ALA B C 1
ATOM 5692 O O . ALA B 1 391 ? 36.087 45.387 28.319 1.00 46.17 373 ALA B O 1
ATOM 5694 N N . GLN B 1 392 ? 35.874 47.615 28.583 1.00 52.60 374 GLN B N 1
ATOM 5695 C CA . GLN B 1 392 ? 34.521 47.444 29.178 1.00 55.95 374 GLN B CA 1
ATOM 5696 C C . GLN B 1 392 ? 33.524 46.948 28.140 1.00 49.18 374 GLN B C 1
ATOM 5697 O O . GLN B 1 392 ? 32.519 46.333 28.529 1.00 50.08 374 GLN B O 1
ATOM 5703 N N . ASP B 1 393 ? 33.817 47.146 26.840 1.00 45.64 375 ASP B N 1
ATOM 5704 C CA . ASP B 1 393 ? 32.964 46.613 25.738 1.00 44.16 375 ASP B CA 1
ATOM 5705 C C . ASP B 1 393 ? 33.190 45.161 25.288 1.00 44.95 375 ASP B C 1
ATOM 5706 O O . ASP B 1 393 ? 32.417 44.611 24.487 1.00 40.06 375 ASP B O 1
ATOM 5711 N N . TYR B 1 394 ? 34.197 44.515 25.862 1.00 43.76 376 TYR B N 1
ATOM 5712 C CA . TYR B 1 394 ? 34.580 43.199 25.419 1.00 40.83 376 TYR B CA 1
ATOM 5713 C C . TYR B 1 394 ? 33.540 42.184 25.744 1.00 41.85 376 TYR B C 1
ATOM 5714 O O . TYR B 1 394 ? 33.479 41.184 25.072 1.00 41.32 376 TYR B O 1
ATOM 5723 N N . SER B 1 395 ? 32.743 42.380 26.814 1.00 41.76 377 SER B N 1
ATOM 5724 C CA . SER B 1 395 ? 31.757 41.370 27.163 1.00 43.12 377 SER B CA 1
ATOM 5725 C C . SER B 1 395 ? 30.474 41.446 26.301 1.00 40.08 377 SER B C 1
ATOM 5726 O O . SER B 1 395 ? 29.627 40.560 26.399 1.00 40.49 377 SER B O 1
ATOM 5729 N N . GLN B 1 396 ? 30.324 42.449 25.456 1.00 39.33 378 GLN B N 1
ATOM 5730 C CA . GLN B 1 396 ? 29.172 42.476 24.495 1.00 40.14 378 GLN B CA 1
ATOM 5731 C C . GLN B 1 396 ? 29.068 41.271 23.564 1.00 41.62 378 GLN B C 1
ATOM 5732 O O . GLN B 1 396 ? 30.096 40.685 23.216 1.00 41.10 378 GLN B O 1
ATOM 5738 N N . ASP B 1 397 ? 27.836 40.896 23.161 1.00 36.83 379 ASP B N 1
ATOM 5739 C CA . ASP B 1 397 ? 27.626 39.783 22.208 1.00 35.57 379 ASP B CA 1
ATOM 5740 C C . ASP B 1 397 ? 27.665 40.366 20.795 1.00 33.91 379 ASP B C 1
ATOM 5741 O O . ASP B 1 397 ? 26.636 40.866 20.284 1.00 28.99 379 ASP B O 1
ATOM 5746 N N . PHE B 1 398 ? 28.867 40.369 20.195 1.00 29.70 380 PHE B N 1
ATOM 5747 C CA . PHE B 1 398 ? 29.059 40.924 18.843 1.00 28.41 380 PHE B CA 1
ATOM 5748 C C . PHE B 1 398 ? 28.547 39.950 17.794 1.00 27.26 380 PHE B C 1
ATOM 5749 O O . PHE B 1 398 ? 28.519 40.300 16.629 1.00 27.83 380 PHE B O 1
ATOM 5757 N N . GLY B 1 399 ? 28.133 38.771 18.226 1.00 27.47 381 GLY B N 1
ATOM 5758 C CA . GLY B 1 399 ? 27.432 37.769 17.440 1.00 28.98 381 GLY B CA 1
ATOM 5759 C C . GLY B 1 399 ? 25.911 37.840 17.412 1.00 29.25 381 GLY B C 1
ATOM 5760 O O . GLY B 1 399 ? 25.235 36.980 16.787 1.00 28.08 381 GLY B O 1
ATOM 5761 N N . ASP B 1 400 ? 25.345 38.801 18.125 1.00 29.34 382 ASP B N 1
ATOM 5762 C CA . ASP B 1 400 ? 23.873 38.896 18.181 1.00 28.53 382 ASP B CA 1
ATOM 5763 C C . ASP B 1 400 ? 23.367 39.225 16.803 1.00 27.23 382 ASP B C 1
ATOM 5764 O O . ASP B 1 400 ? 23.790 40.204 16.174 1.00 28.62 382 ASP B O 1
ATOM 5769 N N . GLU B 1 401 ? 22.413 38.492 16.337 1.00 25.95 383 GLU B N 1
ATOM 5770 C CA . GLU B 1 401 ? 21.936 38.640 14.973 1.00 28.38 383 GLU B CA 1
ATOM 5771 C C . GLU B 1 401 ? 21.424 40.067 14.664 1.00 26.51 383 GLU B C 1
ATOM 5772 O O . GLU B 1 401 ? 21.709 40.632 13.597 1.00 27.97 383 GLU B O 1
ATOM 5778 N N . VAL B 1 402 ? 20.687 40.673 15.601 1.00 26.22 384 VAL B N 1
ATOM 5779 C CA . VAL B 1 402 ? 20.006 41.967 15.349 1.00 27.29 384 VAL B CA 1
ATOM 5780 C C . VAL B 1 402 ? 20.851 43.173 15.761 1.00 25.38 384 VAL B C 1
ATOM 5781 O O . VAL B 1 402 ? 20.831 44.213 15.112 1.00 26.02 384 VAL B O 1
ATOM 5785 N N . LEU B 1 403 ? 21.634 42.986 16.820 1.00 25.47 385 LEU B N 1
ATOM 5786 C CA . LEU B 1 403 ? 22.440 44.067 17.431 1.00 26.25 385 LEU B CA 1
ATOM 5787 C C . LEU B 1 403 ? 23.939 44.005 17.091 1.00 26.33 385 LEU B C 1
ATOM 5788 O O . LEU B 1 403 ? 24.694 44.947 17.341 1.00 27.38 385 LEU B O 1
ATOM 5793 N N . GLY B 1 404 ? 24.362 42.883 16.545 1.00 27.99 386 GLY B N 1
ATOM 5794 C CA . GLY B 1 404 ? 25.775 42.590 16.326 1.00 26.64 386 GLY B CA 1
ATOM 5795 C C . GLY B 1 404 ? 26.482 43.530 15.402 1.00 26.54 386 GLY B C 1
ATOM 5796 O O . GLY B 1 404 ? 27.499 44.113 15.769 1.00 27.94 386 GLY B O 1
ATOM 5797 N N . LEU B 1 405 ? 25.911 43.803 14.253 1.00 27.16 387 LEU B N 1
ATOM 5798 C CA . LEU B 1 405 ? 26.568 44.691 13.286 1.00 27.48 387 LEU B CA 1
ATOM 5799 C C . LEU B 1 405 ? 26.743 46.094 13.844 1.00 29.30 387 LEU B C 1
ATOM 5800 O O . LEU B 1 405 ? 27.798 46.710 13.669 1.00 28.67 387 LEU B O 1
ATOM 5805 N N . GLU B 1 406 ? 25.711 46.634 14.475 1.00 29.69 388 GLU B N 1
ATOM 5806 C CA . GLU B 1 406 ? 25.813 47.944 15.036 1.00 31.33 388 GLU B CA 1
ATOM 5807 C C . GLU B 1 406 ? 26.848 47.946 16.195 1.00 29.80 388 GLU B C 1
ATOM 5808 O O . GLU B 1 406 ? 27.567 48.907 16.365 1.00 31.08 388 GLU B O 1
ATOM 5814 N N . ARG B 1 407 ? 26.850 46.938 17.027 1.00 28.97 389 ARG B N 1
ATOM 5815 C CA . ARG B 1 407 ? 27.917 46.833 18.084 1.00 29.19 389 ARG B CA 1
ATOM 5816 C C . ARG B 1 407 ? 29.329 46.858 17.470 1.00 29.03 389 ARG B C 1
ATOM 5817 O O . ARG B 1 407 ? 30.228 47.530 17.934 1.00 29.41 389 ARG B O 1
ATOM 5825 N N . ILE B 1 408 ? 29.500 46.158 16.375 1.00 29.62 390 ILE B N 1
ATOM 5826 C CA . ILE B 1 408 ? 30.799 46.054 15.695 1.00 29.66 390 ILE B CA 1
ATOM 5827 C C . ILE B 1 408 ? 31.223 47.368 15.129 1.00 29.93 390 ILE B C 1
ATOM 5828 O O . ILE B 1 408 ? 32.370 47.793 15.354 1.00 29.36 390 ILE B O 1
ATOM 5833 N N . LEU B 1 409 ? 30.337 48.061 14.435 1.00 31.37 391 LEU B N 1
ATOM 5834 C CA . LEU B 1 409 ? 30.657 49.371 13.882 1.00 32.69 391 LEU B CA 1
ATOM 5835 C C . LEU B 1 409 ? 30.829 50.449 14.957 1.00 35.07 391 LEU B C 1
ATOM 5836 O O . LEU B 1 409 ? 31.663 51.315 14.788 1.00 37.80 391 LEU B O 1
ATOM 5841 N N . THR B 1 410 ? 30.078 50.370 16.036 1.00 34.66 392 THR B N 1
ATOM 5842 C CA . THR B 1 410 ? 30.234 51.283 17.178 1.00 37.07 392 THR B CA 1
ATOM 5843 C C . THR B 1 410 ? 31.654 51.111 17.816 1.00 38.58 392 THR B C 1
ATOM 5844 O O . THR B 1 410 ? 32.349 52.083 18.117 1.00 37.52 392 THR B O 1
ATOM 5848 N N . MET B 1 411 ? 32.060 49.864 17.997 1.00 35.97 393 MET B N 1
ATOM 5849 C CA . MET B 1 411 ? 33.364 49.539 18.566 1.00 37.12 393 MET B CA 1
ATOM 5850 C C . MET B 1 411 ? 34.493 50.022 17.682 1.00 36.70 393 MET B C 1
ATOM 5851 O O . MET B 1 411 ? 35.428 50.632 18.183 1.00 40.85 393 MET B O 1
ATOM 5856 N N . ASP B 1 412 ? 34.380 49.820 16.366 1.00 30.85 394 ASP B N 1
ATOM 5857 C CA . ASP B 1 412 ? 35.330 50.323 15.421 1.00 33.13 394 ASP B CA 1
ATOM 5858 C C . ASP B 1 412 ? 35.519 51.869 15.527 1.00 38.87 394 ASP B C 1
ATOM 5859 O O . ASP B 1 412 ? 36.655 52.364 15.665 1.00 37.86 394 ASP B O 1
ATOM 5864 N N . LYS B 1 413 ? 34.410 52.602 15.503 1.00 38.99 395 LYS B N 1
ATOM 5865 C CA . LYS B 1 413 ? 34.483 54.064 15.620 1.00 44.08 395 LYS B CA 1
ATOM 5866 C C . LYS B 1 413 ? 35.103 54.482 16.930 1.00 39.93 395 LYS B C 1
ATOM 5867 O O . LYS B 1 413 ? 35.900 55.363 16.945 1.00 44.81 395 LYS B O 1
ATOM 5873 N N . LYS B 1 414 ? 34.751 53.854 18.022 1.00 37.58 396 LYS B N 1
ATOM 5874 C CA . LYS B 1 414 ? 35.295 54.232 19.322 1.00 40.28 396 LYS B CA 1
ATOM 5875 C C . LYS B 1 414 ? 36.806 54.026 19.405 1.00 42.53 396 LYS B C 1
ATOM 5876 O O . LYS B 1 414 ? 37.540 54.836 19.993 1.00 41.70 396 LYS B O 1
ATOM 5882 N N . VAL B 1 415 ? 37.264 52.896 18.853 1.00 39.84 397 VAL B N 1
ATOM 5883 C CA . VAL B 1 415 ? 38.686 52.556 18.900 1.00 38.02 397 VAL B CA 1
ATOM 5884 C C . VAL B 1 415 ? 39.472 53.422 17.946 1.00 38.72 397 VAL B C 1
ATOM 5885 O O . VAL B 1 415 ? 40.601 53.772 18.248 1.00 40.07 397 VAL B O 1
ATOM 5889 N N . ARG B 1 416 ? 38.911 53.750 16.808 1.00 39.06 398 ARG B N 1
ATOM 5890 C CA . ARG B 1 416 ? 39.568 54.621 15.866 1.00 47.42 398 ARG B CA 1
ATOM 5891 C C . ARG B 1 416 ? 39.942 56.000 16.544 1.00 54.06 398 ARG B C 1
ATOM 5892 O O . ARG B 1 416 ? 41.037 56.561 16.309 1.00 52.76 398 ARG B O 1
ATOM 5900 N N . LYS B 1 417 ? 39.044 56.509 17.403 1.00 53.19 399 LYS B N 1
ATOM 5901 C CA . LYS B 1 417 ? 39.257 57.811 18.075 1.00 56.88 399 LYS B CA 1
ATOM 5902 C C . LYS B 1 417 ? 40.328 57.632 19.155 1.00 54.83 399 LYS B C 1
ATOM 5903 O O . LYS B 1 417 ? 41.254 58.433 19.245 1.00 57.76 399 LYS B O 1
ATOM 5905 N N . ILE B 1 418 ? 40.225 56.574 19.949 1.00 49.99 400 ILE B N 1
ATOM 5906 C CA . ILE B 1 418 ? 41.166 56.359 21.015 1.00 50.48 400 ILE B CA 1
ATOM 5907 C C . ILE B 1 418 ? 42.578 56.083 20.475 1.00 56.00 400 ILE B C 1
ATOM 5908 O O . ILE B 1 418 ? 43.586 56.567 21.033 1.00 54.48 400 ILE B O 1
ATOM 5913 N N . ALA B 1 419 ? 42.672 55.348 19.372 1.00 53.48 401 ALA B N 1
ATOM 5914 C CA . ALA B 1 419 ? 43.978 55.032 18.824 1.00 54.87 401 ALA B CA 1
ATOM 5915 C C . ALA B 1 419 ? 44.663 56.292 18.312 1.00 55.02 401 ALA B C 1
ATOM 5916 O O . ALA B 1 419 ? 45.886 56.410 18.386 1.00 56.47 401 ALA B O 1
ATOM 5918 N N . THR B 1 420 ? 43.893 57.171 17.701 1.00 54.49 402 THR B N 1
ATOM 5919 C CA . THR B 1 420 ? 44.417 58.459 17.235 1.00 58.89 402 THR B CA 1
ATOM 5920 C C . THR B 1 420 ? 44.948 59.287 18.401 1.00 59.52 402 THR B C 1
ATOM 5921 O O . THR B 1 420 ? 46.006 59.849 18.305 1.00 62.49 402 THR B O 1
ATOM 5925 N N . ALA B 1 421 ? 44.244 59.254 19.524 1.00 60.95 403 ALA B N 1
ATOM 5926 C CA . ALA B 1 421 ? 44.675 59.937 20.731 1.00 64.51 403 ALA B CA 1
ATOM 5927 C C . ALA B 1 421 ? 45.912 59.290 21.342 1.00 66.02 403 ALA B C 1
ATOM 5928 O O . ALA B 1 421 ? 46.778 60.011 21.850 1.00 71.70 403 ALA B O 1
ATOM 5930 N N . LYS B 1 422 ? 46.015 57.955 21.310 1.00 61.65 404 LYS B N 1
ATOM 5931 C CA . LYS B 1 422 ? 47.223 57.267 21.797 1.00 59.80 404 LYS B CA 1
ATOM 5932 C C . LYS B 1 422 ? 48.448 57.605 20.968 1.00 60.03 404 LYS B C 1
ATOM 5933 O O . LYS B 1 422 ? 49.530 57.713 21.533 1.00 65.09 404 LYS B O 1
ATOM 5939 N N . ILE B 1 423 ? 48.299 57.759 19.653 1.00 58.96 405 ILE B N 1
ATOM 5940 C CA . ILE B 1 423 ? 49.406 58.171 18.807 1.00 63.08 405 ILE B CA 1
ATOM 5941 C C . ILE B 1 423 ? 49.911 59.544 19.233 1.00 73.15 405 ILE B C 1
ATOM 5942 O O . ILE B 1 423 ? 51.133 59.777 19.284 1.00 79.34 405 ILE B O 1
ATOM 5947 N N . LYS B 1 424 ? 48.983 60.456 19.536 1.00 78.39 406 LYS B N 1
ATOM 5948 C CA . LYS B 1 424 ? 49.374 61.801 19.992 1.00 84.30 406 LYS B CA 1
ATOM 5949 C C . LYS B 1 424 ? 50.031 61.787 21.357 1.00 79.91 406 LYS B C 1
ATOM 5950 O O . LYS B 1 424 ? 51.032 62.420 21.552 1.00 80.24 406 LYS B O 1
ATOM 5956 N N . LEU B 1 425 ? 49.464 61.023 22.273 1.00 79.00 407 LEU B N 1
ATOM 5957 C CA . LEU B 1 425 ? 49.978 60.831 23.625 1.00 84.47 407 LEU B CA 1
ATOM 5958 C C . LEU B 1 425 ? 51.403 60.196 23.619 1.00 89.15 407 LEU B C 1
ATOM 5959 O O . LEU B 1 425 ? 52.241 60.480 24.498 1.00 94.19 407 LEU B O 1
ATOM 5964 N N . LEU B 1 426 ? 51.694 59.386 22.594 1.00 87.91 408 LEU B N 1
ATOM 5965 C CA . LEU B 1 426 ? 53.019 58.773 22.426 1.00 86.04 408 LEU B CA 1
ATOM 5966 C C . LEU B 1 426 ? 54.041 59.743 21.855 1.00 86.60 408 LEU B C 1
ATOM 5967 O O . LEU B 1 426 ? 55.180 59.719 22.281 1.00 83.72 408 LEU B O 1
ATOM 5972 N N . LYS B 1 427 ? 53.658 60.592 20.905 1.00 86.11 409 LYS B N 1
ATOM 5973 C CA . LYS B 1 427 ? 54.621 61.551 20.351 1.00 93.11 409 LYS B CA 1
ATOM 5974 C C . LYS B 1 427 ? 55.146 62.549 21.404 1.00 103.31 409 LYS B C 1
ATOM 5975 O O . LYS B 1 427 ? 55.992 63.359 21.110 1.00 96.66 409 LYS B O 1
ATOM 5981 N N . GLN B 1 428 ? 54.579 62.470 22.610 1.00 80.49 410 GLN B N 1
ATOM 5982 C CA . GLN B 1 428 ? 55.043 63.073 23.852 1.00 86.96 410 GLN B CA 1
ATOM 5983 C C . GLN B 1 428 ? 55.289 61.925 24.883 1.00 89.90 410 GLN B C 1
ATOM 5984 O O . GLN B 1 428 ? 56.387 61.373 24.919 1.00 68.10 410 GLN B O 1
ATOM 5990 N N . GLY B 1 429 ? 54.273 61.545 25.677 1.00 96.97 411 GLY B N 1
ATOM 5991 C CA . GLY B 1 429 ? 54.417 60.523 26.723 1.00 88.20 411 GLY B CA 1
ATOM 5992 C C . GLY B 1 429 ? 53.170 60.469 27.576 1.00 84.72 411 GLY B C 1
ATOM 5993 O O . GLY B 1 429 ? 52.854 59.433 28.134 1.00 82.42 411 GLY B O 1
#

Nearest PDB structures (foldseek):
  4zqe-assembly1_B  TM=1.003E+00  e=5.291E-69  Moraxella catarrhalis
  4zqe-assembly1_A  TM=1.001E+00  e=1.707E-66  Moraxella catarrhalis
  4zqf-assembly1_B  TM=9.869E-01  e=1.615E-62  Moraxella catarrhalis
  5dul-assembly2_D  TM=9.159E-01  e=4.325E-37  Yersinia pestis
  1ono-assembly1_B  TM=9.266E-01  e=1.270E-36  Escherichia coli

Solvent-accessible surface area: 31290 Å² total; per-residue (Å²): 153,94,36,6,0,0,0,2,18,0,14,38,75,28,0,68,15,0,2,25,0,7,118,76,34,92,132,69,5,102,9,10,0,0,2,4,133,81,123,10,90,54,0,23,50,12,0,84,92,37,122,5,66,30,0,1,3,5,85,137,31,96,70,77,0,28,111,58,2,97,119,47,70,31,142,18,85,17,38,42,14,96,128,6,19,41,70,0,0,43,23,162,45,2,68,1,1,0,4,13,26,122,11,46,64,1,2,34,3,4,21,21,0,0,30,44,29,13,49,1,0,1,20,4,41,21,0,0,0,2,0,0,51,7,1,39,104,21,5,153,135,83,58,14,62,30,1,2,0,25,32,31,0,2,1,0,12,14,5,9,42,66,45,4,30,92,59,33,59,10,12,107,116,124,39,59,3,27,95,61,0,20,0,7,2,51,2,20,37,0,33,139,64,56,88,143,82,8,83,100,9,60,34,80,69,1,53,146,137,55,84,26,0,6,39,1,8,5,0,28,13,0,1,13,0,2,0,0,18,34,15,6,51,18,164,20,141,59,0,48,3,0,0,1,57,56,48,15,3,17,0,0,0,3,7,38,0,5,0,1,15,0,4,1,1,32,118,45,37,34,3,10,0,0,7,0,0,10,45,113,71,25,5,142,0,56,20,158,48,21,75,4,66,137,28,55,36,2,110,11,72,50,16,70,75,124,30,2,36,4,2,74,20,0,45,80,0,24,152,66,28,15,0,0,4,0,0,0,6,2,0,0,43,29,0,2,57,6,5,58,61,142,131,16,40,3,42,33,1,17,71,2,0,109,35,0,2,66,26,170,64,0,36,134,25,33,107,67,79,5,2,41,103,127,90,0,55,113,69,0,61,72,3,15,144,57,0,94,149,18,0,53,54,44,12,140,108,80,68,174,182,84,37,6,0,0,0,1,17,0,14,38,76,28,0,66,15,0,2,26,0,8,120,76,36,92,132,91,6,101,9,9,0,0,3,3,134,80,125,10,89,52,0,27,57,17,0,70,90,37,123,7,68,30,0,2,3,6,82,137,32,92,72,77,0,32,113,60,5,96,112,48,70,34,141,20,84,23,32,42,12,96,127,5,18,43,71,1,0,44,24,174,46,2,69,1,0,0,3,14,28,118,12,49,65,1,3,34,2,2,22,21,0,0,30,45,28,18,47,1,0,1,20,3,43,32,0,0,0,2,0,0,50,6,1,35,83,20,4,106,124,90,58,13,62,29,1,2,0,26,30,32,0,2,0,0,11,14,5,8,41,66,45,5,29,93,70,32,72,10,14,106,114,125,39,62,3,29,104,26,0,23,0,8,4,52,2,19,70,0,32,136,67,56,81,56,82,6,83,121,8,60,40,81,75,2,92,129,40,83,33,0,13,41,2,8,6,0,32,12,0,1,13,0,2,0,0,16,30,13,8,48,21,143,14,118,55,0,53,3,0,1,0,57,54,47,15,2,18,0,1,0,6,7,37,0,6,0,1,14,0,3,1,1,30,116,43,40,34,3,9,0,0,6,0,0,9,43,112,73,24,6,147,0,55,19,160,46,20,74,3,71,141,30,56,30,1,100,11,72,51,18,71,70,118,29,0,29,3,1,89,15,0,42,72,0,22,150,67,29,16,0,0,3,0,0,0,10,3,0,6,68,24,0,2,90,6,5,52,58,137,91,15,42,2,40,32,0,15,71,2,0,110,35,0,3,72,25,85,62,0,39,124,23,28,110,70,79,5,2,41,105,122,90,0,57,108,68,0,60,74,3,18,135,59,0,95,68,31,0,65,57,43,7,90,98,66,107,154,89